Protein 5K7V (pdb70)

Structure (mmCIF, N/CA/C/O backbone):
data_5K7V
#
_entry.id   5K7V
#
_cell.length_a   159.005
_cell.length_b   159.005
_cell.length_c   94.982
_cell.angle_alpha   90.00
_cell.angle_beta   90.00
_cell.angle_gamma   120.00
#
_symmetry.space_group_name_H-M   'P 3 2 1'
#
loop_
_entity.id
_entity.type
_entity.pdbx_description
1 polymer 'Designed protein HR00C3'
2 water water
#
loop_
_atom_site.group_PDB
_atom_site.id
_atom_site.type_symbol
_atom_site.label_atom_id
_atom_site.label_alt_id
_atom_site.label_comp_id
_atom_site.label_asym_id
_atom_site.label_entity_id
_atom_site.label_seq_id
_atom_site.pdbx_PDB_ins_code
_atom_site.Cartn_x
_atom_site.Cartn_y
_atom_site.Cartn_z
_atom_site.occupancy
_atom_site.B_iso_or_equiv
_atom_site.auth_seq_id
_atom_site.auth_comp_id
_atom_site.auth_asym_id
_atom_site.auth_atom_id
_atom_site.pdbx_PDB_model_num
ATOM 1 N N . ILE A 1 2 ? 50.585 -26.320 10.162 1.00 94.19 1 ILE A N 1
ATOM 2 C CA . ILE A 1 2 ? 50.725 -27.682 10.750 1.00 122.14 1 ILE A CA 1
ATOM 3 C C . ILE A 1 2 ? 51.935 -27.725 11.680 1.00 120.04 1 ILE A C 1
ATOM 4 O O . ILE A 1 2 ? 53.071 -27.532 11.247 1.00 108.88 1 ILE A O 1
ATOM 20 N N . GLU A 1 3 ? 51.678 -27.974 12.959 1.00 133.01 2 GLU A N 1
ATOM 21 C CA . GLU A 1 3 ? 52.733 -28.006 13.967 1.00 134.56 2 GLU A CA 1
ATOM 22 C C . GLU A 1 3 ? 53.730 -29.129 13.702 1.00 127.69 2 GLU A C 1
ATOM 23 O O . GLU A 1 3 ? 54.893 -29.033 14.094 1.00 129.12 2 GLU A O 1
ATOM 35 N N . GLU A 1 4 ? 53.266 -30.195 13.054 1.00 128.27 3 GLU A N 1
ATOM 36 C CA . GLU A 1 4 ? 54.134 -31.304 12.670 1.00 124.74 3 GLU A CA 1
ATOM 37 C C . GLU A 1 4 ? 55.326 -30.771 11.891 1.00 92.79 3 GLU A C 1
ATOM 38 O O . GLU A 1 4 ? 56.464 -31.192 12.097 1.00 75.84 3 GLU A O 1
ATOM 50 N N . VAL A 1 5 ? 55.046 -29.838 10.989 1.00 90.45 4 VAL A N 1
ATOM 51 C CA . VAL A 1 5 ? 56.083 -29.204 10.193 1.00 81.05 4 VAL A CA 1
ATOM 52 C C . VAL A 1 5 ? 56.929 -28.282 11.073 1.00 73.84 4 VAL A C 1
ATOM 53 O O . VAL A 1 5 ? 58.139 -28.176 10.889 1.00 62.47 4 VAL A O 1
ATOM 66 N N . VAL A 1 6 ? 56.286 -27.614 12.025 1.00 93.88 5 VAL A N 1
ATOM 67 C CA . VAL A 1 6 ? 56.993 -26.739 12.959 1.00 69.06 5 VAL A CA 1
ATOM 68 C C . VAL A 1 6 ? 57.872 -27.551 13.902 1.00 61.24 5 VAL A C 1
ATOM 69 O O . VAL A 1 6 ? 58.981 -27.141 14.237 1.00 61.82 5 VAL A O 1
ATOM 82 N N . ALA A 1 7 ? 57.365 -28.696 14.340 1.00 60.11 6 ALA A N 1
ATOM 83 C CA . ALA A 1 7 ? 58.138 -29.590 15.188 1.00 56.92 6 ALA A CA 1
ATOM 84 C C . ALA A 1 7 ? 59.332 -30.112 14.401 1.00 63.74 6 ALA A C 1
ATOM 85 O O . ALA A 1 7 ? 60.396 -30.371 14.964 1.00 67.51 6 ALA A O 1
ATOM 92 N N . GLU A 1 8 ? 59.144 -30.274 13.095 1.00 63.48 7 GLU A N 1
ATOM 93 C CA . GLU A 1 8 ? 60.228 -30.685 12.215 1.00 57.37 7 GLU A CA 1
ATOM 94 C C . GLU A 1 8 ? 61.284 -29.582 12.157 1.00 56.75 7 GLU A C 1
ATOM 95 O O . GLU A 1 8 ? 62.479 -29.868 12.111 1.00 59.71 7 GLU A O 1
ATOM 107 N N . MET A 1 9 ? 60.845 -28.326 12.168 1.00 48.74 8 MET A N 1
ATOM 108 C CA . MET A 1 9 ? 61.778 -27.202 12.200 1.00 52.04 8 MET A CA 1
ATOM 109 C C . MET A 1 9 ? 62.586 -27.264 13.488 1.00 62.18 8 MET A C 1
ATOM 110 O O . MET A 1 9 ? 63.791 -27.013 13.494 1.00 68.76 8 MET A O 1
ATOM 124 N N . ILE A 1 10 ? 61.908 -27.601 14.579 1.00 51.46 9 ILE A N 1
ATOM 125 C CA . ILE A 1 10 ? 62.551 -27.735 15.879 1.00 49.94 9 ILE A CA 1
ATOM 126 C C . ILE A 1 10 ? 63.585 -28.861 15.873 1.00 59.80 9 ILE A C 1
ATOM 127 O O . ILE A 1 10 ? 64.695 -28.693 16.377 1.00 55.05 9 ILE A O 1
ATOM 143 N N . ASP A 1 11 ? 63.218 -30.003 15.297 1.00 62.73 10 ASP A N 1
ATOM 144 C CA . ASP A 1 11 ? 64.117 -31.152 15.216 1.00 56.29 10 ASP A CA 1
ATOM 145 C C . ASP A 1 11 ? 65.376 -30.815 14.426 1.00 58.39 10 ASP A C 1
ATOM 146 O O . ASP A 1 11 ? 66.485 -31.184 14.816 1.00 53.38 10 ASP A O 1
ATOM 155 N N . ILE A 1 12 ? 65.191 -30.127 13.306 1.00 62.69 11 ILE A N 1
ATOM 156 C CA . ILE A 1 12 ? 66.299 -29.714 12.454 1.00 54.97 11 ILE A CA 1
ATOM 157 C C . ILE A 1 12 ? 67.290 -28.874 13.250 1.00 55.88 11 ILE A C 1
ATOM 158 O O . ILE A 1 12 ? 68.501 -29.079 13.171 1.00 55.12 11 ILE A O 1
ATOM 174 N N . LEU A 1 13 ? 66.763 -27.925 14.014 1.00 64.54 12 LEU A N 1
ATOM 175 C CA . LEU A 1 13 ? 67.587 -27.071 14.856 1.00 65.81 12 LEU A CA 1
ATOM 176 C C . LEU A 1 13 ? 68.322 -27.904 15.902 1.00 61.02 12 LEU A C 1
ATOM 177 O O . LEU A 1 13 ? 69.506 -27.687 16.168 1.00 59.42 12 LEU A O 1
ATOM 193 N N . ALA A 1 14 ? 67.607 -28.854 16.495 1.00 61.36 13 ALA A N 1
ATOM 194 C CA . ALA A 1 14 ? 68.163 -29.687 17.553 1.00 52.88 13 ALA A CA 1
ATOM 195 C C . ALA A 1 14 ? 69.303 -30.566 17.050 1.00 50.82 13 ALA A C 1
ATOM 196 O O . ALA A 1 14 ? 70.387 -30.569 17.629 1.00 53.80 13 ALA A O 1
ATOM 203 N N . GLU A 1 15 ? 69.065 -31.291 15.962 1.00 61.10 14 GLU A N 1
ATOM 204 C CA . GLU A 1 15 ? 70.060 -32.223 15.439 1.00 64.64 14 GLU A CA 1
ATOM 205 C C . GLU A 1 15 ? 71.334 -31.511 15.004 1.00 64.26 14 GLU A C 1
ATOM 206 O O . GLU A 1 15 ? 72.440 -31.981 15.273 1.00 60.56 14 GLU A O 1
ATOM 218 N N . SER A 1 16 ? 71.176 -30.375 14.337 1.00 66.02 15 SER A N 1
ATOM 219 C CA . SER A 1 16 ? 72.322 -29.591 13.898 1.00 61.62 15 SER A CA 1
ATOM 220 C C . SER A 1 16 ? 73.107 -29.060 15.083 1.00 51.37 15 SER A C 1
ATOM 221 O O . SER A 1 16 ? 74.337 -29.102 15.094 1.00 51.71 15 SER A O 1
ATOM 229 N N . SER A 1 17 ? 72.385 -28.546 16.072 1.00 50.08 16 SER A N 1
ATOM 230 C CA . SER A 1 17 ? 73.013 -28.028 17.273 1.00 44.81 16 SER A CA 1
ATOM 231 C C . SER A 1 17 ? 73.832 -29.132 17.923 1.00 55.98 16 SER A C 1
ATOM 232 O O . SER A 1 17 ? 74.994 -28.930 18.264 1.00 57.21 16 SER A O 1
ATOM 240 N N . LYS A 1 18 ? 73.232 -30.309 18.065 1.00 54.48 17 LYS A N 1
ATOM 241 C CA . LYS A 1 18 ? 73.931 -31.450 18.640 1.00 60.36 17 LYS A CA 1
ATOM 242 C C . LYS A 1 18 ? 75.141 -31.850 17.804 1.00 56.92 17 LYS A C 1
ATOM 243 O O . LYS A 1 18 ? 76.214 -32.127 18.339 1.00 60.68 17 LYS A O 1
ATOM 262 N N . LYS A 1 19 ? 74.961 -31.872 16.488 1.00 53.47 18 LYS A N 1
ATOM 263 C CA . LYS A 1 19 ? 76.034 -32.246 15.577 1.00 60.50 18 LYS A CA 1
ATOM 264 C C . LYS A 1 19 ? 77.187 -31.254 15.675 1.00 51.89 18 LYS A C 1
ATOM 265 O O . LYS A 1 19 ? 78.350 -31.648 15.767 1.00 57.24 18 LYS A O 1
ATOM 284 N N . SER A 1 20 ? 76.855 -29.968 15.660 1.00 46.30 19 SER A N 1
ATOM 285 C CA . SER A 1 20 ? 77.860 -28.918 15.744 1.00 49.00 19 SER A CA 1
ATOM 286 C C . SER A 1 20 ? 78.594 -29.026 17.073 1.00 62.01 19 SER A C 1
ATOM 287 O O . SER A 1 20 ? 79.814 -28.890 17.128 1.00 64.83 19 SER A O 1
ATOM 295 N N . ILE A 1 21 ? 77.840 -29.277 18.138 1.00 61.64 20 ILE A N 1
ATOM 296 C CA . ILE A 1 21 ? 78.411 -29.393 19.475 1.00 55.06 20 ILE A CA 1
ATOM 297 C C . ILE A 1 21 ? 79.459 -30.500 19.492 1.00 50.77 20 ILE A C 1
ATOM 298 O O . ILE A 1 21 ? 80.556 -30.316 20.015 1.00 64.95 20 ILE A O 1
ATOM 314 N N . GLU A 1 22 ? 79.117 -31.649 18.915 1.00 50.70 21 GLU A N 1
ATOM 315 C CA . GLU A 1 22 ? 80.019 -32.795 18.915 1.00 60.20 21 GLU A CA 1
ATOM 316 C C . GLU A 1 22 ? 81.310 -32.523 18.151 1.00 62.27 21 GLU A C 1
ATOM 317 O O . GLU A 1 22 ? 82.399 -32.774 18.663 1.00 68.19 21 GLU A O 1
ATOM 329 N N . GLU A 1 23 ? 81.193 -32.001 16.935 1.00 61.73 22 GLU A N 1
ATOM 330 C CA . GLU A 1 23 ? 82.370 -31.738 16.113 1.00 80.68 22 GLU A CA 1
ATOM 331 C C . GLU A 1 23 ? 83.288 -30.727 16.795 1.00 76.07 22 GLU A C 1
ATOM 332 O O . GLU A 1 23 ? 84.506 -30.906 16.826 1.00 84.51 22 GLU A O 1
ATOM 344 N N . LEU A 1 24 ? 82.696 -29.667 17.337 1.00 65.31 23 LEU A N 1
ATOM 345 C CA . LEU A 1 24 ? 83.456 -28.649 18.054 1.00 87.95 23 LEU A CA 1
ATOM 346 C C . LEU A 1 24 ? 84.167 -29.270 19.245 1.00 75.80 23 LEU A C 1
ATOM 347 O O . LEU A 1 24 ? 85.323 -28.952 19.527 1.00 73.78 23 LEU A O 1
ATOM 363 N N . ALA A 1 25 ? 83.462 -30.147 19.950 1.00 71.50 24 ALA A N 1
ATOM 364 C CA . ALA A 1 25 ? 84.060 -30.895 21.046 1.00 68.42 24 ALA A CA 1
ATOM 365 C C . ALA A 1 25 ? 85.210 -31.748 20.528 1.00 77.30 24 ALA A C 1
ATOM 366 O O . ALA A 1 25 ? 86.282 -31.789 21.131 1.00 84.62 24 ALA A O 1
ATOM 373 N N . ARG A 1 26 ? 84.983 -32.433 19.410 1.00 72.69 25 ARG A N 1
ATOM 374 C CA . ARG A 1 26 ? 86.007 -33.300 18.844 1.00 76.29 25 ARG A CA 1
ATOM 375 C C . ARG A 1 26 ? 87.216 -32.478 18.406 1.00 83.04 25 ARG A C 1
ATOM 376 O O . ARG A 1 26 ? 88.355 -32.932 18.512 1.00 93.00 25 ARG A O 1
ATOM 397 N N . ALA A 1 27 ? 86.965 -31.273 17.905 1.00 79.77 26 ALA A N 1
ATOM 398 C CA . ALA A 1 27 ? 88.042 -30.375 17.504 1.00 77.73 26 ALA A CA 1
ATOM 399 C C . ALA A 1 27 ? 88.872 -29.960 18.716 1.00 91.37 26 ALA A C 1
ATOM 400 O O . ALA A 1 27 ? 90.098 -29.876 18.638 1.00 92.18 26 ALA A O 1
ATOM 407 N N . ALA A 1 28 ? 88.196 -29.704 19.833 1.00 97.70 27 ALA A N 1
ATOM 408 C CA . ALA A 1 28 ? 88.848 -29.217 21.048 1.00 91.88 27 ALA A CA 1
ATOM 409 C C . ALA A 1 28 ? 89.865 -30.221 21.589 1.00 98.09 27 ALA A C 1
ATOM 410 O O . ALA A 1 28 ? 90.874 -29.837 22.180 1.00 91.77 27 ALA A O 1
ATOM 417 N N . ASP A 1 29 ? 89.588 -31.506 21.392 1.00 93.47 28 ASP A N 1
ATOM 418 C CA . ASP A 1 29 ? 90.453 -32.570 21.895 1.00 103.85 28 ASP A CA 1
ATOM 419 C C . ASP A 1 29 ? 91.811 -32.547 21.195 1.00 110.32 28 ASP A C 1
ATOM 420 O O . ASP A 1 29 ? 92.787 -33.107 21.694 1.00 102.03 28 ASP A O 1
ATOM 429 N N . ASN A 1 30 ? 91.859 -31.894 20.037 1.00 125.72 29 ASN A N 1
ATOM 430 C CA . ASN A 1 30 ? 93.067 -31.828 19.223 1.00 128.81 29 ASN A CA 1
ATOM 431 C C . ASN A 1 30 ? 93.833 -30.516 19.406 1.00 129.93 29 ASN A C 1
ATOM 432 O O . ASN A 1 30 ? 94.863 -30.301 18.763 1.00 128.96 29 ASN A O 1
ATOM 443 N N . LYS A 1 31 ? 93.333 -29.649 20.285 1.00 126.19 30 LYS A N 1
ATOM 444 C CA . LYS A 1 31 ? 93.973 -28.360 20.556 1.00 126.11 30 LYS A CA 1
ATOM 445 C C . LYS A 1 31 ? 94.836 -28.376 21.814 1.00 125.79 30 LYS A C 1
ATOM 446 O O . LYS A 1 31 ? 94.605 -29.153 22.742 1.00 118.22 30 LYS A O 1
ATOM 465 N N . THR A 1 32 ? 95.832 -27.495 21.816 1.00 143.64 31 THR A N 1
ATOM 466 C CA . THR A 1 32 ? 96.865 -27.454 22.842 1.00 149.62 31 THR A CA 1
ATOM 467 C C . THR A 1 32 ? 96.638 -26.352 23.880 1.00 150.41 31 THR A C 1
ATOM 468 O O . THR A 1 32 ? 96.468 -26.639 25.065 1.00 147.21 31 THR A O 1
ATOM 479 N N . THR A 1 33 ? 96.630 -25.098 23.437 1.00 144.60 32 THR A N 1
ATOM 480 C CA . THR A 1 33 ? 96.515 -23.963 24.354 1.00 139.49 32 THR A CA 1
ATOM 481 C C . THR A 1 33 ? 95.103 -23.797 24.922 1.00 134.17 32 THR A C 1
ATOM 482 O O . THR A 1 33 ? 94.118 -23.688 24.190 1.00 134.39 32 THR A O 1
ATOM 493 N N . GLU A 1 34 ? 95.046 -23.789 26.252 1.00 129.70 33 GLU A N 1
ATOM 494 C CA . GLU A 1 34 ? 93.809 -23.790 27.037 1.00 116.74 33 GLU A CA 1
ATOM 495 C C . GLU A 1 34 ? 92.792 -22.675 26.767 1.00 105.48 33 GLU A C 1
ATOM 496 O O . GLU A 1 34 ? 91.590 -22.907 26.899 1.00 101.09 33 GLU A O 1
ATOM 508 N N . LYS A 1 35 ? 93.246 -21.479 26.402 1.00 102.64 34 LYS A N 1
ATOM 509 C CA . LYS A 1 35 ? 92.316 -20.383 26.125 1.00 110.05 34 LYS A CA 1
ATOM 510 C C . LYS A 1 35 ? 91.377 -20.795 24.997 1.00 105.83 34 LYS A C 1
ATOM 511 O O . LYS A 1 35 ? 90.183 -20.496 25.031 1.00 101.35 34 LYS A O 1
ATOM 530 N N . ALA A 1 36 ? 91.923 -21.498 24.011 1.00 110.03 35 ALA A N 1
ATOM 531 C CA . ALA A 1 36 ? 91.143 -21.974 22.873 1.00 111.99 35 ALA A CA 1
ATOM 532 C C . ALA A 1 36 ? 90.204 -23.110 23.283 1.00 112.77 35 ALA A C 1
ATOM 533 O O . ALA A 1 36 ? 89.133 -23.280 22.700 1.00 93.13 35 ALA A O 1
ATOM 540 N N . VAL A 1 37 ? 90.614 -23.898 24.272 1.00 113.86 36 VAL A N 1
ATOM 541 C CA . VAL A 1 37 ? 89.773 -24.975 24.786 1.00 87.95 36 VAL A CA 1
ATOM 542 C C . VAL A 1 37 ? 88.550 -24.391 25.480 1.00 81.27 36 VAL A C 1
ATOM 543 O O . VAL A 1 37 ? 87.446 -24.923 25.366 1.00 70.58 36 VAL A O 1
ATOM 556 N N . ALA A 1 38 ? 88.756 -23.295 26.201 1.00 79.77 37 ALA A N 1
ATOM 557 C CA . ALA A 1 38 ? 87.658 -22.587 26.842 1.00 76.67 37 ALA A CA 1
ATOM 558 C C . ALA A 1 38 ? 86.713 -22.037 25.780 1.00 79.85 37 ALA A C 1
ATOM 559 O O . ALA A 1 38 ? 85.496 -22.050 25.955 1.00 80.71 37 ALA A O 1
ATOM 566 N N . GLU A 1 39 ? 87.282 -21.560 24.676 1.00 74.31 38 GLU A N 1
ATOM 567 C CA . GLU A 1 39 ? 86.491 -21.040 23.565 1.00 78.45 38 GLU A CA 1
ATOM 568 C C . GLU A 1 39 ? 85.577 -22.115 22.990 1.00 65.00 38 GLU A C 1
ATOM 569 O O . GLU A 1 39 ? 84.433 -21.839 22.630 1.00 55.49 38 GLU A O 1
ATOM 581 N N . ALA A 1 40 ? 86.088 -23.338 22.899 1.00 63.62 39 ALA A N 1
ATOM 582 C CA . ALA A 1 40 ? 85.291 -24.453 22.410 1.00 56.71 39 ALA A CA 1
ATOM 583 C C . ALA A 1 40 ? 84.099 -24.663 23.334 1.00 60.48 39 ALA A C 1
ATOM 584 O O . ALA A 1 40 ? 82.982 -24.901 22.876 1.00 58.25 39 ALA A O 1
ATOM 591 N N . ILE A 1 41 ? 84.347 -24.577 24.637 1.00 63.28 40 ILE A N 1
ATOM 592 C CA . ILE A 1 41 ? 83.283 -24.672 25.628 1.00 61.52 40 ILE A CA 1
ATOM 593 C C . ILE A 1 41 ? 82.306 -23.507 25.450 1.00 68.30 40 ILE A C 1
ATOM 594 O O . ILE A 1 41 ? 81.090 -23.696 25.495 1.00 70.88 40 ILE A O 1
ATOM 610 N N . GLU A 1 42 ? 82.845 -22.304 25.257 1.00 67.14 41 GLU A N 1
ATOM 611 C CA . GLU A 1 42 ? 82.020 -21.119 25.019 1.00 65.76 41 GLU A CA 1
ATOM 612 C C . GLU A 1 42 ? 81.130 -21.271 23.791 1.00 61.90 41 GLU A C 1
ATOM 613 O O . GLU A 1 42 ? 79.948 -20.931 23.831 1.00 64.19 41 GLU A O 1
ATOM 625 N N . GLU A 1 43 ? 81.702 -21.770 22.699 1.00 62.17 42 GLU A N 1
ATOM 626 C CA . GLU A 1 43 ? 80.934 -21.996 21.479 1.00 66.78 42 GLU A CA 1
ATOM 627 C C . GLU A 1 43 ? 79.792 -22.974 21.734 1.00 61.92 42 GLU A C 1
ATOM 628 O O . GLU A 1 43 ? 78.665 -22.752 21.294 1.00 63.60 42 GLU A O 1
ATOM 640 N N . ILE A 1 44 ? 80.093 -24.057 22.442 1.00 61.22 43 ILE A N 1
ATOM 641 C CA . ILE A 1 44 ? 79.081 -25.040 22.809 1.00 58.72 43 ILE A CA 1
ATOM 642 C C . ILE A 1 44 ? 77.995 -24.397 23.665 1.00 59.09 43 ILE A C 1
ATOM 643 O O . ILE A 1 44 ? 76.804 -24.626 23.450 1.00 57.04 43 ILE A O 1
ATOM 659 N N . ALA A 1 45 ? 78.414 -23.593 24.637 1.00 57.52 44 ALA A N 1
ATOM 660 C CA . ALA A 1 45 ? 77.485 -22.936 25.550 1.00 53.48 44 ALA A CA 1
ATOM 661 C C . ALA A 1 45 ? 76.543 -21.979 24.824 1.00 55.14 44 ALA A C 1
ATOM 662 O O . ALA A 1 45 ? 75.337 -21.975 25.072 1.00 59.80 44 ALA A O 1
ATOM 669 N N . ARG A 1 46 ? 77.097 -21.165 23.932 1.00 50.62 45 ARG A N 1
ATOM 670 C CA . ARG A 1 46 ? 76.306 -20.177 23.208 1.00 54.01 45 ARG A CA 1
ATOM 671 C C . ARG A 1 46 ? 75.348 -20.845 22.224 1.00 59.08 45 ARG A C 1
ATOM 672 O O . ARG A 1 46 ? 74.204 -20.414 22.078 1.00 65.58 45 ARG A O 1
ATOM 693 N N . LEU A 1 47 ? 75.815 -21.893 21.550 1.00 65.58 46 LEU A N 1
ATOM 694 C CA . LEU A 1 47 ? 74.980 -22.627 20.601 1.00 76.63 46 LEU A CA 1
ATOM 695 C C . LEU A 1 47 ? 73.768 -23.240 21.292 1.00 76.14 46 LEU A C 1
ATOM 696 O O . LEU A 1 47 ? 72.638 -23.118 20.815 1.00 72.77 46 LEU A O 1
ATOM 712 N N . ALA A 1 48 ? 74.013 -23.899 22.419 1.00 70.54 47 ALA A N 1
ATOM 713 C CA . ALA A 1 48 ? 72.951 -24.535 23.184 1.00 55.42 47 ALA A CA 1
ATOM 714 C C . ALA A 1 48 ? 71.959 -23.489 23.672 1.00 66.49 47 ALA A C 1
ATOM 715 O O . ALA A 1 48 ? 70.748 -23.680 23.580 1.00 73.57 47 ALA A O 1
ATOM 722 N N . THR A 1 49 ? 72.480 -22.379 24.184 1.00 59.23 48 THR A N 1
ATOM 723 C CA . THR A 1 49 ? 71.636 -21.299 24.677 1.00 51.51 48 THR A CA 1
ATOM 724 C C . THR A 1 49 ? 70.776 -20.735 23.551 1.00 45.45 48 THR A C 1
ATOM 725 O O . THR A 1 49 ? 69.579 -20.521 23.725 1.00 43.56 48 THR A O 1
ATOM 736 N N . ALA A 1 50 ? 71.391 -20.504 22.396 1.00 53.37 49 ALA A N 1
ATOM 737 C CA . ALA A 1 50 ? 70.678 -19.957 21.248 1.00 46.53 49 ALA A CA 1
ATOM 738 C C . ALA A 1 50 ? 69.563 -20.895 20.796 1.00 50.83 49 ALA A C 1
ATOM 739 O O . ALA A 1 50 ? 68.426 -20.471 20.593 1.00 45.88 49 ALA A O 1
ATOM 746 N N . ALA A 1 51 ? 69.901 -22.172 20.644 1.00 57.90 50 ALA A N 1
ATOM 747 C CA . ALA A 1 51 ? 68.948 -23.175 20.179 1.00 47.21 50 ALA A CA 1
ATOM 748 C C . ALA A 1 51 ? 67.775 -23.308 21.142 1.00 46.94 50 ALA A C 1
ATOM 749 O O . ALA A 1 51 ? 66.623 -23.394 20.720 1.00 54.92 50 ALA A O 1
ATOM 756 N N . ILE A 1 52 ? 68.075 -23.325 22.436 1.00 52.76 51 ILE A N 1
ATOM 757 C CA . ILE A 1 52 ? 67.044 -23.423 23.462 1.00 53.08 51 ILE A CA 1
ATOM 758 C C . ILE A 1 52 ? 66.084 -22.243 23.356 1.00 43.33 51 ILE A C 1
ATOM 759 O O . ILE A 1 52 ? 64.868 -22.410 23.441 1.00 51.08 51 ILE A O 1
ATOM 775 N N . GLN A 1 53 ? 66.640 -21.054 23.161 1.00 51.73 52 GLN A N 1
ATOM 776 C CA . GLN A 1 53 ? 65.844 -19.843 23.015 1.00 47.29 52 GLN A CA 1
ATOM 777 C C . GLN A 1 53 ? 64.961 -19.892 21.771 1.00 41.42 52 GLN A C 1
ATOM 778 O O . GLN A 1 53 ? 63.797 -19.492 21.811 1.00 37.92 52 GLN A O 1
ATOM 792 N N . LEU A 1 54 ? 65.519 -20.383 20.668 1.00 42.14 53 LEU A N 1
ATOM 793 C CA . LEU A 1 54 ? 64.770 -20.518 19.422 1.00 39.74 53 LEU A CA 1
ATOM 794 C C . LEU A 1 54 ? 63.639 -21.532 19.552 1.00 40.02 53 LEU A C 1
ATOM 795 O O . LEU A 1 54 ? 62.507 -21.264 19.146 1.00 37.54 53 LEU A O 1
ATOM 811 N N . ILE A 1 55 ? 63.953 -22.701 20.104 1.00 40.12 54 ILE A N 1
ATOM 812 C CA . ILE A 1 55 ? 62.976 -23.778 20.223 1.00 43.81 54 ILE A CA 1
ATOM 813 C C . ILE A 1 55 ? 61.824 -23.355 21.128 1.00 49.48 54 ILE A C 1
ATOM 814 O O . ILE A 1 55 ? 60.660 -23.613 20.822 1.00 53.63 54 ILE A O 1
ATOM 830 N N . GLU A 1 56 ? 62.157 -22.713 22.243 1.00 42.15 55 GLU A N 1
ATOM 831 C CA . GLU A 1 56 ? 61.150 -22.241 23.183 1.00 38.51 55 GLU A CA 1
ATOM 832 C C . GLU A 1 56 ? 60.183 -21.289 22.495 1.00 43.18 55 GLU A C 1
ATOM 833 O O . GLU A 1 56 ? 58.966 -21.446 22.598 1.00 51.65 55 GLU A O 1
ATOM 845 N N . ALA A 1 57 ? 60.731 -20.300 21.797 1.00 54.49 56 ALA A N 1
ATOM 846 C CA . ALA A 1 57 ? 59.911 -19.304 21.119 1.00 67.57 56 ALA A CA 1
ATOM 847 C C . ALA A 1 57 ? 59.024 -19.960 20.069 1.00 65.14 56 ALA A C 1
ATOM 848 O O . ALA A 1 57 ? 57.873 -19.566 19.886 1.00 64.86 56 ALA A O 1
ATOM 855 N N . LEU A 1 58 ? 59.564 -20.969 19.392 1.00 54.46 57 LEU A N 1
ATOM 856 C CA . LEU A 1 58 ? 58.795 -21.739 18.422 1.00 56.00 57 LEU A CA 1
ATOM 857 C C . LEU A 1 58 ? 57.776 -22.625 19.130 1.00 72.12 57 LEU A C 1
ATOM 858 O O . LEU A 1 58 ? 56.658 -22.803 18.648 1.00 87.24 57 LEU A O 1
ATOM 874 N N . ALA A 1 59 ? 58.165 -23.176 20.276 1.00 64.46 58 ALA A N 1
ATOM 875 C CA . ALA A 1 59 ? 57.320 -24.115 21.005 1.00 60.09 58 ALA A CA 1
ATOM 876 C C . ALA A 1 59 ? 56.038 -23.458 21.511 1.00 61.00 58 ALA A C 1
ATOM 877 O O . ALA A 1 59 ? 55.017 -24.127 21.665 1.00 69.80 58 ALA A O 1
ATOM 884 N N . LYS A 1 60 ? 56.091 -22.156 21.782 1.00 59.79 59 LYS A N 1
ATOM 885 C CA . LYS A 1 60 ? 54.906 -21.429 22.237 1.00 64.46 59 LYS A CA 1
ATOM 886 C C . LYS A 1 60 ? 53.819 -21.419 21.168 1.00 86.62 59 LYS A C 1
ATOM 887 O O . LYS A 1 60 ? 52.652 -21.156 21.463 1.00 91.20 59 LYS A O 1
ATOM 906 N N . ASN A 1 61 ? 54.205 -21.711 19.929 1.00 95.78 60 ASN A N 1
ATOM 907 C CA . ASN A 1 61 ? 53.264 -21.722 18.818 1.00 113.63 60 ASN A CA 1
ATOM 908 C C . ASN A 1 61 ? 52.649 -23.105 18.636 1.00 135.95 60 ASN A C 1
ATOM 909 O O . ASN A 1 61 ? 51.966 -23.365 17.644 1.00 137.07 60 ASN A O 1
ATOM 920 N N . LEU A 1 62 ? 52.893 -23.985 19.604 1.00 111.90 61 LEU A N 1
ATOM 921 C CA . LEU A 1 62 ? 52.331 -25.329 19.581 1.00 97.55 61 LEU A CA 1
ATOM 922 C C . LEU A 1 62 ? 51.080 -25.381 20.449 1.00 96.15 61 LEU A C 1
ATOM 923 O O . LEU A 1 62 ? 51.070 -24.859 21.565 1.00 84.62 61 LEU A O 1
ATOM 939 N N . ALA A 1 63 ? 50.028 -26.006 19.928 1.00 119.88 62 ALA A N 1
ATOM 940 C CA . ALA A 1 63 ? 48.788 -26.195 20.674 1.00 103.35 62 ALA A CA 1
ATOM 941 C C . ALA A 1 63 ? 48.696 -27.633 21.169 1.00 94.23 62 ALA A C 1
ATOM 942 O O . ALA A 1 63 ? 48.069 -27.918 22.189 1.00 97.68 62 ALA A O 1
ATOM 949 N N . SER A 1 64 ? 49.332 -28.533 20.428 1.00 96.59 63 SER A N 1
ATOM 950 C CA . SER A 1 64 ? 49.316 -29.957 20.734 1.00 92.15 63 SER A CA 1
ATOM 951 C C . SER A 1 64 ? 50.374 -30.345 21.758 1.00 102.06 63 SER A C 1
ATOM 952 O O . SER A 1 64 ? 51.555 -30.049 21.584 1.00 116.68 63 SER A O 1
ATOM 960 N N . GLU A 1 65 ? 49.942 -31.014 22.823 1.00 75.70 64 GLU A N 1
ATOM 961 C CA . GLU A 1 65 ? 50.846 -31.425 23.889 1.00 79.77 64 GLU A CA 1
ATOM 962 C C . GLU A 1 65 ? 51.858 -32.409 23.330 1.00 83.15 64 GLU A C 1
ATOM 963 O O . GLU A 1 65 ? 53.006 -32.460 23.771 1.00 79.31 64 GLU A O 1
ATOM 975 N N . GLU A 1 66 ? 51.410 -33.193 22.356 1.00 72.72 65 GLU A N 1
ATOM 976 C CA . GLU A 1 66 ? 52.255 -34.181 21.712 1.00 70.22 65 GLU A CA 1
ATOM 977 C C . GLU A 1 66 ? 53.482 -33.503 21.121 1.00 71.27 65 GLU A C 1
ATOM 978 O O . GLU A 1 66 ? 54.606 -33.966 21.299 1.00 72.83 65 GLU A O 1
ATOM 990 N N . PHE A 1 67 ? 53.255 -32.395 20.424 1.00 87.12 66 PHE A N 1
ATOM 991 C CA . PHE A 1 67 ? 54.341 -31.617 19.839 1.00 86.89 66 PHE A CA 1
ATOM 992 C C . PHE A 1 67 ? 55.107 -30.804 20.882 1.00 74.26 66 PHE A C 1
ATOM 993 O O . PHE A 1 67 ? 56.310 -30.585 20.740 1.00 73.24 66 PHE A O 1
ATOM 1010 N N . MET A 1 68 ? 54.416 -30.345 21.921 1.00 66.14 67 MET A N 1
ATOM 1011 C CA . MET A 1 68 ? 55.080 -29.612 22.993 1.00 65.70 67 MET A CA 1
ATOM 1012 C C . MET A 1 68 ? 56.047 -30.534 23.726 1.00 63.55 67 MET A C 1
ATOM 1013 O O . MET A 1 68 ? 57.135 -30.117 24.122 1.00 66.36 67 MET A O 1
ATOM 1027 N N . ALA A 1 69 ? 55.644 -31.788 23.903 1.00 53.99 68 ALA A N 1
ATOM 1028 C CA . ALA A 1 69 ? 56.500 -32.785 24.534 1.00 53.49 68 ALA A CA 1
ATOM 1029 C C . ALA A 1 69 ? 57.732 -33.062 23.676 1.00 67.23 68 ALA A C 1
ATOM 1030 O O . ALA A 1 69 ? 58.820 -33.305 24.200 1.00 78.47 68 ALA A O 1
ATOM 1037 N N . ARG A 1 70 ? 57.556 -33.022 22.359 1.00 55.40 69 ARG A N 1
ATOM 1038 C CA . ARG A 1 70 ? 58.670 -33.191 21.432 1.00 41.25 69 ARG A CA 1
ATOM 1039 C C . ARG A 1 70 ? 59.685 -32.062 21.571 1.00 46.43 69 ARG A C 1
ATOM 1040 O O . ARG A 1 70 ? 60.892 -32.300 21.547 1.00 55.89 69 ARG A O 1
ATOM 1061 N N . ALA A 1 71 ? 59.193 -30.835 21.709 1.00 44.26 70 ALA A N 1
ATOM 1062 C CA . ALA A 1 71 ? 60.070 -29.680 21.855 1.00 39.14 70 ALA A CA 1
ATOM 1063 C C . ALA A 1 71 ? 60.845 -29.758 23.163 1.00 46.57 70 ALA A C 1
ATOM 1064 O O . ALA A 1 71 ? 62.051 -29.519 23.193 1.00 45.88 70 ALA A O 1
ATOM 1071 N N . ILE A 1 72 ? 60.142 -30.095 24.239 1.00 46.45 71 ILE A N 1
ATOM 1072 C CA . ILE A 1 72 ? 60.761 -30.276 25.549 1.00 50.12 71 ILE A CA 1
ATOM 1073 C C . ILE A 1 72 ? 61.751 -31.437 25.531 1.00 46.98 71 ILE A C 1
ATOM 1074 O O . ILE A 1 72 ? 62.836 -31.345 26.102 1.00 38.55 71 ILE A O 1
ATOM 1090 N N . SER A 1 73 ? 61.367 -32.532 24.885 1.00 35.63 72 SER A N 1
ATOM 1091 C CA . SER A 1 73 ? 62.236 -33.697 24.790 1.00 51.94 72 SER A CA 1
ATOM 1092 C C . SER A 1 73 ? 63.533 -33.320 24.083 1.00 43.35 72 SER A C 1
ATOM 1093 O O . SER A 1 73 ? 64.623 -33.677 24.530 1.00 42.08 72 SER A O 1
ATOM 1101 N N . ALA A 1 74 ? 63.402 -32.598 22.976 1.00 45.42 73 ALA A N 1
ATOM 1102 C CA . ALA A 1 74 ? 64.552 -32.133 22.212 1.00 44.50 73 ALA A CA 1
ATOM 1103 C C . ALA A 1 74 ? 65.449 -31.213 23.040 1.00 51.27 73 ALA A C 1
ATOM 1104 O O . ALA A 1 74 ? 66.670 -31.369 23.058 1.00 46.53 73 ALA A O 1
ATOM 1111 N N . ILE A 1 75 ? 64.826 -30.260 23.726 1.00 42.82 74 ILE A N 1
ATOM 1112 C CA . ILE A 1 75 ? 65.540 -29.266 24.525 1.00 40.23 74 ILE A CA 1
ATOM 1113 C C . ILE A 1 75 ? 66.364 -29.891 25.656 1.00 45.25 74 ILE A C 1
ATOM 1114 O O . ILE A 1 75 ? 67.489 -29.463 25.916 1.00 40.84 74 ILE A O 1
ATOM 1130 N N . ALA A 1 76 ? 65.807 -30.891 26.331 1.00 50.21 75 ALA A N 1
ATOM 1131 C CA . ALA A 1 76 ? 66.496 -31.528 27.451 1.00 46.66 75 ALA A CA 1
ATOM 1132 C C . ALA A 1 76 ? 67.768 -32.247 27.005 1.00 53.81 75 ALA A C 1
ATOM 1133 O O . ALA A 1 76 ? 68.810 -32.135 27.652 1.00 59.98 75 ALA A O 1
ATOM 1140 N N . GLU A 1 77 ? 67.681 -32.984 25.901 1.00 46.09 76 GLU A N 1
ATOM 1141 C CA . GLU A 1 77 ? 68.831 -33.717 25.380 1.00 50.09 76 GLU A CA 1
ATOM 1142 C C . GLU A 1 77 ? 69.934 -32.763 24.939 1.00 55.22 76 GLU A C 1
ATOM 1143 O O . GLU A 1 77 ? 71.118 -33.067 25.092 1.00 54.49 76 GLU A O 1
ATOM 1155 N N . LEU A 1 78 ? 69.545 -31.618 24.384 1.00 57.45 77 LEU A N 1
ATOM 1156 C CA . LEU A 1 78 ? 70.513 -30.604 23.984 1.00 50.36 77 LEU A CA 1
ATOM 1157 C C . LEU A 1 78 ? 71.337 -30.203 25.195 1.00 46.51 77 LEU A C 1
ATOM 1158 O O . LEU A 1 78 ? 72.565 -30.139 25.135 1.00 45.47 77 LEU A O 1
ATOM 1174 N N . ALA A 1 79 ? 70.646 -29.937 26.297 1.00 43.45 78 ALA A N 1
ATOM 1175 C CA . ALA A 1 79 ? 71.303 -29.526 27.527 1.00 42.29 78 ALA A CA 1
ATOM 1176 C C . ALA A 1 79 ? 72.234 -30.623 28.033 1.00 48.65 78 ALA A C 1
ATOM 1177 O O . ALA A 1 79 ? 73.405 -30.368 28.306 1.00 45.04 78 ALA A O 1
ATOM 1184 N N . LYS A 1 80 ? 71.720 -31.846 28.131 1.00 51.53 79 LYS A N 1
ATOM 1185 C CA . LYS A 1 80 ? 72.507 -32.962 28.649 1.00 49.28 79 LYS A CA 1
ATOM 1186 C C . LYS A 1 80 ? 73.730 -33.232 27.782 1.00 38.16 79 LYS A C 1
ATOM 1187 O O . LYS A 1 80 ? 74.824 -33.464 28.294 1.00 42.68 79 LYS A O 1
ATOM 1206 N N . LYS A 1 81 ? 73.539 -33.202 26.468 1.00 38.17 80 LYS A N 1
ATOM 1207 C CA . LYS A 1 81 ? 74.632 -33.440 25.535 1.00 36.48 80 LYS A CA 1
ATOM 1208 C C . LYS A 1 81 ? 75.708 -32.370 25.691 1.00 41.53 80 LYS A C 1
ATOM 1209 O O . LYS A 1 81 ? 76.900 -32.676 25.734 1.00 40.01 80 LYS A O 1
ATOM 1228 N N . ALA A 1 82 ? 75.276 -31.116 25.778 1.00 50.95 81 ALA A N 1
ATOM 1229 C CA . ALA A 1 82 ? 76.193 -29.994 25.947 1.00 48.94 81 ALA A CA 1
ATOM 1230 C C . ALA A 1 82 ? 76.938 -30.097 27.274 1.00 45.59 81 ALA A C 1
ATOM 1231 O O . ALA A 1 82 ? 78.147 -29.882 27.332 1.00 49.26 81 ALA A O 1
ATOM 1238 N N . ILE A 1 83 ? 76.209 -30.429 28.335 1.00 34.77 82 ILE A N 1
ATOM 1239 C CA . ILE A 1 83 ? 76.797 -30.550 29.664 1.00 34.03 82 ILE A CA 1
ATOM 1240 C C . ILE A 1 83 ? 77.909 -31.598 29.648 1.00 42.11 82 ILE A C 1
ATOM 1241 O O . ILE A 1 83 ? 79.003 -31.355 30.156 1.00 46.84 82 ILE A O 1
ATOM 1257 N N . GLU A 1 84 ? 77.630 -32.757 29.060 1.00 48.82 83 GLU A N 1
ATOM 1258 C CA . GLU A 1 84 ? 78.636 -33.810 28.936 1.00 46.89 83 GLU A CA 1
ATOM 1259 C C . GLU A 1 84 ? 79.839 -33.373 28.115 1.00 50.83 83 GLU A C 1
ATOM 1260 O O . GLU A 1 84 ? 80.983 -33.605 28.509 1.00 50.86 83 GLU A O 1
ATOM 1272 N N . ALA A 1 85 ? 79.578 -32.746 26.975 1.00 55.38 84 ALA A N 1
ATOM 1273 C CA . ALA A 1 85 ? 80.649 -32.280 26.108 1.00 55.03 84 ALA A CA 1
ATOM 1274 C C . ALA A 1 85 ? 81.540 -31.302 26.860 1.00 49.76 84 ALA A C 1
ATOM 1275 O O . ALA A 1 85 ? 82.762 -31.417 26.834 1.00 57.82 84 ALA A O 1
ATOM 1282 N N . ILE A 1 86 ? 80.917 -30.352 27.547 1.00 46.24 85 ILE A N 1
ATOM 1283 C CA . ILE A 1 86 ? 81.654 -29.354 28.310 1.00 51.72 85 ILE A CA 1
ATOM 1284 C C . ILE A 1 86 ? 82.457 -30.014 29.426 1.00 47.10 85 ILE A C 1
ATOM 1285 O O . ILE A 1 86 ? 83.613 -29.664 29.661 1.00 43.40 85 ILE A O 1
ATOM 1301 N N . TYR A 1 87 ? 81.834 -30.969 30.110 1.00 52.25 86 TYR A N 1
ATOM 1302 C CA . TYR A 1 87 ? 82.469 -31.671 31.223 1.00 53.97 86 TYR A CA 1
ATOM 1303 C C . TYR A 1 87 ? 83.757 -32.395 30.835 1.00 54.14 86 TYR A C 1
ATOM 1304 O O . TYR A 1 87 ? 84.789 -32.222 31.481 1.00 57.60 86 TYR A O 1
ATOM 1322 N N . ARG A 1 88 ? 83.699 -33.215 29.793 1.00 50.51 87 ARG A N 1
ATOM 1323 C CA . ARG A 1 88 ? 84.878 -33.960 29.361 1.00 64.18 87 ARG A CA 1
ATOM 1324 C C . ARG A 1 88 ? 85.971 -33.025 28.847 1.00 67.35 87 ARG A C 1
ATOM 1325 O O . ARG A 1 88 ? 87.158 -33.303 29.016 1.00 61.11 87 ARG A O 1
ATOM 1346 N N . LEU A 1 89 ? 85.576 -31.926 28.214 1.00 69.36 88 LEU A N 1
ATOM 1347 C CA . LEU A 1 89 ? 86.542 -30.914 27.803 1.00 49.56 88 LEU A CA 1
ATOM 1348 C C . LEU A 1 89 ? 87.116 -30.248 29.052 1.00 57.86 88 LEU A C 1
ATOM 1349 O O . LEU A 1 89 ? 88.303 -29.928 29.109 1.00 65.72 88 LEU A O 1
ATOM 1365 N N . ALA A 1 90 ? 86.261 -30.045 30.050 1.00 57.87 89 ALA A N 1
ATOM 1366 C CA . ALA A 1 90 ? 86.656 -29.402 31.300 1.00 52.17 89 ALA A CA 1
ATOM 1367 C C . ALA A 1 90 ? 87.717 -30.208 32.054 1.00 64.40 89 ALA A C 1
ATOM 1368 O O . ALA A 1 90 ? 88.512 -29.642 32.805 1.00 78.84 89 ALA A O 1
ATOM 1375 N N . ASP A 1 91 ? 87.722 -31.524 31.864 1.00 56.79 90 ASP A N 1
ATOM 1376 C CA . ASP A 1 91 ? 88.711 -32.384 32.513 1.00 64.80 90 ASP A CA 1
ATOM 1377 C C . ASP A 1 91 ? 90.138 -32.057 32.070 1.00 67.74 90 ASP A C 1
ATOM 1378 O O . ASP A 1 91 ? 91.102 -32.443 32.731 1.00 92.60 90 ASP A O 1
ATOM 1387 N N . ASN A 1 92 ? 90.264 -31.344 30.955 1.00 57.80 91 ASN A N 1
ATOM 1388 C CA . ASN A 1 92 ? 91.568 -31.028 30.378 1.00 82.11 91 ASN A CA 1
ATOM 1389 C C . ASN A 1 92 ? 92.106 -29.649 30.769 1.00 89.12 91 ASN A C 1
ATOM 1390 O O . ASN A 1 92 ? 93.143 -29.223 30.261 1.00 93.60 91 ASN A O 1
ATOM 1401 N N . HIS A 1 93 ? 91.413 -28.959 31.672 1.00 87.44 92 HIS A N 1
ATOM 1402 C CA . HIS A 1 93 ? 91.864 -27.647 32.131 1.00 90.72 92 HIS A CA 1
ATOM 1403 C C . HIS A 1 93 ? 92.767 -27.757 33.355 1.00 79.96 92 HIS A C 1
ATOM 1404 O O . HIS A 1 93 ? 92.561 -28.609 34.220 1.00 66.41 92 HIS A O 1
ATOM 1418 N N . THR A 1 94 ? 93.769 -26.884 33.409 1.00 89.85 93 THR A N 1
ATOM 1419 C CA . THR A 1 94 ? 94.707 -26.821 34.527 1.00 92.18 93 THR A CA 1
ATOM 1420 C C . THR A 1 94 ? 94.500 -25.570 35.380 1.00 85.67 93 THR A C 1
ATOM 1421 O O . THR A 1 94 ? 94.933 -25.513 36.529 1.00 79.18 93 THR A O 1
ATOM 1432 N N . THR A 1 95 ? 93.860 -24.563 34.798 1.00 83.83 94 THR A N 1
ATOM 1433 C CA . THR A 1 95 ? 93.606 -23.298 35.481 1.00 82.63 94 THR A CA 1
ATOM 1434 C C . THR A 1 95 ? 92.208 -23.275 36.089 1.00 70.52 94 THR A C 1
ATOM 1435 O O . THR A 1 95 ? 91.219 -23.448 35.377 1.00 82.26 94 THR A O 1
ATOM 1446 N N . ASP A 1 96 ? 92.130 -23.067 37.401 1.00 61.34 95 ASP A N 1
ATOM 1447 C CA . ASP A 1 96 ? 90.848 -23.081 38.101 1.00 58.77 95 ASP A CA 1
ATOM 1448 C C . ASP A 1 96 ? 89.880 -22.059 37.518 1.00 66.25 95 ASP A C 1
ATOM 1449 O O . ASP A 1 96 ? 88.668 -22.281 37.513 1.00 67.70 95 ASP A O 1
ATOM 1458 N N . THR A 1 97 ? 90.411 -20.936 37.043 1.00 60.79 96 THR A N 1
ATOM 1459 C CA . THR A 1 97 ? 89.579 -19.899 36.446 1.00 70.63 96 THR A CA 1
ATOM 1460 C C . THR A 1 97 ? 88.794 -20.451 35.261 1.00 69.43 96 THR A C 1
ATOM 1461 O O . THR A 1 97 ? 87.595 -20.210 35.139 1.00 62.45 96 THR A O 1
ATOM 1472 N N . PHE A 1 98 ? 89.468 -21.207 34.400 1.00 68.64 97 PHE A N 1
ATOM 1473 C CA . PHE A 1 98 ? 88.818 -21.780 33.229 1.00 71.21 97 PHE A CA 1
ATOM 1474 C C . PHE A 1 98 ? 87.883 -22.917 33.625 1.00 69.80 97 PHE A C 1
ATOM 1475 O O . PHE A 1 98 ? 86.851 -23.135 32.989 1.00 59.53 97 PHE A O 1
ATOM 1492 N N . MET A 1 99 ? 88.249 -23.644 34.675 1.00 66.98 98 MET A N 1
ATOM 1493 C CA . MET A 1 99 ? 87.400 -24.712 35.185 1.00 72.22 98 MET A CA 1
ATOM 1494 C C . MET A 1 99 ? 86.153 -24.114 35.823 1.00 56.96 98 MET A C 1
ATOM 1495 O O . MET A 1 99 ? 85.067 -24.692 35.757 1.00 44.60 98 MET A O 1
ATOM 1509 N N . ALA A 1 100 ? 86.323 -22.958 36.454 1.00 54.18 99 ALA A N 1
ATOM 1510 C CA . ALA A 1 100 ? 85.203 -22.220 37.023 1.00 52.65 99 ALA A CA 1
ATOM 1511 C C . ALA A 1 100 ? 84.253 -21.749 35.926 1.00 50.16 99 ALA A C 1
ATOM 1512 O O . ALA A 1 100 ? 83.034 -21.777 36.097 1.00 49.47 99 ALA A O 1
ATOM 1519 N N . ARG A 1 101 ? 84.814 -21.316 34.799 1.00 41.19 100 ARG A N 1
ATOM 1520 C CA . ARG A 1 101 ? 84.007 -20.879 33.664 1.00 42.01 100 ARG A CA 1
ATOM 1521 C C . ARG A 1 101 ? 83.214 -22.028 33.059 1.00 50.18 100 ARG A C 1
ATOM 1522 O O . ARG A 1 101 ? 82.061 -21.850 32.665 1.00 65.56 100 ARG A O 1
ATOM 1543 N N . ALA A 1 102 ? 83.830 -23.203 32.976 1.00 37.29 101 ALA A N 1
ATOM 1544 C CA . ALA A 1 102 ? 83.135 -24.378 32.471 1.00 30.81 101 ALA A CA 1
ATOM 1545 C C . ALA A 1 102 ? 81.971 -24.700 33.397 1.00 45.60 101 ALA A C 1
ATOM 1546 O O . ALA A 1 102 ? 80.872 -25.020 32.947 1.00 52.78 101 ALA A O 1
ATOM 1553 N N . ILE A 1 103 ? 82.227 -24.607 34.698 1.00 43.41 102 ILE A N 1
ATOM 1554 C CA . ILE A 1 103 ? 81.190 -24.793 35.704 1.00 47.96 102 ILE A CA 1
ATOM 1555 C C . ILE A 1 103 ? 80.100 -23.736 35.541 1.00 47.31 102 ILE A C 1
ATOM 1556 O O . ILE A 1 103 ? 78.911 -24.046 35.613 1.00 53.39 102 ILE A O 1
ATOM 1572 N N . ALA A 1 104 ? 80.511 -22.491 35.323 1.00 36.61 103 ALA A N 1
ATOM 1573 C CA . ALA A 1 104 ? 79.568 -21.399 35.104 1.00 48.29 103 ALA A CA 1
ATOM 1574 C C . ALA A 1 104 ? 78.667 -21.696 33.909 1.00 52.88 103 ALA A C 1
ATOM 1575 O O . ALA A 1 104 ? 77.451 -21.504 33.968 1.00 40.55 103 ALA A O 1
ATOM 1582 N N . ALA A 1 105 ? 79.281 -22.159 32.826 1.00 52.39 104 ALA A N 1
ATOM 1583 C CA . ALA A 1 105 ? 78.564 -22.469 31.594 1.00 47.40 104 ALA A CA 1
ATOM 1584 C C . ALA A 1 105 ? 77.516 -23.556 31.816 1.00 42.18 104 ALA A C 1
ATOM 1585 O O . ALA A 1 105 ? 76.382 -23.442 31.349 1.00 30.57 104 ALA A O 1
ATOM 1592 N N . ILE A 1 106 ? 77.904 -24.611 32.526 1.00 34.13 105 ILE A N 1
ATOM 1593 C CA . ILE A 1 106 ? 77.001 -25.721 32.809 1.00 41.11 105 ILE A CA 1
ATOM 1594 C C . ILE A 1 106 ? 75.779 -25.233 33.577 1.00 39.81 105 ILE A C 1
ATOM 1595 O O . ILE A 1 106 ? 74.646 -25.582 33.247 1.00 32.75 105 ILE A O 1
ATOM 1611 N N . ALA A 1 107 ? 76.016 -24.418 34.598 1.00 36.49 106 ALA A N 1
ATOM 1612 C CA . ALA A 1 107 ? 74.937 -23.903 35.428 1.00 32.15 106 ALA A CA 1
ATOM 1613 C C . ALA A 1 107 ? 73.974 -23.046 34.611 1.00 41.45 106 ALA A C 1
ATOM 1614 O O . ALA A 1 107 ? 72.760 -23.227 34.678 1.00 51.99 106 ALA A O 1
ATOM 1621 N N . ASN A 1 108 ? 74.522 -22.127 33.826 1.00 32.87 107 ASN A N 1
ATOM 1622 C CA . ASN A 1 108 ? 73.704 -21.219 33.036 1.00 31.39 107 ASN A CA 1
ATOM 1623 C C . ASN A 1 108 ? 72.887 -21.957 31.978 1.00 50.16 107 ASN A C 1
ATOM 1624 O O . ASN A 1 108 ? 71.747 -21.584 31.700 1.00 58.32 107 ASN A O 1
ATOM 1635 N N . LEU A 1 109 ? 73.466 -22.999 31.386 1.00 48.71 108 LEU A N 1
ATOM 1636 C CA . LEU A 1 109 ? 72.729 -23.828 30.438 1.00 40.86 108 LEU A CA 1
ATOM 1637 C C . LEU A 1 109 ? 71.570 -24.511 31.147 1.00 47.74 108 LEU A C 1
ATOM 1638 O O . LEU A 1 109 ? 70.445 -24.530 30.646 1.00 51.77 108 LEU A O 1
ATOM 1654 N N . ALA A 1 110 ? 71.859 -25.075 32.315 1.00 44.14 109 ALA A N 1
ATOM 1655 C CA . ALA A 1 110 ? 70.854 -25.785 33.093 1.00 35.28 109 ALA A CA 1
ATOM 1656 C C . ALA A 1 110 ? 69.722 -24.850 33.502 1.00 36.36 109 ALA A C 1
ATOM 1657 O O . ALA A 1 110 ? 68.550 -25.198 33.375 1.00 42.04 109 ALA A O 1
ATOM 1664 N N . VAL A 1 111 ? 70.073 -23.661 33.982 1.00 45.76 110 VAL A N 1
ATOM 1665 C CA . VAL A 1 111 ? 69.070 -22.676 34.375 1.00 41.63 110 VAL A CA 1
ATOM 1666 C C . VAL A 1 111 ? 68.216 -22.294 33.173 1.00 38.99 110 VAL A C 1
ATOM 1667 O O . VAL A 1 111 ? 66.989 -22.258 33.258 1.00 42.78 110 VAL A O 1
ATOM 1680 N N . THR A 1 112 ? 68.877 -22.018 32.054 1.00 36.13 111 THR A N 1
ATOM 1681 C CA . THR A 1 112 ? 68.188 -21.640 30.828 1.00 43.08 111 THR A CA 1
ATOM 1682 C C . THR A 1 112 ? 67.231 -22.743 30.388 1.00 46.49 111 THR A C 1
ATOM 1683 O O . THR A 1 112 ? 66.068 -22.483 30.077 1.00 55.35 111 THR A O 1
ATOM 1694 N N . ALA A 1 113 ? 67.729 -23.976 30.367 1.00 32.16 112 ALA A N 1
ATOM 1695 C CA . ALA A 1 113 ? 66.937 -25.118 29.928 1.00 34.11 112 ALA A CA 1
ATOM 1696 C C . ALA A 1 113 ? 65.762 -25.382 30.863 1.00 45.07 112 ALA A C 1
ATOM 1697 O O . ALA A 1 113 ? 64.641 -25.606 30.410 1.00 48.21 112 ALA A O 1
ATOM 1704 N N . ILE A 1 114 ? 66.023 -25.347 32.166 1.00 38.71 113 ILE A N 1
ATOM 1705 C CA . ILE A 1 114 ? 64.993 -25.628 33.160 1.00 34.08 113 ILE A CA 1
ATOM 1706 C C . ILE A 1 114 ? 63.862 -24.618 33.054 1.00 103.32 113 ILE A C 1
ATOM 1707 O O . ILE A 1 114 ? 62.689 -24.984 32.996 1.00 29.99 113 ILE A O 1
ATOM 1723 N N . LEU A 1 115 ? 64.229 -23.344 33.022 1.00 29.56 114 LEU A N 1
ATOM 1724 C CA . LEU A 1 115 ? 63.256 -22.266 32.945 1.00 37.30 114 LEU A CA 1
ATOM 1725 C C . LEU A 1 115 ? 62.472 -22.348 31.639 1.00 43.20 114 LEU A C 1
ATOM 1726 O O . LEU A 1 115 ? 61.268 -22.087 31.607 1.00 42.26 114 LEU A O 1
ATOM 1742 N N . ALA A 1 116 ? 63.165 -22.706 30.564 1.00 39.89 115 ALA A N 1
ATOM 1743 C CA . ALA A 1 116 ? 62.526 -22.890 29.269 1.00 38.94 115 ALA A CA 1
ATOM 1744 C C . ALA A 1 116 ? 61.487 -24.006 29.336 1.00 42.16 115 ALA A C 1
ATOM 1745 O O . ALA A 1 116 ? 60.353 -23.835 28.893 1.00 44.77 115 ALA A O 1
ATOM 1752 N N . ILE A 1 117 ? 61.880 -25.144 29.902 1.00 60.29 116 ILE A N 1
ATOM 1753 C CA . ILE A 1 117 ? 60.980 -26.286 30.042 1.00 34.06 116 ILE A CA 1
ATOM 1754 C C . ILE A 1 117 ? 59.801 -25.940 30.940 1.00 36.11 116 ILE A C 1
ATOM 1755 O O . ILE A 1 117 ? 58.660 -26.296 30.647 1.00 40.12 116 ILE A O 1
ATOM 1771 N N . ALA A 1 118 ? 60.087 -25.253 32.040 1.00 33.71 117 ALA A N 1
ATOM 1772 C CA . ALA A 1 118 ? 59.054 -24.838 32.980 1.00 33.28 117 ALA A CA 1
ATOM 1773 C C . ALA A 1 118 ? 58.012 -23.962 32.295 1.00 37.20 117 ALA A C 1
ATOM 1774 O O . ALA A 1 118 ? 56.808 -24.160 32.469 1.00 27.56 117 ALA A O 1
ATOM 1781 N N . ALA A 1 119 ? 58.487 -22.995 31.516 1.00 38.20 118 ALA A N 1
ATOM 1782 C CA . ALA A 1 119 ? 57.609 -22.065 30.817 1.00 40.53 118 ALA A CA 1
ATOM 1783 C C . ALA A 1 119 ? 56.746 -22.788 29.789 1.00 34.15 118 ALA A C 1
ATOM 1784 O O . ALA A 1 119 ? 55.578 -22.453 29.605 1.00 38.73 118 ALA A O 1
ATOM 1791 N N . LEU A 1 120 ? 57.325 -23.781 29.120 1.00 31.64 119 LEU A N 1
ATOM 1792 C CA . LEU A 1 120 ? 56.583 -24.589 28.159 1.00 32.83 119 LEU A CA 1
ATOM 1793 C C . LEU A 1 120 ? 55.606 -25.514 28.874 1.00 38.86 119 LEU A C 1
ATOM 1794 O O . LEU A 1 120 ? 54.456 -25.665 28.461 1.00 32.25 119 LEU A O 1
ATOM 1810 N N . ALA A 1 121 ? 56.078 -26.128 29.953 1.00 49.26 120 ALA A N 1
ATOM 1811 C CA . ALA A 1 121 ? 55.298 -27.114 30.690 1.00 43.28 120 ALA A CA 1
ATOM 1812 C C . ALA A 1 121 ? 54.053 -26.502 31.325 1.00 45.82 120 ALA A C 1
ATOM 1813 O O . ALA A 1 121 ? 53.073 -27.202 31.577 1.00 46.57 120 ALA A O 1
ATOM 1820 N N . SER A 1 122 ? 54.093 -25.198 31.583 1.00 41.54 121 SER A N 1
ATOM 1821 C CA . SER A 1 122 ? 52.961 -24.499 32.186 1.00 45.91 121 SER A CA 1
ATOM 1822 C C . SER A 1 122 ? 51.709 -24.578 31.311 1.00 47.59 121 SER A C 1
ATOM 1823 O O . SER A 1 122 ? 50.595 -24.355 31.789 1.00 34.53 121 SER A O 1
ATOM 1831 N N . ASN A 1 123 ? 51.902 -24.888 30.032 1.00 45.27 122 ASN A N 1
ATOM 1832 C CA . ASN A 1 123 ? 50.808 -24.933 29.066 1.00 50.13 122 ASN A CA 1
ATOM 1833 C C . ASN A 1 123 ? 50.272 -26.344 28.817 1.00 53.33 122 ASN A C 1
ATOM 1834 O O . ASN A 1 123 ? 49.484 -26.554 27.895 1.00 74.46 122 ASN A O 1
ATOM 1845 N N . HIS A 1 124 ? 50.685 -27.303 29.642 1.00 57.48 123 HIS A N 1
ATOM 1846 C CA . HIS A 1 124 ? 50.220 -28.684 29.503 1.00 55.16 123 HIS A CA 1
ATOM 1847 C C . HIS A 1 124 ? 48.997 -28.973 30.362 1.00 49.05 123 HIS A C 1
ATOM 1848 O O . HIS A 1 124 ? 48.936 -28.585 31.528 1.00 56.55 123 HIS A O 1
ATOM 1862 N N . THR A 1 125 ? 48.024 -29.658 29.765 1.00 61.34 124 THR A N 1
ATOM 1863 C CA . THR A 1 125 ? 46.813 -30.067 30.466 1.00 71.41 124 THR A CA 1
ATOM 1864 C C . THR A 1 125 ? 46.912 -31.525 30.908 1.00 62.90 124 THR A C 1
ATOM 1865 O O . THR A 1 125 ? 46.296 -31.923 31.897 1.00 66.13 124 THR A O 1
ATOM 1876 N N . THR A 1 126 ? 47.690 -32.317 30.174 1.00 55.19 125 THR A N 1
ATOM 1877 C CA . THR A 1 126 ? 47.880 -33.724 30.512 1.00 58.70 125 THR A CA 1
ATOM 1878 C C . THR A 1 126 ? 48.975 -33.859 31.558 1.00 66.18 125 THR A C 1
ATOM 1879 O O . THR A 1 126 ? 50.089 -33.369 31.376 1.00 82.48 125 THR A O 1
ATOM 1890 N N . GLU A 1 127 ? 48.647 -34.531 32.653 1.00 63.44 126 GLU A N 1
ATOM 1891 C CA . GLU A 1 127 ? 49.568 -34.677 33.770 1.00 62.40 126 GLU A CA 1
ATOM 1892 C C . GLU A 1 127 ? 50.752 -35.568 33.417 1.00 57.06 126 GLU A C 1
ATOM 1893 O O . GLU A 1 127 ? 51.847 -35.391 33.948 1.00 63.65 126 GLU A O 1
ATOM 1905 N N . GLU A 1 128 ? 50.521 -36.532 32.531 1.00 60.09 127 GLU A N 1
ATOM 1906 C CA . GLU A 1 128 ? 51.579 -37.428 32.081 1.00 65.78 127 GLU A CA 1
ATOM 1907 C C . GLU A 1 128 ? 52.735 -36.618 31.511 1.00 73.77 127 GLU A C 1
ATOM 1908 O O . GLU A 1 128 ? 53.893 -36.825 31.873 1.00 68.16 127 GLU A O 1
ATOM 1920 N N . PHE A 1 129 ? 52.409 -35.695 30.614 1.00 63.30 128 PHE A N 1
ATOM 1921 C CA . PHE A 1 129 ? 53.418 -34.883 29.953 1.00 57.40 128 PHE A CA 1
ATOM 1922 C C . PHE A 1 129 ? 54.071 -33.921 30.937 1.00 58.58 128 PHE A C 1
ATOM 1923 O O . PHE A 1 129 ? 55.257 -33.614 30.819 1.00 60.74 128 PHE A O 1
ATOM 1940 N N . MET A 1 130 ? 53.298 -33.450 31.910 1.00 61.62 129 MET A N 1
ATOM 1941 C CA . MET A 1 130 ? 53.835 -32.573 32.943 1.00 60.21 129 MET A CA 1
ATOM 1942 C C . MET A 1 130 ? 54.809 -33.333 33.837 1.00 59.03 129 MET A C 1
ATOM 1943 O O . MET A 1 130 ? 55.816 -32.781 34.277 1.00 66.45 129 MET A O 1
ATOM 1957 N N . ALA A 1 131 ? 54.508 -34.601 34.099 1.00 56.23 130 ALA A N 1
ATOM 1958 C CA . ALA A 1 131 ? 55.396 -35.444 34.890 1.00 54.27 130 ALA A CA 1
ATOM 1959 C C . ALA A 1 131 ? 56.716 -35.662 34.159 1.00 51.72 130 ALA A C 1
ATOM 1960 O O . ALA A 1 131 ? 57.778 -35.715 34.777 1.00 65.40 130 ALA A O 1
ATOM 1967 N N . ARG A 1 132 ? 56.639 -35.787 32.838 1.00 56.55 131 ARG A N 1
ATOM 1968 C CA . ARG A 1 132 ? 57.831 -35.931 32.011 1.00 57.01 131 ARG A CA 1
ATOM 1969 C C . ARG A 1 132 ? 58.668 -34.656 32.024 1.00 45.52 131 ARG A C 1
ATOM 1970 O O . ARG A 1 132 ? 59.896 -34.713 32.077 1.00 45.70 131 ARG A O 1
ATOM 1991 N N . ALA A 1 133 ? 57.999 -33.507 31.973 1.00 54.43 132 ALA A N 1
ATOM 1992 C CA . ALA A 1 133 ? 58.687 -32.221 32.014 1.00 44.88 132 ALA A CA 1
ATOM 1993 C C . ALA A 1 133 ? 59.346 -32.024 33.373 1.00 47.54 132 ALA A C 1
ATOM 1994 O O . ALA A 1 133 ? 60.482 -31.562 33.462 1.00 50.10 132 ALA A O 1
ATOM 2001 N N . ILE A 1 134 ? 58.619 -32.379 34.427 1.00 50.54 133 ILE A N 1
ATOM 2002 C CA . ILE A 1 134 ? 59.147 -32.321 35.784 1.00 49.79 133 ILE A CA 1
ATOM 2003 C C . ILE A 1 134 ? 60.341 -33.261 35.901 1.00 46.04 133 ILE A C 1
ATOM 2004 O O . ILE A 1 134 ? 61.374 -32.903 36.465 1.00 47.22 133 ILE A O 1
ATOM 2020 N N . SER A 1 135 ? 60.187 -34.463 35.357 1.00 44.83 134 SER A N 1
ATOM 2021 C CA . SER A 1 135 ? 61.250 -35.459 35.367 1.00 49.70 134 SER A CA 1
ATOM 2022 C C . SER A 1 135 ? 62.480 -34.939 34.632 1.00 39.45 134 SER A C 1
ATOM 2023 O O . SER A 1 135 ? 63.609 -35.112 35.093 1.00 47.96 134 SER A O 1
ATOM 2031 N N . ALA A 1 136 ? 62.255 -34.311 33.483 1.00 35.04 135 ALA A N 1
ATOM 2032 C CA . ALA A 1 136 ? 63.342 -33.762 32.684 1.00 42.81 135 ALA A CA 1
ATOM 2033 C C . ALA A 1 136 ? 64.132 -32.736 33.486 1.00 41.22 135 ALA A C 1
ATOM 2034 O O . ALA A 1 136 ? 65.361 -32.771 33.514 1.00 44.80 135 ALA A O 1
ATOM 2041 N N . ILE A 1 137 ? 63.417 -31.829 34.143 1.00 43.10 136 ILE A N 1
ATOM 2042 C CA . ILE A 1 137 ? 64.043 -30.790 34.955 1.00 41.36 136 ILE A CA 1
ATOM 2043 C C . ILE A 1 137 ? 64.888 -31.398 36.067 1.00 36.64 136 ILE A C 1
ATOM 2044 O O . ILE A 1 137 ? 66.020 -30.974 36.297 1.00 41.44 136 ILE A O 1
ATOM 2060 N N . ALA A 1 138 ? 64.334 -32.392 36.752 1.00 37.98 137 ALA A N 1
ATOM 2061 C CA . ALA A 1 138 ? 65.036 -33.048 37.846 1.00 39.90 137 ALA A CA 1
ATOM 2062 C C . ALA A 1 138 ? 66.314 -33.704 37.338 1.00 42.98 137 ALA A C 1
ATOM 2063 O O . ALA A 1 138 ? 67.368 -33.595 37.960 1.00 40.45 137 ALA A O 1
ATOM 2070 N N . GLU A 1 139 ? 66.210 -34.381 36.199 1.00 50.22 138 GLU A N 1
ATOM 2071 C CA . GLU A 1 139 ? 67.351 -35.067 35.610 1.00 47.02 138 GLU A CA 1
ATOM 2072 C C . GLU A 1 139 ? 68.423 -34.072 35.173 1.00 50.61 138 GLU A C 1
ATOM 2073 O O . GLU A 1 139 ? 69.617 -34.320 35.341 1.00 54.55 138 GLU A O 1
ATOM 2085 N N . LEU A 1 140 ? 67.989 -32.948 34.612 1.00 51.60 139 LEU A N 1
ATOM 2086 C CA . LEU A 1 140 ? 68.906 -31.893 34.193 1.00 48.77 139 LEU A CA 1
ATOM 2087 C C . LEU A 1 140 ? 69.648 -31.299 35.382 1.00 46.00 139 LEU A C 1
ATOM 2088 O O . LEU A 1 140 ? 70.862 -31.100 35.333 1.00 55.63 139 LEU A O 1
ATOM 2104 N N . ALA A 1 141 ? 68.907 -31.014 36.448 1.00 46.01 140 ALA A N 1
ATOM 2105 C CA . ALA A 1 141 ? 69.487 -30.429 37.649 1.00 47.16 140 ALA A CA 1
ATOM 2106 C C . ALA A 1 141 ? 70.537 -31.357 38.249 1.00 37.15 140 ALA A C 1
ATOM 2107 O O . ALA A 1 141 ? 71.651 -30.931 38.544 1.00 35.78 140 ALA A O 1
ATOM 2114 N N . LYS A 1 142 ? 70.182 -32.627 38.414 1.00 39.34 141 LYS A N 1
ATOM 2115 C CA . LYS A 1 142 ? 71.094 -33.607 38.995 1.00 42.64 141 LYS A CA 1
ATOM 2116 C C . LYS A 1 142 ? 72.346 -33.770 38.143 1.00 43.05 141 LYS A C 1
ATOM 2117 O O . LYS A 1 142 ? 73.461 -33.829 38.663 1.00 33.10 141 LYS A O 1
ATOM 2136 N N . LYS A 1 143 ? 72.151 -33.830 36.830 1.00 57.30 142 LYS A N 1
ATOM 2137 C CA . LYS A 1 143 ? 73.253 -33.982 35.887 1.00 58.90 142 LYS A CA 1
ATOM 2138 C C . LYS A 1 143 ? 74.218 -32.808 35.971 1.00 53.75 142 LYS A C 1
ATOM 2139 O O . LYS A 1 143 ? 75.431 -32.997 36.072 1.00 59.43 142 LYS A O 1
ATOM 2158 N N . ALA A 1 144 ? 73.674 -31.596 35.926 1.00 33.16 143 ALA A N 1
ATOM 2159 C CA . ALA A 1 144 ? 74.493 -30.393 35.985 1.00 36.90 143 ALA A CA 1
ATOM 2160 C C . ALA A 1 144 ? 75.218 -30.300 37.324 1.00 38.07 143 ALA A C 1
ATOM 2161 O O . ALA A 1 144 ? 76.399 -29.965 37.375 1.00 40.65 143 ALA A O 1
ATOM 2168 N N . ILE A 1 145 ? 74.505 -30.604 38.404 1.00 28.79 144 ILE A N 1
ATOM 2169 C CA . ILE A 1 145 ? 75.075 -30.552 39.747 1.00 32.64 144 ILE A CA 1
ATOM 2170 C C . ILE A 1 145 ? 76.236 -31.539 39.882 1.00 37.78 144 ILE A C 1
ATOM 2171 O O . ILE A 1 145 ? 77.289 -31.194 40.417 1.00 30.01 144 ILE A O 1
ATOM 2187 N N . GLU A 1 146 ? 76.036 -32.764 39.402 1.00 41.04 145 GLU A N 1
ATOM 2188 C CA . GLU A 1 146 ? 77.085 -33.782 39.431 1.00 37.18 145 GLU A CA 1
ATOM 2189 C C . GLU A 1 146 ? 78.321 -33.380 38.639 1.00 37.15 145 GLU A C 1
ATOM 2190 O O . GLU A 1 146 ? 79.447 -33.560 39.105 1.00 37.62 145 GLU A O 1
ATOM 2202 N N . ALA A 1 147 ? 78.111 -32.840 37.445 1.00 29.16 146 ALA A N 1
ATOM 2203 C CA . ALA A 1 147 ? 79.218 -32.394 36.610 1.00 44.72 146 ALA A CA 1
ATOM 2204 C C . ALA A 1 147 ? 80.050 -31.354 37.350 1.00 42.67 146 ALA A C 1
ATOM 2205 O O . ALA A 1 147 ? 81.277 -31.412 37.354 1.00 45.87 146 ALA A O 1
ATOM 2212 N N . ILE A 1 148 ? 79.365 -30.409 37.984 1.00 33.34 147 ILE A N 1
ATOM 2213 C CA . ILE A 1 148 ? 80.022 -29.357 38.747 1.00 34.99 147 ILE A CA 1
ATOM 2214 C C . ILE A 1 148 ? 80.800 -29.920 39.935 1.00 41.21 147 ILE A C 1
ATOM 2215 O O . ILE A 1 148 ? 81.913 -29.475 40.215 1.00 43.24 147 ILE A O 1
ATOM 2231 N N . TYR A 1 149 ? 80.214 -30.883 40.639 1.00 45.80 148 TYR A N 1
ATOM 2232 C CA . TYR A 1 149 ? 80.890 -31.507 41.772 1.00 46.07 148 TYR A CA 1
ATOM 2233 C C . TYR A 1 149 ? 82.218 -32.137 41.375 1.00 59.85 148 TYR A C 1
ATOM 2234 O O . TYR A 1 149 ? 83.243 -31.911 42.019 1.00 57.68 148 TYR A O 1
ATOM 2252 N N . ARG A 1 150 ? 82.187 -32.935 40.314 1.00 53.79 149 ARG A N 1
ATOM 2253 C CA . ARG A 1 150 ? 83.371 -33.641 39.842 1.00 42.31 149 ARG A CA 1
ATOM 2254 C C . ARG A 1 150 ? 84.457 -32.655 39.425 1.00 47.86 149 ARG A C 1
ATOM 2255 O O . ARG A 1 150 ? 85.644 -32.895 39.650 1.00 58.48 149 ARG A O 1
ATOM 2276 N N . LEU A 1 151 ? 84.047 -31.552 38.811 1.00 40.77 150 LEU A N 1
ATOM 2277 C CA . LEU A 1 151 ? 84.982 -30.506 38.417 1.00 58.56 150 LEU A CA 1
ATOM 2278 C C . LEU A 1 151 ? 85.520 -29.774 39.648 1.00 58.41 150 LEU A C 1
ATOM 2279 O O . LEU A 1 151 ? 86.683 -29.371 39.684 1.00 56.47 150 LEU A O 1
ATOM 2295 N N . ALA A 1 152 ? 84.660 -29.598 40.648 1.00 53.91 151 ALA A N 1
ATOM 2296 C CA . ALA A 1 152 ? 85.011 -28.860 41.861 1.00 54.39 151 ALA A CA 1
ATOM 2297 C C . ALA A 1 152 ? 86.154 -29.499 42.653 1.00 51.60 151 ALA A C 1
ATOM 2298 O O . ALA A 1 152 ? 86.927 -28.798 43.304 1.00 48.09 151 ALA A O 1
ATOM 2305 N N . ASP A 1 153 ? 86.260 -30.824 42.595 1.00 53.04 152 ASP A N 1
ATOM 2306 C CA . ASP A 1 153 ? 87.283 -31.550 43.351 1.00 58.63 152 ASP A CA 1
ATOM 2307 C C . ASP A 1 153 ? 88.691 -31.195 42.887 1.00 65.42 152 ASP A C 1
ATOM 2308 O O . ASP A 1 153 ? 89.672 -31.468 43.581 1.00 65.31 152 ASP A O 1
ATOM 2317 N N . ASN A 1 154 ? 88.779 -30.577 41.714 1.00 86.63 153 ASN A N 1
ATOM 2318 C CA . ASN A 1 154 ? 90.055 -30.284 41.083 1.00 86.80 153 ASN A CA 1
ATOM 2319 C C . ASN A 1 154 ? 90.519 -28.851 41.325 1.00 82.46 153 ASN A C 1
ATOM 2320 O O . ASN A 1 154 ? 91.532 -28.423 40.773 1.00 88.35 153 ASN A O 1
ATOM 2331 N N . HIS A 1 155 ? 89.788 -28.116 42.158 1.00 67.63 154 HIS A N 1
ATOM 2332 C CA . HIS A 1 155 ? 90.170 -26.748 42.483 1.00 63.06 154 HIS A CA 1
ATOM 2333 C C . HIS A 1 155 ? 91.064 -26.740 43.714 1.00 66.61 154 HIS A C 1
ATOM 2334 O O . HIS A 1 155 ? 91.008 -27.651 44.541 1.00 65.96 154 HIS A O 1
ATOM 2348 N N . THR A 1 156 ? 91.886 -25.701 43.823 1.00 70.70 155 THR A N 1
ATOM 2349 C CA . THR A 1 156 ? 92.806 -25.545 44.943 1.00 70.18 155 THR A CA 1
ATOM 2350 C C . THR A 1 156 ? 92.378 -24.376 45.823 1.00 66.36 155 THR A C 1
ATOM 2351 O O . THR A 1 156 ? 92.725 -24.303 47.001 1.00 58.17 155 THR A O 1
ATOM 2362 N N . THR A 1 157 ? 91.621 -23.463 45.225 1.00 56.92 156 THR A N 1
ATOM 2363 C CA . THR A 1 157 ? 91.190 -22.242 45.887 1.00 55.81 156 THR A CA 1
ATOM 2364 C C . THR A 1 157 ? 89.789 -22.389 46.477 1.00 59.46 156 THR A C 1
ATOM 2365 O O . THR A 1 157 ? 88.842 -22.715 45.760 1.00 63.95 156 THR A O 1
ATOM 2376 N N . ASP A 1 158 ? 89.665 -22.156 47.782 1.00 54.43 157 ASP A N 1
ATOM 2377 C CA . ASP A 1 158 ? 88.381 -22.277 48.470 1.00 60.82 157 ASP A CA 1
ATOM 2378 C C . ASP A 1 158 ? 87.362 -21.349 47.826 1.00 58.82 157 ASP A C 1
ATOM 2379 O O . ASP A 1 158 ? 86.179 -21.672 47.729 1.00 57.73 157 ASP A O 1
ATOM 2388 N N . LYS A 1 159 ? 87.842 -20.186 47.403 1.00 59.49 158 LYS A N 1
ATOM 2389 C CA . LYS A 1 159 ? 87.010 -19.179 46.764 1.00 59.31 158 LYS A CA 1
ATOM 2390 C C . LYS A 1 159 ? 86.343 -19.732 45.508 1.00 55.80 158 LYS A C 1
ATOM 2391 O O . LYS A 1 159 ? 85.173 -19.454 45.242 1.00 51.23 158 LYS A O 1
ATOM 2410 N N . PHE A 1 160 ? 87.096 -20.516 44.741 1.00 49.99 159 PHE A N 1
ATOM 2411 C CA . PHE A 1 160 ? 86.567 -21.154 43.540 1.00 49.41 159 PHE A CA 1
ATOM 2412 C C . PHE A 1 160 ? 85.657 -22.333 43.878 1.00 45.74 159 PHE A C 1
ATOM 2413 O O . PHE A 1 160 ? 84.675 -22.592 43.182 1.00 41.40 159 PHE A O 1
ATOM 2430 N N . MET A 1 161 ? 85.984 -23.043 44.952 1.00 47.66 160 MET A N 1
ATOM 2431 C CA . MET A 1 161 ? 85.140 -24.132 45.427 1.00 48.55 160 MET A CA 1
ATOM 2432 C C . MET A 1 161 ? 83.843 -23.574 46.001 1.00 42.97 160 MET A C 1
ATOM 2433 O O . MET A 1 161 ? 82.775 -24.160 45.835 1.00 47.04 160 MET A O 1
ATOM 2447 N N . ALA A 1 162 ? 83.949 -22.440 46.685 1.00 43.10 161 ALA A N 1
ATOM 2448 C CA . ALA A 1 162 ? 82.782 -21.751 47.218 1.00 44.76 161 ALA A CA 1
ATOM 2449 C C . ALA A 1 162 ? 81.898 -21.248 46.082 1.00 43.36 161 ALA A C 1
ATOM 2450 O O . ALA A 1 162 ? 80.672 -21.285 46.169 1.00 41.41 161 ALA A O 1
ATOM 2457 N N . ALA A 1 163 ? 82.534 -20.778 45.014 1.00 39.04 162 ALA A N 1
ATOM 2458 C CA . ALA A 1 163 ? 81.816 -20.327 43.829 1.00 39.84 162 ALA A CA 1
ATOM 2459 C C . ALA A 1 163 ? 81.047 -21.480 43.193 1.00 48.93 162 ALA A C 1
ATOM 2460 O O . ALA A 1 163 ? 79.931 -21.298 42.707 1.00 57.03 162 ALA A O 1
ATOM 2467 N N . ALA A 1 164 ? 81.651 -22.664 43.194 1.00 45.13 163 ALA A N 1
ATOM 2468 C CA . ALA A 1 164 ? 80.983 -23.858 42.691 1.00 38.24 163 ALA A CA 1
ATOM 2469 C C . ALA A 1 164 ? 79.775 -24.182 43.560 1.00 49.23 163 ALA A C 1
ATOM 2470 O O . ALA A 1 164 ? 78.708 -24.524 43.052 1.00 44.36 163 ALA A O 1
ATOM 2477 N N . ILE A 1 165 ? 79.954 -24.062 44.873 1.00 55.08 164 ILE A N 1
ATOM 2478 C CA . ILE A 1 165 ? 78.880 -24.303 45.831 1.00 48.58 164 ILE A CA 1
ATOM 2479 C C . ILE A 1 165 ? 77.706 -23.371 45.565 1.00 61.89 164 ILE A C 1
ATOM 2480 O O . ILE A 1 165 ? 76.550 -23.790 45.605 1.00 29.95 164 ILE A O 1
ATOM 2496 N N . GLU A 1 166 ? 78.009 -22.106 45.298 1.00 43.96 165 GLU A N 1
ATOM 2497 C CA . GLU A 1 166 ? 76.976 -21.130 44.986 1.00 46.47 165 GLU A CA 1
ATOM 2498 C C . GLU A 1 166 ? 76.146 -21.581 43.791 1.00 45.30 165 GLU A C 1
ATOM 2499 O O . GLU A 1 166 ? 74.921 -21.629 43.865 1.00 45.25 165 GLU A O 1
ATOM 2511 N N . ALA A 1 167 ? 76.821 -21.948 42.706 1.00 45.93 166 ALA A N 1
ATOM 2512 C CA . ALA A 1 167 ? 76.151 -22.377 41.480 1.00 47.12 166 ALA A CA 1
ATOM 2513 C C . ALA A 1 167 ? 75.226 -23.570 41.715 1.00 82.73 166 ALA A C 1
ATOM 2514 O O . ALA A 1 167 ? 74.103 -23.605 41.212 1.00 34.13 166 ALA A O 1
ATOM 2521 N N . ILE A 1 168 ? 75.710 -24.545 42.477 1.00 43.35 167 ILE A N 1
ATOM 2522 C CA . ILE A 1 168 ? 74.930 -25.733 42.805 1.00 36.35 167 ILE A CA 1
ATOM 2523 C C . ILE A 1 168 ? 73.647 -25.363 43.543 1.00 45.19 167 ILE A C 1
ATOM 2524 O O . ILE A 1 168 ? 72.586 -25.929 43.277 1.00 31.57 167 ILE A O 1
ATOM 2540 N N . ALA A 1 169 ? 73.751 -24.416 44.470 1.00 46.73 168 ALA A N 1
ATOM 2541 C CA . ALA A 1 169 ? 72.610 -24.015 45.286 1.00 42.64 168 ALA A CA 1
ATOM 2542 C C . ALA A 1 169 ? 71.470 -23.495 44.415 1.00 44.80 168 ALA A C 1
ATOM 2543 O O . ALA A 1 169 ? 70.309 -23.848 44.625 1.00 59.50 168 ALA A O 1
ATOM 2550 N N . LEU A 1 170 ? 71.801 -22.659 43.438 1.00 29.70 169 LEU A N 1
ATOM 2551 C CA . LEU A 1 170 ? 70.791 -22.110 42.540 1.00 44.27 169 LEU A CA 1
ATOM 2552 C C . LEU A 1 170 ? 70.148 -23.176 41.674 1.00 46.77 169 LEU A C 1
ATOM 2553 O O . LEU A 1 170 ? 68.940 -23.146 41.438 1.00 53.11 169 LEU A O 1
ATOM 2569 N N . LEU A 1 171 ? 70.960 -24.111 41.195 1.00 38.53 170 LEU A N 1
ATOM 2570 C CA . LEU A 1 171 ? 70.452 -25.207 40.388 1.00 31.72 170 LEU A CA 1
ATOM 2571 C C . LEU A 1 171 ? 69.429 -25.981 41.204 1.00 41.50 170 LEU A C 1
ATOM 2572 O O . LEU A 1 171 ? 68.354 -26.322 40.712 1.00 35.34 170 LEU A O 1
ATOM 2588 N N . ALA A 1 172 ? 69.767 -26.243 42.461 1.00 46.53 171 ALA A N 1
ATOM 2589 C CA . ALA A 1 172 ? 68.861 -26.935 43.362 1.00 42.38 171 ALA A CA 1
ATOM 2590 C C . ALA A 1 172 ? 67.601 -26.116 43.627 1.00 50.10 171 ALA A C 1
ATOM 2591 O O . ALA A 1 172 ? 66.489 -26.629 43.517 1.00 60.00 171 ALA A O 1
ATOM 2598 N N . THR A 1 173 ? 67.775 -24.842 43.962 1.00 51.66 172 THR A N 1
ATOM 2599 C CA . THR A 1 173 ? 66.644 -23.991 44.321 1.00 53.18 172 THR A CA 1
ATOM 2600 C C . THR A 1 173 ? 65.683 -23.811 43.151 1.00 42.91 172 THR A C 1
ATOM 2601 O O . THR A 1 173 ? 64.491 -24.085 43.273 1.00 35.67 172 THR A O 1
ATOM 2612 N N . LEU A 1 174 ? 66.212 -23.372 42.014 1.00 49.07 173 LEU A N 1
ATOM 2613 C CA . LEU A 1 174 ? 65.387 -23.090 40.845 1.00 50.55 173 LEU A CA 1
ATOM 2614 C C . LEU A 1 174 ? 64.693 -24.347 40.332 1.00 45.38 173 LEU A C 1
ATOM 2615 O O . LEU A 1 174 ? 63.519 -24.304 39.959 1.00 35.73 173 LEU A O 1
ATOM 2631 N N . ALA A 1 175 ? 65.416 -25.462 40.310 1.00 39.47 174 ALA A N 1
ATOM 2632 C CA . ALA A 1 175 ? 64.840 -26.725 39.869 1.00 31.55 174 ALA A CA 1
ATOM 2633 C C . ALA A 1 175 ? 63.661 -27.099 40.760 1.00 40.25 174 ALA A C 1
ATOM 2634 O O . ALA A 1 175 ? 62.619 -27.526 40.270 1.00 48.83 174 ALA A O 1
ATOM 2641 N N . ILE A 1 176 ? 63.828 -26.928 42.068 1.00 42.80 175 ILE A N 1
ATOM 2642 C CA . ILE A 1 176 ? 62.754 -27.199 43.020 1.00 41.12 175 ILE A CA 1
ATOM 2643 C C . ILE A 1 176 ? 61.569 -26.276 42.756 1.00 42.95 175 ILE A C 1
ATOM 2644 O O . ILE A 1 176 ? 60.422 -26.720 42.711 1.00 38.32 175 ILE A O 1
ATOM 2660 N N . LEU A 1 177 ? 61.858 -24.991 42.582 1.00 45.10 176 LEU A N 1
ATOM 2661 C CA . LEU A 1 177 ? 60.821 -23.996 42.338 1.00 33.41 176 LEU A CA 1
ATOM 2662 C C . LEU A 1 177 ? 60.112 -24.268 41.018 1.00 39.46 176 LEU A C 1
ATOM 2663 O O . LEU A 1 177 ? 58.889 -24.159 40.930 1.00 47.05 176 LEU A O 1
ATOM 2679 N N . ALA A 1 178 ? 60.884 -24.613 39.991 1.00 42.71 177 ALA A N 1
ATOM 2680 C CA . ALA A 1 178 ? 60.318 -24.956 38.692 1.00 43.14 177 ALA A CA 1
ATOM 2681 C C . ALA A 1 178 ? 59.379 -26.153 38.818 1.00 48.10 177 ALA A C 1
ATOM 2682 O O . ALA A 1 178 ? 58.281 -26.157 38.261 1.00 45.27 177 ALA A O 1
ATOM 2689 N N . ILE A 1 179 ? 59.823 -27.168 39.553 1.00 45.14 178 ILE A N 1
ATOM 2690 C CA . ILE A 1 179 ? 59.017 -28.360 39.793 1.00 48.46 178 ILE A CA 1
ATOM 2691 C C . ILE A 1 179 ? 57.752 -28.013 40.572 1.00 43.21 178 ILE A C 1
ATOM 2692 O O . ILE A 1 179 ? 56.671 -28.523 40.280 1.00 42.65 178 ILE A O 1
ATOM 2708 N N . ALA A 1 180 ? 57.901 -27.140 41.563 1.00 39.09 179 ALA A N 1
ATOM 2709 C CA . ALA A 1 180 ? 56.788 -26.736 42.416 1.00 41.36 179 ALA A CA 1
ATOM 2710 C C . ALA A 1 180 ? 55.642 -26.116 41.622 1.00 43.30 179 ALA A C 1
ATOM 2711 O O . ALA A 1 180 ? 54.479 -26.461 41.831 1.00 45.79 179 ALA A O 1
ATOM 2718 N N . LEU A 1 181 ? 55.974 -25.202 40.715 1.00 39.46 180 LEU A N 1
ATOM 2719 C CA . LEU A 1 181 ? 54.963 -24.514 39.920 1.00 38.26 180 LEU A CA 1
ATOM 2720 C C . LEU A 1 181 ? 54.167 -25.496 39.065 1.00 44.38 180 LEU A C 1
ATOM 2721 O O . LEU A 1 181 ? 52.947 -25.386 38.951 1.00 57.46 180 LEU A O 1
ATOM 2737 N N . LEU A 1 182 ? 54.865 -26.454 38.466 1.00 43.06 181 LEU A N 1
ATOM 2738 C CA . LEU A 1 182 ? 54.226 -27.461 37.625 1.00 37.22 181 LEU A CA 1
ATOM 2739 C C . LEU A 1 182 ? 53.484 -28.504 38.451 1.00 41.16 181 LEU A C 1
ATOM 2740 O O . LEU A 1 182 ? 52.387 -28.929 38.090 1.00 42.57 181 LEU A O 1
ATOM 2756 N N . ALA A 1 183 ? 54.086 -28.911 39.564 1.00 42.03 182 ALA A N 1
ATOM 2757 C CA . ALA A 1 183 ? 53.485 -29.918 40.427 1.00 37.78 182 ALA A CA 1
ATOM 2758 C C . ALA A 1 183 ? 52.186 -29.403 41.034 1.00 48.84 182 ALA A C 1
ATOM 2759 O O . ALA A 1 183 ? 51.274 -30.179 41.319 1.00 51.72 182 ALA A O 1
ATOM 2766 N N . SER A 1 184 ? 52.109 -28.090 41.227 1.00 49.25 183 SER A N 1
ATOM 2767 C CA . SER A 1 184 ? 50.914 -27.464 41.783 1.00 46.49 183 SER A CA 1
ATOM 2768 C C . SER A 1 184 ? 49.714 -27.663 40.860 1.00 36.61 183 SER A C 1
ATOM 2769 O O . SER A 1 184 ? 48.565 -27.541 41.284 1.00 27.63 183 SER A O 1
ATOM 2777 N N . ASN A 1 185 ? 49.997 -27.967 39.597 1.00 55.73 184 ASN A N 1
ATOM 2778 C CA . ASN A 1 185 ? 48.969 -28.076 38.567 1.00 68.04 184 ASN A CA 1
ATOM 2779 C C . ASN A 1 185 ? 48.508 -29.510 38.298 1.00 50.05 184 ASN A C 1
ATOM 2780 O O . ASN A 1 185 ? 47.830 -29.767 37.303 1.00 42.64 184 ASN A O 1
ATOM 2791 N N . HIS A 1 186 ? 48.865 -30.439 39.182 1.00 49.08 185 HIS A N 1
ATOM 2792 C CA . HIS A 1 186 ? 48.440 -31.829 39.030 1.00 57.14 185 HIS A CA 1
ATOM 2793 C C . HIS A 1 186 ? 47.179 -32.134 39.826 1.00 64.05 185 HIS A C 1
ATOM 2794 O O . HIS A 1 186 ? 47.037 -31.716 40.977 1.00 74.94 185 HIS A O 1
ATOM 2808 N N . THR A 1 187 ? 46.269 -32.865 39.191 1.00 58.80 186 THR A N 1
ATOM 2809 C CA . THR A 1 187 ? 45.040 -33.323 39.824 1.00 58.77 186 THR A CA 1
ATOM 2810 C C . THR A 1 187 ? 45.205 -34.784 40.234 1.00 62.80 186 THR A C 1
ATOM 2811 O O . THR A 1 187 ? 44.526 -35.267 41.140 1.00 66.94 186 THR A O 1
ATOM 2822 N N . THR A 1 188 ? 46.113 -35.482 39.555 1.00 61.58 187 THR A N 1
ATOM 2823 C CA . THR A 1 188 ? 46.371 -36.887 39.837 1.00 56.98 187 THR A CA 1
ATOM 2824 C C . THR A 1 188 ? 47.328 -36.990 41.008 1.00 59.82 187 THR A C 1
ATOM 2825 O O . THR A 1 188 ? 48.412 -36.404 41.012 1.00 57.25 187 THR A O 1
ATOM 2836 N N . GLU A 1 189 ? 46.903 -37.752 42.003 1.00 63.88 188 GLU A N 1
ATOM 2837 C CA . GLU A 1 189 ? 47.640 -37.912 43.240 1.00 58.29 188 GLU A CA 1
ATOM 2838 C C . GLU A 1 189 ? 48.950 -38.669 43.052 1.00 55.15 188 GLU A C 1
ATOM 2839 O O . GLU A 1 189 ? 49.952 -38.365 43.699 1.00 56.08 188 GLU A O 1
ATOM 2851 N N . GLU A 1 190 ? 48.930 -39.653 42.159 1.00 60.06 189 GLU A N 1
ATOM 2852 C CA . GLU A 1 190 ? 50.104 -40.469 41.868 1.00 64.63 189 GLU A CA 1
ATOM 2853 C C . GLU A 1 190 ? 51.297 -39.648 41.387 1.00 55.60 189 GLU A C 1
ATOM 2854 O O . GLU A 1 190 ? 52.415 -39.808 41.878 1.00 48.90 189 GLU A O 1
ATOM 2866 N N . PHE A 1 191 ? 51.045 -38.766 40.427 1.00 56.66 190 PHE A N 1
ATOM 2867 C CA . PHE A 1 191 ? 52.097 -37.971 39.810 1.00 53.45 190 PHE A CA 1
ATOM 2868 C C . PHE A 1 191 ? 52.634 -36.934 40.789 1.00 43.60 190 PHE A C 1
ATOM 2869 O O . PHE A 1 191 ? 53.810 -36.570 40.747 1.00 43.11 190 PHE A O 1
ATOM 2886 N N . MET A 1 192 ? 51.759 -36.460 41.666 1.00 49.35 191 MET A N 1
ATOM 2887 C CA . MET A 1 192 ? 52.132 -35.478 42.674 1.00 55.16 191 MET A CA 1
ATOM 2888 C C . MET A 1 192 ? 53.144 -36.059 43.659 1.00 53.54 191 MET A C 1
ATOM 2889 O O . MET A 1 192 ? 54.051 -35.363 44.114 1.00 54.95 191 MET A O 1
ATOM 2903 N N . ALA A 1 193 ? 52.985 -37.339 43.982 1.00 54.14 192 ALA A N 1
ATOM 2904 C CA . ALA A 1 193 ? 53.898 -38.019 44.895 1.00 53.30 192 ALA A CA 1
ATOM 2905 C C . ALA A 1 193 ? 55.302 -38.139 44.308 1.00 44.59 192 ALA A C 1
ATOM 2906 O O . ALA A 1 193 ? 56.294 -38.072 45.033 1.00 54.54 192 ALA A O 1
ATOM 2913 N N . LYS A 1 194 ? 55.384 -38.324 42.995 1.00 32.67 193 LYS A N 1
ATOM 2914 C CA . LYS A 1 194 ? 56.673 -38.426 42.322 1.00 33.99 193 LYS A CA 1
ATOM 2915 C C . LYS A 1 194 ? 57.445 -37.115 42.375 1.00 43.53 193 LYS A C 1
ATOM 2916 O O . LYS A 1 194 ? 58.668 -37.115 42.521 1.00 37.91 193 LYS A O 1
ATOM 2935 N N . ALA A 1 195 ? 56.729 -36.001 42.262 1.00 43.95 194 ALA A N 1
ATOM 2936 C CA . ALA A 1 195 ? 57.359 -34.689 42.331 1.00 39.70 194 ALA A CA 1
ATOM 2937 C C . ALA A 1 195 ? 58.023 -34.515 43.689 1.00 41.39 194 ALA A C 1
ATOM 2938 O O . ALA A 1 195 ? 59.131 -33.990 43.785 1.00 37.95 194 ALA A O 1
ATOM 2945 N N . ILE A 1 196 ? 57.342 -34.970 44.735 1.00 39.62 195 ILE A N 1
ATOM 2946 C CA . ILE A 1 196 ? 57.894 -34.929 46.081 1.00 44.18 195 ILE A CA 1
ATOM 2947 C C . ILE A 1 196 ? 59.163 -35.775 46.143 1.00 42.47 195 ILE A C 1
ATOM 2948 O O . ILE A 1 196 ? 60.162 -35.366 46.733 1.00 39.94 195 ILE A O 1
ATOM 2964 N N . SER A 1 197 ? 59.116 -36.954 45.530 1.00 44.71 196 SER A N 1
ATOM 2965 C CA . SER A 1 197 ? 60.278 -37.835 45.470 1.00 42.97 196 SER A CA 1
ATOM 2966 C C . SER A 1 197 ? 61.426 -37.186 44.702 1.00 41.09 196 SER A C 1
ATOM 2967 O O . SER A 1 197 ? 62.576 -37.217 45.141 1.00 31.90 196 SER A O 1
ATOM 2975 N N . ALA A 1 198 ? 61.103 -36.610 43.547 1.00 33.17 197 ALA A N 1
ATOM 2976 C CA . ALA A 1 198 ? 62.091 -35.930 42.714 1.00 38.65 197 ALA A CA 1
ATOM 2977 C C . ALA A 1 198 ? 62.742 -34.758 43.447 1.00 44.59 197 ALA A C 1
ATOM 2978 O O . ALA A 1 198 ? 63.959 -34.575 43.389 1.00 41.09 197 ALA A O 1
ATOM 2985 N N . ILE A 1 199 ? 61.922 -33.960 44.124 1.00 40.75 198 ILE A N 1
ATOM 2986 C CA . ILE A 1 199 ? 62.414 -32.830 44.904 1.00 41.10 198 ILE A CA 1
ATOM 2987 C C . ILE A 1 199 ? 63.358 -33.307 45.999 1.00 42.64 198 ILE A C 1
ATOM 2988 O O . ILE A 1 199 ? 64.422 -32.724 46.209 1.00 46.21 198 ILE A O 1
ATOM 3004 N N . ALA A 1 200 ? 62.960 -34.367 46.693 1.00 38.00 199 ALA A N 1
ATOM 3005 C CA . ALA A 1 200 ? 63.748 -34.896 47.797 1.00 35.70 199 ALA A CA 1
ATOM 3006 C C . ALA A 1 200 ? 65.126 -35.324 47.312 1.00 43.93 199 ALA A C 1
ATOM 3007 O O . ALA A 1 200 ? 66.130 -35.050 47.965 1.00 52.28 199 ALA A O 1
ATOM 3014 N N . GLU A 1 201 ? 65.176 -35.982 46.159 1.00 39.21 200 GLU A N 1
ATOM 3015 C CA . GLU A 1 201 ? 66.447 -36.429 45.608 1.00 39.79 200 GLU A CA 1
ATOM 3016 C C . GLU A 1 201 ? 67.335 -35.241 45.265 1.00 36.37 200 GLU A C 1
ATOM 3017 O O . GLU A 1 201 ? 68.527 -35.254 45.557 1.00 40.81 200 GLU A O 1
ATOM 3029 N N . LEU A 1 202 ? 66.743 -34.204 44.680 1.00 40.57 201 LEU A N 1
ATOM 3030 C CA . LEU A 1 202 ? 67.489 -32.998 44.334 1.00 43.05 201 LEU A CA 1
ATOM 3031 C C . LEU A 1 202 ? 68.103 -32.384 45.583 1.00 49.36 201 LEU A C 1
ATOM 3032 O O . LEU A 1 202 ? 69.267 -31.981 45.581 1.00 52.97 201 LEU A O 1
ATOM 3048 N N . ALA A 1 203 ? 67.311 -32.316 46.647 1.00 38.18 202 ALA A N 1
ATOM 3049 C CA . ALA A 1 203 ? 67.773 -31.769 47.914 1.00 35.40 202 ALA A CA 1
ATOM 3050 C C . ALA A 1 203 ? 68.961 -32.580 48.420 1.00 38.38 202 ALA A C 1
ATOM 3051 O O . ALA A 1 203 ? 69.993 -32.023 48.785 1.00 37.98 202 ALA A O 1
ATOM 3058 N N . LYS A 1 204 ? 68.810 -33.901 48.427 1.00 35.22 203 LYS A N 1
ATOM 3059 C CA . LYS A 1 204 ? 69.866 -34.793 48.891 1.00 42.60 203 LYS A CA 1
ATOM 3060 C C . LYS A 1 204 ? 71.151 -34.640 48.087 1.00 39.54 203 LYS A C 1
ATOM 3061 O O . LYS A 1 204 ? 72.245 -34.615 48.651 1.00 40.69 203 LYS A O 1
ATOM 3080 N N . LYS A 1 205 ? 71.013 -34.526 46.769 1.00 39.20 204 LYS A N 1
ATOM 3081 C CA . LYS A 1 205 ? 72.170 -34.418 45.890 1.00 31.30 204 LYS A CA 1
ATOM 3082 C C . LYS A 1 205 ? 72.936 -33.124 46.130 1.00 29.49 204 LYS A C 1
ATOM 3083 O O . LYS A 1 205 ? 74.153 -33.138 46.310 1.00 21.95 204 LYS A O 1
ATOM 3102 N N . ALA A 1 206 ? 72.215 -32.008 46.137 1.00 30.81 205 ALA A N 1
ATOM 3103 C CA . ALA A 1 206 ? 72.836 -30.703 46.310 1.00 31.05 205 ALA A CA 1
ATOM 3104 C C . ALA A 1 206 ? 73.491 -30.597 47.679 1.00 33.67 205 ALA A C 1
ATOM 3105 O O . ALA A 1 206 ? 74.615 -30.113 47.804 1.00 38.36 205 ALA A O 1
ATOM 3112 N N . ILE A 1 207 ? 72.783 -31.057 48.704 1.00 41.11 206 ILE A N 1
ATOM 3113 C CA . ILE A 1 207 ? 73.298 -31.024 50.067 1.00 40.04 206 ILE A CA 1
ATOM 3114 C C . ILE A 1 207 ? 74.570 -31.860 50.201 1.00 40.58 206 ILE A C 1
ATOM 3115 O O . ILE A 1 207 ? 75.546 -31.418 50.808 1.00 32.22 206 ILE A O 1
ATOM 3131 N N . GLU A 1 208 ? 74.560 -33.063 49.634 1.00 36.59 207 GLU A N 1
ATOM 3132 C CA . GLU A 1 208 ? 75.722 -33.941 49.710 1.00 36.72 207 GLU A CA 1
ATOM 3133 C C . GLU A 1 208 ? 76.920 -33.352 48.978 1.00 37.67 207 GLU A C 1
ATOM 3134 O O . GLU A 1 208 ? 78.042 -33.385 49.484 1.00 32.27 207 GLU A O 1
ATOM 3146 N N . ALA A 1 209 ? 76.679 -32.830 47.780 1.00 41.99 208 ALA A N 1
ATOM 3147 C CA . ALA A 1 209 ? 77.745 -32.238 46.983 1.00 30.24 208 ALA A CA 1
ATOM 3148 C C . ALA A 1 209 ? 78.391 -31.085 47.737 1.00 32.42 208 ALA A C 1
ATOM 3149 O O . ALA A 1 209 ? 79.606 -31.058 47.920 1.00 41.84 208 ALA A O 1
ATOM 3156 N N . ILE A 1 210 ? 77.568 -30.151 48.201 1.00 35.88 209 ILE A N 1
ATOM 3157 C CA . ILE A 1 210 ? 78.061 -28.978 48.914 1.00 40.01 209 ILE A CA 1
ATOM 3158 C C . ILE A 1 210 ? 78.850 -29.399 50.149 1.00 37.08 209 ILE A C 1
ATOM 3159 O O . ILE A 1 210 ? 79.888 -28.814 50.455 1.00 45.40 209 ILE A O 1
ATOM 3175 N N . TYR A 1 211 ? 78.352 -30.408 50.856 1.00 31.95 210 TYR A N 1
ATOM 3176 C CA . TYR A 1 211 ? 79.061 -30.954 52.007 1.00 41.57 210 TYR A CA 1
ATOM 3177 C C . TYR A 1 211 ? 80.459 -31.420 51.625 1.00 38.31 210 TYR A C 1
ATOM 3178 O O . TYR A 1 211 ? 81.442 -31.099 52.294 1.00 37.18 210 TYR A O 1
ATOM 3196 N N . ARG A 1 212 ? 80.533 -32.191 50.548 1.00 34.76 211 ARG A N 1
ATOM 3197 C CA . ARG A 1 212 ? 81.787 -32.779 50.104 1.00 30.65 211 ARG A CA 1
ATOM 3198 C C . ARG A 1 212 ? 82.787 -31.722 49.625 1.00 38.94 211 ARG A C 1
ATOM 3199 O O . ARG A 1 212 ? 83.989 -31.876 49.835 1.00 47.34 211 ARG A O 1
ATOM 3220 N N . LEU A 1 213 ? 82.309 -30.657 48.982 1.00 40.23 212 LEU A N 1
ATOM 3221 C CA . LEU A 1 213 ? 83.191 -29.535 48.652 1.00 40.64 212 LEU A CA 1
ATOM 3222 C C . LEU A 1 213 ? 83.578 -28.786 49.921 1.00 47.19 212 LEU A C 1
ATOM 3223 O O . LEU A 1 213 ? 84.731 -28.395 50.098 1.00 62.06 212 LEU A O 1
ATOM 3239 N N . ALA A 1 214 ? 82.599 -28.592 50.799 1.00 41.11 213 ALA A N 1
ATOM 3240 C CA . ALA A 1 214 ? 82.794 -27.822 52.021 1.00 36.53 213 ALA A CA 1
ATOM 3241 C C . ALA A 1 214 ? 83.812 -28.485 52.938 1.00 38.59 213 ALA A C 1
ATOM 3242 O O . ALA A 1 214 ? 84.577 -27.807 53.625 1.00 37.98 213 ALA A O 1
ATOM 3249 N N . ASP A 1 215 ? 83.821 -29.814 52.940 1.00 37.40 214 ASP A N 1
ATOM 3250 C CA . ASP A 1 215 ? 84.735 -30.575 53.784 1.00 42.93 214 ASP A CA 1
ATOM 3251 C C . ASP A 1 215 ? 86.184 -30.334 53.368 1.00 46.63 214 ASP A C 1
ATOM 3252 O O . ASP A 1 215 ? 87.112 -30.586 54.138 1.00 40.74 214 ASP A O 1
ATOM 3261 N N . ASN A 1 216 ? 86.365 -29.829 52.151 1.00 45.77 215 ASN A N 1
ATOM 3262 C CA . ASN A 1 216 ? 87.691 -29.559 51.608 1.00 52.06 215 ASN A CA 1
ATOM 3263 C C . ASN A 1 216 ? 88.121 -28.100 51.762 1.00 58.81 215 ASN A C 1
ATOM 3264 O O . ASN A 1 216 ? 89.146 -27.690 51.218 1.00 62.86 215 ASN A O 1
ATOM 3275 N N . HIS A 1 217 ? 87.347 -27.319 52.512 1.00 61.20 216 HIS A N 1
ATOM 3276 C CA . HIS A 1 217 ? 87.699 -25.926 52.766 1.00 49.55 216 HIS A CA 1
ATOM 3277 C C . HIS A 1 217 ? 88.595 -25.825 53.992 1.00 59.13 216 HIS A C 1
ATOM 3278 O O . HIS A 1 217 ? 88.481 -26.624 54.922 1.00 60.03 216 HIS A O 1
ATOM 3292 N N . THR A 1 218 ? 89.485 -24.837 53.983 1.00 66.34 217 THR A N 1
ATOM 3293 C CA . THR A 1 218 ? 90.421 -24.631 55.082 1.00 74.25 217 THR A CA 1
ATOM 3294 C C . THR A 1 218 ? 90.030 -23.387 55.867 1.00 76.41 217 THR A C 1
ATOM 3295 O O . THR A 1 218 ? 90.393 -23.245 57.034 1.00 100.19 217 THR A O 1
ATOM 3306 N N . SER A 1 219 ? 89.281 -2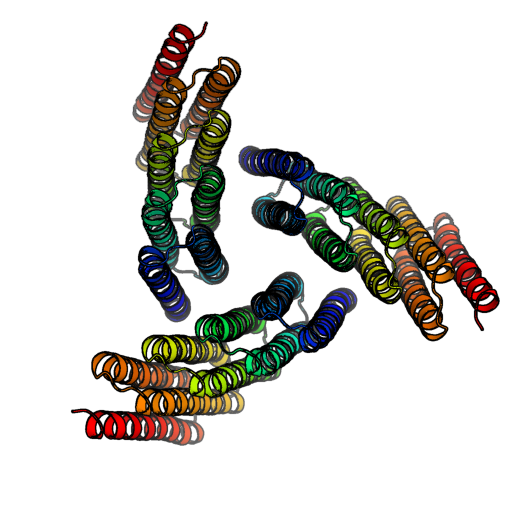2.493 55.224 1.00 58.55 218 SER A N 1
ATOM 3307 C CA . SER A 1 219 ? 88.895 -21.239 55.857 1.00 52.96 218 SER A CA 1
ATOM 3308 C C . SER A 1 219 ? 87.493 -21.344 56.451 1.00 45.53 218 SER A C 1
ATOM 3309 O O . SER A 1 219 ? 86.570 -21.805 55.779 1.00 49.55 218 SER A O 1
ATOM 3317 N N . PRO A 1 220 ? 87.328 -20.910 57.717 1.00 57.47 219 PRO A N 1
ATOM 3318 C CA . PRO A 1 220 ? 86.019 -20.973 58.379 1.00 58.92 219 PRO A CA 1
ATOM 3319 C C . PRO A 1 220 ? 84.930 -20.159 57.684 1.00 58.07 219 PRO A C 1
ATOM 3320 O O . PRO A 1 220 ? 83.779 -20.596 57.659 1.00 53.49 219 PRO A O 1
ATOM 3331 N N . THR A 1 221 ? 85.283 -18.994 57.146 1.00 57.77 220 THR A N 1
ATOM 3332 C CA . THR A 1 221 ? 84.294 -18.098 56.554 1.00 53.12 220 THR A CA 1
ATOM 3333 C C . THR A 1 221 ? 83.508 -18.791 55.444 1.00 55.19 220 THR A C 1
ATOM 3334 O O . THR A 1 221 ? 82.292 -18.638 55.351 1.00 52.10 220 THR A O 1
ATOM 3345 N N . TYR A 1 222 ? 84.205 -19.560 54.614 1.00 57.20 221 TYR A N 1
ATOM 3346 C CA . TYR A 1 222 ? 83.575 -20.227 53.479 1.00 47.85 221 TYR A CA 1
ATOM 3347 C C . TYR A 1 222 ? 82.754 -21.435 53.929 1.00 42.81 221 TYR A C 1
ATOM 3348 O O . TYR A 1 222 ? 81.716 -21.738 53.342 1.00 42.85 221 TYR A O 1
ATOM 3366 N N . ILE A 1 223 ? 83.219 -22.126 54.965 1.00 38.85 222 ILE A N 1
ATOM 3367 C CA . ILE A 1 223 ? 82.500 -23.287 55.476 1.00 41.87 222 ILE A CA 1
ATOM 3368 C C . ILE A 1 223 ? 81.162 -22.841 56.054 1.00 47.43 222 ILE A C 1
ATOM 3369 O O . ILE A 1 223 ? 80.152 -23.531 55.919 1.00 49.99 222 ILE A O 1
ATOM 3385 N N . GLU A 1 224 ? 81.164 -21.682 56.700 1.00 42.30 223 GLU A N 1
ATOM 3386 C CA . GLU A 1 224 ? 79.941 -21.098 57.231 1.00 40.74 223 GLU A CA 1
ATOM 3387 C C . GLU A 1 224 ? 78.970 -20.750 56.106 1.00 49.77 223 GLU A C 1
ATOM 3388 O O . GLU A 1 224 ? 77.756 -20.898 56.250 1.00 49.94 223 GLU A O 1
ATOM 3400 N N . LYS A 1 225 ? 79.514 -20.288 54.984 1.00 51.17 224 LYS A N 1
ATOM 3401 C CA . LYS A 1 225 ? 78.704 -19.995 53.807 1.00 50.78 224 LYS A CA 1
ATOM 3402 C C . LYS A 1 225 ? 78.095 -21.273 53.241 1.00 49.64 224 LYS A C 1
ATOM 3403 O O . LYS A 1 225 ? 76.950 -21.275 52.787 1.00 47.66 224 LYS A O 1
ATOM 3422 N N . ALA A 1 226 ? 78.866 -22.356 53.267 1.00 41.63 225 ALA A N 1
ATOM 3423 C CA . ALA A 1 226 ? 78.384 -23.650 52.795 1.00 39.68 225 ALA A CA 1
ATOM 3424 C C . ALA A 1 226 ? 77.250 -24.160 53.679 1.00 43.62 225 ALA A C 1
ATOM 3425 O O . ALA A 1 226 ? 76.244 -24.668 53.183 1.00 33.30 225 ALA A O 1
ATOM 3432 N N . ILE A 1 227 ? 77.424 -24.022 54.990 1.00 43.84 226 ILE A N 1
ATOM 3433 C CA . ILE A 1 227 ? 76.393 -24.401 55.950 1.00 38.14 226 ILE A CA 1
ATOM 3434 C C . ILE A 1 227 ? 75.118 -23.600 55.728 1.00 36.44 226 ILE A C 1
ATOM 3435 O O . ILE A 1 227 ? 74.020 -24.155 55.709 1.00 41.58 226 ILE A O 1
ATOM 3451 N N . GLU A 1 228 ? 75.276 -22.292 55.564 1.00 42.53 227 GLU A N 1
ATOM 3452 C CA . GLU A 1 228 ? 74.149 -21.410 55.295 1.00 41.81 227 GLU A CA 1
ATOM 3453 C C . GLU A 1 228 ? 73.399 -21.869 54.049 1.00 42.28 227 GLU A C 1
ATOM 3454 O O . GLU A 1 228 ? 72.173 -21.958 54.048 1.00 46.30 227 GLU A O 1
ATOM 3466 N N . ALA A 1 229 ? 74.154 -22.168 52.998 1.00 37.30 228 ALA A N 1
ATOM 3467 C CA . ALA A 1 229 ? 73.588 -22.592 51.721 1.00 46.32 228 ALA A CA 1
ATOM 3468 C C . ALA A 1 229 ? 72.794 -23.894 51.828 1.00 47.17 228 ALA A C 1
ATOM 3469 O O . ALA A 1 229 ? 71.702 -24.007 51.273 1.00 39.46 228 ALA A O 1
ATOM 3476 N N . ILE A 1 230 ? 73.353 -24.874 52.533 1.00 47.11 229 ILE A N 1
ATOM 3477 C CA . ILE A 1 230 ? 72.740 -26.197 52.637 1.00 46.21 229 ILE A CA 1
ATOM 3478 C C . ILE A 1 230 ? 71.343 -26.189 53.252 1.00 44.34 229 ILE A C 1
ATOM 3479 O O . ILE A 1 230 ? 70.414 -26.761 52.682 1.00 53.61 229 ILE A O 1
ATOM 3495 N N . GLU A 1 231 ? 71.185 -25.562 54.410 1.00 35.79 230 GLU A N 1
ATOM 3496 C CA . GLU A 1 231 ? 69.897 -25.593 55.092 1.00 52.58 230 GLU A CA 1
ATOM 3497 C C . GLU A 1 231 ? 68.851 -24.840 54.277 1.00 51.08 230 GLU A C 1
ATOM 3498 O O . GLU A 1 231 ? 67.681 -25.223 54.254 1.00 51.59 230 GLU A O 1
ATOM 3510 N N . LYS A 1 232 ? 69.274 -23.764 53.618 1.00 43.10 231 LYS A N 1
ATOM 3511 C CA . LYS A 1 232 ? 68.371 -22.994 52.771 1.00 45.57 231 LYS A CA 1
ATOM 3512 C C . LYS A 1 232 ? 67.772 -23.902 51.703 1.00 47.67 231 LYS A C 1
ATOM 3513 O O . LYS A 1 232 ? 66.592 -23.789 51.383 1.00 41.55 231 LYS A O 1
ATOM 3532 N N . ILE A 1 233 ? 68.581 -24.813 51.169 1.00 47.20 232 ILE A N 1
ATOM 3533 C CA . ILE A 1 233 ? 68.094 -25.772 50.184 1.00 41.10 232 ILE A CA 1
ATOM 3534 C C . ILE A 1 233 ? 67.021 -26.643 50.824 1.00 52.78 232 ILE A C 1
ATOM 3535 O O . ILE A 1 233 ? 65.968 -26.880 50.232 1.00 44.30 232 ILE A O 1
ATOM 3551 N N . ALA A 1 234 ? 67.296 -27.114 52.037 1.00 43.73 233 ALA A N 1
ATOM 3552 C CA . ALA A 1 234 ? 66.373 -27.993 52.741 1.00 37.95 233 ALA A CA 1
ATOM 3553 C C . ALA A 1 234 ? 65.057 -27.274 53.014 1.00 41.28 233 ALA A C 1
ATOM 3554 O O . ALA A 1 234 ? 63.983 -27.804 52.742 1.00 47.15 233 ALA A O 1
ATOM 3561 N N . ARG A 1 235 ? 65.151 -26.058 53.542 1.00 42.95 234 ARG A N 1
ATOM 3562 C CA . ARG A 1 235 ? 63.969 -25.269 53.874 1.00 42.71 234 ARG A CA 1
ATOM 3563 C C . ARG A 1 235 ? 63.126 -25.004 52.629 1.00 47.35 234 ARG A C 1
ATOM 3564 O O . ARG A 1 235 ? 61.898 -25.052 52.688 1.00 50.18 234 ARG A O 1
ATOM 3585 N N . LYS A 1 236 ? 63.784 -24.724 51.508 1.00 47.83 235 LYS A N 1
ATOM 3586 C CA . LYS A 1 236 ? 63.084 -24.524 50.243 1.00 45.19 235 LYS A CA 1
ATOM 3587 C C . LYS A 1 236 ? 62.332 -25.794 49.853 1.00 48.09 235 LYS A C 1
ATOM 3588 O O . LYS A 1 236 ? 61.152 -25.751 49.504 1.00 45.82 235 LYS A O 1
ATOM 3607 N N . ALA A 1 237 ? 63.033 -26.922 49.918 1.00 44.25 236 ALA A N 1
ATOM 3608 C CA . ALA A 1 237 ? 62.476 -28.216 49.535 1.00 42.18 236 ALA A CA 1
ATOM 3609 C C . ALA A 1 237 ? 61.273 -28.593 50.392 1.00 40.62 236 ALA A C 1
ATOM 3610 O O . ALA A 1 237 ? 60.278 -29.112 49.886 1.00 40.07 236 ALA A O 1
ATOM 3617 N N . ILE A 1 238 ? 61.377 -28.340 51.692 1.00 48.22 237 ILE A N 1
ATOM 3618 C CA . ILE A 1 238 ? 60.304 -28.654 52.627 1.00 46.43 237 ILE A CA 1
ATOM 3619 C C . ILE A 1 238 ? 59.035 -27.882 52.271 1.00 43.00 237 ILE A C 1
ATOM 3620 O O . ILE A 1 238 ? 57.943 -28.450 52.267 1.00 46.62 237 ILE A O 1
ATOM 3636 N N . LYS A 1 239 ? 59.175 -26.594 51.973 1.00 31.53 238 LYS A N 1
ATOM 3637 C CA . LYS A 1 239 ? 58.022 -25.782 51.600 1.00 41.24 238 LYS A CA 1
ATOM 3638 C C . LYS A 1 239 ? 57.354 -26.335 50.349 1.00 43.85 238 LYS A C 1
ATOM 3639 O O . LYS A 1 239 ? 56.128 -26.411 50.271 1.00 44.51 238 LYS A O 1
ATOM 3658 N N . ALA A 1 240 ? 58.169 -26.726 49.375 1.00 51.22 239 ALA A N 1
ATOM 3659 C CA . ALA A 1 240 ? 57.665 -27.285 48.127 1.00 37.18 239 ALA A CA 1
ATOM 3660 C C . ALA A 1 240 ? 56.851 -28.551 48.366 1.00 40.83 239 ALA A C 1
ATOM 3661 O O . ALA A 1 240 ? 55.742 -28.687 47.852 1.00 55.94 239 ALA A O 1
ATOM 3668 N N . ILE A 1 241 ? 57.403 -29.474 49.146 1.00 42.28 240 ILE A N 1
ATOM 3669 C CA . ILE A 1 241 ? 56.707 -30.716 49.455 1.00 51.33 240 ILE A CA 1
ATOM 3670 C C . ILE A 1 241 ? 55.444 -30.441 50.263 1.00 52.87 240 ILE A C 1
ATOM 3671 O O . ILE A 1 241 ? 54.390 -31.019 49.997 1.00 51.58 240 ILE A O 1
ATOM 3687 N N . GLU A 1 242 ? 55.557 -29.556 51.248 1.00 47.87 241 GLU A N 1
ATOM 3688 C CA . GLU A 1 242 ? 54.419 -29.203 52.086 1.00 53.12 241 GLU A CA 1
ATOM 3689 C C . GLU A 1 242 ? 53.277 -28.580 51.287 1.00 57.19 241 GLU A C 1
ATOM 3690 O O . GLU A 1 242 ? 52.145 -29.053 51.355 1.00 58.92 241 GLU A O 1
ATOM 3702 N N . MET A 1 243 ? 53.579 -27.542 50.511 1.00 49.83 242 MET A N 1
ATOM 3703 C CA . MET A 1 243 ? 52.547 -26.830 49.757 1.00 64.99 242 MET A CA 1
ATOM 3704 C C . MET A 1 243 ? 51.820 -27.736 48.770 1.00 64.41 242 MET A C 1
ATOM 3705 O O . MET A 1 243 ? 50.625 -27.567 48.532 1.00 73.28 242 MET A O 1
ATOM 3719 N N . LEU A 1 244 ? 52.537 -28.691 48.191 1.00 54.52 243 LEU A N 1
ATOM 3720 C CA . LEU A 1 244 ? 51.904 -29.667 47.317 1.00 57.36 243 LEU A CA 1
ATOM 3721 C C . LEU A 1 244 ? 51.078 -30.613 48.174 1.00 71.74 243 LEU A C 1
ATOM 3722 O O . LEU A 1 244 ? 49.994 -31.044 47.783 1.00 76.78 243 LEU A O 1
ATOM 3738 N N . ALA A 1 245 ? 51.609 -30.933 49.349 1.00 104.45 244 ALA A N 1
ATOM 3739 C CA . ALA A 1 245 ? 50.915 -31.784 50.301 1.00 76.68 244 ALA A CA 1
ATOM 3740 C C . ALA A 1 245 ? 49.671 -31.076 50.842 1.00 92.41 244 ALA A C 1
ATOM 3741 O O . ALA A 1 245 ? 48.677 -31.716 51.180 1.00 90.03 244 ALA A O 1
ATOM 3748 N N . LYS A 1 246 ? 49.720 -29.750 50.908 1.00 97.19 245 LYS A N 1
ATOM 3749 C CA . LYS A 1 246 ? 48.586 -28.983 51.411 1.00 91.70 245 LYS A CA 1
ATOM 3750 C C . LYS A 1 246 ? 47.343 -29.195 50.549 1.00 81.45 245 LYS A C 1
ATOM 3751 O O . LYS A 1 246 ? 46.218 -29.087 51.041 1.00 88.23 245 LYS A O 1
ATOM 3770 N N . ASN A 1 247 ? 47.550 -29.501 49.269 1.00 94.85 246 ASN A N 1
ATOM 3771 C CA . ASN A 1 247 ? 46.442 -29.649 48.326 1.00 108.53 246 ASN A CA 1
ATOM 3772 C C . ASN A 1 247 ? 46.077 -31.092 47.967 1.00 116.39 246 ASN A C 1
ATOM 3773 O O . ASN A 1 247 ? 45.202 -31.313 47.129 1.00 130.63 246 ASN A O 1
ATOM 3784 N N . ILE A 1 248 ? 46.735 -32.066 48.592 1.00 104.70 247 ILE A N 1
ATOM 3785 C CA . ILE A 1 248 ? 46.407 -33.478 48.373 1.00 117.91 247 ILE A CA 1
ATOM 3786 C C . ILE A 1 248 ? 45.604 -34.015 49.558 1.00 135.87 247 ILE A C 1
ATOM 3787 O O . ILE A 1 248 ? 45.845 -33.625 50.702 1.00 134.50 247 ILE A O 1
ATOM 3803 N N . THR A 1 249 ? 44.651 -34.902 49.280 1.00 142.82 248 THR A N 1
ATOM 3804 C CA . THR A 1 249 ? 43.734 -35.384 50.312 1.00 173.15 248 THR A CA 1
ATOM 3805 C C . THR A 1 249 ? 44.050 -36.757 50.917 1.00 202.78 248 THR A C 1
ATOM 3806 O O . THR A 1 249 ? 43.695 -37.004 52.071 1.00 232.32 248 THR A O 1
ATOM 3817 N N . THR A 1 250 ? 44.706 -37.648 50.177 1.00 151.31 249 THR A N 1
ATOM 3818 C CA . THR A 1 250 ? 44.982 -38.978 50.717 1.00 157.17 249 THR A CA 1
ATOM 3819 C C . THR A 1 250 ? 46.257 -38.945 51.552 1.00 167.30 249 THR A C 1
ATOM 3820 O O . THR A 1 250 ? 47.314 -38.528 51.081 1.00 172.52 249 THR A O 1
ATOM 3831 N N . GLU A 1 251 ? 46.140 -39.396 52.796 1.00 185.51 250 GLU A N 1
ATOM 3832 C CA . GLU A 1 251 ? 47.248 -39.365 53.745 1.00 185.31 250 GLU A CA 1
ATOM 3833 C C . GLU A 1 251 ? 48.335 -40.387 53.430 1.00 165.17 250 GLU A C 1
ATOM 3834 O O . GLU A 1 251 ? 49.493 -40.196 53.803 1.00 165.57 250 GLU A O 1
ATOM 3846 N N . GLU A 1 252 ? 47.954 -41.474 52.763 1.00 137.28 251 GLU A N 1
ATOM 3847 C CA . GLU A 1 252 ? 48.888 -42.551 52.446 1.00 129.22 251 GLU A CA 1
ATOM 3848 C C . GLU A 1 252 ? 50.118 -41.977 51.754 1.00 111.82 251 GLU A C 1
ATOM 3849 O O . GLU A 1 252 ? 51.248 -42.273 52.145 1.00 96.58 251 GLU A O 1
ATOM 3861 N N . TYR A 1 253 ? 49.905 -41.166 50.725 1.00 112.25 252 TYR A N 1
ATOM 3862 C CA . TYR A 1 253 ? 51.025 -40.575 50.008 1.00 99.43 252 TYR A CA 1
ATOM 3863 C C . TYR A 1 253 ? 51.736 -39.509 50.842 1.00 87.77 252 TYR A C 1
ATOM 3864 O O . TYR A 1 253 ? 52.958 -39.386 50.774 1.00 74.36 252 TYR A O 1
ATOM 3882 N N . LYS A 1 254 ? 50.986 -38.742 51.629 1.00 100.10 253 LYS A N 1
ATOM 3883 C CA . LYS A 1 254 ? 51.604 -37.686 52.431 1.00 99.91 253 LYS A CA 1
ATOM 3884 C C . LYS A 1 254 ? 52.482 -38.223 53.557 1.00 85.82 253 LYS A C 1
ATOM 3885 O O . LYS A 1 254 ? 53.447 -37.570 53.943 1.00 90.90 253 LYS A O 1
ATOM 3904 N N . GLU A 1 255 ? 52.146 -39.383 54.110 1.00 85.07 254 GLU A N 1
ATOM 3905 C CA . GLU A 1 255 ? 52.987 -39.965 55.151 1.00 86.05 254 GLU A CA 1
ATOM 3906 C C . GLU A 1 255 ? 54.389 -40.192 54.595 1.00 72.42 254 GLU A C 1
ATOM 3907 O O . GLU A 1 255 ? 55.383 -40.037 55.304 1.00 72.74 254 GLU A O 1
ATOM 3919 N N . LYS A 1 256 ? 54.459 -40.552 53.319 1.00 69.19 255 LYS A N 1
ATOM 3920 C CA . LYS A 1 256 ? 55.734 -40.652 52.619 1.00 61.56 255 LYS A CA 1
ATOM 3921 C C . LYS A 1 256 ? 56.310 -39.256 52.387 1.00 54.40 255 LYS A C 1
ATOM 3922 O O . LYS A 1 256 ? 57.525 -39.064 52.411 1.00 51.38 255 LYS A O 1
ATOM 3941 N N . ALA A 1 257 ? 55.433 -38.286 52.144 1.00 54.03 256 ALA A N 1
ATOM 3942 C CA . ALA A 1 257 ? 55.854 -36.896 51.993 1.00 48.17 256 ALA A CA 1
ATOM 3943 C C . ALA A 1 257 ? 56.418 -36.377 53.311 1.00 48.78 256 ALA A C 1
ATOM 3944 O O . ALA A 1 257 ? 57.419 -35.663 53.329 1.00 51.24 256 ALA A O 1
ATOM 3951 N N . LYS A 1 258 ? 55.761 -36.727 54.413 1.00 59.85 257 LYS A N 1
ATOM 3952 C CA . LYS A 1 258 ? 56.264 -36.392 55.739 1.00 57.90 257 LYS A CA 1
ATOM 3953 C C . LYS A 1 258 ? 57.610 -37.069 55.969 1.00 55.84 257 LYS A C 1
ATOM 3954 O O . LYS A 1 258 ? 58.521 -36.482 56.553 1.00 49.99 257 LYS A O 1
ATOM 3973 N N . SER A 1 259 ? 57.725 -38.311 55.507 1.00 56.96 258 SER A N 1
ATOM 3974 C CA . SER A 1 259 ? 58.984 -39.044 55.575 1.00 60.68 258 SER A CA 1
ATOM 3975 C C . SER A 1 259 ? 60.065 -38.322 54.780 1.00 43.20 258 SER A C 1
ATOM 3976 O O . SER A 1 259 ? 61.204 -38.207 55.230 1.00 52.77 258 SER A O 1
ATOM 3984 N N . ALA A 1 260 ? 59.701 -37.850 53.591 1.00 44.63 259 ALA A N 1
ATOM 3985 C CA . ALA A 1 260 ? 60.625 -37.112 52.735 1.00 54.66 259 ALA A CA 1
ATOM 3986 C C . ALA A 1 260 ? 61.155 -35.862 53.435 1.00 46.29 259 ALA A C 1
ATOM 3987 O O . ALA A 1 260 ? 62.353 -35.586 53.401 1.00 35.84 259 ALA A O 1
ATOM 3994 N N . ILE A 1 261 ? 60.259 -35.111 54.067 1.00 48.91 260 ILE A N 1
ATOM 3995 C CA . ILE A 1 261 ? 60.646 -33.916 54.810 1.00 49.69 260 ILE A CA 1
ATOM 3996 C C . ILE A 1 261 ? 61.650 -34.267 55.903 1.00 58.69 260 ILE A C 1
ATOM 3997 O O . ILE A 1 261 ? 62.683 -33.612 56.043 1.00 54.00 260 ILE A O 1
ATOM 4013 N N . ASP A 1 262 ? 61.335 -35.302 56.674 1.00 54.52 261 ASP A N 1
ATOM 4014 C CA . ASP A 1 262 ? 62.176 -35.723 57.787 1.00 44.71 261 ASP A CA 1
ATOM 4015 C C . ASP A 1 262 ? 63.565 -36.154 57.321 1.00 49.14 261 ASP A C 1
ATOM 4016 O O . ASP A 1 262 ? 64.569 -35.798 57.936 1.00 54.22 261 ASP A O 1
ATOM 4025 N N . GLU A 1 263 ? 63.620 -36.911 56.231 1.00 56.39 262 GLU A N 1
ATOM 4026 C CA . GLU A 1 263 ? 64.894 -37.377 55.690 1.00 56.00 262 GLU A CA 1
ATOM 4027 C C . GLU A 1 263 ? 65.754 -36.204 55.231 1.00 56.35 262 GLU A C 1
ATOM 4028 O O . GLU A 1 263 ? 66.970 -36.206 55.426 1.00 59.56 262 GLU A O 1
ATOM 4040 N N . ILE A 1 264 ? 65.123 -35.209 54.615 1.00 52.41 263 ILE A N 1
ATOM 4041 C CA . ILE A 1 264 ? 65.837 -34.019 54.167 1.00 41.67 263 ILE A CA 1
ATOM 4042 C C . ILE A 1 264 ? 66.424 -33.288 55.371 1.00 42.85 263 ILE A C 1
ATOM 4043 O O . ILE A 1 264 ? 67.577 -32.860 55.337 1.00 42.22 263 ILE A O 1
ATOM 4059 N N . ARG A 1 265 ? 65.632 -33.143 56.432 1.00 47.58 264 ARG A N 1
ATOM 4060 C CA . ARG A 1 265 ? 66.111 -32.481 57.640 1.00 40.85 264 ARG A CA 1
ATOM 4061 C C . ARG A 1 265 ? 67.288 -33.242 58.226 1.00 46.02 264 ARG A C 1
ATOM 4062 O O . ARG A 1 265 ? 68.346 -32.668 58.480 1.00 50.88 264 ARG A O 1
ATOM 4083 N N . GLU A 1 266 ? 67.098 -34.541 58.433 1.00 41.25 265 GLU A N 1
ATOM 4084 C CA . GLU A 1 266 ? 68.101 -35.365 59.092 1.00 40.09 265 GLU A CA 1
ATOM 4085 C C . GLU A 1 266 ? 69.397 -35.406 58.292 1.00 45.10 265 GLU A C 1
ATOM 4086 O O . GLU A 1 266 ? 70.484 -35.386 58.867 1.00 47.96 265 GLU A O 1
ATOM 4098 N N . LYS A 1 267 ? 69.283 -35.469 56.970 1.00 42.75 266 LYS A N 1
ATOM 4099 C CA . LYS A 1 267 ? 70.461 -35.416 56.116 1.00 38.65 266 LYS A CA 1
ATOM 4100 C C . LYS A 1 267 ? 71.156 -34.060 56.215 1.00 43.91 266 LYS A C 1
ATOM 4101 O O . LYS A 1 267 ? 72.381 -33.983 56.322 1.00 40.15 266 LYS A O 1
ATOM 4120 N N . ALA A 1 268 ? 70.365 -32.992 56.184 1.00 39.51 267 ALA A N 1
ATOM 4121 C CA . ALA A 1 268 ? 70.901 -31.638 56.270 1.00 41.76 267 ALA A CA 1
ATOM 4122 C C . ALA A 1 268 ? 71.525 -31.356 57.632 1.00 45.75 267 ALA A C 1
ATOM 4123 O O . ALA A 1 268 ? 72.623 -30.807 57.715 1.00 46.49 267 ALA A O 1
ATOM 4130 N N . LYS A 1 269 ? 70.821 -31.730 58.697 1.00 49.52 268 LYS A N 1
ATOM 4131 C CA . LYS A 1 269 ? 71.324 -31.529 60.051 1.00 48.29 268 LYS A CA 1
ATOM 4132 C C . LYS A 1 269 ? 72.618 -32.301 60.285 1.00 42.86 268 LYS A C 1
ATOM 4133 O O . LYS A 1 269 ? 73.557 -31.783 60.889 1.00 37.75 268 LYS A O 1
ATOM 4152 N N . GLU A 1 270 ? 72.659 -33.540 59.807 1.00 51.42 269 GLU A N 1
ATOM 4153 C CA . GLU A 1 270 ? 73.851 -34.374 59.923 1.00 60.69 269 GLU A CA 1
ATOM 4154 C C . GLU A 1 270 ? 75.026 -33.766 59.161 1.00 54.80 269 GLU A C 1
ATOM 4155 O O . GLU A 1 270 ? 76.147 -33.717 59.667 1.00 54.16 269 GLU A O 1
ATOM 4167 N N . ALA A 1 271 ? 74.763 -33.316 57.938 1.00 51.71 270 ALA A N 1
ATOM 4168 C CA . ALA A 1 271 ? 75.798 -32.728 57.095 1.00 47.65 270 ALA A CA 1
ATOM 4169 C C . ALA A 1 271 ? 76.394 -31.494 57.762 1.00 41.35 270 ALA A C 1
ATOM 4170 O O . ALA A 1 271 ? 77.613 -31.355 57.851 1.00 48.65 270 ALA A O 1
ATOM 4177 N N . ILE A 1 272 ? 75.528 -30.605 58.234 1.00 39.99 271 ILE A N 1
ATOM 4178 C CA . ILE A 1 272 ? 75.966 -29.368 58.868 1.00 42.55 271 ILE A CA 1
ATOM 4179 C C . ILE A 1 272 ? 76.748 -29.726 60.122 1.00 46.28 271 ILE A C 1
ATOM 4180 O O . ILE A 1 272 ? 77.787 -29.134 60.415 1.00 46.03 271 ILE A O 1
ATOM 4196 N N . LYS A 1 273 ? 76.227 -30.697 60.864 1.00 55.30 272 LYS A N 1
ATOM 4197 C CA . LYS A 1 273 ? 76.839 -31.134 62.109 1.00 49.53 272 LYS A CA 1
ATOM 4198 C C . LYS A 1 273 ? 78.264 -31.618 61.871 1.00 52.37 272 LYS A C 1
ATOM 4199 O O . LYS A 1 273 ? 79.173 -31.299 62.638 1.00 51.48 272 LYS A O 1
ATOM 4218 N N . ARG A 1 274 ? 78.455 -32.391 60.806 1.00 54.39 273 ARG A N 1
ATOM 4219 C CA . ARG A 1 274 ? 79.782 -32.861 60.435 1.00 50.54 273 ARG A CA 1
ATOM 4220 C C . ARG A 1 274 ? 80.721 -31.721 60.054 1.00 53.18 273 ARG A C 1
ATOM 4221 O O . ARG A 1 274 ? 81.912 -31.759 60.361 1.00 59.52 273 ARG A O 1
ATOM 4242 N N . LEU A 1 275 ? 80.182 -30.705 59.389 1.00 50.55 274 LEU A N 1
ATOM 4243 C CA . LEU A 1 275 ? 80.990 -29.562 58.985 1.00 55.82 274 LEU A CA 1
ATOM 4244 C C . LEU A 1 275 ? 81.441 -28.707 60.163 1.00 70.74 274 LEU A C 1
ATOM 4245 O O . LEU A 1 275 ? 82.599 -28.305 60.227 1.00 80.14 274 LEU A O 1
ATOM 4261 N N . GLU A 1 276 ? 80.538 -28.453 61.104 1.00 73.42 275 GLU A N 1
ATOM 4262 C CA . GLU A 1 276 ? 80.875 -27.669 62.289 1.00 65.56 275 GLU A CA 1
ATOM 4263 C C . GLU A 1 276 ? 81.886 -28.381 63.185 1.00 79.12 275 GLU A C 1
ATOM 4264 O O . GLU A 1 276 ? 82.750 -27.743 63.785 1.00 86.74 275 GLU A O 1
ATOM 4276 N N . ASP A 1 277 ? 81.779 -29.703 63.264 1.00 73.98 276 ASP A N 1
ATOM 4277 C CA . ASP A 1 277 ? 82.689 -30.498 64.082 1.00 73.98 276 ASP A CA 1
ATOM 4278 C C . ASP A 1 277 ? 84.109 -30.505 63.527 1.00 77.72 276 ASP A C 1
ATOM 4279 O O . ASP A 1 277 ? 85.063 -30.771 64.258 1.00 87.49 276 ASP A O 1
ATOM 4288 N N . ASN A 1 278 ? 84.243 -30.207 62.238 1.00 90.84 277 ASN A N 1
ATOM 4289 C CA . ASN A 1 278 ? 85.550 -30.176 61.589 1.00 99.92 277 ASN A CA 1
ATOM 4290 C C . ASN A 1 278 ? 86.116 -28.760 61.501 1.00 98.90 277 ASN A C 1
ATOM 4291 O O . ASN A 1 278 ? 87.161 -28.539 60.889 1.00 104.56 277 ASN A O 1
ATOM 4302 N N . ARG A 1 279 ? 85.425 -27.808 62.122 1.00 83.89 278 ARG A N 1
ATOM 4303 C CA . ARG A 1 279 ? 85.879 -26.422 62.158 1.00 86.31 278 ARG A CA 1
ATOM 4304 C C . ARG A 1 279 ? 86.714 -26.165 63.402 1.00 99.47 278 ARG A C 1
ATOM 4305 O O . ARG A 1 279 ? 86.556 -26.846 64.417 1.00 98.01 278 ARG A O 1
ATOM 4326 N N . THR A 1 280 ? 87.616 -25.194 63.307 1.00 104.81 279 THR A N 1
ATOM 4327 C CA . THR A 1 280 ? 88.445 -24.797 64.438 1.00 109.46 279 THR A CA 1
ATOM 4328 C C . THR A 1 280 ? 87.953 -23.469 65.007 1.00 118.36 279 THR A C 1
ATOM 4329 O O . THR A 1 280 ? 86.802 -23.085 64.799 1.00 112.11 279 THR A O 1
ATOM 4340 N N . ILE B 1 2 ? 51.422 -19.690 41.844 1.00 78.81 1 ILE B N 1
ATOM 4341 C CA . ILE B 1 2 ? 51.659 -18.646 42.881 1.00 104.82 1 ILE B CA 1
ATOM 4342 C C . ILE B 1 2 ? 52.686 -17.639 42.374 1.00 111.85 1 ILE B C 1
ATOM 4343 O O . ILE B 1 2 ? 53.835 -17.992 42.103 1.00 105.53 1 ILE B O 1
ATOM 4359 N N . GLU B 1 3 ? 52.263 -16.385 42.240 1.00 113.46 2 GLU B N 1
ATOM 4360 C CA . 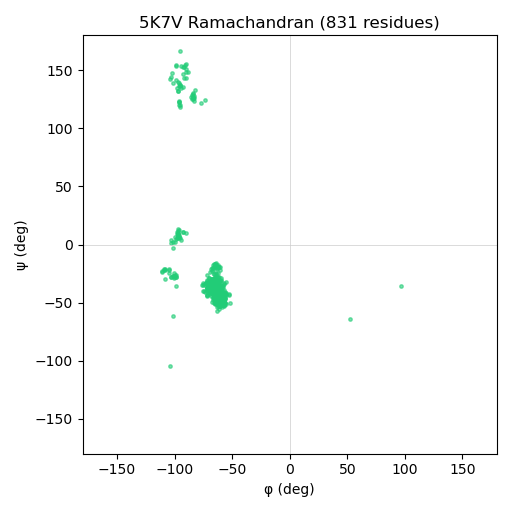GLU B 1 3 ? 53.135 -15.336 41.725 1.00 116.07 2 GLU B CA 1
ATOM 4361 C C . GLU B 1 3 ? 54.313 -15.107 42.665 1.00 113.63 2 GLU B C 1
ATOM 4362 O O . GLU B 1 3 ? 55.402 -14.731 42.231 1.00 113.66 2 GLU B O 1
ATOM 4374 N N . GLU B 1 4 ? 54.079 -15.331 43.955 1.00 132.40 3 GLU B N 1
ATOM 4375 C CA . GLU B 1 4 ? 55.124 -15.230 44.967 1.00 131.84 3 GLU B CA 1
ATOM 4376 C C . GLU B 1 4 ? 56.302 -16.127 44.606 1.00 122.06 3 GLU B C 1
ATOM 4377 O O . GLU B 1 4 ? 57.461 -15.737 44.755 1.00 120.27 3 GLU B O 1
ATOM 4389 N N . VAL B 1 5 ? 55.998 -17.330 44.128 1.00 94.20 4 VAL B N 1
ATOM 4390 C CA . VAL B 1 5 ? 57.031 -18.284 43.748 1.00 82.16 4 VAL B CA 1
ATOM 4391 C C . VAL B 1 5 ? 57.781 -17.810 42.510 1.00 75.76 4 VAL B C 1
ATOM 4392 O O . VAL B 1 5 ? 58.991 -17.986 42.413 1.00 72.36 4 VAL B O 1
ATOM 4405 N N . VAL B 1 6 ? 57.071 -17.204 41.566 1.00 84.63 5 VAL B N 1
ATOM 4406 C CA . VAL B 1 6 ? 57.722 -16.677 40.374 1.00 73.37 5 VAL B CA 1
ATOM 4407 C C . VAL B 1 6 ? 58.595 -15.491 40.767 1.00 61.35 5 VAL B C 1
ATOM 4408 O O . VAL B 1 6 ? 59.711 -15.339 40.272 1.00 54.19 5 VAL B O 1
ATOM 4421 N N . ALA B 1 7 ? 58.079 -14.657 41.663 1.00 71.86 6 ALA B N 1
ATOM 4422 C CA . ALA B 1 7 ? 58.841 -13.531 42.188 1.00 72.12 6 ALA B CA 1
ATOM 4423 C C . ALA B 1 7 ? 60.017 -14.039 43.012 1.00 59.36 6 ALA B C 1
ATOM 4424 O O . ALA B 1 7 ? 61.080 -13.419 43.047 1.00 59.31 6 ALA B O 1
ATOM 4431 N N . GLU B 1 8 ? 59.811 -15.171 43.678 1.00 60.66 7 GLU B N 1
ATOM 4432 C CA . GLU B 1 8 ? 60.861 -15.813 44.460 1.00 55.98 7 GLU B CA 1
ATOM 4433 C C . GLU B 1 8 ? 61.975 -16.313 43.545 1.00 50.15 7 GLU B C 1
ATOM 4434 O O . GLU B 1 8 ? 63.155 -16.221 43.881 1.00 55.31 7 GLU B O 1
ATOM 4446 N N . MET B 1 9 ? 61.590 -16.844 42.390 1.00 58.02 8 MET B N 1
ATOM 4447 C CA . MET B 1 9 ? 62.548 -17.264 41.371 1.00 57.17 8 MET B CA 1
ATOM 4448 C C . MET B 1 9 ? 63.303 -16.054 40.828 1.00 45.87 8 MET B C 1
ATOM 4449 O O . MET B 1 9 ? 64.507 -16.117 40.579 1.00 44.67 8 MET B O 1
ATOM 4463 N N . ILE B 1 10 ? 62.579 -14.955 40.640 1.00 47.07 9 ILE B N 1
ATOM 4464 C CA . ILE B 1 10 ? 63.169 -13.704 40.177 1.00 51.31 9 ILE B CA 1
ATOM 4465 C C . ILE B 1 10 ? 64.196 -13.194 41.184 1.00 56.09 9 ILE B C 1
ATOM 4466 O O . ILE B 1 10 ? 65.270 -12.725 40.804 1.00 52.51 9 ILE B O 1
ATOM 4482 N N . ASP B 1 11 ? 63.857 -13.284 42.466 1.00 45.39 10 ASP B N 1
ATOM 4483 C CA . ASP B 1 11 ? 64.746 -12.833 43.531 1.00 45.75 10 ASP B CA 1
ATOM 4484 C C . ASP B 1 11 ? 66.079 -13.579 43.505 1.00 51.69 10 ASP B C 1
ATOM 4485 O O . ASP B 1 11 ? 67.139 -12.967 43.644 1.00 55.63 10 ASP B O 1
ATOM 4494 N N . ILE B 1 12 ? 66.024 -14.897 43.340 1.00 50.88 11 ILE B N 1
ATOM 4495 C CA . ILE B 1 12 ? 67.235 -15.710 43.276 1.00 53.42 11 ILE B CA 1
ATOM 4496 C C . ILE B 1 12 ? 68.148 -15.260 42.138 1.00 54.32 11 ILE B C 1
ATOM 4497 O O . ILE B 1 12 ? 69.353 -15.092 42.328 1.00 54.44 11 ILE B O 1
ATOM 4513 N N . LEU B 1 13 ? 67.565 -15.059 40.961 1.00 49.61 12 LEU B N 1
ATOM 4514 C CA . LEU B 1 13 ? 68.321 -14.626 39.792 1.00 49.67 12 LEU B CA 1
ATOM 4515 C C . LEU B 1 13 ? 68.969 -13.258 39.973 1.00 58.18 12 LEU B C 1
ATOM 4516 O O . LEU B 1 13 ? 70.124 -13.058 39.594 1.00 53.28 12 LEU B O 1
ATOM 4532 N N . ALA B 1 14 ? 68.224 -12.318 40.543 1.00 54.20 13 ALA B N 1
ATOM 4533 C CA . ALA B 1 14 ? 68.722 -10.958 40.702 1.00 56.99 13 ALA B CA 1
ATOM 4534 C C . ALA B 1 14 ? 69.926 -10.920 41.635 1.00 51.49 13 ALA B C 1
ATOM 4535 O O . ALA B 1 14 ? 70.971 -10.382 41.282 1.00 49.95 13 ALA B O 1
ATOM 4542 N N . GLU B 1 15 ? 69.786 -11.520 42.811 1.00 51.06 14 GLU B N 1
ATOM 4543 C CA . GLU B 1 15 ? 70.850 -11.495 43.806 1.00 56.97 14 GLU B CA 1
ATOM 4544 C C . GLU B 1 15 ? 72.102 -12.200 43.296 1.00 54.19 14 GLU B C 1
ATOM 4545 O O . GLU B 1 15 ? 73.220 -11.734 43.516 1.00 56.26 14 GLU B O 1
ATOM 4557 N N . SER B 1 16 ? 71.909 -13.322 42.613 1.00 52.14 15 SER B N 1
ATOM 4558 C CA . SER B 1 16 ? 73.025 -14.081 42.059 1.00 53.80 15 SER B CA 1
ATOM 4559 C C . SER B 1 16 ? 73.797 -13.328 40.986 1.00 56.34 15 SER B C 1
ATOM 4560 O O . SER B 1 16 ? 75.028 -13.338 40.978 1.00 52.50 15 SER B O 1
ATOM 4568 N N . SER B 1 17 ? 73.074 -12.705 40.062 1.00 64.51 16 SER B N 1
ATOM 4569 C CA . SER B 1 17 ? 73.714 -11.915 39.024 1.00 57.24 16 SER B CA 1
ATOM 4570 C C . SER B 1 17 ? 74.522 -10.828 39.710 1.00 57.40 16 SER B C 1
ATOM 4571 O O . SER B 1 17 ? 75.694 -10.616 39.405 1.00 56.79 16 SER B O 1
ATOM 4579 N N . LYS B 1 18 ? 73.881 -10.166 40.665 1.00 54.59 17 LYS B N 1
ATOM 4580 C CA . LYS B 1 18 ? 74.523 -9.130 41.458 1.00 58.68 17 LYS B CA 1
ATOM 4581 C C . LYS B 1 18 ? 75.696 -9.724 42.235 1.00 53.83 17 LYS B C 1
ATOM 4582 O O . LYS B 1 18 ? 76.741 -9.089 42.373 1.00 59.59 17 LYS B O 1
ATOM 4601 N N . LYS B 1 19 ? 75.518 -10.940 42.743 1.00 47.54 18 LYS B N 1
ATOM 4602 C CA . LYS B 1 19 ? 76.581 -11.626 43.472 1.00 49.00 18 LYS B CA 1
ATOM 4603 C C . LYS B 1 19 ? 77.787 -11.826 42.565 1.00 55.52 18 LYS B C 1
ATOM 4604 O O . LYS B 1 19 ? 78.921 -11.541 42.950 1.00 71.84 18 LYS B O 1
ATOM 4623 N N . SER B 1 20 ? 77.534 -12.322 41.360 1.00 64.02 19 SER B N 1
ATOM 4624 C CA . SER B 1 20 ? 78.595 -12.552 40.390 1.00 64.47 19 SER B CA 1
ATOM 4625 C C . SER B 1 20 ? 79.246 -11.241 39.955 1.00 63.13 19 SER B C 1
ATOM 4626 O O . SER B 1 20 ? 80.469 -11.152 39.862 1.00 65.90 19 SER B O 1
ATOM 4634 N N . ILE B 1 21 ? 78.422 -10.225 39.706 1.00 72.08 20 ILE B N 1
ATOM 4635 C CA . ILE B 1 21 ? 78.906 -8.934 39.218 1.00 73.98 20 ILE B CA 1
ATOM 4636 C C . ILE B 1 21 ? 79.918 -8.312 40.167 1.00 71.25 20 ILE B C 1
ATOM 4637 O O . ILE B 1 21 ? 80.973 -7.847 39.733 1.00 69.09 20 ILE B O 1
ATOM 4653 N N . GLU B 1 22 ? 79.600 -8.296 41.457 1.00 65.36 21 GLU B N 1
ATOM 4654 C CA . GLU B 1 22 ? 80.494 -7.689 42.430 1.00 73.38 21 GLU B CA 1
ATOM 4655 C C . GLU B 1 22 ? 81.800 -8.466 42.433 1.00 81.38 21 GLU B C 1
ATOM 4656 O O . GLU B 1 22 ? 82.878 -7.880 42.366 1.00 78.18 21 GLU B O 1
ATOM 4668 N N . GLU B 1 23 ? 81.692 -9.789 42.468 1.00 79.83 22 GLU B N 1
ATOM 4669 C CA . GLU B 1 23 ? 82.867 -10.650 42.501 1.00 78.96 22 GLU B CA 1
ATOM 4670 C C . GLU B 1 23 ? 83.782 -10.445 41.299 1.00 82.81 22 GLU B C 1
ATOM 4671 O O . GLU B 1 23 ? 85.000 -10.352 41.450 1.00 86.02 22 GLU B O 1
ATOM 4683 N N . LEU B 1 24 ? 83.197 -10.379 40.109 1.00 85.31 23 LEU B N 1
ATOM 4684 C CA . LEU B 1 24 ? 83.972 -10.149 38.896 1.00 87.68 23 LEU B CA 1
ATOM 4685 C C . LEU B 1 24 ? 84.683 -8.798 38.963 1.00 92.82 23 LEU B C 1
ATOM 4686 O O . LEU B 1 24 ? 85.842 -8.678 38.565 1.00 101.76 23 LEU B O 1
ATOM 4702 N N . ALA B 1 25 ? 83.982 -7.785 39.463 1.00 85.66 24 ALA B N 1
ATOM 4703 C CA . ALA B 1 25 ? 84.572 -6.466 39.672 1.00 92.50 24 ALA B CA 1
ATOM 4704 C C . ALA B 1 25 ? 85.739 -6.528 40.657 1.00 99.76 24 ALA B C 1
ATOM 4705 O O . ALA B 1 25 ? 86.795 -5.940 40.421 1.00 100.94 24 ALA B O 1
ATOM 4712 N N . ARG B 1 26 ? 85.534 -7.242 41.760 1.00 84.02 25 ARG B N 1
ATOM 4713 C CA . ARG B 1 26 ? 86.545 -7.375 42.807 1.00 82.62 25 ARG B CA 1
ATOM 4714 C C . ARG B 1 26 ? 87.813 -8.062 42.315 1.00 89.89 25 ARG B C 1
ATOM 4715 O O . ARG B 1 26 ? 88.924 -7.657 42.660 1.00 89.37 25 ARG B O 1
ATOM 4736 N N . ALA B 1 27 ? 87.640 -9.098 41.504 1.00 100.79 26 ALA B N 1
ATOM 4737 C CA . ALA B 1 27 ? 88.768 -9.824 40.937 1.00 101.64 26 ALA B CA 1
ATOM 4738 C C . ALA B 1 27 ? 89.534 -8.963 39.940 1.00 100.25 26 ALA B C 1
ATOM 4739 O O . ALA B 1 27 ? 90.763 -8.958 39.922 1.00 111.44 26 ALA B O 1
ATOM 4746 N N . ALA B 1 28 ? 88.790 -8.224 39.125 1.00 116.01 27 ALA B N 1
ATOM 4747 C CA . ALA B 1 28 ? 89.359 -7.434 38.039 1.00 119.51 27 ALA B CA 1
ATOM 4748 C C . ALA B 1 28 ? 90.307 -6.326 38.505 1.00 123.69 27 ALA B C 1
ATOM 4749 O O . ALA B 1 28 ? 91.269 -5.998 37.811 1.00 122.58 27 ALA B O 1
ATOM 4756 N N . ASP B 1 29 ? 90.037 -5.753 39.673 1.00 108.86 28 ASP B N 1
ATOM 4757 C CA . ASP B 1 29 ? 90.814 -4.615 40.165 1.00 105.23 28 ASP B CA 1
ATOM 4758 C C . ASP B 1 29 ? 92.270 -4.952 40.495 1.00 112.50 28 ASP B C 1
ATOM 4759 O O . ASP B 1 29 ? 93.122 -4.062 40.521 1.00 117.73 28 ASP B O 1
ATOM 4768 N N . ASN B 1 30 ? 92.552 -6.228 40.740 1.00 114.97 29 ASN B N 1
ATOM 4769 C CA . ASN B 1 30 ? 93.893 -6.663 41.129 1.00 115.90 29 ASN B CA 1
ATOM 4770 C C . ASN B 1 30 ? 94.703 -7.298 39.999 1.00 114.58 29 ASN B C 1
ATOM 4771 O O . ASN B 1 30 ? 95.839 -7.721 40.211 1.00 119.08 29 ASN B O 1
ATOM 4782 N N . LYS B 1 31 ? 94.129 -7.349 38.800 1.00 103.60 30 LYS B N 1
ATOM 4783 C CA . LYS B 1 31 ? 94.797 -7.969 37.658 1.00 102.38 30 LYS B CA 1
ATOM 4784 C C . LYS B 1 31 ? 95.468 -6.925 36.768 1.00 113.99 30 LYS B C 1
ATOM 4785 O O . LYS B 1 31 ? 95.060 -5.764 36.740 1.00 112.38 30 LYS B O 1
ATOM 4804 N N . THR B 1 32 ? 96.497 -7.357 36.042 1.00 116.64 31 THR B N 1
ATOM 4805 C CA . THR B 1 32 ? 97.379 -6.443 35.322 1.00 112.83 31 THR B CA 1
ATOM 4806 C C . THR B 1 32 ? 97.100 -6.274 33.826 1.00 96.15 31 THR B C 1
ATOM 4807 O O . THR B 1 32 ? 97.269 -5.177 33.294 1.00 92.83 31 THR B O 1
ATOM 4818 N N . THR B 1 33 ? 96.681 -7.333 33.141 1.00 103.64 32 THR B N 1
ATOM 4819 C CA . THR B 1 33 ? 96.450 -7.236 31.701 1.00 113.55 32 THR B CA 1
ATOM 4820 C C . THR B 1 33 ? 95.130 -6.529 31.403 1.00 103.05 32 THR B C 1
ATOM 4821 O O . THR B 1 33 ? 94.069 -6.958 31.857 1.00 109.67 32 THR B O 1
ATOM 4832 N N . GLU B 1 34 ? 95.213 -5.435 30.648 1.00 101.37 33 GLU B N 1
ATOM 4833 C CA . GLU B 1 34 ? 94.054 -4.595 30.355 1.00 117.09 33 GLU B CA 1
ATOM 4834 C C . GLU B 1 34 ? 92.928 -5.388 29.693 1.00 122.44 33 GLU B C 1
ATOM 4835 O O . GLU B 1 34 ? 91.750 -5.106 29.914 1.00 119.09 33 GLU B O 1
ATOM 4847 N N . LYS B 1 35 ? 93.296 -6.369 28.875 1.00 119.39 34 LYS B N 1
ATOM 4848 C CA . LYS B 1 35 ? 92.318 -7.240 28.229 1.00 118.17 34 LYS B CA 1
ATOM 4849 C C . LYS B 1 35 ? 91.508 -8.048 29.234 1.00 110.58 34 LYS B C 1
ATOM 4850 O O . LYS B 1 35 ? 90.316 -8.277 29.034 1.00 108.22 34 LYS B O 1
ATOM 4869 N N . ALA B 1 36 ? 92.153 -8.486 30.309 1.00 109.47 35 ALA B N 1
ATOM 4870 C CA . ALA B 1 36 ? 91.471 -9.306 31.301 1.00 117.48 35 ALA B CA 1
ATOM 4871 C C . ALA B 1 36 ? 90.419 -8.480 32.028 1.00 119.51 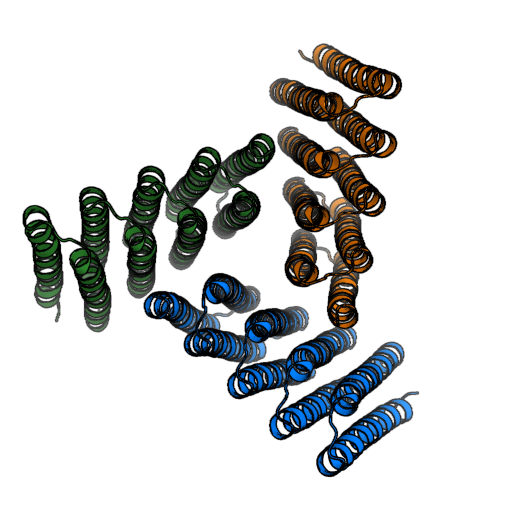35 ALA B C 1
ATOM 4872 O O . ALA B 1 36 ? 89.381 -9.005 32.430 1.00 121.67 35 ALA B O 1
ATOM 4879 N N . VAL B 1 37 ? 90.684 -7.189 32.194 1.00 127.66 36 VAL B N 1
ATOM 4880 C CA . VAL B 1 37 ? 89.698 -6.294 32.785 1.00 129.73 36 VAL B CA 1
ATOM 4881 C C . VAL B 1 37 ? 88.532 -6.129 31.817 1.00 122.57 36 VAL B C 1
ATOM 4882 O O . VAL B 1 37 ? 87.372 -6.124 32.222 1.00 118.79 36 VAL B O 1
ATOM 4895 N N . ALA B 1 38 ? 88.853 -6.008 30.532 1.00 110.09 37 ALA B N 1
ATOM 4896 C CA . ALA B 1 38 ? 87.836 -5.922 29.492 1.00 104.81 37 ALA B CA 1
ATOM 4897 C C . ALA B 1 38 ? 87.041 -7.218 29.417 1.00 102.23 37 ALA B C 1
ATOM 4898 O O . ALA B 1 38 ? 85.830 -7.204 29.203 1.00 103.83 37 ALA B O 1
ATOM 4905 N N . GLU B 1 39 ? 87.733 -8.339 29.586 1.00 104.36 38 GLU B N 1
ATOM 4906 C CA . GLU B 1 39 ? 87.088 -9.645 29.577 1.00 109.42 38 GLU B CA 1
ATOM 4907 C C . GLU B 1 39 ? 86.072 -9.739 30.711 1.00 102.31 38 GLU B C 1
ATOM 4908 O O . GLU B 1 39 ? 84.975 -10.269 30.533 1.00 106.72 38 GLU B O 1
ATOM 4920 N N . ALA B 1 40 ? 86.446 -9.219 31.876 1.00 105.48 39 ALA B N 1
ATOM 4921 C CA . ALA B 1 40 ? 85.550 -9.177 33.027 1.00 95.04 39 ALA B CA 1
ATOM 4922 C C . ALA B 1 40 ? 84.340 -8.298 32.728 1.00 86.44 39 ALA B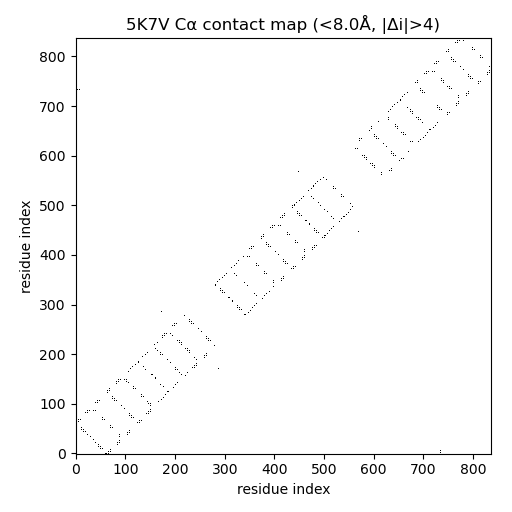 C 1
ATOM 4923 O O . ALA B 1 40 ? 83.213 -8.629 33.089 1.00 89.85 39 ALA B O 1
ATOM 4930 N N . ILE B 1 41 ? 84.587 -7.172 32.067 1.00 87.99 40 ILE B N 1
ATOM 4931 C CA . ILE B 1 41 ? 83.524 -6.250 31.680 1.00 86.27 40 ILE B CA 1
ATOM 4932 C C . ILE B 1 41 ? 82.526 -6.939 30.756 1.00 87.19 40 ILE B C 1
ATOM 4933 O O . ILE B 1 41 ? 81.315 -6.781 30.915 1.00 77.74 40 ILE B O 1
ATOM 4949 N N . GLU B 1 42 ? 83.035 -7.694 29.787 1.00 96.12 41 GLU B N 1
ATOM 4950 C CA . GLU B 1 42 ? 82.176 -8.448 28.883 1.00 89.90 41 GLU B CA 1
ATOM 4951 C C . GLU B 1 42 ? 81.302 -9.401 29.688 1.00 91.98 41 GLU B C 1
ATOM 4952 O O . GLU B 1 42 ? 80.100 -9.516 29.445 1.00 93.95 41 GLU B O 1
ATOM 4964 N N . GLU B 1 43 ? 81.920 -10.083 30.647 1.00 87.67 42 GLU B N 1
ATOM 4965 C CA . GLU B 1 43 ? 81.199 -10.982 31.539 1.00 89.28 42 GLU B CA 1
ATOM 4966 C C . GLU B 1 43 ? 80.135 -10.220 32.327 1.00 86.78 42 GLU B C 1
ATOM 4967 O O . GLU B 1 43 ? 79.006 -10.684 32.461 1.00 81.40 42 GLU B O 1
ATOM 4979 N N . ILE B 1 44 ? 80.492 -9.046 32.839 1.00 80.86 43 ILE B N 1
ATOM 4980 C CA . ILE B 1 44 ? 79.537 -8.218 33.569 1.00 79.02 43 ILE B CA 1
ATOM 4981 C C . ILE B 1 44 ? 78.348 -7.878 32.677 1.00 81.81 43 ILE B C 1
ATOM 4982 O O . ILE B 1 44 ? 77.196 -7.957 33.103 1.00 70.10 43 ILE B O 1
ATOM 4998 N N . ALA B 1 45 ? 78.637 -7.497 31.438 1.00 91.74 44 ALA B N 1
ATOM 4999 C CA . ALA B 1 45 ? 77.595 -7.135 30.487 1.00 87.91 44 ALA B CA 1
ATOM 5000 C C . ALA B 1 45 ? 76.679 -8.314 30.174 1.00 91.22 44 ALA B C 1
ATOM 5001 O O . ALA B 1 45 ? 75.457 -8.172 30.155 1.00 93.56 44 ALA B O 1
ATOM 5008 N N . ARG B 1 46 ? 77.269 -9.480 29.932 1.00 80.71 45 ARG B N 1
ATOM 5009 C CA . ARG B 1 46 ? 76.492 -10.656 29.558 1.00 76.69 45 ARG B CA 1
ATOM 5010 C C . ARG B 1 46 ? 75.624 -11.167 30.702 1.00 74.05 45 ARG B C 1
ATOM 5011 O O . ARG B 1 46 ? 74.456 -11.496 30.500 1.00 75.39 45 ARG B O 1
ATOM 5032 N N . LEU B 1 47 ? 76.196 -11.229 31.900 1.00 69.30 46 LEU B N 1
ATOM 5033 C CA . LEU B 1 47 ? 75.457 -11.673 33.079 1.00 66.88 46 LEU B CA 1
ATOM 5034 C C . LEU B 1 47 ? 74.302 -10.728 33.380 1.00 71.15 46 LEU B C 1
ATOM 5035 O O . LEU B 1 47 ? 73.184 -11.170 33.651 1.00 65.65 46 LEU B O 1
ATOM 5051 N N . ALA B 1 48 ? 74.579 -9.430 33.338 1.00 70.08 47 ALA B N 1
ATOM 5052 C CA . ALA B 1 48 ? 73.557 -8.424 33.586 1.00 63.30 47 ALA B CA 1
ATOM 5053 C C . ALA B 1 48 ? 72.467 -8.562 32.532 1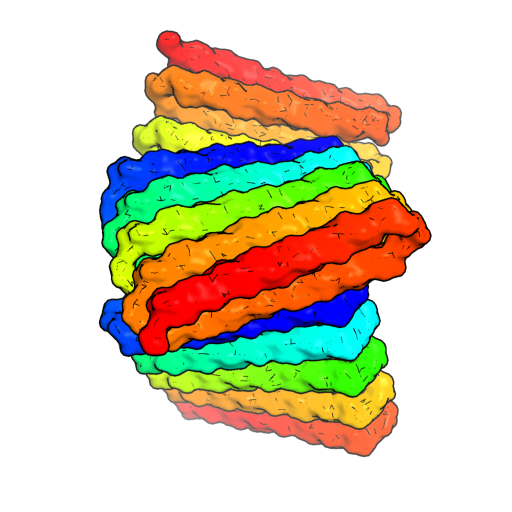.00 71.62 47 ALA B C 1
ATOM 5054 O O . ALA B 1 48 ? 71.275 -8.527 32.841 1.00 79.03 47 ALA B O 1
ATOM 5061 N N . THR B 1 49 ? 72.892 -8.714 31.283 1.00 67.36 48 THR B N 1
ATOM 5062 C CA . THR B 1 49 ? 71.975 -8.912 30.168 1.00 69.78 48 THR B CA 1
ATOM 5063 C C . THR B 1 49 ? 71.200 -10.215 30.346 1.00 56.10 48 THR B C 1
ATOM 5064 O O . THR B 1 49 ? 69.991 -10.267 30.120 1.00 55.01 48 THR B O 1
ATOM 5075 N N . ALA B 1 50 ? 71.911 -11.262 30.752 1.00 53.10 49 ALA B N 1
ATOM 5076 C CA . ALA B 1 50 ? 71.324 -12.588 30.926 1.00 49.11 49 ALA B CA 1
ATOM 5077 C C . ALA B 1 50 ? 70.202 -12.598 31.957 1.00 60.32 49 ALA B C 1
ATOM 5078 O O . ALA B 1 50 ? 69.127 -13.141 31.703 1.00 53.82 49 ALA B O 1
ATOM 5085 N N . ALA B 1 51 ? 70.456 -12.008 33.121 1.00 59.71 50 ALA B N 1
ATOM 5086 C CA . ALA B 1 51 ? 69.470 -11.994 34.195 1.00 47.29 50 ALA B CA 1
ATOM 5087 C C . ALA B 1 51 ? 68.207 -11.272 33.745 1.00 45.42 50 ALA B C 1
ATOM 5088 O O . ALA B 1 51 ? 67.096 -11.735 33.992 1.00 56.20 50 ALA B O 1
ATOM 5095 N N . ILE B 1 52 ? 68.389 -10.138 33.079 1.00 40.29 51 ILE B N 1
ATOM 5096 C CA . ILE B 1 52 ? 67.271 -9.361 32.557 1.00 56.49 51 ILE B CA 1
ATOM 5097 C C . ILE B 1 52 ? 66.473 -10.186 31.550 1.00 55.26 51 ILE B C 1
ATOM 5098 O O . ILE B 1 52 ? 65.243 -10.151 31.540 1.00 48.70 51 ILE B O 1
ATOM 5114 N N . GLN B 1 53 ? 67.182 -10.923 30.702 1.00 43.65 52 GLN B N 1
ATOM 5115 C CA . GLN B 1 53 ? 66.541 -11.768 29.704 1.00 55.46 52 GLN B CA 1
ATOM 5116 C C . GLN B 1 53 ? 65.686 -12.835 30.379 1.00 58.25 52 GLN B C 1
ATOM 5117 O O . GLN B 1 53 ? 64.561 -13.104 29.955 1.00 38.95 52 GLN B O 1
ATOM 5131 N N . LEU B 1 54 ? 66.229 -13.444 31.429 1.00 61.46 53 LEU B N 1
ATOM 5132 C CA . LEU B 1 54 ? 65.504 -14.451 32.196 1.00 54.40 53 LEU B CA 1
ATOM 5133 C C . LEU B 1 54 ? 64.320 -13.854 32.954 1.00 53.53 53 LEU B C 1
ATOM 5134 O O . LEU B 1 54 ? 63.203 -14.367 32.887 1.00 53.69 53 LEU B O 1
ATOM 5150 N N . ILE B 1 55 ? 64.579 -12.764 33.670 1.00 48.85 54 ILE B N 1
ATOM 5151 C CA . ILE B 1 55 ? 63.578 -12.134 34.526 1.00 44.66 54 ILE B CA 1
ATOM 5152 C C . ILE B 1 55 ? 62.388 -11.594 33.742 1.00 50.40 54 ILE B C 1
ATOM 5153 O O . ILE B 1 55 ? 61.243 -11.743 34.169 1.00 53.48 54 ILE B O 1
ATOM 5169 N N . GLU B 1 56 ? 62.659 -10.965 32.604 1.00 58.00 55 GLU B N 1
ATOM 5170 C CA . GLU B 1 56 ? 61.600 -10.388 31.786 1.00 56.12 55 GLU B CA 1
ATOM 5171 C C . GLU B 1 56 ? 60.564 -11.439 31.401 1.00 48.99 55 GLU B C 1
ATOM 5172 O O . GLU B 1 56 ? 59.366 -11.234 31.589 1.00 53.12 55 GLU B O 1
ATOM 5184 N N . ALA B 1 57 ? 61.032 -12.565 30.875 1.00 55.93 56 ALA B N 1
ATOM 5185 C CA . ALA B 1 57 ? 60.143 -13.632 30.431 1.00 64.99 56 ALA B CA 1
ATOM 5186 C C . ALA B 1 57 ? 59.312 -14.176 31.588 1.00 65.73 56 ALA B C 1
ATOM 5187 O O . ALA B 1 57 ? 58.145 -14.528 31.417 1.00 72.14 56 ALA B O 1
ATOM 5194 N N . LEU B 1 58 ? 59.923 -14.243 32.766 1.00 59.23 57 LEU B N 1
ATOM 5195 C CA . LEU B 1 58 ? 59.229 -14.690 33.968 1.00 64.16 57 LEU B CA 1
ATOM 5196 C C . LEU B 1 58 ? 58.226 -13.656 34.471 1.00 72.32 57 LEU B C 1
ATOM 5197 O O . LEU B 1 58 ? 57.132 -14.006 34.914 1.00 89.25 57 LEU B O 1
ATOM 5213 N N . ALA B 1 59 ? 58.603 -12.383 34.398 1.00 74.14 58 ALA B N 1
ATOM 5214 C CA . ALA B 1 59 ? 57.775 -11.304 34.930 1.00 69.72 58 ALA B CA 1
ATOM 5215 C C . ALA B 1 59 ? 56.467 -11.159 34.160 1.00 68.30 58 ALA B C 1
ATOM 5216 O O . ALA B 1 59 ? 55.450 -10.746 34.717 1.00 77.51 58 ALA B O 1
ATOM 5223 N N . LYS B 1 60 ? 56.501 -11.499 32.877 1.00 66.36 59 LYS B N 1
ATOM 5224 C CA . LYS B 1 60 ? 55.320 -11.416 32.025 1.00 68.20 59 LYS B CA 1
ATOM 5225 C C . LYS B 1 60 ? 54.224 -12.380 32.484 1.00 82.78 59 LYS B C 1
ATOM 5226 O O . LYS B 1 60 ? 53.061 -12.236 32.103 1.00 80.45 59 LYS B O 1
ATOM 5245 N N . ASN B 1 61 ? 54.604 -13.360 33.300 1.00 86.72 60 ASN B N 1
ATOM 5246 C CA . ASN B 1 61 ? 53.667 -14.354 33.818 1.00 98.96 60 ASN B CA 1
ATOM 5247 C C . ASN B 1 61 ? 53.066 -13.967 35.175 1.00 95.58 60 ASN B C 1
ATOM 5248 O O . ASN B 1 61 ? 52.413 -14.784 35.824 1.00 106.95 60 ASN B O 1
ATOM 5259 N N . LEU B 1 62 ? 53.284 -12.721 35.593 1.00 76.88 61 LEU B N 1
ATOM 5260 C CA . LEU B 1 62 ? 52.756 -12.215 36.863 1.00 93.49 61 LEU B CA 1
ATOM 5261 C C . LEU B 1 62 ? 51.449 -11.449 36.668 1.00 94.95 61 LEU B C 1
ATOM 5262 O O . LEU B 1 62 ? 51.304 -10.694 35.708 1.00 90.47 61 LEU B O 1
ATOM 5278 N N . ALA B 1 63 ? 50.497 -11.660 37.575 1.00 98.60 62 ALA B N 1
ATOM 5279 C CA . ALA B 1 63 ? 49.216 -10.959 37.524 1.00 96.27 62 ALA B CA 1
ATOM 5280 C C . ALA B 1 63 ? 49.163 -9.792 38.511 1.00 100.48 62 ALA B C 1
ATOM 5281 O O . ALA B 1 63 ? 48.457 -8.811 38.277 1.00 89.64 62 ALA B O 1
ATOM 5288 N N . SER B 1 64 ? 49.909 -9.896 39.608 1.00 93.38 63 SER B N 1
ATOM 5289 C CA . SER B 1 64 ? 49.928 -8.843 40.620 1.00 85.23 63 SER B CA 1
ATOM 5290 C C . SER B 1 64 ? 50.926 -7.759 40.222 1.00 91.07 63 SER B C 1
ATOM 5291 O O . SER B 1 64 ? 52.099 -8.042 39.983 1.00 95.92 63 SER B O 1
ATOM 5299 N N . GLU B 1 65 ? 50.451 -6.520 40.155 1.00 86.46 64 GLU B N 1
ATOM 5300 C CA . GLU B 1 65 ? 51.273 -5.403 39.694 1.00 89.79 64 GLU B CA 1
ATOM 5301 C C . GLU B 1 65 ? 52.447 -5.062 40.614 1.00 91.42 64 GLU B C 1
ATOM 5302 O O . GLU B 1 65 ? 53.501 -4.643 40.139 1.00 87.63 64 GLU B O 1
ATOM 5314 N N . GLU B 1 66 ? 52.264 -5.208 41.922 1.00 101.28 65 GLU B N 1
ATOM 5315 C CA . GLU B 1 66 ? 53.340 -4.915 42.866 1.00 103.43 65 GLU B CA 1
ATOM 5316 C C . GLU B 1 66 ? 54.530 -5.830 42.577 1.00 90.87 65 GLU B C 1
ATOM 5317 O O . GLU B 1 66 ? 55.682 -5.403 42.642 1.00 88.14 65 GLU B O 1
ATOM 5329 N N . PHE B 1 67 ? 54.243 -7.092 42.265 1.00 85.19 66 PHE B N 1
ATOM 5330 C CA . PHE B 1 67 ? 55.292 -8.053 41.938 1.00 83.41 66 PHE B CA 1
ATOM 5331 C C . PHE B 1 67 ? 55.948 -7.661 40.622 1.00 79.76 66 PHE B C 1
ATOM 5332 O O . PHE B 1 67 ? 57.141 -7.885 40.423 1.00 89.13 66 PHE B O 1
ATOM 5349 N N . MET B 1 68 ? 55.163 -7.087 39.718 1.00 79.00 67 MET B N 1
ATOM 5350 C CA . MET B 1 68 ? 55.706 -6.596 38.462 1.00 70.56 67 MET B CA 1
ATOM 5351 C C . MET B 1 68 ? 56.635 -5.425 38.759 1.00 62.69 67 MET B C 1
ATOM 5352 O O . MET B 1 68 ? 57.686 -5.277 38.139 1.00 64.56 67 MET B O 1
ATOM 5366 N N . ALA B 1 69 ? 56.237 -4.596 39.720 1.00 68.74 68 ALA B N 1
ATOM 5367 C CA . ALA B 1 69 ? 57.060 -3.474 40.154 1.00 65.19 68 ALA B CA 1
ATOM 5368 C C . ALA B 1 69 ? 58.343 -3.978 40.810 1.00 69.86 68 ALA B C 1
ATOM 5369 O O . ALA B 1 69 ? 59.389 -3.338 40.699 1.00 67.98 68 ALA B O 1
ATOM 5376 N N . ARG B 1 70 ? 58.264 -5.117 41.497 1.00 69.36 69 ARG B N 1
ATOM 5377 C CA . ARG B 1 70 ? 59.460 -5.718 42.084 1.00 64.06 69 ARG B CA 1
ATOM 5378 C C . ARG B 1 70 ? 60.426 -6.099 40.975 1.00 67.31 69 ARG B C 1
ATOM 5379 O O . ARG B 1 70 ? 61.632 -5.877 41.077 1.00 68.58 69 ARG B O 1
ATOM 5400 N N . ALA B 1 71 ? 59.875 -6.673 39.910 1.00 62.53 70 ALA B N 1
ATOM 5401 C CA . ALA B 1 71 ? 60.666 -7.104 38.768 1.00 50.44 70 ALA B CA 1
ATOM 5402 C C . ALA B 1 71 ? 61.304 -5.904 38.086 1.00 52.60 70 ALA B C 1
ATOM 5403 O O . ALA B 1 71 ? 62.478 -5.940 37.715 1.00 54.74 70 ALA B O 1
ATOM 5410 N N . ILE B 1 72 ? 60.524 -4.840 37.927 1.00 54.60 71 ILE B N 1
ATOM 5411 C CA . ILE B 1 72 ? 61.029 -3.605 37.345 1.00 57.96 71 ILE B CA 1
ATOM 5412 C C . ILE B 1 72 ? 62.148 -3.059 38.223 1.00 57.23 71 ILE B C 1
ATOM 5413 O O . ILE B 1 72 ? 63.187 -2.629 37.724 1.00 58.53 71 ILE B O 1
ATOM 5429 N N . SER B 1 73 ? 61.928 -3.082 39.533 1.00 67.08 72 SER B N 1
ATOM 5430 C CA . SER B 1 73 ? 62.935 -2.636 40.486 1.00 66.85 72 SER B CA 1
ATOM 5431 C C . SER B 1 73 ? 64.186 -3.505 40.405 1.00 61.77 72 SER B C 1
ATOM 5432 O O . SER B 1 73 ? 65.306 -2.994 40.386 1.00 62.60 72 SER B O 1
ATOM 5440 N N . ALA B 1 74 ? 63.986 -4.819 40.357 1.00 65.18 73 ALA B N 1
ATOM 5441 C CA . ALA B 1 74 ? 65.094 -5.765 40.281 1.00 67.61 73 ALA B CA 1
ATOM 5442 C C . ALA B 1 74 ? 65.944 -5.514 39.042 1.00 58.99 73 ALA B C 1
ATOM 5443 O O . ALA B 1 74 ? 67.171 -5.461 39.123 1.00 50.45 73 ALA B O 1
ATOM 5450 N N . ILE B 1 75 ? 65.284 -5.356 37.900 1.00 52.96 74 ILE B N 1
ATOM 5451 C CA . ILE B 1 75 ? 65.976 -5.095 36.644 1.00 51.61 74 ILE B CA 1
ATOM 5452 C C . ILE B 1 75 ? 66.750 -3.788 36.738 1.00 53.51 74 ILE B C 1
ATOM 5453 O O . ILE B 1 75 ? 67.885 -3.691 36.270 1.00 53.11 74 ILE B O 1
ATOM 5469 N N . ALA B 1 76 ? 66.128 -2.787 37.349 1.00 46.78 75 ALA B N 1
ATOM 5470 C CA . ALA B 1 76 ? 66.747 -1.477 37.486 1.00 53.13 75 ALA B CA 1
ATOM 5471 C C . ALA B 1 76 ? 68.001 -1.564 38.344 1.00 59.46 75 ALA B C 1
ATOM 5472 O O . ALA B 1 76 ? 69.032 -0.982 38.011 1.00 57.77 75 ALA B O 1
ATOM 5479 N N . GLU B 1 77 ? 67.908 -2.296 39.448 1.00 60.56 76 GLU B N 1
ATOM 5480 C CA . GLU B 1 77 ? 69.033 -2.442 40.361 1.00 58.34 76 GLU B CA 1
ATOM 5481 C C . GLU B 1 77 ? 70.177 -3.212 39.699 1.00 58.15 76 GLU B C 1
ATOM 5482 O O . GLU B 1 77 ? 71.349 -2.911 39.927 1.00 54.76 76 GLU B O 1
ATOM 5494 N N . LEU B 1 78 ? 69.830 -4.210 38.889 1.00 50.83 77 LEU B N 1
ATOM 5495 C CA . LEU B 1 78 ? 70.827 -4.988 38.156 1.00 55.12 77 LEU B CA 1
ATOM 5496 C C . LEU B 1 78 ? 71.674 -4.114 37.238 1.00 62.55 77 LEU B C 1
ATOM 5497 O O . LEU B 1 78 ? 72.903 -4.204 37.240 1.00 54.98 77 LEU B O 1
ATOM 5513 N N . ALA B 1 79 ? 71.007 -3.268 36.460 1.00 57.45 78 ALA B N 1
ATOM 5514 C CA . ALA B 1 79 ? 71.682 -2.402 35.501 1.00 52.71 78 ALA B CA 1
ATOM 5515 C C . ALA B 1 79 ? 72.635 -1.433 36.191 1.00 55.08 78 ALA B C 1
ATOM 5516 O O . ALA B 1 79 ? 73.795 -1.302 35.797 1.00 49.98 78 ALA B O 1
ATOM 5523 N N . LYS B 1 80 ? 72.141 -0.762 37.225 1.00 58.80 79 LYS B N 1
ATOM 5524 C CA . LYS B 1 80 ? 72.927 0.234 37.942 1.00 64.01 79 LYS B CA 1
ATOM 5525 C C . LYS B 1 80 ? 74.178 -0.382 38.551 1.00 61.59 79 LYS B C 1
ATOM 5526 O O . LYS B 1 80 ? 75.262 0.196 38.490 1.00 54.29 79 LYS B O 1
ATOM 5545 N N . LYS B 1 81 ? 74.014 -1.563 39.136 1.00 57.09 80 LYS B N 1
ATOM 5546 C CA . LYS B 1 81 ? 75.117 -2.258 39.780 1.00 52.91 80 LYS B CA 1
ATOM 5547 C C . LYS B 1 81 ? 76.213 -2.593 38.775 1.00 59.39 80 LYS B C 1
ATOM 5548 O O . LYS B 1 81 ? 77.397 -2.399 39.052 1.00 57.93 80 LYS B O 1
ATOM 5567 N N . ALA B 1 82 ? 75.815 -3.106 37.615 1.00 67.94 81 ALA B N 1
ATOM 5568 C CA . ALA B 1 82 ? 76.769 -3.439 36.565 1.00 59.82 81 ALA B CA 1
ATOM 5569 C C . ALA B 1 82 ? 77.467 -2.186 36.046 1.00 59.27 81 ALA B C 1
ATOM 5570 O O . ALA B 1 82 ? 78.688 -2.164 35.901 1.00 59.96 81 ALA B O 1
ATOM 5577 N N . ILE B 1 83 ? 76.688 -1.140 35.786 1.00 60.08 82 ILE B N 1
ATOM 5578 C CA . ILE B 1 83 ? 77.229 0.114 35.268 1.00 53.57 82 ILE B CA 1
ATOM 5579 C C . ILE B 1 83 ? 78.251 0.708 36.232 1.00 57.13 82 ILE B C 1
ATOM 5580 O O . ILE B 1 83 ? 79.332 1.125 35.817 1.00 55.49 82 ILE B O 1
ATOM 5596 N N . GLU B 1 84 ? 77.906 0.751 37.515 1.00 58.99 83 GLU B N 1
ATOM 5597 C CA . GLU B 1 84 ? 78.814 1.276 38.526 1.00 60.39 83 GLU B CA 1
ATOM 5598 C C . GLU B 1 84 ? 80.092 0.450 38.571 1.00 66.60 83 GLU B C 1
ATOM 5599 O O . GLU B 1 84 ? 81.194 0.997 38.606 1.00 69.25 83 GLU B O 1
ATOM 5611 N N . ALA B 1 85 ? 79.935 -0.870 38.567 1.00 55.21 84 ALA B N 1
ATOM 5612 C CA . ALA B 1 85 ? 81.073 -1.781 38.581 1.00 65.96 84 ALA B CA 1
ATOM 5613 C C . ALA B 1 85 ? 81.964 -1.552 37.364 1.00 59.44 84 ALA B C 1
ATOM 5614 O O . ALA B 1 85 ? 83.185 -1.475 37.484 1.00 67.96 84 ALA B O 1
ATOM 5621 N N . ILE B 1 86 ? 81.341 -1.436 36.195 1.00 53.35 85 ILE B N 1
ATOM 5622 C CA . ILE B 1 86 ? 82.065 -1.227 34.944 1.00 60.02 85 ILE B CA 1
ATOM 5623 C C . ILE B 1 86 ? 82.848 0.085 34.951 1.00 65.63 85 ILE B C 1
ATOM 5624 O O . ILE B 1 86 ? 83.988 0.132 34.487 1.00 66.54 85 ILE B O 1
ATOM 5640 N N . TYR B 1 87 ? 82.236 1.146 35.470 1.00 72.61 86 TYR B N 1
ATOM 5641 C CA . TYR B 1 87 ? 82.886 2.453 35.533 1.00 78.15 86 TYR B CA 1
ATOM 5642 C C . TYR B 1 87 ? 84.201 2.360 36.294 1.00 75.83 86 TYR B C 1
ATOM 5643 O O . TYR B 1 87 ? 85.224 2.889 35.860 1.00 81.06 86 TYR B O 1
ATOM 5661 N N . ARG B 1 88 ? 84.157 1.684 37.437 1.00 74.42 87 ARG B N 1
ATOM 5662 C CA . ARG B 1 88 ? 85.317 1.539 38.304 1.00 71.48 87 ARG B CA 1
ATOM 5663 C C . ARG B 1 88 ? 86.446 0.840 37.562 1.00 76.22 87 ARG B C 1
ATOM 5664 O O . ARG B 1 88 ? 87.618 1.185 37.710 1.00 72.51 87 ARG B O 1
ATOM 5685 N N . LEU B 1 89 ? 86.071 -0.146 36.757 1.00 85.89 88 LEU B N 1
ATOM 5686 C CA . LEU B 1 89 ? 87.017 -0.883 35.933 1.00 80.81 88 LEU B CA 1
ATOM 5687 C C . LEU B 1 89 ? 87.549 -0.028 34.788 1.00 80.55 88 LEU B C 1
ATOM 5688 O O . LEU B 1 89 ? 88.728 -0.093 34.444 1.00 86.29 88 LEU B O 1
ATOM 5704 N N . ALA B 1 90 ? 86.664 0.770 34.199 1.00 79.26 89 ALA B N 1
ATOM 5705 C CA . ALA B 1 90 ? 87.021 1.614 33.066 1.00 84.51 89 ALA B CA 1
ATOM 5706 C C . ALA B 1 90 ? 88.064 2.670 33.429 1.00 80.94 89 ALA B C 1
ATOM 5707 O O . ALA B 1 90 ? 88.868 3.068 32.586 1.00 103.30 89 ALA B O 1
ATOM 5714 N N . ASP B 1 91 ? 88.048 3.124 34.678 1.00 81.80 90 ASP B N 1
ATOM 5715 C CA . ASP B 1 91 ? 89.026 4.103 35.145 1.00 83.56 90 ASP B CA 1
ATOM 5716 C C . ASP B 1 91 ? 90.441 3.532 35.133 1.00 90.41 90 ASP B C 1
ATOM 5717 O O . ASP B 1 91 ? 91.419 4.280 35.178 1.00 91.18 90 ASP B O 1
ATOM 5726 N N . ASN B 1 92 ? 90.543 2.208 35.062 1.00 94.49 91 ASN B N 1
ATOM 5727 C CA . ASN B 1 92 ? 91.833 1.532 35.116 1.00 99.67 91 ASN B CA 1
ATOM 5728 C C . ASN B 1 92 ? 92.383 1.240 33.725 1.00 104.25 91 ASN B C 1
ATOM 5729 O O . ASN B 1 92 ? 93.417 0.587 33.584 1.00 98.99 91 ASN B O 1
ATOM 5740 N N . HIS B 1 93 ? 91.691 1.729 32.699 1.00 117.21 92 HIS B N 1
ATOM 5741 C CA . HIS B 1 93 ? 92.148 1.561 31.325 1.00 118.55 92 HIS B CA 1
ATOM 5742 C C . HIS B 1 93 ? 93.012 2.744 30.909 1.00 120.95 92 HIS B C 1
ATOM 5743 O O . HIS B 1 93 ? 92.742 3.884 31.293 1.00 118.33 92 HIS B O 1
ATOM 5757 N N . THR B 1 94 ? 94.048 2.464 30.125 1.00 114.08 93 THR B N 1
ATOM 5758 C CA . THR B 1 94 ? 94.914 3.501 29.577 1.00 109.36 93 THR B CA 1
ATOM 5759 C C . THR B 1 94 ? 94.672 3.623 28.075 1.00 123.57 93 THR B C 1
ATOM 5760 O O . THR B 1 94 ? 94.963 4.655 27.468 1.00 119.42 93 THR B O 1
ATOM 5771 N N . THR B 1 95 ? 94.133 2.557 27.489 1.00 127.06 94 THR B N 1
ATOM 5772 C CA . THR B 1 95 ? 93.860 2.501 26.057 1.00 121.39 94 THR B CA 1
ATOM 5773 C C . THR B 1 95 ? 92.409 2.855 25.737 1.00 128.78 94 THR B C 1
ATOM 5774 O O . THR B 1 95 ? 91.482 2.190 26.198 1.00 132.26 94 THR B O 1
ATOM 5785 N N . ASP B 1 96 ? 92.228 3.909 24.946 1.00 128.08 95 ASP B N 1
ATOM 5786 C CA . ASP B 1 96 ? 90.902 4.396 24.576 1.00 136.10 95 ASP B CA 1
ATOM 5787 C C . ASP B 1 96 ? 90.072 3.344 23.837 1.00 140.24 95 ASP B C 1
ATOM 5788 O O . ASP B 1 96 ? 88.845 3.337 23.935 1.00 147.85 95 ASP B O 1
ATOM 5797 N N . THR B 1 97 ? 90.742 2.476 23.084 1.00 125.49 96 THR B N 1
ATOM 5798 C CA . THR B 1 97 ? 90.064 1.430 22.320 1.00 130.18 96 THR B CA 1
ATOM 5799 C C . THR B 1 97 ? 89.193 0.567 23.225 1.00 120.88 96 THR B C 1
ATOM 5800 O O . THR B 1 97 ? 88.056 0.240 22.886 1.00 112.83 96 THR B O 1
ATOM 5811 N N . PHE B 1 98 ? 89.740 0.205 24.378 1.00 123.49 97 PHE B N 1
ATOM 5812 C CA . PHE B 1 98 ? 89.036 -0.626 25.343 1.00 124.52 97 PHE B CA 1
ATOM 5813 C C . PHE B 1 98 ? 87.929 0.170 26.019 1.00 122.31 97 PHE B C 1
ATOM 5814 O O . PHE B 1 98 ? 86.889 -0.375 26.391 1.00 119.34 97 PHE B O 1
ATOM 5831 N N . MET B 1 99 ? 88.166 1.467 26.171 1.00 119.47 98 MET B N 1
ATOM 5832 C CA . MET B 1 99 ? 87.190 2.367 26.767 1.00 119.19 98 MET B CA 1
ATOM 5833 C C . MET B 1 99 ? 85.970 2.550 25.871 1.00 103.87 98 MET B C 1
ATOM 5834 O O . MET B 1 99 ? 84.851 2.695 26.361 1.00 98.82 98 MET B O 1
ATOM 5848 N N . ALA B 1 100 ? 86.188 2.546 24.560 1.00 106.41 99 ALA B N 1
ATOM 5849 C CA . ALA B 1 100 ? 85.084 2.628 23.612 1.00 99.62 99 ALA B CA 1
ATOM 5850 C C . ALA B 1 100 ? 84.188 1.404 23.752 1.00 98.07 99 ALA B C 1
ATOM 5851 O O . ALA B 1 100 ? 82.964 1.505 23.669 1.00 94.23 99 ALA B O 1
ATOM 5858 N N . ARG B 1 101 ? 84.807 0.246 23.960 1.00 102.14 100 ARG B N 1
ATOM 5859 C CA . ARG B 1 101 ? 84.062 -0.987 24.182 1.00 99.44 100 ARG B CA 1
ATOM 5860 C C . ARG B 1 101 ? 83.306 -0.923 25.505 1.00 96.45 100 ARG B C 1
ATOM 5861 O O . ARG B 1 101 ? 82.175 -1.399 25.609 1.00 93.72 100 ARG B O 1
ATOM 5882 N N . ALA B 1 102 ? 83.943 -0.339 26.516 1.00 99.33 101 ALA B N 1
ATOM 5883 C CA . ALA B 1 102 ? 83.319 -0.164 27.823 1.00 85.44 101 ALA B CA 1
ATOM 5884 C C . ALA B 1 102 ? 82.093 0.734 27.714 1.00 74.22 101 ALA B C 1
ATOM 5885 O O . ALA B 1 102 ? 81.063 0.475 28.337 1.00 72.90 101 ALA B O 1
ATOM 5892 N N . ILE B 1 103 ? 82.215 1.793 26.922 1.00 74.58 102 ILE B N 1
ATOM 5893 C CA . ILE B 1 103 ? 81.102 2.698 26.669 1.00 76.84 102 ILE B CA 1
ATOM 5894 C C . ILE B 1 103 ? 79.949 1.945 26.015 1.00 81.15 102 ILE B C 1
ATOM 5895 O O . ILE B 1 103 ? 78.789 2.124 26.387 1.00 86.55 102 ILE B O 1
ATOM 5911 N N . ALA B 1 104 ? 80.277 1.104 25.039 1.00 73.35 103 ALA B N 1
ATOM 5912 C CA . ALA B 1 104 ? 79.278 0.292 24.355 1.00 70.96 103 ALA B CA 1
ATOM 5913 C C . ALA B 1 104 ? 78.526 -0.598 25.340 1.00 71.64 103 ALA B C 1
ATOM 5914 O O . ALA B 1 104 ? 77.300 -0.696 25.289 1.00 74.57 103 ALA B O 1
ATOM 5921 N N . ALA B 1 105 ? 79.271 -1.249 26.229 1.00 73.60 104 ALA B N 1
ATOM 5922 C CA . ALA B 1 105 ? 78.685 -2.152 27.215 1.00 74.36 104 ALA B CA 1
ATOM 5923 C C . ALA B 1 105 ? 77.718 -1.422 28.143 1.00 69.81 104 ALA B C 1
ATOM 5924 O O . ALA B 1 105 ? 76.612 -1.900 28.396 1.00 59.22 104 ALA B O 1
ATOM 5931 N N . ILE B 1 106 ? 78.141 -0.267 28.649 1.00 69.32 105 ILE B N 1
ATOM 5932 C CA . ILE B 1 106 ? 77.303 0.530 29.539 1.00 73.22 105 ILE B CA 1
ATOM 5933 C C . ILE B 1 106 ? 76.024 0.923 28.812 1.00 75.34 105 ILE B C 1
ATOM 5934 O O . ILE B 1 106 ? 74.927 0.815 29.358 1.00 81.41 105 ILE B O 1
ATOM 5950 N N . ALA B 1 107 ? 76.181 1.382 27.575 1.00 61.96 106 ALA B N 1
ATOM 5951 C CA . ALA B 1 107 ? 75.051 1.810 26.763 1.00 59.55 106 ALA B CA 1
ATOM 5952 C C . ALA B 1 107 ? 74.094 0.655 26.478 1.00 63.78 106 ALA B C 1
ATOM 5953 O O . ALA B 1 107 ? 72.884 0.784 26.650 1.00 62.58 106 ALA B O 1
ATOM 5960 N N . ASN B 1 108 ? 74.646 -0.478 26.059 1.00 61.77 107 ASN B N 1
ATOM 5961 C CA . ASN B 1 108 ? 73.835 -1.633 25.691 1.00 60.83 107 ASN B CA 1
ATOM 5962 C C . ASN B 1 108 ? 73.050 -2.203 26.868 1.00 69.54 107 ASN B C 1
ATOM 5963 O O . ASN B 1 108 ? 71.915 -2.652 26.703 1.00 66.23 107 ASN B O 1
ATOM 5974 N N . LEU B 1 109 ? 73.652 -2.189 28.052 1.00 83.78 108 LEU B N 1
ATOM 5975 C CA . LEU B 1 109 ? 72.959 -2.635 29.257 1.00 84.74 108 LEU B CA 1
ATOM 5976 C C . LEU B 1 109 ? 71.767 -1.740 29.568 1.00 81.63 108 LEU B C 1
ATOM 5977 O O . LEU B 1 109 ? 70.673 -2.226 29.858 1.00 82.05 108 LEU B O 1
ATOM 5993 N N . ALA B 1 110 ? 71.986 -0.431 29.502 1.00 65.96 109 ALA B N 1
ATOM 5994 C CA . ALA B 1 110 ? 70.940 0.536 29.801 1.00 76.42 109 ALA B CA 1
ATOM 5995 C C . ALA B 1 110 ? 69.771 0.377 28.836 1.00 73.67 109 ALA B C 1
ATOM 5996 O O . ALA B 1 110 ? 68.611 0.393 29.247 1.00 59.58 109 ALA B O 1
ATOM 6003 N N . VAL B 1 111 ? 70.081 0.214 27.554 1.00 62.91 110 VAL B N 1
ATOM 6004 C CA . VAL B 1 111 ? 69.053 0.017 26.539 1.00 54.65 110 VAL B CA 1
ATOM 6005 C C . VAL B 1 111 ? 68.249 -1.241 26.850 1.00 60.88 110 VAL B C 1
ATOM 6006 O O . VAL B 1 111 ? 67.020 -1.232 26.802 1.00 53.01 110 VAL B O 1
ATOM 6019 N N . THR B 1 112 ? 68.957 -2.317 27.177 1.00 70.31 111 THR B N 1
ATOM 6020 C CA . THR B 1 112 ? 68.327 -3.597 27.481 1.00 61.62 111 THR B CA 1
ATOM 6021 C C . THR B 1 112 ? 67.352 -3.490 28.651 1.00 53.10 111 THR B C 1
ATOM 6022 O O . THR B 1 112 ? 66.214 -3.955 28.567 1.00 46.40 111 THR B O 1
ATOM 6033 N N . ALA B 1 113 ? 67.803 -2.873 29.738 1.00 57.93 112 ALA B N 1
ATOM 6034 C CA . ALA B 1 113 ? 66.988 -2.740 30.940 1.00 53.58 112 ALA B CA 1
ATOM 6035 C C . ALA B 1 113 ? 65.764 -1.865 30.690 1.00 52.24 112 ALA B C 1
ATOM 6036 O O . ALA B 1 113 ? 64.654 -2.199 31.105 1.00 49.95 112 ALA B O 1
ATOM 6043 N N . ILE B 1 114 ? 65.975 -0.746 30.006 1.00 58.56 113 ILE B N 1
ATOM 6044 C CA . ILE B 1 114 ? 64.906 0.207 29.738 1.00 49.74 113 ILE B CA 1
ATOM 6045 C C . ILE B 1 114 ? 63.798 -0.439 28.917 1.00 54.42 113 ILE B C 1
ATOM 6046 O O . ILE B 1 114 ? 62.618 -0.336 29.256 1.00 50.22 113 ILE B O 1
ATOM 6062 N N . LEU B 1 115 ? 64.188 -1.105 27.838 1.00 55.95 114 LEU B N 1
ATOM 6063 C CA . LEU B 1 115 ? 63.234 -1.759 26.955 1.00 48.33 114 LEU B CA 1
ATOM 6064 C C . LEU B 1 115 ? 62.490 -2.869 27.688 1.00 44.15 114 LEU B C 1
ATOM 6065 O O . LEU B 1 115 ? 61.293 -3.066 27.483 1.00 54.06 114 LEU B O 1
ATOM 6081 N N . ALA B 1 116 ? 63.208 -3.595 28.540 1.00 43.48 115 ALA B N 1
ATOM 6082 C CA . ALA B 1 116 ? 62.598 -4.650 29.337 1.00 52.37 115 ALA B CA 1
ATOM 6083 C C . ALA B 1 116 ? 61.525 -4.067 30.246 1.00 54.62 115 ALA B C 1
ATOM 6084 O O . ALA B 1 116 ? 60.400 -4.562 30.291 1.00 55.71 115 ALA B O 1
ATOM 6091 N N . ILE B 1 117 ? 61.877 -2.999 30.954 1.00 54.72 116 ILE B N 1
ATOM 6092 C CA . ILE B 1 117 ? 60.943 -2.332 31.851 1.00 53.32 116 ILE B CA 1
ATOM 6093 C C . ILE B 1 117 ? 59.769 -1.775 31.057 1.00 63.37 116 ILE B C 1
ATOM 6094 O O . ILE B 1 117 ? 58.624 -1.856 31.496 1.00 68.36 116 ILE B O 1
ATOM 6110 N N . ALA B 1 118 ? 60.062 -1.205 29.893 1.00 64.29 117 ALA B N 1
ATOM 6111 C CA . ALA B 1 118 ? 59.025 -0.656 29.030 1.00 55.07 117 ALA B CA 1
ATOM 6112 C C . ALA B 1 118 ? 58.003 -1.732 28.676 1.00 54.40 117 ALA B C 1
ATOM 6113 O O . ALA B 1 118 ? 56.797 -1.498 28.742 1.00 66.83 117 ALA B O 1
ATOM 6120 N N . ALA B 1 119 ? 58.494 -2.908 28.298 1.00 50.02 118 ALA B N 1
ATOM 6121 C CA . ALA B 1 119 ? 57.625 -4.021 27.932 1.00 46.11 118 ALA B CA 1
ATOM 6122 C C . ALA B 1 119 ? 56.816 -4.490 29.136 1.00 62.65 118 ALA B C 1
ATOM 6123 O O . ALA B 1 119 ? 55.647 -4.855 29.007 1.00 60.29 118 ALA B O 1
ATOM 6130 N N . LEU B 1 120 ? 57.450 -4.481 30.304 1.00 78.10 119 LEU B N 1
ATOM 6131 C CA . LEU B 1 120 ? 56.787 -4.847 31.552 1.00 67.53 119 LEU B CA 1
ATOM 6132 C C . LEU B 1 120 ? 55.799 -3.774 31.996 1.00 56.47 119 LEU B C 1
ATOM 6133 O O . LEU B 1 120 ? 54.686 -4.077 32.426 1.00 70.98 119 LEU B O 1
ATOM 6149 N N . ALA B 1 121 ? 56.219 -2.519 31.886 1.00 50.74 120 ALA B N 1
ATOM 6150 C CA . ALA B 1 121 ? 55.432 -1.389 32.362 1.00 68.15 120 ALA B CA 1
ATOM 6151 C C . ALA B 1 121 ? 54.119 -1.244 31.595 1.00 74.00 120 ALA B C 1
ATOM 6152 O O . ALA B 1 121 ? 53.153 -0.675 32.104 1.00 72.67 120 ALA B O 1
ATOM 6159 N N . SER B 1 122 ? 54.093 -1.752 30.367 1.00 74.58 121 SER B N 1
ATOM 6160 C CA . SER B 1 122 ? 52.896 -1.693 29.534 1.00 69.91 121 SER B CA 1
ATOM 6161 C C . SER B 1 122 ? 51.715 -2.442 30.155 1.00 74.78 121 SER B C 1
ATOM 6162 O O . SER B 1 122 ? 50.565 -2.208 29.783 1.00 84.00 121 SER B O 1
ATOM 6170 N N . ASN B 1 123 ? 52.002 -3.334 31.099 1.00 84.58 122 ASN B N 1
ATOM 6171 C CA . ASN B 1 123 ? 50.973 -4.180 31.700 1.00 91.49 122 ASN B CA 1
ATOM 6172 C C . ASN B 1 123 ? 50.423 -3.672 33.036 1.00 95.19 122 ASN B C 1
ATOM 6173 O O . ASN B 1 123 ? 49.681 -4.386 33.711 1.00 96.56 122 ASN B O 1
ATOM 6184 N N . HIS B 1 124 ? 50.775 -2.445 33.414 1.00 83.47 123 HIS B N 1
ATOM 6185 C CA . HIS B 1 124 ? 50.245 -1.846 34.639 1.00 79.71 123 HIS B CA 1
ATOM 6186 C C . HIS B 1 124 ? 49.017 -1.003 34.320 1.00 86.00 123 HIS B C 1
ATOM 6187 O O . HIS B 1 124 ? 49.019 -0.224 33.365 1.00 91.59 123 HIS B O 1
ATOM 6201 N N . THR B 1 125 ? 47.972 -1.162 35.128 1.00 78.72 124 THR B N 1
ATOM 6202 C CA . THR B 1 125 ? 46.740 -0.399 34.957 1.00 82.11 124 THR B CA 1
ATOM 6203 C C . THR B 1 125 ? 46.686 0.783 35.916 1.00 88.44 124 THR B C 1
ATOM 6204 O O . THR B 1 125 ? 46.053 1.798 35.627 1.00 100.64 124 THR B O 1
ATOM 6215 N N . THR B 1 126 ? 47.351 0.645 37.058 1.00 79.78 125 THR B N 1
ATOM 6216 C CA . THR B 1 126 ? 47.393 1.713 38.047 1.00 86.41 125 THR B CA 1
ATOM 6217 C C . THR B 1 126 ? 48.509 2.684 37.672 1.00 83.25 125 THR B C 1
ATOM 6218 O O . THR B 1 126 ? 49.634 2.280 37.370 1.00 78.62 125 THR B O 1
ATOM 6229 N N . GLU B 1 127 ? 48.170 3.967 37.651 1.00 74.93 126 GLU B N 1
ATOM 6230 C CA . GLU B 1 127 ? 49.095 5.005 37.222 1.00 74.23 126 GLU B CA 1
ATOM 6231 C C . GLU B 1 127 ? 50.280 5.142 38.170 1.00 71.24 126 GLU B C 1
ATOM 6232 O O . GLU B 1 127 ? 51.373 5.522 37.754 1.00 93.28 126 GLU B O 1
ATOM 6244 N N . GLU B 1 128 ? 50.053 4.841 39.445 1.00 76.38 127 GLU B N 1
ATOM 6245 C CA . GLU B 1 128 ? 51.096 4.952 40.460 1.00 85.80 127 GLU B CA 1
ATOM 6246 C C . GLU B 1 128 ? 52.339 4.122 40.125 1.00 84.41 127 GLU B C 1
ATOM 6247 O O . GLU B 1 128 ? 53.453 4.645 40.136 1.00 93.20 127 GLU B O 1
ATOM 6259 N N . PHE B 1 129 ? 52.156 2.838 39.824 1.00 84.13 128 PHE B N 1
ATOM 6260 C CA . PHE B 1 129 ? 53.292 1.967 39.529 1.00 79.67 128 PHE B CA 1
ATOM 6261 C C . PHE B 1 129 ? 53.946 2.334 38.202 1.00 76.77 128 PHE B C 1
ATOM 6262 O O . PHE B 1 129 ? 55.156 2.177 38.036 1.00 80.46 128 PHE B O 1
ATOM 6279 N N . MET B 1 130 ? 53.149 2.815 37.254 1.00 70.18 129 MET B N 1
ATOM 6280 C CA . MET B 1 130 ? 53.687 3.246 35.970 1.00 67.85 129 MET B CA 1
ATOM 6281 C C . MET B 1 130 ? 54.562 4.483 36.143 1.00 67.36 129 MET B C 1
ATOM 6282 O O . MET B 1 130 ? 55.561 4.644 35.444 1.00 69.04 129 MET B O 1
ATOM 6296 N N . ALA B 1 131 ? 54.183 5.358 37.069 1.00 63.83 130 ALA B N 1
ATOM 6297 C CA . ALA B 1 131 ? 54.989 6.536 37.363 1.00 62.54 130 ALA B CA 1
ATOM 6298 C C . ALA B 1 131 ? 56.332 6.104 37.940 1.00 65.81 130 ALA B C 1
ATOM 6299 O O . ALA B 1 131 ? 57.362 6.722 37.671 1.00 69.84 130 ALA B O 1
ATOM 6306 N N . ARG B 1 132 ? 56.313 5.041 38.740 1.00 66.35 131 ARG B N 1
ATOM 6307 C CA . ARG B 1 132 ? 57.543 4.467 39.274 1.00 69.35 131 ARG B CA 1
ATOM 6308 C C . ARG B 1 132 ? 58.365 3.861 38.145 1.00 61.11 131 ARG B C 1
ATOM 6309 O O . ARG B 1 132 ? 59.590 3.975 38.122 1.00 55.94 131 ARG B O 1
ATOM 6330 N N . ALA B 1 133 ? 57.675 3.217 37.208 1.00 64.60 132 ALA B N 1
ATOM 6331 C CA . ALA B 1 133 ? 58.329 2.591 36.067 1.00 66.87 132 ALA B CA 1
ATOM 6332 C C . ALA B 1 133 ? 58.989 3.643 35.185 1.00 59.93 132 ALA B C 1
ATOM 6333 O O . ALA B 1 133 ? 60.104 3.447 34.704 1.00 68.62 132 ALA B O 1
ATOM 6340 N N . ILE B 1 134 ? 58.291 4.752 34.967 1.00 72.68 133 ILE B N 1
ATOM 6341 C CA . ILE B 1 134 ? 58.849 5.866 34.211 1.00 76.05 133 ILE B CA 1
ATOM 6342 C C . ILE B 1 134 ? 60.071 6.426 34.931 1.00 64.96 133 ILE B C 1
ATOM 6343 O O . ILE B 1 134 ? 61.102 6.691 34.313 1.00 69.29 133 ILE B O 1
ATOM 6359 N N . SER B 1 135 ? 59.945 6.602 36.241 1.00 59.88 134 SER B N 1
ATOM 6360 C CA . SER B 1 135 ? 61.035 7.122 37.058 1.00 59.11 134 SER B CA 1
ATOM 6361 C C . SER B 1 135 ? 62.266 6.225 37.013 1.00 54.29 134 SER B C 1
ATOM 6362 O O . SER B 1 135 ? 63.390 6.710 36.878 1.00 50.17 134 SER B O 1
ATOM 6370 N N . ALA B 1 136 ? 62.048 4.918 37.128 1.00 57.92 135 ALA B N 1
ATOM 6371 C CA . ALA B 1 136 ? 63.141 3.953 37.110 1.00 49.71 135 ALA B CA 1
ATOM 6372 C C . ALA B 1 136 ? 63.927 4.060 35.810 1.00 46.96 135 ALA B C 1
ATOM 6373 O O . ALA B 1 136 ? 65.155 4.116 35.820 1.00 57.42 135 ALA B O 1
ATOM 6380 N N . ILE B 1 137 ? 63.207 4.094 34.696 1.00 48.03 136 ILE B N 1
ATOM 6381 C CA . ILE B 1 137 ? 63.823 4.219 33.381 1.00 48.44 136 ILE B CA 1
ATOM 6382 C C . ILE B 1 137 ? 64.634 5.504 33.273 1.00 44.86 136 ILE B C 1
ATOM 6383 O O . ILE B 1 137 ? 65.760 5.495 32.777 1.00 48.02 136 ILE B O 1
ATOM 6399 N N . ALA B 1 138 ? 64.056 6.606 33.737 1.00 50.27 137 ALA B N 1
ATOM 6400 C CA . ALA B 1 138 ? 64.720 7.902 33.675 1.00 56.42 137 ALA B CA 1
ATOM 6401 C C . ALA B 1 138 ? 66.016 7.912 34.482 1.00 48.53 137 ALA B C 1
ATOM 6402 O O . ALA B 1 138 ? 67.042 8.405 34.013 1.00 40.69 137 ALA B O 1
ATOM 6409 N N . GLU B 1 139 ? 65.970 7.359 35.689 1.00 44.13 138 GLU B N 1
ATOM 6410 C CA . GLU B 1 139 ? 67.142 7.335 36.558 1.00 60.87 138 GLU B CA 1
ATOM 6411 C C . GLU B 1 139 ? 68.238 6.464 35.943 1.00 60.58 138 GLU B C 1
ATOM 6412 O O . GLU B 1 139 ? 69.423 6.784 36.047 1.00 57.36 138 GLU B O 1
ATOM 6424 N N . LEU B 1 140 ? 67.841 5.364 35.308 1.00 56.02 139 LEU B N 1
ATOM 6425 C CA . LEU B 1 140 ? 68.792 4.488 34.629 1.00 47.70 139 LEU B CA 1
ATOM 6426 C C . LEU B 1 140 ? 69.495 5.247 33.516 1.00 39.09 139 LEU B C 1
ATOM 6427 O O . LEU B 1 140 ? 70.713 5.160 33.360 1.00 41.52 139 LEU B O 1
ATOM 6443 N N . ALA B 1 141 ? 68.713 5.986 32.737 1.00 50.90 140 ALA B N 1
ATOM 6444 C CA . ALA B 1 141 ? 69.246 6.769 31.632 1.00 53.21 140 ALA B CA 1
ATOM 6445 C C . ALA B 1 141 ? 70.230 7.821 32.133 1.00 54.97 140 ALA B C 1
ATOM 6446 O O . ALA B 1 141 ? 71.344 7.929 31.622 1.00 46.76 140 ALA B O 1
ATOM 6453 N N . LYS B 1 142 ? 69.819 8.586 33.141 1.00 49.15 141 LYS B N 1
ATOM 6454 C CA . LYS B 1 142 ? 70.660 9.644 33.691 1.00 43.69 141 LYS B CA 1
ATOM 6455 C C . LYS B 1 142 ? 71.950 9.076 34.268 1.00 47.63 141 LYS B C 1
ATOM 6456 O O . LYS B 1 142 ? 73.023 9.652 34.088 1.00 55.23 141 LYS B O 1
ATOM 6475 N N . LYS B 1 143 ? 71.842 7.948 34.964 1.00 48.98 142 LYS B N 1
ATOM 6476 C CA . LYS B 1 143 ? 73.013 7.288 35.529 1.00 58.10 142 LYS B CA 1
ATOM 6477 C C . LYS B 1 143 ? 73.988 6.874 34.436 1.00 55.60 142 LYS B C 1
ATOM 6478 O O . LYS B 1 143 ? 75.189 7.124 34.533 1.00 53.28 142 LYS B O 1
ATOM 6497 N N . ALA B 1 144 ? 73.459 6.243 33.394 1.00 52.34 143 ALA B N 1
ATOM 6498 C CA . ALA B 1 144 ? 74.277 5.766 32.288 1.00 53.49 143 ALA B CA 1
ATOM 6499 C C . ALA B 1 144 ? 74.980 6.927 31.592 1.00 55.88 143 ALA B C 1
ATOM 6500 O O . ALA B 1 144 ? 76.150 6.820 31.225 1.00 60.94 143 ALA B O 1
ATOM 6507 N N . ILE B 1 145 ? 74.263 8.033 31.411 1.00 53.36 144 ILE B N 1
ATOM 6508 C CA . ILE B 1 145 ? 74.819 9.208 30.744 1.00 62.22 144 ILE B CA 1
ATOM 6509 C C . ILE B 1 145 ? 76.028 9.751 31.509 1.00 58.73 144 ILE B C 1
ATOM 6510 O O . ILE B 1 145 ? 77.068 10.029 30.913 1.00 52.70 144 ILE B O 1
ATOM 6526 N N . GLU B 1 146 ? 75.892 9.897 32.824 1.00 56.21 145 GLU B N 1
ATOM 6527 C CA . GLU B 1 146 ? 76.999 10.364 33.657 1.00 53.77 145 GLU B CA 1
ATOM 6528 C C . GLU B 1 146 ? 78.208 9.443 33.632 1.00 63.76 145 GLU B C 1
ATOM 6529 O O . GLU B 1 146 ? 79.341 9.911 33.518 1.00 72.24 145 GLU B O 1
ATOM 6541 N N . ALA B 1 147 ? 77.971 8.141 33.742 1.00 60.83 146 ALA B N 1
ATOM 6542 C CA . ALA B 1 147 ? 79.061 7.177 33.721 1.00 57.66 146 ALA B CA 1
ATOM 6543 C C . ALA B 1 147 ? 79.856 7.300 32.428 1.00 52.21 146 ALA B C 1
ATOM 6544 O O . ALA B 1 147 ? 81.082 7.355 32.449 1.00 53.92 146 ALA B O 1
ATOM 6551 N N . ILE B 1 148 ? 79.149 7.364 31.305 1.00 56.15 147 ILE B N 1
ATOM 6552 C CA . ILE B 1 148 ? 79.791 7.523 30.007 1.00 62.11 147 ILE B CA 1
ATOM 6553 C C . ILE B 1 148 ? 80.500 8.870 29.924 1.00 66.38 147 ILE B C 1
ATOM 6554 O O . ILE B 1 148 ? 81.621 8.963 29.423 1.00 68.83 147 ILE B O 1
ATOM 6570 N N . TYR B 1 149 ? 79.834 9.911 30.415 1.00 65.90 148 TYR B N 1
ATOM 6571 C CA . TYR B 1 149 ? 80.395 11.257 30.414 1.00 62.00 148 TYR B CA 1
ATOM 6572 C C . TYR B 1 149 ? 81.716 11.303 31.179 1.00 58.99 148 TYR B C 1
ATOM 6573 O O . TYR B 1 149 ? 82.698 11.865 30.693 1.00 73.97 148 TYR B O 1
ATOM 6591 N N . ARG B 1 150 ? 81.737 10.722 32.376 1.00 50.10 149 ARG B N 1
ATOM 6592 C CA . ARG B 1 150 ? 82.951 10.705 33.190 1.00 64.36 149 ARG B CA 1
ATOM 6593 C C . ARG B 1 150 ? 84.081 9.969 32.479 1.00 74.35 149 ARG B C 1
ATOM 6594 O O . ARG B 1 150 ? 85.238 10.384 32.532 1.00 70.25 149 ARG B O 1
ATOM 6615 N N . LEU B 1 151 ? 83.735 8.870 31.817 1.00 70.78 150 LEU B N 1
ATOM 6616 C CA . LEU B 1 151 ? 84.714 8.073 31.089 1.00 79.56 150 LEU B CA 1
ATOM 6617 C C . LEU B 1 151 ? 85.205 8.810 29.852 1.00 95.66 150 LEU B C 1
ATOM 6618 O O . LEU B 1 151 ? 86.377 8.721 29.487 1.00 115.34 150 LEU B O 1
ATOM 6634 N N . ALA B 1 152 ? 84.295 9.532 29.208 1.00 81.16 151 ALA B N 1
ATOM 6635 C CA . ALA B 1 152 ? 84.613 10.260 27.989 1.00 97.12 151 ALA B CA 1
ATOM 6636 C C . ALA B 1 152 ? 85.688 11.309 28.257 1.00 103.20 151 ALA B C 1
ATOM 6637 O O . ALA B 1 152 ? 86.486 11.634 27.378 1.00 117.25 151 ALA B O 1
ATOM 6644 N N . ASP B 1 153 ? 85.705 11.832 29.480 1.00 98.97 152 ASP B N 1
ATOM 6645 C CA . ASP B 1 153 ? 86.657 12.868 29.867 1.00 93.98 152 ASP B CA 1
ATOM 6646 C C . ASP B 1 153 ? 88.091 12.343 29.830 1.00 112.14 152 ASP B C 1
ATOM 6647 O O . ASP B 1 153 ? 89.047 13.120 29.819 1.00 121.42 152 ASP B O 1
ATOM 6656 N N . ASN B 1 154 ? 88.228 11.020 29.812 1.00 138.49 153 ASN B N 1
ATOM 6657 C CA . ASN B 1 154 ? 89.529 10.364 29.875 1.00 158.20 153 ASN B CA 1
ATOM 6658 C C . ASN B 1 154 ? 90.048 9.901 28.511 1.00 152.27 153 ASN B C 1
ATOM 6659 O O . ASN B 1 154 ? 91.077 9.231 28.436 1.00 155.44 153 ASN B O 1
ATOM 6670 N N . HIS B 1 155 ? 89.349 10.261 27.436 1.00 160.21 154 HIS B N 1
ATOM 6671 C CA . HIS B 1 155 ? 89.782 9.870 26.095 1.00 173.08 154 HIS B CA 1
ATOM 6672 C C . HIS B 1 155 ? 90.707 10.914 25.480 1.00 211.03 154 HIS B C 1
ATOM 6673 O O . HIS B 1 155 ? 90.669 12.088 25.851 1.00 258.14 154 HIS B O 1
ATOM 6687 N N . THR B 1 156 ? 91.534 10.469 24.537 1.00 180.43 155 THR B N 1
ATOM 6688 C CA . THR B 1 156 ? 92.478 11.341 23.844 1.00 182.66 155 THR B CA 1
ATOM 6689 C C . THR B 1 156 ? 92.084 11.533 22.382 1.00 180.75 155 THR B C 1
ATOM 6690 O O . THR B 1 156 ? 92.450 12.525 21.753 1.00 194.41 155 THR B O 1
ATOM 6701 N N . THR B 1 157 ? 91.333 10.571 21.854 1.00 185.73 156 THR B N 1
ATOM 6702 C CA . THR B 1 157 ? 90.930 10.577 20.453 1.00 167.95 156 THR B CA 1
ATOM 6703 C C . THR B 1 157 ? 89.534 11.165 20.297 1.00 164.34 156 THR B C 1
ATOM 6704 O O . THR B 1 157 ? 88.578 10.682 20.904 1.00 166.57 156 THR B O 1
ATOM 6715 N N . ASP B 1 158 ? 89.426 12.217 19.491 1.00 154.06 157 ASP B N 1
ATOM 6716 C CA . ASP B 1 158 ? 88.152 12.890 19.272 1.00 151.93 157 ASP B CA 1
ATOM 6717 C C . ASP B 1 158 ? 87.132 11.906 18.703 1.00 144.07 157 ASP B C 1
ATOM 6718 O O . ASP B 1 158 ? 85.947 11.967 19.031 1.00 144.88 157 ASP B O 1
ATOM 6727 N N . LYS B 1 159 ? 87.603 11.008 17.842 1.00 130.43 158 LYS B N 1
ATOM 6728 C CA . LYS B 1 159 ? 86.744 10.006 17.220 1.00 129.86 158 LYS B CA 1
ATOM 6729 C C . LYS B 1 159 ? 86.067 9.101 18.245 1.00 140.55 158 LYS B C 1
ATOM 6730 O O . LYS B 1 159 ? 84.901 8.740 18.087 1.00 149.94 158 LYS B O 1
ATOM 6749 N N . PHE B 1 160 ? 86.802 8.734 19.291 1.00 166.06 159 PHE B N 1
ATOM 6750 C CA . PHE B 1 160 ? 86.258 7.880 20.341 1.00 171.65 159 PHE B CA 1
ATOM 6751 C C . PHE B 1 160 ? 85.264 8.642 21.213 1.00 171.14 159 PHE B C 1
ATOM 6752 O O . PHE B 1 160 ? 84.300 8.068 21.720 1.00 175.50 159 PHE B O 1
ATOM 6769 N N . MET B 1 161 ? 85.507 9.936 21.390 1.00 145.20 160 MET B N 1
ATOM 6770 C CA . MET B 1 161 ? 84.571 10.796 22.102 1.00 139.29 160 MET B CA 1
ATOM 6771 C C . MET B 1 161 ? 83.298 10.982 21.284 1.00 121.51 160 MET B C 1
ATOM 6772 O O . MET B 1 161 ? 82.204 11.074 21.837 1.00 116.64 160 MET B O 1
ATOM 6786 N N . ALA B 1 162 ? 83.446 11.046 19.966 1.00 119.00 161 ALA B N 1
ATOM 6787 C CA . ALA B 1 162 ? 82.292 11.154 19.082 1.00 108.40 161 ALA B CA 1
ATOM 6788 C C . ALA B 1 162 ? 81.427 9.908 19.227 1.00 100.63 161 ALA B C 1
ATOM 6789 O O . ALA B 1 162 ? 80.199 9.987 19.203 1.00 83.71 161 ALA B O 1
ATOM 6796 N N . ALA B 1 163 ? 82.075 8.758 19.379 1.00 124.21 162 ALA B N 1
ATOM 6797 C CA . ALA B 1 163 ? 81.369 7.509 19.634 1.00 127.45 162 ALA B CA 1
ATOM 6798 C C . ALA B 1 163 ? 80.653 7.584 20.979 1.00 94.12 162 ALA B C 1
ATOM 6799 O O . ALA B 1 163 ? 79.542 7.078 21.131 1.00 101.20 162 ALA B O 1
ATOM 6806 N N . ALA B 1 164 ? 81.305 8.209 21.956 1.00 105.05 163 ALA B N 1
ATOM 6807 C CA . ALA B 1 164 ? 80.699 8.427 23.265 1.00 93.45 163 ALA B CA 1
ATOM 6808 C C . ALA B 1 164 ? 79.494 9.357 23.148 1.00 74.14 163 ALA B C 1
ATOM 6809 O O . ALA B 1 164 ? 78.463 9.130 23.783 1.00 62.36 163 ALA B O 1
ATOM 6816 N N . ILE B 1 165 ? 79.634 10.406 22.342 1.00 72.90 164 ILE B N 1
ATOM 6817 C CA . ILE B 1 165 ? 78.541 11.345 22.105 1.00 65.37 164 ILE B CA 1
ATOM 6818 C C . ILE B 1 165 ? 77.351 10.596 21.518 1.00 75.88 164 ILE B C 1
ATOM 6819 O O . ILE B 1 165 ? 76.208 10.801 21.928 1.00 67.32 164 ILE B O 1
ATOM 6835 N N . GLU B 1 166 ? 77.635 9.733 20.548 1.00 83.02 165 GLU B N 1
ATOM 6836 C CA . GLU B 1 166 ? 76.615 8.893 19.933 1.00 70.71 165 GLU B CA 1
ATOM 6837 C C . GLU B 1 166 ? 75.932 8.021 20.982 1.00 71.91 165 GLU B C 1
ATOM 6838 O O . GLU B 1 166 ? 74.705 7.932 21.023 1.00 77.23 165 GLU B O 1
ATOM 6850 N N . ALA B 1 167 ? 76.737 7.374 21.820 1.00 62.35 166 ALA B N 1
ATOM 6851 C CA . ALA B 1 167 ? 76.222 6.489 22.859 1.00 74.23 166 ALA B CA 1
ATOM 6852 C C . ALA B 1 167 ? 75.250 7.210 23.792 1.00 73.95 166 ALA B C 1
ATOM 6853 O O . ALA B 1 167 ? 74.193 6.674 24.127 1.00 65.19 166 ALA B O 1
ATOM 6860 N N . ILE B 1 168 ? 75.611 8.418 24.216 1.00 67.21 167 ILE B N 1
ATOM 6861 C CA . ILE B 1 168 ? 74.738 9.217 25.072 1.00 64.91 167 ILE B CA 1
ATOM 6862 C C . ILE B 1 168 ? 73.422 9.517 24.364 1.00 54.54 167 ILE B C 1
ATOM 6863 O O . ILE B 1 168 ? 72.347 9.410 24.953 1.00 49.79 167 ILE B O 1
ATOM 6879 N N . ALA B 1 169 ? 73.526 9.883 23.092 1.00 62.47 168 ALA B N 1
ATOM 6880 C CA . ALA B 1 169 ? 72.371 10.279 22.295 1.00 71.10 168 ALA B CA 1
ATOM 6881 C C . ALA B 1 169 ? 71.335 9.170 22.165 1.00 63.97 168 ALA B C 1
ATOM 6882 O O . ALA B 1 169 ? 70.133 9.414 22.282 1.00 55.58 168 ALA B O 1
ATOM 6889 N N . LEU B 1 170 ? 71.805 7.953 21.919 1.00 73.67 169 LEU B N 1
ATOM 6890 C CA . LEU B 1 170 ? 70.915 6.818 21.718 1.00 69.96 169 LEU B CA 1
ATOM 6891 C C . LEU B 1 170 ? 70.124 6.499 22.983 1.00 66.64 169 LEU B C 1
ATOM 6892 O O . LEU B 1 170 ? 68.926 6.221 22.925 1.00 66.24 169 LEU B O 1
ATOM 6908 N N . LEU B 1 171 ? 70.804 6.544 24.124 1.00 67.38 170 LEU B N 1
ATOM 6909 C CA . LEU B 1 171 ? 70.168 6.315 25.418 1.00 59.34 170 LEU B CA 1
ATOM 6910 C C . LEU B 1 171 ? 69.108 7.361 25.729 1.00 56.73 170 LEU B C 1
ATOM 6911 O O . LEU B 1 171 ? 68.017 7.035 26.197 1.00 46.51 170 LEU B O 1
ATOM 6927 N N . ALA B 1 172 ? 69.441 8.620 25.468 1.00 52.82 171 ALA B N 1
ATOM 6928 C CA . ALA B 1 172 ? 68.517 9.717 25.707 1.00 44.63 171 ALA B CA 1
ATOM 6929 C C . ALA B 1 172 ? 67.273 9.558 24.848 1.00 46.77 171 ALA B C 1
ATOM 6930 O O . ALA B 1 172 ? 66.152 9.678 25.337 1.00 47.16 171 ALA B O 1
ATOM 6937 N N . THR B 1 173 ? 67.475 9.268 23.569 1.00 48.09 172 THR B N 1
ATOM 6938 C CA . THR B 1 173 ? 66.367 9.162 22.632 1.00 57.34 172 THR B CA 1
ATOM 6939 C C . THR B 1 173 ? 65.421 8.032 23.033 1.00 53.07 172 THR B C 1
ATOM 6940 O O . THR B 1 173 ? 64.219 8.246 23.181 1.00 43.76 172 THR B O 1
ATOM 6951 N N . LEU B 1 174 ? 65.972 6.839 23.231 1.00 45.19 173 LEU B N 1
ATOM 6952 C CA . LEU B 1 174 ? 65.161 5.666 23.541 1.00 45.61 173 LEU B CA 1
ATOM 6953 C C . LEU B 1 174 ? 64.415 5.811 24.864 1.00 57.56 173 LEU B C 1
ATOM 6954 O O . LEU B 1 174 ? 63.240 5.453 24.960 1.00 48.74 173 LEU B O 1
ATOM 6970 N N . ALA B 1 175 ? 65.095 6.329 25.883 1.00 62.52 174 ALA B N 1
ATOM 6971 C CA . ALA B 1 175 ? 64.467 6.539 27.182 1.00 42.99 174 ALA B CA 1
ATOM 6972 C C . ALA B 1 175 ? 63.297 7.508 27.056 1.00 47.82 174 ALA B C 1
ATOM 6973 O O . ALA B 1 175 ? 62.231 7.284 27.624 1.00 47.94 174 ALA B O 1
ATOM 6980 N N . ILE B 1 176 ? 63.502 8.580 26.298 1.00 51.15 175 ILE B N 1
ATOM 6981 C CA . ILE B 1 176 ? 62.452 9.563 26.062 1.00 51.48 175 ILE B CA 1
ATOM 6982 C C . ILE B 1 176 ? 61.274 8.906 25.351 1.00 57.77 175 ILE B C 1
ATOM 6983 O O . ILE B 1 176 ? 60.122 9.091 25.741 1.00 63.04 175 ILE B O 1
ATOM 6999 N N . LEU B 1 177 ? 61.569 8.138 24.306 1.00 45.04 176 LEU B N 1
ATOM 7000 C CA . LEU B 1 177 ? 60.528 7.461 23.544 1.00 53.42 176 LEU B CA 1
ATOM 7001 C C . LEU B 1 177 ? 59.820 6.414 24.400 1.00 44.06 176 LEU B C 1
ATOM 7002 O O . LEU B 1 177 ? 58.596 6.293 24.360 1.00 41.13 176 LEU B O 1
ATOM 7018 N N . ALA B 1 178 ? 60.596 5.652 25.166 1.00 42.14 177 ALA B N 1
ATOM 7019 C CA . ALA B 1 178 ? 60.036 4.645 26.061 1.00 46.45 177 ALA B CA 1
ATOM 7020 C C . ALA B 1 178 ? 59.105 5.284 27.085 1.00 47.93 177 ALA B C 1
ATOM 7021 O O . ALA B 1 178 ? 58.014 4.780 27.342 1.00 56.30 177 ALA B O 1
ATOM 7028 N N . ILE B 1 179 ? 59.542 6.398 27.662 1.00 38.96 178 ILE B N 1
ATOM 7029 C CA . ILE B 1 179 ? 58.733 7.128 28.632 1.00 56.66 178 ILE B CA 1
ATOM 7030 C C . ILE B 1 179 ? 57.447 7.631 27.988 1.00 47.61 178 ILE B C 1
ATOM 7031 O O . ILE B 1 179 ? 56.381 7.584 28.601 1.00 56.28 178 ILE B O 1
ATOM 7047 N N . ALA B 1 180 ? 57.553 8.116 26.755 1.00 46.17 179 ALA B N 1
ATOM 7048 C CA . ALA B 1 180 ? 56.395 8.623 26.029 1.00 50.25 179 ALA B CA 1
ATOM 7049 C C . ALA B 1 180 ? 55.336 7.535 25.898 1.00 46.80 179 ALA B C 1
ATOM 7050 O O . ALA B 1 180 ? 54.153 7.773 26.140 1.00 57.93 179 ALA B O 1
ATOM 7057 N N . LEU B 1 181 ? 55.773 6.340 25.512 1.00 47.15 180 LEU B N 1
ATOM 7058 C CA . LEU B 1 181 ? 54.873 5.207 25.340 1.00 50.70 180 LEU B CA 1
ATOM 7059 C C . LEU B 1 181 ? 54.188 4.858 26.655 1.00 51.60 180 LEU B C 1
ATOM 7060 O O . LEU B 1 181 ? 52.999 4.545 26.685 1.00 53.58 180 LEU B O 1
ATOM 7076 N N . LEU B 1 182 ? 54.953 4.907 27.740 1.00 59.54 181 LEU B N 1
ATOM 7077 C CA . LEU B 1 182 ? 54.429 4.597 29.063 1.00 65.02 181 LEU B CA 1
ATOM 7078 C C . LEU B 1 182 ? 53.549 5.735 29.569 1.00 62.43 181 LEU B C 1
ATOM 7079 O O . LEU B 1 182 ? 52.511 5.505 30.189 1.00 57.89 181 LEU B O 1
ATOM 7095 N N . ALA B 1 183 ? 53.980 6.963 29.303 1.00 54.34 182 ALA B N 1
ATOM 7096 C CA . ALA B 1 183 ? 53.245 8.149 29.721 1.00 53.42 182 ALA B CA 1
ATOM 7097 C C . ALA B 1 183 ? 51.900 8.231 29.010 1.00 53.48 182 ALA B C 1
ATOM 7098 O O . ALA B 1 183 ? 50.940 8.789 29.539 1.00 66.40 182 ALA B O 1
ATOM 7105 N N . SER B 1 184 ? 51.838 7.671 27.807 1.00 50.47 183 SER B N 1
ATOM 7106 C CA . SER B 1 184 ? 50.615 7.682 27.011 1.00 64.41 183 SER B CA 1
ATOM 7107 C C . SER B 1 184 ? 49.479 6.934 27.706 1.00 70.78 183 SER B C 1
ATOM 7108 O O . SER B 1 184 ? 48.309 7.129 27.376 1.00 81.97 183 SER B O 1
ATOM 7116 N N . ASN B 1 185 ? 49.830 6.083 28.666 1.00 78.52 184 ASN B N 1
ATOM 7117 C CA . ASN B 1 185 ? 48.857 5.226 29.335 1.00 71.26 184 ASN B CA 1
ATOM 7118 C C . ASN B 1 185 ? 48.354 5.811 30.656 1.00 72.50 184 ASN B C 1
ATOM 7119 O O . ASN B 1 185 ? 47.710 5.115 31.443 1.00 83.05 184 ASN B O 1
ATOM 7130 N N . HIS B 1 186 ? 48.641 7.088 30.890 1.00 89.88 185 HIS B N 1
ATOM 7131 C CA . HIS B 1 186 ? 48.187 7.773 32.097 1.00 91.54 185 HIS B CA 1
ATOM 7132 C C . HIS B 1 186 ? 46.892 8.535 31.827 1.00 93.69 185 HIS B C 1
ATOM 7133 O O . HIS B 1 186 ? 46.758 9.190 30.792 1.00 95.66 185 HIS B O 1
ATOM 7147 N N . THR B 1 187 ? 45.944 8.447 32.757 1.00 86.31 186 THR B N 1
ATOM 7148 C CA . THR B 1 187 ? 44.681 9.173 32.644 1.00 86.17 186 THR B CA 1
ATOM 7149 C C . THR B 1 187 ? 44.684 10.427 33.514 1.00 77.94 186 THR B C 1
ATOM 7150 O O . THR B 1 187 ? 43.990 11.401 33.220 1.00 80.80 186 THR B O 1
ATOM 7161 N N . THR B 1 188 ? 45.471 10.395 34.584 1.00 78.57 187 THR B N 1
ATOM 7162 C CA . THR B 1 188 ? 45.566 11.518 35.508 1.00 83.14 187 THR B CA 1
ATOM 7163 C C . THR B 1 188 ? 46.582 12.531 34.999 1.00 78.35 187 THR B C 1
ATOM 7164 O O . THR B 1 188 ? 47.716 12.182 34.672 1.00 73.88 187 THR B O 1
ATOM 7175 N N . GLU B 1 189 ? 46.158 13.787 34.930 1.00 92.54 188 GLU B N 1
ATOM 7176 C CA . GLU B 1 189 ? 46.987 14.859 34.398 1.00 97.26 188 GLU B CA 1
ATOM 7177 C C . GLU B 1 189 ? 48.195 15.098 35.293 1.00 77.20 188 GLU B C 1
ATOM 7178 O O . GLU B 1 189 ? 49.267 15.466 34.814 1.00 73.59 188 GLU B O 1
ATOM 7190 N N . GLU B 1 190 ? 48.010 14.906 36.594 1.00 87.38 189 GLU B N 1
ATOM 7191 C CA . GLU B 1 190 ? 49.100 15.051 37.546 1.00 95.32 189 GLU B CA 1
ATOM 7192 C C . GLU B 1 190 ? 50.236 14.111 37.145 1.00 92.72 189 GLU B C 1
ATOM 7193 O O . GLU B 1 190 ? 51.397 14.516 37.089 1.00 86.92 189 GLU B O 1
ATOM 7205 N N . PHE B 1 191 ? 49.890 12.859 36.856 1.00 91.61 190 PHE B N 1
ATOM 7206 C CA . PHE B 1 191 ? 50.883 11.855 36.484 1.00 79.59 190 PHE B CA 1
ATOM 7207 C C . PHE B 1 191 ? 51.475 12.082 35.092 1.00 78.37 190 PHE B C 1
ATOM 7208 O O . PHE B 1 191 ? 52.652 11.803 34.866 1.00 76.83 190 PHE B O 1
ATOM 7225 N N . MET B 1 192 ? 50.668 12.583 34.161 1.00 76.51 191 MET B N 1
ATOM 7226 C CA . MET B 1 192 ? 51.156 12.851 32.808 1.00 74.38 191 MET B CA 1
ATOM 7227 C C . MET B 1 192 ? 52.191 13.971 32.797 1.00 74.80 191 MET B C 1
ATOM 7228 O O . MET B 1 192 ? 53.162 13.920 32.042 1.00 80.17 191 MET B O 1
ATOM 7242 N N . ALA B 1 193 ? 51.982 14.978 33.637 1.00 68.73 192 ALA B N 1
ATOM 7243 C CA . ALA B 1 193 ? 52.909 16.100 33.740 1.00 67.24 192 ALA B CA 1
ATOM 7244 C C . ALA B 1 193 ? 54.263 15.656 34.285 1.00 79.74 192 ALA B C 1
ATOM 7245 O O . ALA B 1 193 ? 55.302 16.202 33.915 1.00 74.15 192 ALA B O 1
ATOM 7252 N N . LYS B 1 194 ? 54.243 14.669 35.174 1.00 84.57 193 LYS B N 1
ATOM 7253 C CA . LYS B 1 194 ? 55.469 14.143 35.763 1.00 80.27 193 LYS B CA 1
ATOM 7254 C C . LYS B 1 194 ? 56.339 13.460 34.714 1.00 72.59 193 LYS B C 1
ATOM 7255 O O . LYS B 1 194 ? 57.563 13.579 34.740 1.00 76.84 193 LYS B O 1
ATOM 7274 N N . ALA B 1 195 ? 55.702 12.745 33.792 1.00 68.70 194 ALA B N 1
ATOM 7275 C CA . ALA B 1 195 ? 56.418 12.090 32.704 1.00 60.80 194 ALA B CA 1
ATOM 7276 C C . ALA B 1 195 ? 57.093 13.135 31.826 1.00 59.05 194 ALA B C 1
ATOM 7277 O O . ALA B 1 195 ? 58.220 12.948 31.370 1.00 55.80 194 ALA B O 1
ATOM 7284 N N . ILE B 1 196 ? 56.384 14.234 31.589 1.00 71.07 195 ILE B N 1
ATOM 7285 C CA . ILE B 1 196 ? 56.914 15.351 30.817 1.00 69.05 195 ILE B CA 1
ATOM 7286 C C . ILE B 1 196 ? 58.150 15.922 31.502 1.00 57.36 195 ILE B C 1
ATOM 7287 O O . ILE B 1 196 ? 59.142 16.242 30.848 1.00 53.99 195 ILE B O 1
ATOM 7303 N N . SER B 1 197 ? 58.080 16.046 32.823 1.00 60.82 196 SER B N 1
ATOM 7304 C CA . SER B 1 197 ? 59.200 16.542 33.614 1.00 60.77 196 SER B CA 1
ATOM 7305 C C . SER B 1 197 ? 60.417 15.637 33.472 1.00 52.55 196 SER B C 1
ATOM 7306 O O . SER B 1 197 ? 61.540 16.114 33.304 1.00 55.73 196 SER B O 1
ATOM 7314 N N . ALA B 1 198 ? 60.187 14.330 33.550 1.00 54.14 197 ALA B N 1
ATOM 7315 C CA . ALA B 1 198 ? 61.258 13.350 33.409 1.00 52.50 197 ALA B CA 1
ATOM 7316 C C . ALA B 1 198 ? 61.946 13.490 32.055 1.00 54.99 197 ALA B C 1
ATOM 7317 O O . ALA B 1 198 ? 63.174 13.457 31.969 1.00 51.90 197 ALA B O 1
ATOM 7324 N N . ILE B 1 199 ? 61.148 13.650 31.004 1.00 52.80 198 ILE B N 1
ATOM 7325 C CA . ILE B 1 199 ? 61.679 13.837 29.658 1.00 45.83 198 ILE B CA 1
ATOM 7326 C C . ILE B 1 199 ? 62.551 15.086 29.607 1.00 61.98 198 ILE B C 1
ATOM 7327 O O . ILE B 1 199 ? 63.644 15.067 29.041 1.00 68.74 198 ILE B O 1
ATOM 7343 N N . ALA B 1 200 ? 62.057 16.170 30.196 1.00 51.53 199 ALA B N 1
ATOM 7344 C CA . ALA B 1 200 ? 62.772 17.440 30.184 1.00 45.75 199 ALA B CA 1
ATOM 7345 C C . ALA B 1 200 ? 64.121 17.330 30.884 1.00 47.62 199 ALA B C 1
ATOM 7346 O O . ALA B 1 200 ? 65.127 17.835 30.386 1.00 56.18 199 ALA B O 1
ATOM 7353 N N . GLU B 1 201 ? 64.141 16.665 32.034 1.00 50.15 200 GLU B N 1
ATOM 7354 C CA . GLU B 1 201 ? 65.378 16.489 32.786 1.00 56.82 200 GLU B CA 1
ATOM 7355 C C . GLU B 1 201 ? 66.365 15.637 31.997 1.00 55.94 200 GLU B C 1
ATOM 7356 O O . GLU B 1 201 ? 67.565 15.920 31.976 1.00 43.90 200 GLU B O 1
ATOM 7368 N N . LEU B 1 202 ? 65.854 14.588 31.358 1.00 51.00 201 LEU B N 1
ATOM 7369 C CA . LEU B 1 202 ? 66.677 13.728 30.516 1.00 56.89 201 LEU B CA 1
ATOM 7370 C C . LEU B 1 202 ? 67.277 14.526 29.369 1.00 51.13 201 LEU B C 1
ATOM 7371 O O . LEU B 1 202 ? 68.461 14.391 29.054 1.00 47.32 201 LEU B O 1
ATOM 7387 N N . ALA B 1 203 ? 66.445 15.350 28.742 1.00 49.34 202 ALA B N 1
ATOM 7388 C CA . ALA B 1 203 ? 66.878 16.171 27.620 1.00 52.35 202 ALA B CA 1
ATOM 7389 C C . ALA B 1 203 ? 67.992 17.125 28.035 1.00 50.25 202 ALA B C 1
ATOM 7390 O O . ALA B 1 203 ? 69.043 17.172 27.398 1.00 44.89 202 ALA B O 1
ATOM 7397 N N . LYS B 1 204 ? 67.766 17.868 29.114 1.00 46.45 203 LYS B N 1
ATOM 7398 C CA . LYS B 1 204 ? 68.758 18.820 29.601 1.00 49.65 203 LYS B CA 1
ATOM 7399 C C . LYS B 1 204 ? 70.055 18.109 29.975 1.00 51.97 203 LYS B C 1
ATOM 7400 O O . LYS B 1 204 ? 71.145 18.611 29.699 1.00 48.71 203 LYS B O 1
ATOM 7419 N N . LYS B 1 205 ? 69.937 16.942 30.601 1.00 45.44 204 LYS B N 1
ATOM 7420 C CA . LYS B 1 205 ? 71.111 16.176 31.007 1.00 50.45 204 LYS B CA 1
ATOM 7421 C C . LYS B 1 205 ? 71.925 15.695 29.810 1.00 53.29 204 LYS B C 1
ATOM 7422 O O . LYS B 1 205 ? 73.144 15.868 29.773 1.00 55.60 204 LYS B O 1
ATOM 7441 N N . ALA B 1 206 ? 71.250 15.085 28.841 1.00 46.35 205 ALA B N 1
ATOM 7442 C CA . ALA B 1 206 ? 71.924 14.552 27.664 1.00 41.34 205 ALA B CA 1
ATOM 7443 C C . ALA B 1 206 ? 72.571 15.689 26.887 1.00 57.04 205 ALA B C 1
ATOM 7444 O O . ALA B 1 206 ? 73.709 15.577 26.434 1.00 65.99 205 ALA B O 1
ATOM 7451 N N . ILE B 1 207 ? 71.833 16.783 26.736 1.00 60.80 206 ILE B N 1
ATOM 7452 C CA . ILE B 1 207 ? 72.337 17.965 26.049 1.00 61.21 206 ILE B CA 1
ATOM 7453 C C . ILE B 1 207 ? 73.555 18.509 26.792 1.00 55.00 206 ILE B C 1
ATOM 7454 O O . ILE B 1 207 ? 74.552 18.886 26.177 1.00 63.44 206 ILE B O 1
ATOM 7470 N N . GLU B 1 208 ? 73.464 18.547 28.118 1.00 51.96 207 GLU B N 1
ATOM 7471 C CA . GLU B 1 208 ? 74.543 19.063 28.950 1.00 65.46 207 GLU B CA 1
ATOM 7472 C C . GLU B 1 208 ? 75.812 18.227 28.810 1.00 71.35 207 GLU B C 1
ATOM 7473 O O . GLU B 1 208 ? 76.909 18.770 28.669 1.00 72.03 207 GLU B O 1
ATOM 7485 N N . ALA B 1 209 ? 75.658 16.907 28.857 1.00 65.72 208 ALA B N 1
ATOM 7486 C CA . ALA B 1 209 ? 76.791 15.999 28.720 1.00 61.71 208 ALA B CA 1
ATOM 7487 C C . ALA B 1 209 ? 77.476 16.189 27.371 1.00 73.62 208 ALA B C 1
ATOM 7488 O O . ALA B 1 209 ? 78.689 16.383 27.299 1.00 85.94 208 ALA B O 1
ATOM 7495 N N . ILE B 1 210 ? 76.683 16.133 26.305 1.00 73.48 209 ILE B N 1
ATOM 7496 C CA . ILE B 1 210 ? 77.194 16.261 24.944 1.00 70.72 209 ILE B CA 1
ATOM 7497 C C . ILE B 1 210 ? 77.896 17.598 24.719 1.00 69.74 209 ILE B C 1
ATOM 7498 O O . ILE B 1 210 ? 78.948 17.652 24.082 1.00 80.16 209 ILE B O 1
ATOM 7514 N N . TYR B 1 211 ? 77.308 18.673 25.235 1.00 69.79 210 TYR B N 1
ATOM 7515 C CA . TYR B 1 211 ? 77.911 19.999 25.130 1.00 75.23 210 TYR B CA 1
ATOM 7516 C C . TYR B 1 211 ? 79.305 20.037 25.742 1.00 85.34 210 TYR B C 1
ATOM 7517 O O . TYR B 1 211 ? 80.254 20.522 25.127 1.00 89.00 210 TYR B O 1
ATOM 7535 N N . ARG B 1 212 ? 79.413 19.525 26.961 1.00 89.24 211 ARG B N 1
ATOM 7536 C CA . ARG B 1 212 ? 80.666 19.543 27.699 1.00 99.51 211 ARG B CA 1
ATOM 7537 C C . ARG B 1 212 ? 81.721 18.673 27.029 1.00 96.85 211 ARG B C 1
ATOM 7538 O O . ARG B 1 212 ? 82.910 18.990 27.054 1.00 118.44 211 ARG B O 1
ATOM 7559 N N . LEU B 1 213 ? 81.278 17.573 26.433 1.00 85.12 212 LEU B N 1
ATOM 7560 C CA . LEU B 1 213 ? 82.168 16.695 25.685 1.00 104.32 212 LEU B CA 1
ATOM 7561 C C . LEU B 1 213 ? 82.647 17.363 24.400 1.00 101.68 212 LEU B C 1
ATOM 7562 O O . LEU B 1 213 ? 83.815 17.255 24.026 1.00 114.56 212 LEU B O 1
ATOM 7578 N N . ALA B 1 214 ? 81.730 18.051 23.728 1.00 98.64 213 ALA B N 1
ATOM 7579 C CA . ALA B 1 214 ? 82.020 18.691 22.452 1.00 99.14 213 ALA B CA 1
ATOM 7580 C C . ALA B 1 214 ? 83.077 19.785 22.599 1.00 105.15 213 ALA B C 1
ATOM 7581 O O . ALA B 1 214 ? 83.886 20.001 21.697 1.00 130.15 213 ALA B O 1
ATOM 7588 N N . ASP B 1 215 ? 83.066 20.471 23.738 1.00 108.63 214 ASP B N 1
ATOM 7589 C CA . ASP B 1 215 ? 84.015 21.551 23.996 1.00 120.67 214 ASP B CA 1
ATOM 7590 C C . ASP B 1 215 ? 85.453 21.045 24.068 1.00 133.88 214 ASP B C 1
ATOM 7591 O O . ASP B 1 215 ? 86.396 21.829 23.951 1.00 157.45 214 ASP B O 1
ATOM 7600 N N . ASN B 1 216 ? 85.618 19.738 24.254 1.00 146.17 215 ASN B N 1
ATOM 7601 C CA . ASN B 1 216 ? 86.945 19.143 24.357 1.00 156.88 215 ASN B CA 1
ATOM 7602 C C . ASN B 1 216 ? 87.435 18.582 23.025 1.00 160.46 215 ASN B C 1
ATOM 7603 O O . ASN B 1 216 ? 88.475 17.926 22.965 1.00 176.11 215 ASN B O 1
ATOM 7614 N N . HIS B 1 217 ? 86.687 18.848 21.957 1.00 140.23 216 HIS B N 1
ATOM 7615 C CA . HIS B 1 217 ? 87.100 18.438 20.620 1.00 132.20 216 HIS B CA 1
ATOM 7616 C C . HIS B 1 217 ? 87.934 19.525 19.961 1.00 139.47 216 HIS B C 1
ATOM 7617 O O . HIS B 1 217 ? 87.739 20.715 20.210 1.00 133.13 216 HIS B O 1
ATOM 7631 N N . THR B 1 218 ? 88.862 19.094 19.115 1.00 148.09 217 THR B N 1
ATOM 7632 C CA . THR B 1 218 ? 89.756 19.996 18.402 1.00 148.58 217 THR B CA 1
ATOM 7633 C C . THR B 1 218 ? 89.368 20.035 16.931 1.00 145.50 217 THR B C 1
ATOM 7634 O O . THR B 1 218 ? 89.696 20.985 16.221 1.00 152.59 217 THR B O 1
ATOM 7645 N N . SER B 1 219 ? 88.664 18.999 16.483 1.00 129.83 218 SER B N 1
ATOM 7646 C CA . SER B 1 219 ? 88.290 18.888 15.082 1.00 123.16 218 SER B CA 1
ATOM 7647 C C . SER B 1 219 ? 86.870 19.401 14.843 1.00 110.53 218 SER B C 1
ATOM 7648 O O . SER B 1 219 ? 85.949 19.038 15.576 1.00 99.25 218 SER B O 1
ATOM 7656 N N . PRO B 1 220 ? 86.691 20.258 13.819 1.00 112.61 219 PRO B N 1
ATOM 7657 C CA . PRO B 1 220 ? 85.362 20.789 13.494 1.00 98.73 219 PRO B CA 1
ATOM 7658 C C . PRO B 1 220 ? 84.360 19.708 13.101 1.00 91.33 219 PRO B C 1
ATOM 7659 O O . PRO B 1 220 ? 83.183 19.817 13.443 1.00 96.86 219 PRO B O 1
ATOM 7670 N N . THR B 1 221 ? 84.828 18.686 12.389 1.00 94.21 220 THR B N 1
ATOM 7671 C CA . THR B 1 221 ? 83.949 17.652 11.851 1.00 87.78 220 THR B CA 1
ATOM 7672 C C . THR B 1 221 ? 83.121 16.986 12.946 1.00 87.36 220 THR B C 1
ATOM 7673 O O . THR B 1 221 ? 81.932 16.731 12.764 1.00 84.01 220 THR B O 1
ATOM 7684 N N . TYR B 1 222 ? 83.752 16.710 14.081 1.00 97.31 221 TYR B N 1
ATOM 7685 C CA . TYR B 1 222 ? 83.083 16.030 15.184 1.00 84.91 221 TYR B CA 1
ATOM 7686 C C . TYR B 1 222 ? 82.149 16.977 15.942 1.00 85.61 221 TYR B C 1
ATOM 7687 O O . TYR B 1 222 ? 81.102 16.560 16.434 1.00 84.76 221 TYR B O 1
ATOM 7705 N N . ILE B 1 223 ? 82.534 18.245 16.051 1.00 82.28 222 ILE B N 1
ATOM 7706 C CA . ILE B 1 223 ? 81.693 19.233 16.721 1.00 71.61 222 ILE B CA 1
ATOM 7707 C C . ILE B 1 223 ? 80.419 19.470 15.912 1.00 78.42 222 ILE B C 1
ATOM 7708 O O . ILE B 1 223 ? 79.344 19.674 16.475 1.00 64.20 222 ILE B O 1
ATOM 7724 N N . GLU B 1 224 ? 80.546 19.451 14.590 1.00 78.49 223 GLU B N 1
ATOM 7725 C CA . GLU B 1 224 ? 79.386 19.582 13.716 1.00 84.09 223 GLU B CA 1
ATOM 7726 C C . GLU B 1 224 ? 78.436 18.406 13.929 1.00 78.00 223 GLU B C 1
ATOM 7727 O O . GLU B 1 224 ? 77.216 18.565 13.883 1.00 57.76 223 GLU B O 1
ATOM 7739 N N . LYS B 1 225 ? 79.005 17.226 14.161 1.00 78.25 224 LYS B N 1
ATOM 7740 C CA . LYS B 1 225 ? 78.218 16.046 14.500 1.00 65.15 224 LYS B CA 1
ATOM 7741 C C . LYS B 1 225 ? 77.553 16.240 15.862 1.00 62.28 224 LYS B C 1
ATOM 7742 O O . LYS B 1 225 ? 76.433 15.787 16.087 1.00 47.15 224 LYS B O 1
ATOM 7761 N N . ALA B 1 226 ? 78.262 16.897 16.777 1.00 73.68 225 ALA B N 1
ATOM 7762 C CA . ALA B 1 226 ? 77.733 17.171 18.111 1.00 62.62 225 ALA B CA 1
ATOM 7763 C C . ALA B 1 226 ? 76.524 18.108 18.078 1.00 64.37 225 ALA B C 1
ATOM 7764 O O . ALA B 1 226 ? 75.550 17.883 18.796 1.00 54.58 225 ALA B O 1
ATOM 7771 N N . ILE B 1 227 ? 76.585 19.158 17.260 1.00 63.68 226 ILE B N 1
ATOM 7772 C CA . ILE B 1 227 ? 75.442 20.056 17.103 1.00 57.43 226 ILE B CA 1
ATOM 7773 C C . ILE B 1 227 ? 74.263 19.243 16.594 1.00 56.21 226 ILE B C 1
ATOM 7774 O O . ILE B 1 227 ? 73.141 19.370 17.084 1.00 57.68 226 ILE B O 1
ATOM 7790 N N . GLU B 1 228 ? 74.537 18.415 15.594 1.00 60.12 227 GLU B N 1
ATOM 7791 C CA . GLU B 1 228 ? 73.544 17.513 15.035 1.00 56.76 227 GLU B CA 1
ATOM 7792 C C . GLU B 1 228 ? 72.980 16.610 16.130 1.00 60.96 227 GLU B C 1
ATOM 7793 O O . GLU B 1 228 ? 71.769 16.441 16.239 1.00 54.16 227 GLU B O 1
ATOM 7805 N N . ALA B 1 229 ? 73.863 16.045 16.947 1.00 65.80 228 ALA B N 1
ATOM 7806 C CA . ALA B 1 229 ? 73.447 15.136 18.010 1.00 57.08 228 ALA B CA 1
ATOM 7807 C C . ALA B 1 229 ? 72.531 15.833 19.015 1.00 63.91 228 ALA B C 1
ATOM 7808 O O . ALA B 1 229 ? 71.489 15.295 19.392 1.00 71.29 228 ALA B O 1
ATOM 7815 N N . ILE B 1 230 ? 72.926 17.026 19.447 1.00 57.08 229 ILE B N 1
ATOM 7816 C CA . ILE B 1 230 ? 72.155 17.780 20.430 1.00 51.16 229 ILE B CA 1
ATOM 7817 C C . ILE B 1 230 ? 70.770 18.095 19.880 1.00 54.15 229 ILE B C 1
ATOM 7818 O O . ILE B 1 230 ? 69.759 17.879 20.547 1.00 67.65 229 ILE B O 1
ATOM 7834 N N . GLU B 1 231 ? 70.740 18.607 18.655 1.00 53.51 230 GLU B N 1
ATOM 7835 C CA . GLU B 1 231 ? 69.506 19.084 18.047 1.00 59.48 230 GLU B CA 1
ATOM 7836 C C . GLU B 1 231 ? 68.479 17.976 17.822 1.00 55.43 230 GLU B C 1
ATOM 7837 O O . GLU B 1 231 ? 67.287 18.187 18.037 1.00 53.56 230 GLU B O 1
ATOM 7849 N N . LYS B 1 232 ? 68.931 16.798 17.400 1.00 64.02 231 LYS B N 1
ATOM 7850 C CA . LYS B 1 232 ? 68.021 15.672 17.199 1.00 60.65 231 LYS B CA 1
ATOM 7851 C C . LYS B 1 232 ? 67.297 15.294 18.487 1.00 65.14 231 LYS B C 1
ATOM 7852 O O . LYS B 1 232 ? 66.103 15.005 18.474 1.00 62.67 231 LYS B O 1
ATOM 7871 N N . ILE B 1 233 ? 68.023 15.316 19.599 1.00 62.12 232 ILE B N 1
ATOM 7872 C CA . ILE B 1 233 ? 67.450 14.989 20.900 1.00 46.99 232 ILE B CA 1
ATOM 7873 C C . ILE B 1 233 ? 66.364 15.981 21.299 1.00 51.86 232 ILE B C 1
ATOM 7874 O O . ILE B 1 233 ? 65.298 15.585 21.769 1.00 63.71 232 ILE B O 1
ATOM 7890 N N . ALA B 1 234 ? 66.637 17.267 21.110 1.00 52.10 233 ALA B N 1
ATOM 7891 C CA . ALA B 1 234 ? 65.698 18.313 21.497 1.00 60.34 233 ALA B CA 1
ATOM 7892 C C . ALA B 1 234 ? 64.395 18.169 20.720 1.00 57.44 233 ALA B C 1
ATOM 7893 O O . ALA B 1 234 ? 63.309 18.234 21.293 1.00 64.32 233 ALA B O 1
ATOM 7900 N N . ARG B 1 235 ? 64.515 17.968 19.413 1.00 61.55 234 ARG B N 1
ATOM 7901 C CA . ARG B 1 235 ? 63.357 17.842 18.536 1.00 67.49 234 ARG B CA 1
ATOM 7902 C C . ARG B 1 235 ? 62.471 16.675 18.952 1.00 58.40 234 ARG B C 1
ATOM 7903 O O . ARG B 1 235 ? 61.245 16.783 18.969 1.00 59.00 234 ARG B O 1
ATOM 7924 N N . LYS B 1 236 ? 63.109 15.556 19.279 1.00 52.22 235 LYS B N 1
ATOM 7925 C CA . LYS B 1 236 ? 62.400 14.358 19.706 1.00 54.93 235 LYS B CA 1
ATOM 7926 C C . LYS B 1 236 ? 61.643 14.605 21.005 1.00 58.84 235 LYS B C 1
ATOM 7927 O O . LYS B 1 236 ? 60.461 14.281 21.119 1.00 71.03 235 LYS B O 1
ATOM 7946 N N . ALA B 1 237 ? 62.339 15.180 21.980 1.00 49.01 236 ALA B N 1
ATOM 7947 C CA . ALA B 1 237 ? 61.765 15.439 23.294 1.00 47.94 236 ALA B CA 1
ATOM 7948 C C . ALA B 1 237 ? 60.573 16.391 23.229 1.00 53.74 236 ALA B C 1
ATOM 7949 O O . ALA B 1 237 ? 59.555 16.164 23.882 1.00 64.66 236 ALA B O 1
ATOM 7956 N N . ILE B 1 238 ? 60.702 17.451 22.439 1.00 50.96 237 ILE B N 1
ATOM 7957 C CA . ILE B 1 238 ? 59.636 18.439 22.305 1.00 56.22 237 ILE B CA 1
ATOM 7958 C C . ILE B 1 238 ? 58.361 17.825 21.739 1.00 61.33 237 ILE B C 1
ATOM 7959 O O . ILE B 1 238 ? 57.271 18.039 22.271 1.00 61.59 237 ILE B O 1
ATOM 7975 N N . LYS B 1 239 ? 58.502 17.067 20.658 1.00 59.31 238 LYS B N 1
ATOM 7976 C CA . LYS B 1 239 ? 57.362 16.417 20.025 1.00 57.43 238 LYS B CA 1
ATOM 7977 C C . LYS B 1 239 ? 56.727 15.416 20.981 1.00 63.92 238 LYS B C 1
ATOM 7978 O O . LYS B 1 239 ? 55.504 15.316 21.064 1.00 64.53 238 LYS B O 1
ATOM 7997 N N . ALA B 1 240 ? 57.566 14.684 21.705 1.00 66.14 239 ALA B N 1
ATOM 7998 C CA . ALA B 1 240 ? 57.091 13.711 22.681 1.00 62.01 239 ALA B CA 1
ATOM 7999 C C . ALA B 1 240 ? 56.219 14.384 23.739 1.00 68.61 239 ALA B C 1
ATOM 8000 O O . ALA B 1 240 ? 55.140 13.893 24.066 1.00 78.05 239 ALA B O 1
ATOM 8007 N N . ILE B 1 241 ? 56.689 15.510 24.268 1.00 57.28 240 ILE B N 1
ATOM 8008 C CA . ILE B 1 241 ? 55.939 16.254 25.275 1.00 61.30 240 ILE B CA 1
ATOM 8009 C C . ILE B 1 241 ? 54.619 16.748 24.691 1.00 65.44 240 ILE B C 1
ATOM 8010 O O . ILE B 1 241 ? 53.584 16.701 25.355 1.00 78.89 240 ILE B O 1
ATOM 8026 N N . GLU B 1 242 ? 54.665 17.230 23.454 1.00 71.82 241 GLU B N 1
ATOM 8027 C CA . GLU B 1 242 ? 53.466 17.706 22.771 1.00 72.80 241 GLU B CA 1
ATOM 8028 C C . GLU B 1 242 ? 52.433 16.588 22.639 1.00 81.56 241 GLU B C 1
ATOM 8029 O O . GLU B 1 242 ? 51.257 16.791 22.940 1.00 90.98 241 GLU B O 1
ATOM 8041 N N . MET B 1 243 ? 52.871 15.418 22.178 1.00 78.10 242 MET B N 1
ATOM 8042 C CA . MET B 1 243 ? 51.964 14.291 21.976 1.00 76.38 242 MET B CA 1
ATOM 8043 C C . MET B 1 243 ? 51.262 13.939 23.283 1.00 77.29 242 MET B C 1
ATOM 8044 O O . MET B 1 243 ? 50.097 13.543 23.289 1.00 84.21 242 MET B O 1
ATOM 8058 N N . LEU B 1 244 ? 51.982 14.091 24.389 1.00 68.66 243 LEU B N 1
ATOM 8059 C CA . LEU B 1 244 ? 51.417 13.870 25.712 1.00 71.57 243 LEU B CA 1
ATOM 8060 C C . LEU B 1 244 ? 50.448 14.986 26.085 1.00 81.36 243 LEU B C 1
ATOM 8061 O O . LEU B 1 244 ? 49.422 14.747 26.722 1.00 86.49 243 LEU B O 1
ATOM 8077 N N . ALA B 1 245 ? 50.783 16.208 25.683 1.00 88.85 244 ALA B N 1
ATOM 8078 C CA . ALA B 1 245 ? 49.956 17.370 25.983 1.00 96.49 244 ALA B CA 1
ATOM 8079 C C . ALA B 1 245 ? 48.593 17.352 25.288 1.00 94.01 244 ALA B C 1
ATOM 8080 O O . ALA B 1 245 ? 47.623 17.887 25.823 1.00 100.97 244 ALA B O 1
ATOM 8087 N N . LYS B 1 246 ? 48.511 16.747 24.105 1.00 85.21 245 LYS B N 1
ATOM 8088 C CA . LYS B 1 246 ? 47.238 16.687 23.386 1.00 101.95 245 LYS B CA 1
ATOM 8089 C C . LYS B 1 246 ? 46.164 15.914 24.148 1.00 108.07 245 LYS B C 1
ATOM 8090 O O . LYS B 1 246 ? 44.971 16.136 23.939 1.00 112.86 245 LYS B O 1
ATOM 8109 N N . ASN B 1 247 ? 46.587 15.018 25.034 1.00 108.23 246 ASN B N 1
ATOM 8110 C CA . ASN B 1 247 ? 45.657 14.160 25.765 1.00 115.71 246 ASN B CA 1
ATOM 8111 C C . ASN B 1 247 ? 45.362 14.711 27.157 1.00 122.73 246 ASN B C 1
ATOM 8112 O O . ASN B 1 247 ? 44.722 14.052 27.976 1.00 132.86 246 ASN B O 1
ATOM 8123 N N . ILE B 1 248 ? 45.831 15.930 27.409 1.00 107.97 247 ILE B N 1
ATOM 8124 C CA . ILE B 1 248 ? 45.560 16.630 28.658 1.00 115.79 247 ILE B CA 1
ATOM 8125 C C . ILE B 1 248 ? 44.418 17.610 28.419 1.00 122.76 247 ILE B C 1
ATOM 8126 O O . ILE B 1 248 ? 44.320 18.202 27.345 1.00 114.65 247 ILE B O 1
ATOM 8142 N N . THR B 1 249 ? 43.533 17.740 29.404 1.00 137.83 248 THR B N 1
ATOM 8143 C CA . THR B 1 249 ? 42.369 18.614 29.282 1.00 149.30 248 THR B CA 1
ATOM 8144 C C . THR B 1 249 ? 42.550 19.924 30.051 1.00 131.62 248 THR B C 1
ATOM 8145 O O . THR B 1 249 ? 41.976 20.949 29.684 1.00 127.16 248 THR B O 1
ATOM 8156 N N . THR B 1 250 ? 43.345 19.884 31.116 1.00 129.40 249 THR B N 1
ATOM 8157 C CA . THR B 1 250 ? 43.563 21.060 31.955 1.00 126.96 249 THR B CA 1
ATOM 8158 C C . THR B 1 250 ? 44.680 21.938 31.396 1.00 133.76 249 THR B C 1
ATOM 8159 O O . THR B 1 250 ? 45.788 21.465 31.150 1.00 128.84 249 THR B O 1
ATOM 8170 N N . GLU B 1 251 ? 44.380 23.220 31.211 1.00 140.81 250 GLU B N 1
ATOM 8171 C CA . GLU B 1 251 ? 45.326 24.165 30.622 1.00 146.27 250 GLU B CA 1
ATOM 8172 C C . GLU B 1 251 ? 46.503 24.477 31.545 1.00 129.89 250 GLU B C 1
ATOM 8173 O O . GLU B 1 251 ? 47.593 24.806 31.078 1.00 125.43 250 GLU B O 1
ATOM 8185 N N . GLU B 1 252 ? 46.271 24.392 32.852 1.00 113.63 251 GLU B N 1
ATOM 8186 C CA . GLU B 1 252 ? 47.306 24.680 33.842 1.00 114.56 251 GLU B CA 1
ATOM 8187 C C . GLU B 1 252 ? 48.561 23.842 33.625 1.00 112.73 251 GLU B C 1
ATOM 8188 O O . GLU B 1 252 ? 49.672 24.370 33.568 1.00 107.74 251 GLU B O 1
ATOM 8200 N N . TYR B 1 253 ? 48.373 22.533 33.503 1.00 106.86 252 TYR B N 1
ATOM 8201 C CA . TYR B 1 253 ? 49.489 21.609 33.373 1.00 98.42 252 TYR B CA 1
ATOM 8202 C C . TYR B 1 253 ? 50.165 21.811 32.023 1.00 101.40 252 TYR B C 1
ATOM 8203 O O . TYR B 1 253 ? 51.368 21.602 31.877 1.00 96.36 252 TYR B O 1
ATOM 8221 N N . LYS B 1 254 ? 49.376 22.207 31.031 1.00 116.09 253 LYS B N 1
ATOM 8222 C CA . LYS B 1 254 ? 49.879 22.406 29.679 1.00 119.68 253 LYS B CA 1
ATOM 8223 C C . LYS B 1 254 ? 50.879 23.559 29.638 1.00 106.81 253 LYS B C 1
ATOM 8224 O O . LYS B 1 254 ? 51.848 23.522 28.884 1.00 107.87 253 LYS B O 1
ATOM 8243 N N . GLU B 1 255 ? 50.633 24.584 30.446 1.00 99.09 254 GLU B N 1
ATOM 8244 C CA . GLU B 1 255 ? 51.553 25.713 30.553 1.00 106.84 254 GLU B CA 1
ATOM 8245 C C . GLU B 1 255 ? 52.908 25.256 31.081 1.00 99.17 254 GLU B C 1
ATOM 8246 O O . GLU B 1 255 ? 53.947 25.794 30.699 1.00 84.44 254 GLU B O 1
ATOM 8258 N N . LYS B 1 256 ? 52.889 24.263 31.965 1.00 91.02 255 LYS B N 1
ATOM 8259 C CA . LYS B 1 256 ? 54.121 23.664 32.464 1.00 87.69 255 LYS B CA 1
ATOM 8260 C C . LYS B 1 256 ? 54.799 22.888 31.343 1.00 84.51 255 LYS B C 1
ATOM 8261 O O . LYS B 1 256 ? 56.024 22.870 31.235 1.00 76.57 255 LYS B O 1
ATOM 8280 N N . ALA B 1 257 ? 53.986 22.238 30.516 1.00 92.09 256 ALA B N 1
ATOM 8281 C CA . ALA B 1 257 ? 54.487 21.524 29.349 1.00 84.04 256 ALA B CA 1
ATOM 8282 C C . ALA B 1 257 ? 55.054 22.514 28.342 1.00 73.96 256 ALA B C 1
ATOM 8283 O O . ALA B 1 257 ? 56.106 22.278 27.749 1.00 81.61 256 ALA B O 1
ATOM 8290 N N . LYS B 1 258 ? 54.347 23.624 28.152 1.00 86.98 257 LYS B N 1
ATOM 8291 C CA . LYS B 1 258 ? 54.832 24.696 27.294 1.00 94.75 257 LYS B CA 1
ATOM 8292 C C . LYS B 1 258 ? 56.132 25.241 27.867 1.00 85.16 257 LYS B C 1
ATOM 8293 O O . LYS B 1 258 ? 57.080 25.516 27.133 1.00 92.97 257 LYS B O 1
ATOM 8312 N N . SER B 1 259 ? 56.165 25.391 29.188 1.00 84.53 258 SER B N 1
ATOM 8313 C CA . SER B 1 259 ? 57.376 25.803 29.887 1.00 81.04 258 SER B CA 1
ATOM 8314 C C . SER B 1 259 ? 58.482 24.768 29.722 1.00 72.01 258 SER B C 1
ATOM 8315 O O . SER B 1 259 ? 59.628 25.112 29.439 1.00 63.96 258 SER B O 1
ATOM 8323 N N . ALA B 1 260 ? 58.124 23.498 29.891 1.00 76.29 259 ALA B N 1
ATOM 8324 C CA . ALA B 1 260 ? 59.075 22.401 29.756 1.00 70.65 259 ALA B CA 1
ATOM 8325 C C . ALA B 1 260 ? 59.697 22.390 28.366 1.00 66.29 259 ALA B C 1
ATOM 8326 O O . ALA B 1 260 ? 60.912 22.262 28.223 1.00 63.84 259 ALA B O 1
ATOM 8333 N N . ILE B 1 261 ? 58.857 22.523 27.346 1.00 68.33 260 ILE B N 1
ATOM 8334 C CA . ILE B 1 261 ? 59.331 22.591 25.970 1.00 67.65 260 ILE B CA 1
ATOM 8335 C C . ILE B 1 261 ? 60.276 23.774 25.805 1.00 70.77 260 ILE B C 1
ATOM 8336 O O . ILE B 1 261 ? 61.369 23.633 25.261 1.00 69.49 260 ILE B O 1
ATOM 8352 N N . ASP B 1 262 ? 59.854 24.933 26.300 1.00 81.17 261 ASP B N 1
ATOM 8353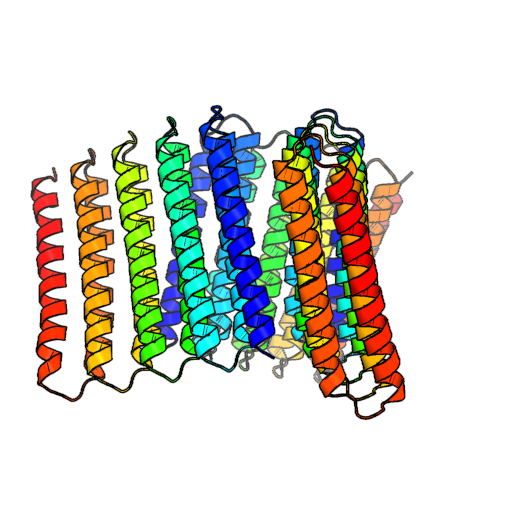 C CA . ASP B 1 262 ? 60.638 26.155 26.173 1.00 79.53 261 ASP B CA 1
ATOM 8354 C C . ASP B 1 262 ? 61.993 26.004 26.853 1.00 80.47 261 ASP B C 1
ATOM 8355 O O . ASP B 1 262 ? 63.012 26.442 26.322 1.00 80.76 261 ASP B O 1
ATOM 8364 N N . GLU B 1 263 ? 62.003 25.379 28.026 1.00 86.28 262 GLU B N 1
ATOM 8365 C CA . GLU B 1 263 ? 63.244 25.161 28.758 1.00 72.08 262 GLU B CA 1
ATOM 8366 C C . GLU B 1 263 ? 64.185 24.263 27.953 1.00 82.41 262 GLU B C 1
ATOM 8367 O O . GLU B 1 263 ? 65.391 24.507 27.902 1.00 88.52 262 GLU B O 1
ATOM 8379 N N . ILE B 1 264 ? 63.631 23.227 27.327 1.00 88.55 263 ILE B N 1
ATOM 8380 C CA . ILE B 1 264 ? 64.417 22.323 26.489 1.00 87.91 263 ILE B CA 1
ATOM 8381 C C . ILE B 1 264 ? 64.978 23.054 25.269 1.00 84.39 263 ILE B C 1
ATOM 8382 O O . ILE B 1 264 ? 66.146 22.885 24.919 1.00 91.32 263 ILE B O 1
ATOM 8398 N N . ARG B 1 265 ? 64.137 23.859 24.625 1.00 77.99 264 ARG B N 1
ATOM 8399 C CA . ARG B 1 265 ? 64.537 24.605 23.434 1.00 82.52 264 ARG B CA 1
ATOM 8400 C C . ARG B 1 265 ? 65.681 25.557 23.750 1.00 92.67 264 ARG B C 1
ATOM 8401 O O . ARG B 1 265 ? 66.716 25.548 23.083 1.00 86.28 264 ARG B O 1
ATOM 8422 N N . GLU B 1 266 ? 65.480 26.375 24.777 1.00 113.98 265 GLU B N 1
ATOM 8423 C CA . GLU B 1 266 ? 66.435 27.410 25.151 1.00 110.87 265 GLU B CA 1
ATOM 8424 C C . GLU B 1 266 ? 67.765 26.785 25.557 1.00 104.80 265 GLU B C 1
ATOM 8425 O O . GLU B 1 266 ? 68.832 27.330 25.274 1.00 109.73 265 GLU B O 1
ATOM 8437 N N . LYS B 1 267 ? 67.689 25.640 26.227 1.00 93.50 266 LYS B N 1
ATOM 8438 C CA . LYS B 1 267 ? 68.878 24.894 26.619 1.00 90.09 266 LYS B CA 1
ATOM 8439 C C . LYS B 1 267 ? 69.663 24.418 25.398 1.00 84.20 266 LYS B C 1
ATOM 8440 O O . LYS B 1 267 ? 70.891 24.499 25.372 1.00 83.53 266 LYS B O 1
ATOM 8459 N N . ALA B 1 268 ? 68.951 23.921 24.391 1.00 88.06 267 ALA B N 1
ATOM 8460 C CA . ALA B 1 268 ? 69.588 23.417 23.178 1.00 97.39 267 ALA B CA 1
ATOM 8461 C C . ALA B 1 268 ? 70.281 24.505 22.359 1.00 89.12 267 ALA B C 1
ATOM 8462 O O . ALA B 1 268 ? 71.429 24.336 21.951 1.00 83.93 267 ALA B O 1
ATOM 8469 N N . LYS B 1 269 ? 69.593 25.618 22.120 1.00 78.78 268 LYS B N 1
ATOM 8470 C CA . LYS B 1 269 ? 70.182 26.718 21.360 1.00 74.60 268 LYS B CA 1
ATOM 8471 C C . LYS B 1 269 ? 71.397 27.280 22.089 1.00 73.41 268 LYS B C 1
ATOM 8472 O O . LYS B 1 269 ? 72.406 27.610 21.466 1.00 68.59 268 LYS B O 1
ATOM 8491 N N . GLU B 1 270 ? 71.292 27.388 23.409 1.00 99.84 269 GLU B N 1
ATOM 8492 C CA . GLU B 1 270 ? 72.403 27.860 24.225 1.00 88.85 269 GLU B CA 1
ATOM 8493 C C . GLU B 1 270 ? 73.591 26.922 24.055 1.00 78.06 269 GLU B C 1
ATOM 8494 O O . GLU B 1 270 ? 74.723 27.367 23.870 1.00 75.47 269 GLU B O 1
ATOM 8506 N N . ALA B 1 271 ? 73.323 25.622 24.124 1.00 83.97 270 ALA B N 1
ATOM 8507 C CA . ALA B 1 271 ? 74.361 24.613 23.960 1.00 81.82 270 ALA B CA 1
ATOM 8508 C C . ALA B 1 271 ? 74.980 24.696 22.568 1.00 80.49 270 ALA B C 1
ATOM 8509 O O . ALA B 1 271 ? 76.200 24.729 22.423 1.00 76.93 270 ALA B O 1
ATOM 8516 N N . ILE B 1 272 ? 74.126 24.740 21.549 1.00 77.58 271 ILE B N 1
ATOM 8517 C CA . ILE B 1 272 ? 74.575 24.755 20.160 1.00 63.88 271 ILE B CA 1
ATOM 8518 C C . ILE B 1 272 ? 75.376 26.014 19.850 1.00 69.67 271 ILE B C 1
ATOM 8519 O O . ILE B 1 272 ? 76.427 25.948 19.213 1.00 76.10 271 ILE B O 1
ATOM 8535 N N . LYS B 1 273 ? 74.870 27.159 20.298 1.00 82.58 272 LYS B N 1
ATOM 8536 C CA . LYS B 1 273 ? 75.502 28.443 20.015 1.00 76.77 272 LYS B CA 1
ATOM 8537 C C . LYS B 1 273 ? 76.926 28.504 20.544 1.00 76.96 272 LYS B C 1
ATOM 8538 O O . LYS B 1 273 ? 77.835 28.984 19.866 1.00 85.23 272 LYS B O 1
ATOM 8557 N N . ARG B 1 274 ? 77.108 28.015 21.764 1.00 73.96 273 ARG B N 1
ATOM 8558 C CA . ARG B 1 274 ? 78.417 27.989 22.396 1.00 81.69 273 ARG B CA 1
ATOM 8559 C C . ARG B 1 274 ? 79.384 27.098 21.620 1.00 80.55 273 ARG B C 1
ATOM 8560 O O . ARG B 1 274 ? 80.579 27.380 21.546 1.00 87.14 273 ARG B O 1
ATOM 8581 N N . LEU B 1 275 ? 78.859 26.019 21.048 1.00 84.77 274 LEU B N 1
ATOM 8582 C CA . LEU B 1 275 ? 79.661 25.122 20.221 1.00 87.10 274 LEU B CA 1
ATOM 8583 C C . LEU B 1 275 ? 80.064 25.796 18.914 1.00 82.89 274 LEU B C 1
ATOM 8584 O O . LEU B 1 275 ? 81.184 25.620 18.434 1.00 96.84 274 LEU B O 1
ATOM 8600 N N . GLU B 1 276 ? 79.145 26.565 18.338 1.00 76.51 275 GLU B N 1
ATOM 8601 C CA . GLU B 1 276 ? 79.429 27.305 17.115 1.00 90.25 275 GLU B CA 1
ATOM 8602 C C . GLU B 1 276 ? 80.527 28.334 17.359 1.00 89.87 275 GLU B C 1
ATOM 8603 O O . GLU B 1 276 ? 81.339 28.613 16.477 1.00 94.15 275 GLU B O 1
ATOM 8615 N N . ASP B 1 277 ? 80.544 28.893 18.563 1.00 87.42 276 ASP B N 1
ATOM 8616 C CA . ASP B 1 277 ? 81.565 29.858 18.947 1.00 96.95 276 ASP B CA 1
ATOM 8617 C C . ASP B 1 277 ? 82.932 29.187 19.038 1.00 95.12 276 ASP B C 1
ATOM 8618 O O . ASP B 1 277 ? 83.965 29.854 18.966 1.00 112.82 276 ASP B O 1
ATOM 8627 N N . ASN B 1 278 ? 82.927 27.865 19.186 1.00 93.45 277 ASN B N 1
ATOM 8628 C CA . ASN B 1 278 ? 84.157 27.093 19.326 1.00 100.60 277 ASN B CA 1
ATOM 8629 C C . ASN B 1 278 ? 84.655 26.456 18.029 1.00 80.87 277 ASN B C 1
ATOM 8630 O O . ASN B 1 278 ? 85.631 25.705 18.044 1.00 78.71 277 ASN B O 1
ATOM 8641 N N . ARG B 1 279 ? 84.002 26.757 16.910 1.00 91.60 278 ARG B N 1
ATOM 8642 C CA . ARG B 1 279 ? 84.426 26.213 15.621 1.00 113.28 278 ARG B CA 1
ATOM 8643 C C . ARG B 1 279 ? 85.384 27.168 14.917 1.00 116.22 278 ARG B C 1
ATOM 8644 O O . ARG B 1 279 ? 85.332 28.380 15.127 1.00 114.34 278 ARG B O 1
ATOM 8665 N N . THR B 1 280 ? 86.254 26.607 14.081 1.00 129.98 279 THR B N 1
ATOM 8666 C CA . THR B 1 280 ? 87.226 27.391 13.327 1.00 134.43 279 THR B CA 1
ATOM 8667 C C . THR B 1 280 ? 86.792 27.534 11.873 1.00 135.92 279 THR B C 1
ATOM 8668 O O . THR B 1 280 ? 85.612 27.393 11.553 1.00 143.06 279 THR B O 1
ATOM 8679 N N . ILE C 1 2 ? 51.294 4.566 20.593 1.00 103.69 1 ILE C N 1
ATOM 8680 C CA . ILE C 1 2 ? 51.468 4.907 19.151 1.00 103.95 1 ILE C CA 1
ATOM 8681 C C . ILE C 1 2 ? 52.600 4.107 18.518 1.00 98.75 1 ILE C C 1
ATOM 8682 O O . ILE C 1 2 ? 53.763 4.224 18.903 1.00 103.24 1 ILE C O 1
ATOM 8698 N N . GLU C 1 3 ? 52.228 3.289 17.541 1.00 94.88 2 GLU C N 1
ATOM 8699 C CA . GLU C 1 3 ? 53.163 2.428 16.836 1.00 92.02 2 GLU C CA 1
ATOM 8700 C C . GLU C 1 3 ? 54.199 3.225 16.048 1.00 96.89 2 GLU C C 1
ATOM 8701 O O . GLU C 1 3 ? 55.313 2.750 15.829 1.00 98.88 2 GLU C O 1
ATOM 8713 N N . GLU C 1 4 ? 53.823 4.427 15.616 1.00 100.40 3 GLU C N 1
ATOM 8714 C CA . GLU C 1 4 ? 54.742 5.316 14.909 1.00 103.78 3 GLU C CA 1
ATOM 8715 C C . GLU C 1 4 ? 56.014 5.503 15.723 1.00 100.92 3 GLU C C 1
ATOM 8716 O O . GLU C 1 4 ? 57.123 5.481 15.188 1.00 116.73 3 GLU C O 1
ATOM 8728 N N . VAL C 1 5 ? 55.836 5.692 17.025 1.00 89.29 4 VAL C N 1
ATOM 8729 C CA . VAL C 1 5 ? 56.953 5.856 17.942 1.00 85.36 4 VAL C CA 1
ATOM 8730 C C . VAL C 1 5 ? 57.712 4.544 18.121 1.00 83.14 4 VAL C C 1
ATOM 8731 O O . VAL C 1 5 ? 58.937 4.540 18.232 1.00 75.49 4 VAL C O 1
ATOM 8744 N N . VAL C 1 6 ? 56.987 3.431 18.140 1.00 83.10 5 VAL C N 1
ATOM 8745 C CA . VAL C 1 6 ? 57.621 2.125 18.272 1.00 84.90 5 VAL C CA 1
ATOM 8746 C C . VAL C 1 6 ? 58.435 1.823 17.021 1.00 85.45 5 VAL C C 1
ATOM 8747 O O . VAL C 1 6 ? 59.538 1.283 17.104 1.00 86.52 5 VAL C O 1
ATOM 8760 N N . ALA C 1 7 ? 57.886 2.177 15.864 1.00 93.99 6 ALA C N 1
ATOM 8761 C CA . ALA C 1 7 ? 58.595 2.011 14.603 1.00 94.76 6 ALA C CA 1
ATOM 8762 C C . ALA C 1 7 ? 59.815 2.922 14.569 1.00 87.90 6 ALA C C 1
ATOM 8763 O O . ALA C 1 7 ? 60.845 2.577 13.989 1.00 82.01 6 ALA C O 1
ATOM 8770 N N . GLU C 1 8 ? 59.693 4.090 15.194 1.00 82.45 7 GLU C N 1
ATOM 8771 C CA . GLU C 1 8 ? 60.810 5.019 15.294 1.00 87.46 7 GLU C CA 1
ATOM 8772 C C . GLU C 1 8 ? 61.922 4.441 16.164 1.00 70.95 7 GLU C C 1
ATOM 8773 O O . GLU C 1 8 ? 63.102 4.599 15.854 1.00 60.54 7 GLU C O 1
ATOM 8785 N N . MET C 1 9 ? 61.548 3.771 17.250 1.00 65.19 8 MET C N 1
ATOM 8786 C CA . MET C 1 9 ? 62.534 3.111 18.097 1.00 69.40 8 MET C CA 1
ATOM 8787 C C . MET C 1 9 ? 63.216 1.991 17.325 1.00 53.70 8 MET C C 1
ATOM 8788 O O . MET C 1 9 ? 64.427 1.808 17.418 1.00 52.17 8 MET C O 1
ATOM 8802 N N . ILE C 1 10 ? 62.427 1.250 16.557 1.00 47.73 9 ILE C N 1
ATOM 8803 C CA . ILE C 1 10 ? 62.956 0.174 15.731 1.00 59.39 9 ILE C CA 1
ATOM 8804 C C . ILE C 1 10 ? 63.921 0.716 14.679 1.00 68.17 9 ILE C C 1
ATOM 8805 O O . ILE C 1 10 ? 64.991 0.147 14.459 1.00 52.58 9 ILE C O 1
ATOM 8821 N N . ASP C 1 11 ? 63.540 1.811 14.028 1.00 71.13 10 ASP C N 1
ATOM 8822 C CA . ASP C 1 11 ? 64.389 2.434 13.018 1.00 69.41 10 ASP C CA 1
ATOM 8823 C C . ASP C 1 11 ? 65.711 2.906 13.621 1.00 68.09 10 ASP C C 1
ATOM 8824 O O . ASP C 1 11 ? 66.779 2.686 13.049 1.00 63.98 10 ASP C O 1
ATOM 8833 N N . ILE C 1 12 ? 65.627 3.564 14.774 1.00 63.00 11 ILE C N 1
ATOM 8834 C CA . ILE C 1 12 ? 66.809 4.052 15.481 1.00 61.64 11 ILE C CA 1
ATOM 8835 C C . ILE C 1 12 ? 67.754 2.902 15.816 1.00 73.01 11 ILE C C 1
ATOM 8836 O O . ILE C 1 12 ? 68.968 3.015 15.643 1.00 73.71 11 ILE C O 1
ATOM 8852 N N . LEU C 1 13 ? 67.188 1.802 16.301 1.00 63.71 12 LEU C N 1
ATOM 8853 C CA . LEU C 1 13 ? 67.968 0.619 16.640 1.00 45.30 12 LEU C CA 1
ATOM 8854 C C . LEU C 1 13 ? 68.698 0.096 15.408 1.00 57.30 12 LEU C C 1
ATOM 8855 O O . LEU C 1 13 ? 69.864 -0.295 15.484 1.00 57.72 12 LEU C O 1
ATOM 8871 N N . ALA C 1 14 ? 68.000 0.086 14.276 1.00 68.87 13 ALA C N 1
ATOM 8872 C CA . ALA C 1 14 ? 68.559 -0.425 13.029 1.00 54.78 13 ALA C CA 1
ATOM 8873 C C . ALA C 1 14 ? 69.736 0.421 12.550 1.00 58.60 13 ALA C C 1
ATOM 8874 O O . ALA C 1 14 ? 70.803 -0.111 12.249 1.00 63.05 13 ALA C O 1
ATOM 8881 N N . GLU C 1 15 ? 69.543 1.736 12.490 1.00 62.88 14 GLU C N 1
ATOM 8882 C CA . GLU C 1 15 ? 70.584 2.635 11.994 1.00 68.28 14 GLU C CA 1
ATOM 8883 C C . GLU C 1 15 ? 71.823 2.581 12.875 1.00 54.39 14 GLU C C 1
ATOM 8884 O O . GLU C 1 15 ? 72.948 2.595 12.376 1.00 71.08 14 GLU C O 1
ATOM 8896 N N . SER C 1 16 ? 71.614 2.520 14.185 1.00 47.63 15 SER C N 1
ATOM 8897 C CA . SER C 1 16 ? 72.725 2.426 15.121 1.00 53.63 15 SER C CA 1
ATOM 8898 C C . SER C 1 16 ? 73.484 1.130 14.878 1.00 54.22 15 SER C C 1
ATOM 8899 O O . SER C 1 16 ? 74.715 1.112 14.854 1.00 56.40 15 SER C O 1
ATOM 8907 N N . SER C 1 17 ? 72.736 0.046 14.703 1.00 49.48 16 SER C N 1
ATOM 8908 C CA . SER C 1 17 ? 73.321 -1.256 14.415 1.00 53.06 16 SER C CA 1
ATOM 8909 C C . SER C 1 17 ? 74.142 -1.219 13.127 1.00 56.22 16 SER C C 1
ATOM 8910 O O . SER C 1 17 ? 75.272 -1.705 13.094 1.00 51.26 16 SER C O 1
ATOM 8918 N N . LYS C 1 18 ? 73.573 -0.641 12.072 1.00 60.94 17 LYS C N 1
ATOM 8919 C CA . LYS C 1 18 ? 74.276 -0.524 10.796 1.00 71.42 17 LYS C CA 1
ATOM 8920 C C . LYS C 1 18 ? 75.544 0.304 10.947 1.00 62.54 17 LYS C C 1
ATOM 8921 O O . LYS C 1 18 ? 76.590 -0.029 10.391 1.00 64.01 17 LYS C O 1
ATOM 8940 N N . LYS C 1 19 ? 75.436 1.387 11.708 1.00 56.81 18 LYS C N 1
ATOM 8941 C CA . LYS C 1 19 ? 76.557 2.286 11.942 1.00 59.15 18 LYS C CA 1
ATOM 8942 C C . LYS C 1 19 ? 77.700 1.559 12.638 1.00 61.60 18 LYS C C 1
ATOM 8943 O O . LYS C 1 19 ? 78.857 1.662 12.229 1.00 59.56 18 LYS C O 1
ATOM 8962 N N . SER C 1 20 ? 77.365 0.822 13.690 1.00 71.03 19 SER C N 1
ATOM 8963 C CA . SER C 1 20 ? 78.357 0.085 14.461 1.00 62.16 19 SER C CA 1
ATOM 8964 C C . SER C 1 20 ? 79.034 -1.020 13.654 1.00 70.21 19 SER C C 1
ATOM 8965 O O . SER C 1 20 ? 80.253 -1.173 13.705 1.00 72.36 19 SER C O 1
ATOM 8973 N N . ILE C 1 21 ? 78.242 -1.780 12.903 1.00 71.62 20 ILE C N 1
ATOM 8974 C CA . ILE C 1 21 ? 78.761 -2.919 12.150 1.00 69.19 20 ILE C CA 1
ATOM 8975 C C . ILE C 1 21 ? 79.836 -2.523 11.141 1.00 71.97 20 ILE C C 1
ATOM 8976 O O . ILE C 1 21 ? 80.910 -3.124 11.109 1.00 77.45 20 ILE C O 1
ATOM 8992 N N . GLU C 1 22 ? 79.554 -1.512 10.327 1.00 71.22 21 GLU C N 1
ATOM 8993 C CA . GLU C 1 22 ? 80.504 -1.081 9.308 1.00 79.53 21 GLU C CA 1
ATOM 8994 C C . GLU C 1 22 ? 81.767 -0.528 9.957 1.00 91.45 21 GLU C C 1
ATOM 8995 O O . GLU C 1 22 ? 82.876 -0.834 9.525 1.00 92.66 21 GLU C O 1
ATOM 9007 N N . GLU C 1 23 ? 81.594 0.298 10.985 1.00 85.23 22 GLU C N 1
ATOM 9008 C CA . GLU C 1 23 ? 82.726 0.914 11.668 1.00 81.96 22 GLU C CA 1
ATOM 9009 C C . GLU C 1 23 ? 83.654 -0.161 12.221 1.00 72.79 22 GLU C C 1
ATOM 9010 O O . GLU C 1 23 ? 84.873 -0.071 12.077 1.00 71.16 22 GLU C O 1
ATOM 9022 N N . LEU C 1 24 ? 83.073 -1.175 12.855 1.00 74.95 23 LEU C N 1
ATOM 9023 C CA . LEU C 1 24 ? 83.852 -2.297 13.362 1.00 88.88 23 LEU C CA 1
ATOM 9024 C C . LEU C 1 24 ? 84.533 -3.013 12.200 1.00 89.86 23 LEU C C 1
ATOM 9025 O O . LEU C 1 24 ? 85.699 -3.397 12.291 1.00 103.36 23 LEU C O 1
ATOM 9041 N N . ALA C 1 25 ? 83.792 -3.193 11.110 1.00 87.94 24 ALA C N 1
ATOM 9042 C CA . ALA C 1 25 ? 84.346 -3.766 9.888 1.00 91.12 24 ALA C CA 1
ATOM 9043 C C . ALA C 1 25 ? 85.467 -2.888 9.339 1.00 90.57 24 ALA C C 1
ATOM 9044 O O . ALA C 1 25 ? 86.520 -3.388 8.943 1.00 91.09 24 ALA C O 1
ATOM 9051 N N . ARG C 1 26 ? 85.230 -1.580 9.311 1.00 85.93 25 ARG C N 1
ATOM 9052 C CA . ARG C 1 26 ? 86.209 -0.635 8.785 1.00 93.54 25 ARG C CA 1
ATOM 9053 C C . ARG C 1 26 ? 87.476 -0.670 9.628 1.00 96.15 25 ARG C C 1
ATOM 9054 O O . ARG C 1 26 ? 88.586 -0.564 9.105 1.00 96.02 25 ARG C O 1
ATOM 9075 N N . ALA C 1 27 ? 87.301 -0.818 10.937 1.00 94.95 26 ALA C N 1
ATOM 9076 C CA . ALA C 1 27 ? 88.431 -0.917 11.848 1.00 100.41 26 ALA C CA 1
ATOM 9077 C C . ALA C 1 27 ? 89.206 -2.199 11.574 1.00 105.40 26 ALA C C 1
ATOM 9078 O O . ALA C 1 27 ? 90.435 -2.203 11.571 1.00 112.68 26 ALA C O 1
ATOM 9085 N N . ALA C 1 28 ? 88.472 -3.279 11.328 1.00 111.85 27 ALA C N 1
ATOM 9086 C CA . ALA C 1 28 ? 89.069 -4.596 11.137 1.00 106.59 27 ALA C CA 1
ATOM 9087 C C . ALA C 1 28 ? 89.989 -4.651 9.918 1.00 112.56 27 ALA C C 1
ATOM 9088 O O . ALA C 1 28 ? 90.983 -5.376 9.920 1.00 119.89 27 ALA C O 1
ATOM 9095 N N . ASP C 1 29 ? 89.657 -3.888 8.880 1.00 115.84 28 ASP C N 1
ATOM 9096 C CA . ASP C 1 29 ? 90.422 -3.927 7.637 1.00 115.21 28 ASP C CA 1
ATOM 9097 C C . ASP C 1 29 ? 91.837 -3.376 7.792 1.00 121.60 28 ASP C C 1
ATOM 9098 O O . ASP C 1 29 ? 92.720 -3.712 7.001 1.00 115.11 28 ASP C O 1
ATOM 9107 N N . ASN C 1 30 ? 92.058 -2.541 8.805 1.00 136.71 29 ASN C N 1
ATOM 9108 C CA . ASN C 1 30 ? 93.379 -1.959 9.023 1.00 140.41 29 ASN C CA 1
ATOM 9109 C C . ASN C 1 30 ? 94.129 -2.675 10.136 1.00 141.22 29 ASN C C 1
ATOM 9110 O O . ASN C 1 30 ? 95.287 -2.360 10.415 1.00 149.41 29 ASN C O 1
ATOM 9121 N N . LYS C 1 31 ? 93.466 -3.642 10.764 1.00 127.00 30 LYS C N 1
ATOM 9122 C CA . LYS C 1 31 ? 94.106 -4.467 11.776 1.00 124.67 30 LYS C CA 1
ATOM 9123 C C . LYS C 1 31 ? 94.442 -5.803 11.132 1.00 117.33 30 LYS C C 1
ATOM 9124 O O . LYS C 1 31 ? 93.716 -6.267 10.252 1.00 112.51 30 LYS C O 1
ATOM 9143 N N . THR C 1 32 ? 95.533 -6.419 11.570 1.00 116.39 31 THR C N 1
ATOM 9144 C CA . THR C 1 32 ? 95.966 -7.689 11.007 1.00 113.38 31 THR C CA 1
ATOM 9145 C C . THR C 1 32 ? 95.582 -8.747 12.030 1.00 102.47 31 THR C C 1
ATOM 9146 O O . THR C 1 32 ? 94.403 -9.073 12.164 1.00 94.53 31 THR C O 1
ATOM 9157 N N . THR C 1 33 ? 96.565 -9.258 12.768 1.00 104.17 32 THR C N 1
ATOM 9158 C CA . THR C 1 33 ? 96.332 -10.271 13.799 1.00 108.30 32 THR C CA 1
ATOM 9159 C C . THR C 1 33 ? 95.550 -11.476 13.280 1.00 112.03 32 THR C C 1
ATOM 9160 O O . THR C 1 33 ? 96.068 -12.593 13.273 1.00 113.31 32 THR C O 1
ATOM 9171 N N . GLU C 1 34 ? 94.302 -11.211 12.887 1.00 112.67 33 GLU C N 1
ATOM 9172 C CA . GLU C 1 34 ? 93.311 -12.186 12.418 1.00 111.55 33 GLU C CA 1
ATOM 9173 C C . GLU C 1 34 ? 92.400 -12.570 13.575 1.00 103.67 33 GLU C C 1
ATOM 9174 O O . GLU C 1 34 ? 91.207 -12.810 13.385 1.00 101.30 33 GLU C O 1
ATOM 9186 N N . LYS C 1 35 ? 92.968 -12.634 14.774 1.00 101.27 34 LYS C N 1
ATOM 9187 C CA . LYS C 1 35 ? 92.183 -12.911 15.967 1.00 109.27 34 LYS C CA 1
ATOM 9188 C C . LYS C 1 35 ? 91.193 -11.774 16.195 1.00 117.64 34 LYS C C 1
ATOM 9189 O O . LYS C 1 35 ? 90.034 -12.001 16.541 1.00 120.62 34 LYS C O 1
ATOM 9208 N N . ALA C 1 36 ? 91.669 -10.548 15.991 1.00 111.47 35 ALA C N 1
ATOM 9209 C CA . ALA C 1 36 ? 90.853 -9.354 16.183 1.00 105.15 35 ALA C CA 1
ATOM 9210 C C . ALA C 1 36 ? 89.817 -9.201 15.076 1.00 91.96 35 ALA C C 1
ATOM 9211 O O . ALA C 1 36 ? 88.722 -8.690 15.306 1.00 94.77 35 ALA C O 1
ATOM 9218 N N . VAL C 1 37 ? 90.169 -9.637 13.871 1.00 91.48 36 VAL C N 1
ATOM 9219 C CA . VAL C 1 37 ? 89.235 -9.601 12.754 1.00 91.57 36 VAL C CA 1
ATOM 9220 C C . VAL C 1 37 ? 88.111 -10.595 13.011 1.00 100.34 36 VAL C C 1
ATOM 9221 O O . VAL C 1 37 ? 86.948 -10.320 12.721 1.00 94.13 36 VAL C O 1
ATOM 9234 N N . ALA C 1 38 ? 88.467 -11.753 13.556 1.00 94.83 37 ALA C N 1
ATOM 9235 C CA . ALA C 1 38 ? 87.474 -12.744 13.945 1.00 87.33 37 ALA C CA 1
ATOM 9236 C C . ALA C 1 38 ? 86.616 -12.184 15.070 1.00 94.62 37 ALA C C 1
ATOM 9237 O O . ALA C 1 38 ? 85.404 -12.399 15.111 1.00 92.28 37 ALA C O 1
ATOM 9244 N N . GLU C 1 39 ? 87.260 -11.463 15.983 1.00 94.68 38 GLU C N 1
ATOM 9245 C CA . GLU C 1 39 ? 86.559 -10.820 17.085 1.00 95.82 38 GLU C CA 1
ATOM 9246 C C . GLU C 1 39 ? 85.565 -9.807 16.538 1.00 94.17 38 GLU C C 1
ATOM 9247 O O . GLU C 1 39 ? 84.437 -9.707 17.018 1.00 98.66 38 GLU C O 1
ATOM 9259 N N . ALA C 1 40 ? 85.989 -9.068 15.518 1.00 88.88 39 ALA C N 1
ATOM 9260 C CA . ALA C 1 40 ? 85.130 -8.086 14.870 1.00 100.19 39 ALA C CA 1
ATOM 9261 C C . ALA C 1 40 ? 83.919 -8.755 14.228 1.00 93.19 39 ALA C C 1
ATOM 9262 O O . ALA C 1 40 ? 82.802 -8.251 14.324 1.00 92.39 39 ALA C O 1
ATOM 9269 N N . ILE C 1 41 ? 84.144 -9.894 13.580 1.00 85.95 40 ILE C N 1
ATOM 9270 C CA . ILE C 1 41 ? 83.060 -10.643 12.951 1.00 83.77 40 ILE C CA 1
ATOM 9271 C C . ILE C 1 41 ? 82.032 -11.086 13.986 1.00 77.68 40 ILE C C 1
ATOM 9272 O O . ILE C 1 41 ? 80.828 -10.936 13.781 1.00 72.03 40 ILE C O 1
ATOM 9288 N N . GLU C 1 42 ? 82.512 -11.636 15.095 1.00 87.98 41 GLU C N 1
ATOM 9289 C CA . GLU C 1 42 ? 81.635 -12.043 16.186 1.00 96.58 41 GLU C CA 1
ATOM 9290 C C . GLU C 1 42 ? 80.863 -10.852 16.753 1.00 81.02 41 GLU C C 1
ATOM 9291 O O . GLU C 1 42 ? 79.669 -10.960 17.030 1.00 77.38 41 GLU C O 1
ATOM 9303 N N . GLU C 1 43 ? 81.549 -9.727 16.938 1.00 88.31 42 GLU C N 1
ATOM 9304 C CA . GLU C 1 43 ? 80.894 -8.510 17.411 1.00 88.20 42 GLU C CA 1
ATOM 9305 C C . GLU C 1 43 ? 79.781 -8.104 16.452 1.00 87.15 42 GLU C C 1
ATOM 9306 O O . GLU C 1 43 ? 78.683 -7.748 16.877 1.00 93.70 42 GLU C O 1
ATOM 9318 N N . ILE C 1 44 ? 80.075 -8.160 15.156 1.00 80.34 43 ILE C N 1
ATOM 9319 C CA . ILE C 1 44 ? 79.087 -7.859 14.126 1.00 69.15 43 ILE C CA 1
ATOM 9320 C C . ILE C 1 44 ? 77.902 -8.807 14.250 1.00 71.84 43 ILE C C 1
ATOM 9321 O O . ILE C 1 44 ? 76.748 -8.387 14.161 1.00 83.06 43 ILE C O 1
ATOM 9337 N N . ALA C 1 45 ? 78.196 -10.086 14.455 1.00 76.52 44 ALA C N 1
ATOM 9338 C CA . ALA C 1 45 ? 77.161 -11.102 14.589 1.00 71.88 44 ALA C CA 1
ATOM 9339 C C . ALA C 1 45 ? 76.279 -10.791 15.792 1.00 75.57 44 ALA C C 1
ATOM 9340 O O . ALA C 1 45 ? 75.054 -10.898 15.721 1.00 82.75 44 ALA C O 1
ATOM 9347 N N . ARG C 1 46 ? 76.910 -10.404 16.895 1.00 64.90 45 ARG C N 1
ATOM 9348 C CA . ARG C 1 46 ? 76.187 -10.111 18.125 1.00 64.48 45 ARG C CA 1
ATOM 9349 C C . ARG C 1 46 ? 75.315 -8.875 17.947 1.00 71.99 45 ARG C C 1
ATOM 9350 O O . ARG C 1 46 ? 74.183 -8.832 18.427 1.00 76.99 45 ARG C O 1
ATOM 9371 N N . LEU C 1 47 ? 75.847 -7.870 17.256 1.00 69.75 46 LEU C N 1
ATOM 9372 C CA . LEU C 1 47 ? 75.109 -6.635 17.019 1.00 73.64 46 LEU C CA 1
ATOM 9373 C C . LEU C 1 47 ? 73.833 -6.904 16.236 1.00 69.53 46 LEU C C 1
ATOM 9374 O O . LEU C 1 47 ? 72.749 -6.458 16.614 1.00 67.07 46 LEU C O 1
ATOM 9390 N N . ALA C 1 48 ? 73.973 -7.643 15.144 1.00 74.58 47 ALA C N 1
ATOM 9391 C CA . ALA C 1 48 ? 72.842 -7.978 14.293 1.00 76.88 47 ALA C CA 1
ATOM 9392 C C . ALA C 1 48 ? 71.827 -8.864 15.010 1.00 69.96 47 ALA C C 1
ATOM 9393 O O . ALA C 1 48 ? 70.627 -8.596 14.969 1.00 69.56 47 ALA C O 1
ATOM 9400 N N . THR C 1 49 ? 72.309 -9.910 15.674 1.00 69.26 48 THR C N 1
ATOM 9401 C CA . THR C 1 49 ? 71.425 -10.826 16.391 1.00 65.02 48 THR C CA 1
ATOM 9402 C C . THR C 1 49 ? 70.695 -10.113 17.522 1.00 62.43 48 THR C C 1
ATOM 9403 O O . THR C 1 49 ? 69.486 -10.273 17.686 1.00 49.65 48 THR C O 1
ATOM 9414 N N . ALA C 1 50 ? 71.432 -9.322 18.294 1.00 63.51 49 ALA C N 1
ATOM 9415 C CA . ALA C 1 50 ? 70.850 -8.595 19.413 1.00 53.47 49 ALA C CA 1
ATOM 9416 C C . ALA C 1 50 ? 69.780 -7.632 18.915 1.00 60.40 49 ALA C C 1
ATOM 9417 O O . ALA C 1 50 ? 68.670 -7.595 19.443 1.00 50.95 49 ALA C O 1
ATOM 9424 N N . ALA C 1 51 ? 70.124 -6.860 17.888 1.00 71.71 50 ALA C N 1
ATOM 9425 C CA . ALA C 1 51 ? 69.215 -5.866 17.330 1.00 64.74 50 ALA C CA 1
ATOM 9426 C C . ALA C 1 51 ? 67.948 -6.511 16.773 1.00 60.58 50 ALA C C 1
ATOM 9427 O O . ALA C 1 51 ? 66.845 -6.021 17.004 1.00 66.18 50 ALA C O 1
ATOM 9434 N N . ILE C 1 52 ? 68.112 -7.615 16.048 1.00 60.07 51 ILE C N 1
ATOM 9435 C CA . ILE C 1 52 ? 66.978 -8.335 15.475 1.00 67.49 51 ILE C CA 1
ATOM 9436 C C . ILE C 1 52 ? 66.037 -8.825 16.572 1.00 60.62 51 ILE C C 1
ATOM 9437 O O . ILE C 1 52 ? 64.814 -8.728 16.443 1.00 63.57 51 ILE C O 1
ATOM 9453 N N . GLN C 1 53 ? 66.611 -9.357 17.646 1.00 51.29 52 GLN C N 1
ATOM 9454 C CA . GLN C 1 53 ? 65.830 -9.837 18.781 1.00 54.91 52 GLN C CA 1
ATOM 9455 C C . GLN C 1 53 ? 65.068 -8.689 19.438 1.00 53.36 52 GLN C C 1
ATOM 9456 O O . GLN C 1 53 ? 63.907 -8.841 19.824 1.00 52.61 52 GLN C O 1
ATOM 9470 N N . LEU C 1 54 ? 65.728 -7.542 19.567 1.00 60.53 53 LEU C N 1
ATOM 9471 C CA . LEU C 1 54 ? 65.097 -6.353 20.132 1.00 62.80 53 LEU C CA 1
ATOM 9472 C C . LEU C 1 54 ? 63.963 -5.880 19.233 1.00 67.09 53 LEU C C 1
ATOM 9473 O O . LEU C 1 54 ? 62.863 -5.588 19.704 1.00 68.56 53 LEU C O 1
ATOM 9489 N N . ILE C 1 55 ? 64.244 -5.800 17.937 1.00 67.00 54 ILE C N 1
ATOM 9490 C CA . ILE C 1 55 ? 63.275 -5.297 16.971 1.00 74.94 54 ILE C CA 1
ATOM 9491 C C . ILE C 1 55 ? 62.038 -6.186 16.915 1.00 78.65 54 ILE C C 1
ATOM 9492 O O . ILE C 1 55 ? 60.915 -5.683 16.864 1.00 86.88 54 ILE C O 1
ATOM 9508 N N . GLU C 1 56 ? 62.240 -7.501 16.916 1.00 67.75 55 GLU C N 1
ATOM 9509 C CA . GLU C 1 56 ? 61.118 -8.432 16.894 1.00 70.08 55 GLU C CA 1
ATOM 9510 C C . GLU C 1 56 ? 60.216 -8.177 18.092 1.00 69.59 55 GLU C C 1
ATOM 9511 O O . GLU C 1 56 ? 59.005 -8.023 17.949 1.00 73.14 55 GLU C O 1
ATOM 9523 N N . ALA C 1 57 ? 60.826 -8.113 19.271 1.00 67.50 56 ALA C N 1
ATOM 9524 C CA . ALA C 1 57 ? 60.089 -7.929 20.514 1.00 63.94 56 ALA C CA 1
ATOM 9525 C C . ALA C 1 57 ? 59.309 -6.620 20.491 1.00 67.40 56 ALA C C 1
ATOM 9526 O O . ALA C 1 57 ? 58.201 -6.542 21.021 1.00 75.32 56 ALA C O 1
ATOM 9533 N N . LEU C 1 58 ? 59.891 -5.594 19.879 1.00 60.32 57 LEU C N 1
ATOM 9534 C CA . LEU C 1 58 ? 59.203 -4.320 19.715 1.00 73.95 57 LEU C CA 1
ATOM 9535 C C . LEU C 1 58 ? 58.096 -4.454 18.675 1.00 76.54 57 LEU C C 1
ATOM 9536 O O . LEU C 1 58 ? 57.006 -3.906 18.832 1.00 76.37 57 LEU C O 1
ATOM 9552 N N . ALA C 1 59 ? 58.392 -5.186 17.608 1.00 72.62 58 ALA C N 1
ATOM 9553 C CA . ALA C 1 59 ? 57.466 -5.347 16.494 1.00 79.01 58 ALA C CA 1
ATOM 9554 C C . ALA C 1 59 ? 56.219 -6.156 16.856 1.00 73.33 58 ALA C C 1
ATOM 9555 O O . ALA C 1 59 ? 55.151 -5.943 16.284 1.00 78.17 58 ALA C O 1
ATOM 9562 N N . LYS C 1 60 ? 56.353 -7.085 17.798 1.00 66.32 59 LYS C N 1
ATOM 9563 C CA . LYS C 1 60 ? 55.231 -7.937 18.188 1.00 78.44 59 LYS C CA 1
ATOM 9564 C C . LYS C 1 60 ? 54.064 -7.175 18.820 1.00 96.69 59 LYS C C 1
ATOM 9565 O O . LYS C 1 60 ? 52.944 -7.686 18.859 1.00 79.76 59 LYS C O 1
ATOM 9584 N N . ASN C 1 61 ? 54.318 -5.963 19.306 1.00 94.86 60 ASN C N 1
ATOM 9585 C CA . ASN C 1 61 ? 53.264 -5.164 19.929 1.00 91.06 60 ASN C CA 1
ATOM 9586 C C . ASN C 1 61 ? 52.589 -4.236 18.923 1.00 94.56 60 ASN C C 1
ATOM 9587 O O . ASN C 1 61 ? 51.816 -3.356 19.303 1.00 104.04 60 ASN C O 1
ATOM 9598 N N . LEU C 1 62 ? 52.877 -4.444 17.641 1.00 91.90 61 LEU C N 1
ATOM 9599 C CA . LEU C 1 62 ? 52.294 -3.629 16.580 1.00 88.00 61 LEU C CA 1
ATOM 9600 C C . LEU C 1 62 ? 51.069 -4.302 15.976 1.00 92.28 61 LEU C C 1
ATOM 9601 O O . LEU C 1 62 ? 51.072 -5.506 15.719 1.00 93.72 61 LEU C O 1
ATOM 9617 N N . ALA C 1 63 ? 50.025 -3.509 15.754 1.00 86.73 62 ALA C N 1
ATOM 9618 C CA . ALA C 1 63 ? 48.798 -3.991 15.132 1.00 82.11 62 ALA C CA 1
ATOM 9619 C C . ALA C 1 63 ? 48.749 -3.585 13.664 1.00 80.95 62 ALA C C 1
ATOM 9620 O O . ALA C 1 63 ? 48.119 -4.256 12.846 1.00 90.02 62 ALA C O 1
ATOM 9627 N N . SER C 1 64 ? 49.421 -2.486 13.334 1.00 80.91 63 SER C N 1
ATOM 9628 C CA . SER C 1 64 ? 49.423 -1.976 11.968 1.00 79.35 63 SER C CA 1
ATOM 9629 C C . SER C 1 64 ? 50.459 -2.702 11.121 1.00 75.56 63 SER C C 1
ATOM 9630 O O . SER C 1 64 ? 51.643 -2.732 11.452 1.00 78.85 63 SER C O 1
ATOM 9638 N N . GLU C 1 65 ? 49.993 -3.281 10.020 1.00 71.63 64 GLU C N 1
ATOM 9639 C CA . GLU C 1 65 ? 50.839 -4.071 9.137 1.00 75.29 64 GLU C CA 1
ATOM 9640 C C . GLU C 1 65 ? 51.905 -3.233 8.437 1.00 69.84 64 GLU C C 1
ATOM 9641 O O . GLU C 1 65 ? 53.004 -3.718 8.168 1.00 71.58 64 GLU C O 1
ATOM 9653 N N . GLU C 1 66 ? 51.575 -1.980 8.142 1.00 69.41 65 GLU C N 1
ATOM 9654 C CA . GLU C 1 66 ? 52.497 -1.085 7.448 1.00 84.83 65 GLU C CA 1
ATOM 9655 C C . GLU C 1 66 ? 53.806 -0.935 8.208 1.00 84.73 65 GLU C C 1
ATOM 9656 O O . GLU C 1 66 ? 54.889 -0.968 7.621 1.00 69.81 65 GLU C O 1
ATOM 9668 N N . PHE C 1 67 ? 53.696 -0.762 9.519 1.00 78.17 66 PHE C N 1
ATOM 9669 C CA . PHE C 1 67 ? 54.864 -0.617 10.372 1.00 69.93 66 PHE C CA 1
ATOM 9670 C C . PHE C 1 67 ? 55.606 -1.942 10.527 1.00 75.04 66 PHE C C 1
ATOM 9671 O O . PHE C 1 67 ? 56.833 -1.965 10.630 1.00 78.92 66 PHE C O 1
ATOM 9688 N N . MET C 1 68 ? 54.860 -3.042 10.535 1.00 69.71 67 MET C N 1
ATOM 9689 C CA . MET C 1 68 ? 55.458 -4.371 10.639 1.00 67.43 67 MET C CA 1
ATOM 9690 C C . MET C 1 68 ? 56.287 -4.731 9.410 1.00 64.48 67 MET C C 1
ATOM 9691 O O . MET C 1 68 ? 57.337 -5.361 9.530 1.00 72.08 67 MET C O 1
ATOM 9705 N N . ALA C 1 69 ? 55.819 -4.336 8.231 1.00 61.51 68 ALA C N 1
ATOM 9706 C CA . ALA C 1 69 ? 56.563 -4.602 7.006 1.00 68.77 68 ALA C CA 1
ATOM 9707 C C . ALA C 1 69 ? 57.893 -3.861 7.039 1.00 67.66 68 ALA C C 1
ATOM 9708 O O . ALA C 1 69 ? 58.905 -4.355 6.542 1.00 68.72 68 ALA C O 1
ATOM 9715 N N . ARG C 1 70 ? 57.881 -2.673 7.634 1.00 74.37 69 ARG C N 1
ATOM 9716 C CA . ARG C 1 70 ? 59.098 -1.897 7.824 1.00 63.01 69 ARG C CA 1
ATOM 9717 C C . ARG C 1 70 ? 60.033 -2.641 8.768 1.00 59.24 69 ARG C C 1
ATOM 9718 O O . ARG C 1 70 ? 61.246 -2.681 8.561 1.00 55.85 69 ARG C O 1
ATOM 9739 N N . ALA C 1 71 ? 59.453 -3.227 9.810 1.00 66.86 70 ALA C N 1
ATOM 9740 C CA . ALA C 1 71 ? 60.216 -3.987 10.788 1.00 59.92 70 ALA C CA 1
ATOM 9741 C C . ALA C 1 71 ? 60.831 -5.215 10.126 1.00 56.82 70 ALA C C 1
ATOM 9742 O O . ALA C 1 71 ? 61.996 -5.539 10.358 1.00 55.22 70 ALA C O 1
ATOM 9749 N N . ILE C 1 72 ? 60.041 -5.892 9.298 1.00 57.12 71 ILE C N 1
ATOM 9750 C CA . ILE C 1 72 ? 60.527 -7.044 8.548 1.00 63.14 71 ILE C CA 1
ATOM 9751 C C . ILE C 1 72 ? 61.655 -6.610 7.617 1.00 60.37 71 ILE C C 1
ATOM 9752 O O . ILE C 1 72 ? 62.680 -7.281 7.511 1.00 61.17 71 ILE C O 1
ATOM 9768 N N . SER C 1 73 ? 61.455 -5.478 6.950 1.00 54.59 72 SER C N 1
ATOM 9769 C CA . SER C 1 73 ? 62.461 -4.920 6.056 1.00 58.47 72 SER C CA 1
ATOM 9770 C C . SER C 1 73 ? 63.740 -4.586 6.816 1.00 68.19 72 SER C C 1
ATOM 9771 O O . SER C 1 73 ? 64.843 -4.863 6.345 1.00 72.29 72 SER C O 1
ATOM 9779 N N . ALA C 1 74 ? 63.582 -3.976 7.987 1.00 58.68 73 ALA C N 1
ATOM 9780 C CA . ALA C 1 74 ? 64.718 -3.610 8.823 1.00 48.44 73 ALA C CA 1
ATOM 9781 C C . ALA C 1 74 ? 65.536 -4.848 9.169 1.00 59.78 73 ALA C C 1
ATOM 9782 O O . ALA C 1 74 ? 66.763 -4.837 9.072 1.00 59.91 73 ALA C O 1
ATOM 9789 N N . ILE C 1 75 ? 64.849 -5.913 9.570 1.00 55.98 74 ILE C N 1
ATOM 9790 C CA . ILE C 1 75 ? 65.508 -7.166 9.915 1.00 49.98 74 ILE C CA 1
ATOM 9791 C C . ILE C 1 75 ? 66.261 -7.699 8.699 1.00 61.65 74 ILE C C 1
ATOM 9792 O O . ILE C 1 75 ? 67.380 -8.197 8.817 1.00 62.52 74 ILE C O 1
ATOM 9808 N N . ALA C 1 76 ? 65.634 -7.596 7.531 1.00 68.98 75 ALA C N 1
ATOM 9809 C CA . ALA C 1 76 ? 66.238 -8.067 6.291 1.00 66.37 75 ALA C CA 1
ATOM 9810 C C . ALA C 1 76 ? 67.494 -7.265 5.954 1.00 66.23 75 ALA C C 1
ATOM 9811 O O . ALA C 1 76 ? 68.514 -7.833 5.565 1.00 74.88 75 ALA C O 1
ATOM 9818 N N . GLU C 1 77 ? 67.413 -5.946 6.106 1.00 62.61 76 GLU C N 1
ATOM 9819 C CA . GLU C 1 77 ? 68.541 -5.064 5.814 1.00 69.07 76 GLU C CA 1
ATOM 9820 C C . GLU C 1 77 ? 69.731 -5.301 6.735 1.00 70.31 76 GLU C C 1
ATOM 9821 O O . GLU C 1 77 ? 70.882 -5.256 6.297 1.00 76.55 76 GLU C O 1
ATOM 9833 N N . LEU C 1 78 ? 69.450 -5.550 8.008 1.00 65.41 77 LEU C N 1
ATOM 9834 C CA . LEU C 1 78 ? 70.497 -5.818 8.988 1.00 61.17 77 LEU C CA 1
ATOM 9835 C C . LEU C 1 78 ? 71.318 -7.036 8.596 1.00 61.79 77 LEU C C 1
ATOM 9836 O O . LEU C 1 78 ? 72.548 -7.010 8.631 1.00 60.38 77 LEU C O 1
ATOM 9852 N N . ALA C 1 79 ? 70.621 -8.104 8.227 1.00 65.24 78 ALA C N 1
ATOM 9853 C CA . ALA C 1 79 ? 71.263 -9.353 7.853 1.00 66.19 78 ALA C CA 1
ATOM 9854 C C . ALA C 1 79 ? 72.169 -9.162 6.643 1.00 68.60 78 ALA C C 1
ATOM 9855 O O . ALA C 1 79 ? 73.325 -9.580 6.658 1.00 75.46 78 ALA C O 1
ATOM 9862 N N . LYS C 1 80 ? 71.648 -8.517 5.605 1.00 56.11 79 LYS C N 1
ATOM 9863 C CA . LYS C 1 80 ? 72.409 -8.321 4.378 1.00 58.89 79 LYS C CA 1
ATOM 9864 C C . LYS C 1 80 ? 73.683 -7.528 4.631 1.00 57.22 79 LYS C C 1
ATOM 9865 O O . LYS C 1 80 ? 74.752 -7.891 4.145 1.00 57.73 79 LYS C O 1
ATOM 9884 N N . LYS C 1 81 ? 73.569 -6.451 5.401 1.00 64.11 80 LYS C N 1
ATOM 9885 C CA . LYS C 1 81 ? 74.724 -5.620 5.717 1.00 64.93 80 LYS C CA 1
ATOM 9886 C C . LYS C 1 81 ? 75.746 -6.407 6.527 1.00 63.34 80 LYS C C 1
ATOM 9887 O O . LYS C 1 81 ? 76.945 -6.355 6.249 1.00 58.99 80 LYS C O 1
ATOM 9906 N N . ALA C 1 82 ? 75.263 -7.129 7.533 1.00 60.89 81 ALA C N 1
ATOM 9907 C CA . ALA C 1 82 ? 76.131 -7.942 8.375 1.00 54.99 81 ALA C CA 1
ATOM 9908 C C . ALA C 1 82 ? 76.776 -9.061 7.567 1.00 57.02 81 ALA C C 1
ATOM 9909 O O . ALA C 1 82 ? 77.982 -9.283 7.657 1.00 63.67 81 ALA C O 1
ATOM 9916 N N . ILE C 1 83 ? 75.971 -9.750 6.766 1.00 51.94 82 ILE C N 1
ATOM 9917 C CA . ILE C 1 83 ? 76.465 -10.850 5.946 1.00 58.46 82 ILE C CA 1
ATOM 9918 C C . ILE C 1 83 ? 77.538 -10.380 4.979 1.00 58.24 82 ILE C C 1
ATOM 9919 O O . ILE C 1 83 ? 78.599 -10.993 4.868 1.00 56.51 82 ILE C O 1
ATOM 9935 N N . GLU C 1 84 ? 77.253 -9.280 4.291 1.00 59.54 83 GLU C N 1
ATOM 9936 C CA . GLU C 1 84 ? 78.164 -8.745 3.293 1.00 61.00 83 GLU C CA 1
ATOM 9937 C C . GLU C 1 84 ? 79.479 -8.369 3.970 1.00 74.75 83 GLU C C 1
ATOM 9938 O O . GLU C 1 84 ? 80.562 -8.675 3.468 1.00 76.30 83 GLU C O 1
ATOM 9950 N N . ALA C 1 85 ? 79.369 -7.696 5.113 1.00 69.61 84 ALA C N 1
ATOM 9951 C CA . ALA C 1 85 ? 80.534 -7.287 5.890 1.00 55.76 84 ALA C CA 1
ATOM 9952 C C . ALA C 1 85 ? 81.365 -8.489 6.326 1.00 66.99 84 ALA C C 1
ATOM 9953 O O . ALA C 1 85 ? 82.585 -8.491 6.177 1.00 65.72 84 ALA C O 1
ATOM 9960 N N . ILE C 1 86 ? 80.700 -9.511 6.856 1.00 68.23 85 ILE C N 1
ATOM 9961 C CA . ILE C 1 86 ? 81.391 -10.711 7.320 1.00 69.33 85 ILE C CA 1
ATOM 9962 C C . ILE C 1 86 ? 82.099 -11.389 6.158 1.00 72.89 85 ILE C C 1
ATOM 9963 O O . ILE C 1 86 ? 83.234 -11.846 6.294 1.00 76.99 85 ILE C O 1
ATOM 9979 N N . TYR C 1 87 ? 81.420 -11.463 5.019 1.00 64.41 86 TYR C N 1
ATOM 9980 C CA . TYR C 1 87 ? 81.997 -12.082 3.835 1.00 71.31 86 TYR C CA 1
ATOM 9981 C C . TYR C 1 87 ? 83.294 -11.406 3.406 1.00 80.16 86 TYR C C 1
ATOM 9982 O O . TYR C 1 87 ? 84.305 -12.076 3.190 1.00 81.52 86 TYR C O 1
ATOM 10000 N N . ARG C 1 88 ? 83.264 -10.083 3.280 1.00 75.70 87 ARG C N 1
ATOM 10001 C CA . ARG C 1 88 ? 84.444 -9.343 2.848 1.00 83.64 87 ARG C CA 1
ATOM 10002 C C . ARG C 1 88 ? 85.579 -9.479 3.858 1.00 89.79 87 ARG C C 1
ATOM 10003 O O . ARG C 1 88 ? 86.745 -9.569 3.478 1.00 97.98 87 ARG C O 1
ATOM 10024 N N . LEU C 1 89 ? 85.235 -9.498 5.141 1.00 84.59 88 LEU C N 1
ATOM 10025 C CA . LEU C 1 89 ? 86.227 -9.700 6.191 1.00 97.63 88 LEU C CA 1
ATOM 10026 C C . LEU C 1 89 ? 86.777 -11.123 6.189 1.00 106.00 88 LEU C C 1
ATOM 10027 O O . LEU C 1 89 ? 87.966 -11.334 6.427 1.00 114.12 88 LEU C O 1
ATOM 10043 N N . ALA C 1 90 ? 85.913 -12.098 5.927 1.00 98.81 89 ALA C N 1
ATOM 10044 C CA . ALA C 1 90 ? 86.333 -13.494 5.917 1.00 99.63 89 ALA C CA 1
ATOM 10045 C C . ALA C 1 90 ? 87.372 -13.728 4.824 1.00 109.17 89 ALA C C 1
ATOM 10046 O O . ALA C 1 90 ? 88.251 -14.578 4.963 1.00 126.08 89 ALA C O 1
ATOM 10053 N N . ASP C 1 91 ? 87.266 -12.965 3.740 1.00 106.60 90 ASP C N 1
ATOM 10054 C CA . ASP C 1 91 ? 88.228 -13.043 2.645 1.00 110.46 90 ASP C CA 1
ATOM 10055 C C . ASP C 1 91 ? 89.622 -12.585 3.074 1.00 125.18 90 ASP C C 1
ATOM 10056 O O . ASP C 1 91 ? 90.607 -12.867 2.391 1.00 123.96 90 ASP C O 1
ATOM 10065 N N . ASN C 1 92 ? 89.704 -11.884 4.204 1.00 149.85 91 ASN C N 1
ATOM 10066 C CA . ASN C 1 92 ? 90.972 -11.325 4.668 1.00 150.60 91 ASN C CA 1
ATOM 10067 C C . ASN C 1 92 ? 91.698 -12.226 5.667 1.00 151.03 91 ASN C C 1
ATOM 10068 O O . ASN C 1 92 ? 92.746 -11.856 6.195 1.00 153.95 91 ASN C O 1
ATOM 10079 N N . HIS C 1 93 ? 91.141 -13.408 5.916 1.00 128.83 92 HIS C N 1
ATOM 10080 C CA . HIS C 1 93 ? 91.767 -14.391 6.799 1.00 123.37 92 HIS C CA 1
ATOM 10081 C C . HIS C 1 93 ? 92.637 -15.362 6.010 1.00 125.46 92 HIS C C 1
ATOM 10082 O O . HIS C 1 93 ? 92.328 -15.692 4.864 1.00 130.56 92 HIS C O 1
ATOM 10096 N N . THR C 1 94 ? 93.721 -15.816 6.634 1.00 121.07 93 THR C N 1
ATOM 10097 C CA . THR C 1 94 ? 94.621 -16.784 6.015 1.00 121.34 93 THR C CA 1
ATOM 10098 C C . THR C 1 94 ? 94.430 -18.167 6.627 1.00 120.63 93 THR C C 1
ATOM 10099 O O . THR C 1 94 ? 94.776 -19.173 6.006 1.00 130.05 93 THR C O 1
ATOM 10110 N N . THR C 1 95 ? 93.874 -18.220 7.836 1.00 121.93 94 THR C N 1
ATOM 10111 C CA . THR C 1 95 ? 93.612 -19.499 8.484 1.00 121.59 94 THR C CA 1
ATOM 10112 C C . THR C 1 95 ? 92.169 -19.877 8.196 1.00 121.01 94 THR C C 1
ATOM 10113 O O . THR C 1 95 ? 91.232 -19.173 8.573 1.00 122.05 94 THR C O 1
ATOM 10124 N N . ASP C 1 96 ? 92.014 -21.003 7.514 1.00 112.35 95 ASP C N 1
ATOM 10125 C CA . ASP C 1 96 ? 90.722 -21.491 7.062 1.00 112.87 95 ASP C CA 1
ATOM 10126 C C . ASP C 1 96 ? 89.735 -21.761 8.193 1.00 121.91 95 ASP C C 1
ATOM 10127 O O . ASP C 1 96 ? 88.524 -21.622 8.013 1.00 120.33 95 ASP C O 1
ATOM 10136 N N . THR C 1 97 ? 90.255 -22.162 9.348 1.00 121.62 96 THR C N 1
ATOM 10137 C CA . THR C 1 97 ? 89.421 -22.457 10.507 1.00 123.11 96 THR C CA 1
ATOM 10138 C C . THR C 1 97 ? 88.558 -21.255 10.873 1.00 117.75 96 THR C C 1
ATOM 10139 O O . THR C 1 97 ? 87.376 -21.400 11.176 1.00 107.19 96 THR C O 1
ATOM 10150 N N . PHE C 1 98 ? 89.150 -20.067 10.829 1.00 115.96 97 PHE C N 1
ATOM 10151 C CA . PHE C 1 98 ? 88.437 -18.848 11.185 1.00 116.22 97 PHE C CA 1
ATOM 10152 C C . PHE C 1 98 ? 87.385 -18.514 10.132 1.00 109.92 97 PHE C C 1
ATOM 10153 O O . PHE C 1 98 ? 86.339 -17.948 10.450 1.00 118.60 97 PHE C O 1
ATOM 10170 N N . MET C 1 99 ? 87.664 -18.861 8.880 1.00 103.07 98 MET C N 1
ATOM 10171 C CA . MET C 1 99 ? 86.689 -18.673 7.811 1.00 113.24 98 MET C CA 1
ATOM 10172 C C . MET C 1 99 ? 85.522 -19.637 8.001 1.00 107.61 98 MET C C 1
ATOM 10173 O O . MET C 1 99 ? 84.375 -19.304 7.703 1.00 109.95 98 MET C O 1
ATOM 10187 N N . ALA C 1 100 ? 85.822 -20.837 8.490 1.00 104.99 99 ALA C N 1
ATOM 10188 C CA . ALA C 1 100 ? 84.787 -21.813 8.814 1.00 98.23 99 ALA C CA 1
ATOM 10189 C C . ALA C 1 100 ? 83.919 -21.286 9.951 1.00 92.58 99 ALA C C 1
ATOM 10190 O O . ALA C 1 100 ? 82.703 -21.474 9.961 1.00 87.96 99 ALA C O 1
ATOM 10197 N N . ARG C 1 101 ? 84.562 -20.631 10.913 1.00 100.06 100 ARG C N 1
ATOM 10198 C CA . ARG C 1 101 ? 83.860 -20.010 12.029 1.00 86.25 100 ARG C CA 1
ATOM 10199 C C . ARG C 1 101 ? 82.993 -18.859 11.528 1.00 85.47 100 ARG C C 1
ATOM 10200 O O . ARG C 1 101 ? 81.889 -18.638 12.025 1.00 77.89 100 ARG C O 1
ATOM 10221 N N . ALA C 1 102 ? 83.508 -18.121 10.549 1.00 90.74 101 ALA C N 1
ATOM 10222 C CA . ALA C 1 102 ? 82.763 -17.030 9.930 1.00 83.23 101 ALA C CA 1
ATOM 10223 C C . ALA C 1 102 ? 81.503 -17.557 9.246 1.00 78.24 101 ALA C C 1
ATOM 10224 O O . ALA C 1 102 ? 80.445 -16.932 9.312 1.00 71.75 101 ALA C O 1
ATOM 10231 N N . ILE C 1 103 ? 81.629 -18.702 8.581 1.00 86.65 102 ILE C N 1
ATOM 10232 C CA . ILE C 1 103 ? 80.488 -19.352 7.943 1.00 80.26 102 ILE C CA 1
ATOM 10233 C C . ILE C 1 103 ? 79.427 -19.694 8.982 1.00 72.49 102 ILE C C 1
ATOM 10234 O O . ILE C 1 103 ? 78.235 -19.488 8.753 1.00 76.92 102 ILE C O 1
ATOM 10250 N N . ALA C 1 104 ? 79.868 -20.221 10.120 1.00 63.33 103 ALA C N 1
ATOM 10251 C CA . ALA C 1 104 ? 78.965 -20.562 11.211 1.00 63.12 103 ALA C CA 1
ATOM 10252 C C . ALA C 1 104 ? 78.170 -19.342 11.662 1.00 68.18 103 ALA C C 1
ATOM 10253 O O . ALA C 1 104 ? 76.960 -19.423 11.866 1.00 62.41 103 ALA C O 1
ATOM 10260 N N . ALA C 1 105 ? 78.855 -18.214 11.819 1.00 66.92 104 ALA C N 1
ATOM 10261 C CA . ALA C 1 105 ? 78.212 -16.986 12.274 1.00 64.31 104 ALA C CA 1
ATOM 10262 C C . ALA C 1 105 ? 77.116 -16.536 11.309 1.00 60.06 104 ALA C C 1
ATOM 10263 O O . ALA C 1 105 ? 76.009 -16.207 11.733 1.00 54.77 104 ALA C O 1
ATOM 10270 N N . ILE C 1 106 ? 77.427 -16.530 10.015 1.00 55.81 105 ILE C N 1
ATOM 10271 C CA . ILE C 1 106 ? 76.460 -16.130 8.995 1.00 55.92 105 ILE C CA 1
ATOM 10272 C C . ILE C 1 106 ? 75.238 -17.041 8.989 1.00 56.68 105 ILE C C 1
ATOM 10273 O O . ILE C 1 106 ? 74.105 -16.565 8.917 1.00 61.67 105 ILE C O 1
ATOM 10289 N N . ALA C 1 107 ? 75.468 -18.348 9.055 1.00 53.59 106 ALA C N 1
ATOM 10290 C CA . ALA C 1 107 ? 74.373 -19.309 9.024 1.00 61.70 106 ALA C CA 1
ATOM 10291 C C . ALA C 1 107 ? 73.449 -19.105 10.218 1.00 54.91 106 ALA C C 1
ATOM 10292 O O . ALA C 1 107 ? 72.232 -19.019 10.062 1.00 54.75 106 ALA C O 1
ATOM 10299 N N . ASN C 1 108 ? 74.031 -19.016 11.409 1.00 62.18 107 ASN C N 1
ATOM 10300 C CA . ASN C 1 108 ? 73.250 -18.818 12.621 1.00 60.41 107 ASN C CA 1
ATOM 10301 C C . ASN C 1 108 ? 72.573 -17.456 12.588 1.00 57.24 107 ASN C C 1
ATOM 10302 O O . ASN C 1 108 ? 71.451 -17.296 13.066 1.00 55.03 107 ASN C O 1
ATOM 10313 N N . LEU C 1 109 ? 73.268 -16.476 12.020 1.00 50.74 108 LEU C N 1
ATOM 10314 C CA . LEU C 1 109 ? 72.709 -15.142 11.847 1.00 57.78 108 LEU C CA 1
ATOM 10315 C C . LEU C 1 109 ? 71.500 -15.167 10.920 1.00 56.63 108 LEU C C 1
ATOM 10316 O O . LEU C 1 109 ? 70.462 -14.577 11.221 1.00 59.11 108 LEU C O 1
ATOM 10332 N N . ALA C 1 110 ? 71.646 -15.854 9.793 1.00 47.71 109 ALA C N 1
ATOM 10333 C CA . ALA C 1 110 ? 70.586 -15.938 8.799 1.00 49.08 109 ALA C CA 1
ATOM 10334 C C . ALA C 1 110 ? 69.344 -16.600 9.384 1.00 47.43 109 ALA C C 1
ATOM 10335 O O . ALA C 1 110 ? 68.223 -16.146 9.154 1.00 50.82 109 ALA C O 1
ATOM 10342 N N . VAL C 1 111 ? 69.549 -17.676 10.137 1.00 44.11 110 VAL C N 1
ATOM 10343 C CA . VAL C 1 111 ? 68.446 -18.387 10.775 1.00 49.78 110 VAL C CA 1
ATOM 10344 C C . VAL C 1 111 ? 67.684 -17.475 11.730 1.00 52.10 110 VAL C C 1
ATOM 10345 O O . VAL C 1 111 ? 66.458 -17.434 11.706 1.00 50.23 110 VAL C O 1
ATOM 10358 N N . THR C 1 112 ? 68.413 -16.727 12.551 1.00 55.74 111 THR C N 1
ATOM 10359 C CA . THR C 1 112 ? 67.786 -15.837 13.521 1.00 54.45 111 THR C CA 1
ATOM 10360 C C . THR C 1 112 ? 66.852 -14.858 12.818 1.00 52.87 111 THR C C 1
ATOM 10361 O O . THR C 1 112 ? 65.718 -14.650 13.250 1.00 59.97 111 THR C O 1
ATOM 10372 N N . ALA C 1 113 ? 67.336 -14.259 11.736 1.00 57.30 112 ALA C N 1
ATOM 10373 C CA . ALA C 1 113 ? 66.549 -13.293 10.981 1.00 54.26 112 ALA C CA 1
ATOM 10374 C C . ALA C 1 113 ? 65.323 -13.946 10.338 1.00 47.23 112 ALA C C 1
ATOM 10375 O O . ALA C 1 113 ? 64.225 -13.393 10.385 1.00 44.36 112 ALA C O 1
ATOM 10382 N N . ILE C 1 114 ? 65.512 -15.121 9.745 1.00 42.55 113 ILE C N 1
ATOM 10383 C CA . ILE C 1 114 ? 64.433 -15.803 9.033 1.00 44.52 113 ILE C CA 1
ATOM 10384 C C . ILE C 1 114 ? 63.261 -16.151 9.951 1.00 48.58 113 ILE C C 1
ATOM 10385 O O . ILE C 1 114 ? 62.112 -15.846 9.631 1.00 54.49 113 ILE C O 1
ATOM 10401 N N . LEU C 1 115 ? 63.546 -16.779 11.087 1.00 48.99 114 LEU C N 1
ATOM 10402 C CA . LEU C 1 115 ? 62.491 -17.140 12.031 1.00 41.78 114 LEU C CA 1
ATOM 10403 C C . LEU C 1 115 ? 61.793 -15.898 12.570 1.00 43.71 114 LEU C C 1
ATOM 10404 O O . LEU C 1 115 ? 60.579 -15.904 12.781 1.00 37.68 114 LEU C O 1
ATOM 10420 N N . ALA C 1 116 ? 62.563 -14.839 12.795 1.00 52.64 115 ALA C N 1
ATOM 10421 C CA . ALA C 1 116 ? 62.007 -13.575 13.264 1.00 51.07 115 ALA C CA 1
ATOM 10422 C C . ALA C 1 116 ? 60.990 -13.032 12.266 1.00 47.95 115 ALA C C 1
ATOM 10423 O O . ALA C 1 116 ? 59.889 -12.635 12.645 1.00 41.54 115 ALA C O 1
ATOM 10430 N N . ILE C 1 117 ? 61.365 -13.016 10.991 1.00 42.96 116 ILE C N 1
ATOM 10431 C CA . ILE C 1 117 ? 60.473 -12.542 9.939 1.00 47.63 116 ILE C CA 1
ATOM 10432 C C . ILE C 1 117 ? 59.236 -13.429 9.865 1.00 47.69 116 ILE C C 1
ATOM 10433 O O . ILE C 1 117 ? 58.117 -12.939 9.722 1.00 53.89 116 ILE C O 1
ATOM 10449 N N . ALA C 1 118 ? 59.452 -14.737 9.958 1.00 43.44 117 ALA C N 1
ATOM 10450 C CA . ALA C 1 118 ? 58.361 -15.703 9.930 1.00 48.54 117 ALA C CA 1
ATOM 10451 C C . ALA C 1 118 ? 57.371 -15.439 11.058 1.00 53.76 117 ALA C C 1
ATOM 10452 O O . ALA C 1 118 ? 56.158 -15.438 10.846 1.00 53.64 117 ALA C O 1
ATOM 10459 N N . ALA C 1 119 ? 57.900 -15.216 12.257 1.00 68.29 118 ALA C N 1
ATOM 10460 C CA . ALA C 1 119 ? 57.072 -14.977 13.433 1.00 71.81 118 ALA C CA 1
ATOM 10461 C C . ALA C 1 119 ? 56.266 -13.687 13.300 1.00 80.32 118 ALA C C 1
ATOM 10462 O O . ALA C 1 119 ? 55.113 -13.624 13.726 1.00 83.29 118 ALA C O 1
ATOM 10469 N N . LEU C 1 120 ? 56.873 -12.661 12.711 1.00 66.15 119 LEU C N 1
ATOM 10470 C CA . LEU C 1 120 ? 56.173 -11.404 12.472 1.00 58.63 119 LEU C CA 1
ATOM 10471 C C . LEU C 1 120 ? 55.149 -11.562 11.359 1.00 71.34 119 LEU C C 1
ATOM 10472 O O . LEU C 1 120 ? 54.012 -11.103 11.471 1.00 80.12 119 LEU C O 1
ATOM 10488 N N . ALA C 1 121 ? 55.564 -12.223 10.284 1.00 68.97 120 ALA C N 1
ATOM 10489 C CA . ALA C 1 121 ? 54.726 -12.378 9.104 1.00 74.94 120 ALA C CA 1
ATOM 10490 C C . ALA C 1 121 ? 53.495 -13.228 9.404 1.00 68.62 120 ALA C C 1
ATOM 10491 O O . ALA C 1 121 ? 52.469 -13.104 8.736 1.00 65.68 120 ALA C O 1
ATOM 10498 N N . SER C 1 122 ? 53.604 -14.093 10.407 1.00 59.16 121 SER C N 1
ATOM 10499 C CA . SER C 1 122 ? 52.491 -14.949 10.803 1.00 68.90 121 SER C CA 1
ATOM 10500 C C . SER C 1 122 ? 51.293 -14.128 11.277 1.00 75.33 121 SER C C 1
ATOM 10501 O O . SER C 1 122 ? 50.168 -14.627 11.314 1.00 95.15 121 SER C O 1
ATOM 10509 N N . ASN C 1 123 ? 51.541 -12.871 11.632 1.00 71.43 122 ASN C N 1
ATOM 10510 C CA . ASN C 1 123 ? 50.501 -12.002 12.171 1.00 88.93 122 ASN C CA 1
ATOM 10511 C C . ASN C 1 123 ? 49.885 -11.099 11.103 1.00 90.38 122 ASN C C 1
ATOM 10512 O O . ASN C 1 123 ? 49.109 -10.195 11.416 1.00 94.26 122 ASN C O 1
ATOM 10523 N N . HIS C 1 124 ? 50.228 -11.355 9.844 1.00 87.85 123 HIS C N 1
ATOM 10524 C CA . HIS C 1 124 ? 49.681 -10.598 8.721 1.00 87.43 123 HIS C CA 1
ATOM 10525 C C . HIS C 1 124 ? 48.474 -11.293 8.103 1.00 84.98 123 HIS C C 1
ATOM 10526 O O . HIS C 1 124 ? 48.482 -12.507 7.895 1.00 87.08 123 HIS C O 1
ATOM 10540 N N . THR C 1 125 ? 47.439 -10.510 7.815 1.00 96.50 124 THR C N 1
ATOM 10541 C CA . THR C 1 125 ? 46.237 -11.014 7.162 1.00 102.96 124 THR C CA 1
ATOM 10542 C C . THR C 1 125 ? 46.296 -10.708 5.667 1.00 95.89 124 THR C C 1
ATOM 10543 O O . THR C 1 125 ? 45.695 -11.409 4.852 1.00 80.83 124 THR C O 1
ATOM 10554 N N . THR C 1 126 ? 47.029 -9.654 5.317 1.00 89.94 125 THR C N 1
ATOM 10555 C CA . THR C 1 126 ? 47.190 -9.243 3.927 1.00 83.09 125 THR C CA 1
ATOM 10556 C C . THR C 1 126 ? 48.297 -10.040 3.245 1.00 84.74 125 THR C C 1
ATOM 10557 O O . THR C 1 126 ? 49.419 -10.117 3.745 1.00 92.82 125 THR C O 1
ATOM 10568 N N . GLU C 1 127 ? 47.971 -10.631 2.099 1.00 93.69 126 GLU C N 1
ATOM 10569 C CA . GLU C 1 127 ? 48.908 -11.484 1.376 1.00 96.36 126 GLU C CA 1
ATOM 10570 C C . GLU C 1 127 ? 50.090 -10.704 0.810 1.00 89.20 126 GLU C C 1
ATOM 10571 O O . GLU C 1 127 ? 51.195 -11.234 0.700 1.00 89.03 126 GLU C O 1
ATOM 10583 N N . GLU C 1 128 ? 49.848 -9.448 0.447 1.00 82.12 127 GLU C N 1
ATOM 10584 C CA . GLU C 1 128 ? 50.887 -8.595 -0.121 1.00 78.75 127 GLU C CA 1
ATOM 10585 C C . GLU C 1 128 ? 52.095 -8.469 0.801 1.00 74.22 127 GLU C C 1
ATOM 10586 O O . GLU C 1 128 ? 53.230 -8.687 0.381 1.00 69.07 127 GLU C O 1
ATOM 10598 N N . PHE C 1 129 ? 51.846 -8.117 2.058 1.00 77.16 128 PHE C N 1
ATOM 10599 C CA . PHE C 1 129 ? 52.926 -7.907 3.012 1.00 78.46 128 PHE C CA 1
ATOM 10600 C C . PHE C 1 129 ? 53.604 -9.230 3.348 1.00 75.58 128 PHE C C 1
ATOM 10601 O O . PHE C 1 129 ? 54.810 -9.277 3.590 1.00 69.22 128 PHE C O 1
ATOM 10618 N N . MET C 1 130 ? 52.824 -10.306 3.358 1.00 74.24 129 MET C N 1
ATOM 10619 C CA . MET C 1 130 ? 53.373 -11.635 3.585 1.00 74.21 129 MET C CA 1
ATOM 10620 C C . MET C 1 130 ? 54.247 -12.044 2.406 1.00 71.46 129 MET C C 1
ATOM 10621 O O . MET C 1 130 ? 55.267 -12.708 2.579 1.00 63.71 129 MET C O 1
ATOM 10635 N N . ALA C 1 131 ? 53.845 -11.636 1.206 1.00 75.53 130 ALA C N 1
ATOM 10636 C CA . ALA C 1 131 ? 54.620 -11.913 0.001 1.00 78.99 130 ALA C CA 1
ATOM 10637 C C . ALA C 1 131 ? 55.971 -11.206 0.047 1.00 72.14 130 ALA C C 1
ATOM 10638 O O . ALA C 1 131 ? 56.972 -11.731 -0.440 1.00 59.85 130 ALA C O 1
ATOM 10645 N N . ARG C 1 132 ? 55.993 -10.014 0.634 1.00 66.02 131 ARG C N 1
ATOM 10646 C CA . ARG C 1 132 ? 57.233 -9.265 0.794 1.00 59.10 131 ARG C CA 1
ATOM 10647 C C . ARG C 1 132 ? 58.170 -10.011 1.735 1.00 46.95 131 ARG C C 1
ATOM 10648 O O . ARG C 1 132 ? 59.380 -10.054 1.518 1.00 48.43 131 ARG C O 1
ATOM 10669 N N . ALA C 1 133 ? 57.598 -10.596 2.782 1.00 49.48 132 ALA C N 1
ATOM 10670 C CA . ALA C 1 133 ? 58.363 -11.380 3.742 1.00 51.16 132 ALA C CA 1
ATOM 10671 C C . ALA C 1 133 ? 58.926 -12.639 3.086 1.00 59.96 132 ALA C C 1
ATOM 10672 O O . ALA C 1 133 ? 60.066 -13.025 3.345 1.00 60.06 132 ALA C O 1
ATOM 10679 N N . ILE C 1 134 ? 58.123 -13.274 2.237 1.00 58.22 133 ILE C N 1
ATOM 10680 C CA . ILE C 1 134 ? 58.557 -14.468 1.518 1.00 55.22 133 ILE C CA 1
ATOM 10681 C C . ILE C 1 134 ? 59.767 -14.161 0.646 1.00 60.33 133 ILE C C 1
ATOM 10682 O O . ILE C 1 134 ? 60.744 -14.910 0.638 1.00 63.57 133 ILE C O 1
ATOM 10698 N N . SER C 1 135 ? 59.691 -13.060 -0.093 1.00 61.42 134 SER C N 1
ATOM 10699 C CA . SER C 1 135 ? 60.796 -12.632 -0.937 1.00 59.62 134 SER C CA 1
ATOM 10700 C C . SER C 1 135 ? 62.015 -12.334 -0.073 1.00 62.42 134 SER C C 1
ATOM 10701 O O . SER C 1 135 ? 63.137 -12.719 -0.407 1.00 53.02 134 SER C O 1
ATOM 10709 N N . ALA C 1 136 ? 61.778 -11.640 1.036 1.00 50.05 135 ALA C N 1
ATOM 10710 C CA . ALA C 1 136 ? 62.842 -11.273 1.962 1.00 51.59 135 ALA C CA 1
ATOM 10711 C C . ALA C 1 136 ? 63.556 -12.503 2.512 1.00 55.29 135 ALA C C 1
ATOM 10712 O O . ALA C 1 136 ? 64.784 -12.562 2.507 1.00 61.32 135 ALA C O 1
ATOM 10719 N N . ILE C 1 137 ? 62.787 -13.484 2.976 1.00 51.32 136 ILE C N 1
ATOM 10720 C CA . ILE C 1 137 ? 63.363 -14.714 3.513 1.00 56.04 136 ILE C CA 1
ATOM 10721 C C . ILE C 1 137 ? 64.194 -15.407 2.444 1.00 58.07 136 ILE C C 1
ATOM 10722 O O . ILE C 1 137 ? 65.310 -15.856 2.707 1.00 74.81 136 ILE C O 1
ATOM 10738 N N . ALA C 1 138 ? 63.642 -15.492 1.240 1.00 62.52 137 ALA C N 1
ATOM 10739 C CA . ALA C 1 138 ? 64.335 -16.125 0.129 1.00 68.60 137 ALA C CA 1
ATOM 10740 C C . ALA C 1 138 ? 65.625 -15.374 -0.172 1.00 61.69 137 ALA C C 1
ATOM 10741 O O . ALA C 1 138 ? 66.675 -15.981 -0.372 1.00 61.18 137 ALA C O 1
ATOM 10748 N N . GLU C 1 139 ? 65.543 -14.048 -0.182 1.00 69.76 138 GLU C N 1
ATOM 10749 C CA . GLU C 1 139 ? 66.699 -13.212 -0.481 1.00 75.43 138 GLU C CA 1
ATOM 10750 C C . GLU C 1 139 ? 67.782 -13.365 0.582 1.00 74.59 138 GLU C C 1
ATOM 10751 O O . GLU C 1 139 ? 68.972 -13.388 0.266 1.00 70.19 138 GLU C O 1
ATOM 10763 N N . LEU C 1 140 ? 67.368 -13.466 1.840 1.00 82.05 139 LEU C N 1
ATOM 10764 C CA . LEU C 1 140 ? 68.310 -13.652 2.936 1.00 80.14 139 LEU C CA 1
ATOM 10765 C C . LEU C 1 140 ? 69.056 -14.972 2.796 1.00 80.90 139 LEU C C 1
ATOM 10766 O O . LEU C 1 140 ? 70.277 -15.025 2.949 1.00 83.24 139 LEU C O 1
ATOM 10782 N N . ALA C 1 141 ? 68.313 -16.036 2.511 1.00 80.21 140 ALA C N 1
ATOM 10783 C CA . ALA C 1 141 ? 68.903 -17.357 2.341 1.00 81.64 140 ALA C CA 1
ATOM 10784 C C . ALA C 1 141 ? 69.875 -17.375 1.163 1.00 68.33 140 ALA C C 1
ATOM 10785 O O . ALA C 1 141 ? 71.013 -17.819 1.296 1.00 65.63 140 ALA C O 1
ATOM 10792 N N . LYS C 1 142 ? 69.424 -16.868 0.020 1.00 57.58 141 LYS C N 1
ATOM 10793 C CA . LYS C 1 142 ? 70.236 -16.856 -1.194 1.00 61.93 141 LYS C CA 1
ATOM 10794 C C . LYS C 1 142 ? 71.512 -16.045 -1.012 1.00 63.97 141 LYS C C 1
ATOM 10795 O O . LYS C 1 142 ? 72.581 -16.444 -1.475 1.00 59.38 141 LYS C O 1
ATOM 10814 N N . LYS C 1 143 ? 71.394 -14.901 -0.347 1.00 66.82 142 LYS C N 1
ATOM 10815 C CA . LYS C 1 143 ? 72.551 -14.056 -0.083 1.00 76.22 142 LYS C CA 1
ATOM 10816 C C . LYS C 1 143 ? 73.557 -14.814 0.777 1.00 79.99 142 LYS C C 1
ATOM 10817 O O . LYS C 1 143 ? 74.748 -14.857 0.469 1.00 88.67 142 LYS C O 1
ATOM 10836 N N . ALA C 1 144 ? 73.062 -15.410 1.858 1.00 65.20 143 ALA C N 1
ATOM 10837 C CA . ALA C 1 144 ? 73.903 -16.159 2.784 1.00 53.83 143 ALA C CA 1
ATOM 10838 C C . ALA C 1 144 ? 74.528 -17.389 2.133 1.00 69.47 143 ALA C C 1
ATOM 10839 O O . ALA C 1 144 ? 75.708 -17.669 2.334 1.00 78.21 143 ALA C O 1
ATOM 10846 N N . ILE C 1 145 ? 73.737 -18.118 1.350 1.00 78.92 144 ILE C N 1
ATOM 10847 C CA . ILE C 1 145 ? 74.218 -19.341 0.712 1.00 70.22 144 ILE C CA 1
ATOM 10848 C C . ILE C 1 145 ? 75.388 -19.069 -0.222 1.00 71.80 144 ILE C C 1
ATOM 10849 O O . ILE C 1 145 ? 76.411 -19.749 -0.153 1.00 81.38 144 ILE C O 1
ATOM 10865 N N . GLU C 1 146 ? 75.240 -18.077 -1.093 1.00 74.52 145 GLU C N 1
ATOM 10866 C CA . GLU C 1 146 ? 76.317 -17.722 -2.007 1.00 71.76 145 GLU C CA 1
ATOM 10867 C C . GLU C 1 146 ? 77.526 -17.225 -1.223 1.00 73.11 145 GLU C C 1
ATOM 10868 O O . GLU C 1 146 ? 78.662 -17.560 -1.548 1.00 76.82 145 GLU C O 1
ATOM 10880 N N . ALA C 1 147 ? 77.278 -16.416 -0.197 1.00 76.25 146 ALA C N 1
ATOM 10881 C CA . ALA C 1 147 ? 78.356 -15.900 0.640 1.00 75.00 146 ALA C CA 1
ATOM 10882 C C . ALA C 1 147 ? 79.165 -17.055 1.222 1.00 73.58 146 ALA C C 1
ATOM 10883 O O . ALA C 1 147 ? 80.393 -17.033 1.200 1.00 69.04 146 ALA C O 1
ATOM 10890 N N . ILE C 1 148 ? 78.471 -18.067 1.734 1.00 73.75 147 ILE C N 1
ATOM 10891 C CA . ILE C 1 148 ? 79.131 -19.257 2.260 1.00 71.29 147 ILE C CA 1
ATOM 10892 C C . ILE C 1 148 ? 79.856 -19.972 1.122 1.00 71.69 147 ILE C C 1
ATOM 10893 O O . ILE C 1 148 ? 80.986 -20.433 1.285 1.00 83.56 147 ILE C O 1
ATOM 10909 N N . TYR C 1 149 ? 79.190 -20.062 -0.026 1.00 67.68 148 TYR C N 1
ATOM 10910 C CA . TYR C 1 149 ? 79.769 -20.664 -1.225 1.00 81.39 148 TYR C CA 1
ATOM 10911 C C . TYR C 1 149 ? 81.063 -19.978 -1.646 1.00 86.77 148 TYR C C 1
ATOM 10912 O O . TYR C 1 149 ? 82.064 -20.639 -1.924 1.00 88.14 148 TYR C O 1
ATOM 10930 N N . ARG C 1 150 ? 81.030 -18.651 -1.698 1.00 76.85 149 ARG C N 1
ATOM 10931 C CA . ARG C 1 150 ? 82.182 -17.861 -2.112 1.00 71.54 149 ARG C CA 1
ATOM 10932 C C . ARG C 1 150 ? 83.386 -18.076 -1.198 1.00 79.17 149 ARG C C 1
ATOM 10933 O O . ARG C 1 150 ? 84.524 -18.130 -1.660 1.00 84.08 149 ARG C O 1
ATOM 10954 N N . LEU C 1 151 ? 83.125 -18.191 0.101 1.00 85.10 150 LEU C N 1
ATOM 10955 C CA . LEU C 1 151 ? 84.180 -18.386 1.093 1.00 92.96 150 LEU C CA 1
ATOM 10956 C C . LEU C 1 151 ? 84.832 -19.764 1.021 1.00 105.43 150 LEU C C 1
ATOM 10957 O O . LEU C 1 151 ? 86.037 -19.899 1.232 1.00 107.61 150 LEU C O 1
ATOM 10973 N N . ALA C 1 152 ? 84.031 -20.782 0.730 1.00 104.12 151 ALA C N 1
ATOM 10974 C CA . ALA C 1 152 ? 84.512 -22.157 0.711 1.00 106.88 151 ALA C CA 1
ATOM 10975 C C . ALA C 1 152 ? 85.614 -22.395 -0.323 1.00 119.16 151 ALA C C 1
ATOM 10976 O O . ALA C 1 152 ? 86.490 -23.236 -0.121 1.00 125.76 151 ALA C O 1
ATOM 10983 N N . ASP C 1 153 ? 85.566 -21.658 -1.426 1.00 113.75 152 ASP C N 1
ATOM 10984 C CA . ASP C 1 153 ? 86.503 -21.864 -2.527 1.00 109.36 152 ASP C CA 1
ATOM 10985 C C . ASP C 1 153 ? 87.971 -21.523 -2.234 1.00 112.81 152 ASP C C 1
ATOM 10986 O O . ASP C 1 153 ? 88.858 -22.002 -2.942 1.00 116.29 152 ASP C O 1
ATOM 10995 N N . ASN C 1 154 ? 88.235 -20.714 -1.208 1.00 116.27 153 ASN C N 1
ATOM 10996 C CA . ASN C 1 154 ? 89.605 -20.254 -0.947 1.00 126.68 153 ASN C CA 1
ATOM 10997 C C . ASN C 1 154 ? 90.340 -20.953 0.205 1.00 127.08 153 ASN C C 1
ATOM 10998 O O . ASN C 1 154 ? 91.486 -20.618 0.501 1.00 124.55 153 ASN C O 1
ATOM 11009 N N . HIS C 1 155 ? 89.688 -21.922 0.840 1.00 133.11 154 HIS C N 1
ATOM 11010 C CA . HIS C 1 155 ? 90.285 -22.681 1.945 1.00 133.76 154 HIS C CA 1
ATOM 11011 C C . HIS C 1 155 ? 90.900 -23.994 1.435 1.00 131.52 154 HIS C C 1
ATOM 11012 O O . HIS C 1 155 ? 90.632 -24.398 0.302 1.00 123.19 154 HIS C O 1
ATOM 11026 N N . THR C 1 156 ? 91.710 -24.657 2.265 1.00 121.81 155 THR C N 1
ATOM 11027 C CA . THR C 1 156 ? 92.405 -25.881 1.847 1.00 131.38 155 THR C CA 1
ATOM 11028 C C . THR C 1 156 ? 91.843 -27.200 2.400 1.00 133.76 155 THR C C 1
ATOM 11029 O O . THR C 1 156 ? 92.074 -28.252 1.802 1.00 136.07 155 THR C O 1
ATOM 11040 N N . THR C 1 157 ? 91.115 -27.167 3.515 1.00 132.32 156 THR C N 1
ATOM 11041 C CA . THR C 1 157 ? 90.604 -28.411 4.102 1.00 150.43 156 THR C CA 1
ATOM 11042 C C . THR C 1 157 ? 89.168 -28.673 3.638 1.00 162.53 156 THR C C 1
ATOM 11043 O O . THR C 1 157 ? 88.262 -27.875 3.868 1.00 163.23 156 THR C O 1
ATOM 11054 N N . ASP C 1 158 ? 88.985 -29.810 2.972 1.00 172.59 157 ASP C N 1
ATOM 11055 C CA . ASP C 1 158 ? 87.707 -30.184 2.366 1.00 187.58 157 ASP C CA 1
ATOM 11056 C C . ASP C 1 158 ? 86.504 -30.362 3.301 1.00 249.85 157 ASP C C 1
ATOM 11057 O O . ASP C 1 158 ? 85.393 -29.984 2.937 1.00 261.80 157 ASP C O 1
ATOM 11066 N N . LYS C 1 159 ? 86.704 -30.937 4.484 1.00 199.71 158 LYS C N 1
ATOM 11067 C CA . LYS C 1 159 ? 85.573 -31.212 5.375 1.00 196.30 158 LYS C CA 1
ATOM 11068 C C . LYS C 1 159 ? 84.823 -29.936 5.762 1.00 177.89 158 LYS C C 1
ATOM 11069 O O . LYS C 1 159 ? 83.619 -29.976 6.004 1.00 167.34 158 LYS C O 1
ATOM 11088 N N . PHE C 1 160 ? 85.520 -28.809 5.840 1.00 178.63 159 PHE C N 1
ATOM 11089 C CA . PHE C 1 160 ? 84.842 -27.560 6.165 1.00 176.13 159 PHE C CA 1
ATOM 11090 C C . PHE C 1 160 ? 83.882 -27.194 5.029 1.00 182.55 159 PHE C C 1
ATOM 11091 O O . PHE C 1 160 ? 82.906 -26.481 5.260 1.00 178.43 159 PHE C O 1
ATOM 11108 N N . MET C 1 161 ? 84.147 -27.660 3.808 1.00 227.45 160 MET C N 1
ATOM 11109 C CA . MET C 1 161 ? 83.176 -27.460 2.734 1.00 225.23 160 MET C CA 1
ATOM 11110 C C . MET C 1 161 ? 81.936 -28.257 3.094 1.00 218.13 160 MET C C 1
ATOM 11111 O O . MET C 1 161 ? 80.817 -27.796 2.904 1.00 220.94 160 MET C O 1
ATOM 11125 N N . ALA C 1 162 ? 82.146 -29.452 3.639 1.00 185.69 161 ALA C N 1
ATOM 11126 C CA . ALA C 1 162 ? 81.036 -30.286 4.079 1.00 171.13 161 ALA C CA 1
ATOM 11127 C C . ALA C 1 162 ? 80.309 -29.610 5.234 1.00 147.72 161 ALA C C 1
ATOM 11128 O O . ALA C 1 162 ? 79.083 -29.672 5.326 1.00 142.89 161 ALA C O 1
ATOM 11135 N N . ALA C 1 163 ? 81.069 -28.972 6.120 1.00 150.53 162 ALA C N 1
ATOM 11136 C CA . ALA C 1 163 ? 80.474 -28.200 7.201 1.00 137.91 162 ALA C CA 1
ATOM 11137 C C . ALA C 1 163 ? 79.705 -27.023 6.612 1.00 130.12 162 ALA C C 1
ATOM 11138 O O . ALA C 1 163 ? 78.616 -26.683 7.075 1.00 123.99 162 ALA C O 1
ATOM 11145 N N . ALA C 1 164 ? 80.285 -26.407 5.586 1.00 141.88 163 ALA C N 1
ATOM 11146 C CA . ALA C 1 164 ? 79.626 -25.327 4.864 1.00 131.37 163 ALA C CA 1
ATOM 11147 C C . ALA C 1 164 ? 78.394 -25.844 4.128 1.00 117.53 163 ALA C C 1
ATOM 11148 O O . ALA C 1 164 ? 77.346 -25.201 4.131 1.00 112.95 163 ALA C O 1
ATOM 11155 N N . ILE C 1 165 ? 78.529 -27.012 3.505 1.00 138.85 164 ILE C N 1
ATOM 11156 C CA . ILE C 1 165 ? 77.425 -27.634 2.779 1.00 127.05 164 ILE C CA 1
ATOM 11157 C C . ILE C 1 165 ? 76.235 -27.884 3.696 1.00 126.17 164 ILE C C 1
ATOM 11158 O O . ILE C 1 165 ? 75.094 -27.604 3.327 1.00 125.32 164 ILE C O 1
ATOM 11174 N N . GLU C 1 166 ? 76.498 -28.419 4.883 1.00 107.33 165 GLU C N 1
ATOM 11175 C CA . GLU C 1 166 ? 75.438 -28.627 5.859 1.00 88.19 165 GLU C CA 1
ATOM 11176 C C . GLU C 1 166 ? 74.776 -27.299 6.206 1.00 91.67 165 GLU C C 1
ATOM 11177 O O . GLU C 1 166 ? 73.555 -27.183 6.159 1.00 92.95 165 GLU C O 1
ATOM 11189 N N . ALA C 1 167 ? 75.586 -26.294 6.521 1.00 85.69 166 ALA C N 1
ATOM 11190 C CA . ALA C 1 167 ? 75.068 -24.979 6.885 1.00 77.39 166 ALA C CA 1
ATOM 11191 C C . ALA C 1 167 ? 74.175 -24.453 5.768 1.00 74.97 166 ALA C C 1
ATOM 11192 O O . ALA C 1 167 ? 73.104 -23.904 6.021 1.00 81.37 166 ALA C O 1
ATOM 11199 N N . ILE C 1 168 ? 74.630 -24.625 4.532 1.00 70.13 167 ILE C N 1
ATOM 11200 C CA . ILE C 1 168 ? 73.848 -24.240 3.365 1.00 67.22 167 ILE C CA 1
ATOM 11201 C C . ILE C 1 168 ? 72.533 -25.010 3.350 1.00 62.53 167 ILE C C 1
ATOM 11202 O O . ILE C 1 168 ? 71.482 -24.446 3.047 1.00 62.96 167 ILE C O 1
ATOM 11218 N N . ALA C 1 169 ? 72.597 -26.299 3.671 1.00 69.52 168 ALA C N 1
ATOM 11219 C CA . ALA C 1 169 ? 71.409 -27.145 3.647 1.00 70.60 168 ALA C CA 1
ATOM 11220 C C . ALA C 1 169 ? 70.354 -26.631 4.622 1.00 58.25 168 ALA C C 1
ATOM 11221 O O . ALA C 1 169 ? 69.179 -26.552 4.275 1.00 60.70 168 ALA C O 1
ATOM 11228 N N . LEU C 1 170 ? 70.772 -26.269 5.832 1.00 56.62 169 LEU C N 1
ATOM 11229 C CA . LEU C 1 170 ? 69.832 -25.768 6.830 1.00 53.17 169 LEU C CA 1
ATOM 11230 C C . LEU C 1 170 ? 69.187 -24.457 6.426 1.00 65.03 169 LEU C C 1
ATOM 11231 O O . LEU C 1 170 ? 67.999 -24.252 6.659 1.00 63.98 169 LEU C O 1
ATOM 11247 N N . LEU C 1 171 ? 69.975 -23.566 5.837 1.00 69.03 170 LEU C N 1
ATOM 11248 C CA . LEU C 1 171 ? 69.447 -22.293 5.374 1.00 63.28 170 LEU C CA 1
ATOM 11249 C C . LEU C 1 171 ? 68.370 -22.572 4.340 1.00 59.20 170 LEU C C 1
ATOM 11250 O O . LEU C 1 171 ? 67.284 -21.994 4.381 1.00 53.87 170 LEU C O 1
ATOM 11266 N N . ALA C 1 172 ? 68.677 -23.480 3.423 1.00 46.12 171 ALA C N 1
ATOM 11267 C CA . ALA C 1 172 ? 67.714 -23.915 2.428 1.00 58.81 171 ALA C CA 1
ATOM 11268 C C . ALA C 1 172 ? 66.564 -24.605 3.142 1.00 59.63 171 ALA C C 1
ATOM 11269 O O . ALA C 1 172 ? 65.396 -24.338 2.868 1.00 71.68 171 ALA C O 1
ATOM 11276 N N . THR C 1 173 ? 66.912 -25.481 4.077 1.00 52.03 172 THR C N 1
ATOM 11277 C CA . THR C 1 173 ? 65.928 -26.282 4.789 1.00 49.79 172 THR C CA 1
ATOM 11278 C C . THR C 1 173 ? 64.952 -25.416 5.580 1.00 55.66 172 THR C C 1
ATOM 11279 O O . THR C 1 173 ? 63.738 -25.509 5.400 1.00 45.72 172 THR C O 1
ATOM 11290 N N . LEU C 1 174 ? 65.492 -24.569 6.448 1.00 64.21 173 LEU C N 1
ATOM 11291 C CA . LEU C 1 174 ? 64.678 -23.725 7.314 1.00 63.92 173 LEU C CA 1
ATOM 11292 C C . LEU C 1 174 ? 63.872 -22.702 6.517 1.00 57.69 173 LEU C C 1
ATOM 11293 O O . LEU C 1 174 ? 62.706 -22.447 6.823 1.00 43.74 173 LEU C O 1
ATOM 11309 N N . ALA C 1 175 ? 64.502 -22.113 5.505 1.00 57.26 174 ALA C N 1
ATOM 11310 C CA . ALA C 1 175 ? 63.839 -21.128 4.656 1.00 51.10 174 ALA C CA 1
ATOM 11311 C C . ALA C 1 175 ? 62.614 -21.722 3.963 1.00 52.88 174 ALA C C 1
ATOM 11312 O O . ALA C 1 175 ? 61.572 -21.075 3.879 1.00 46.08 174 ALA C O 1
ATOM 11319 N N . ILE C 1 176 ? 62.739 -22.952 3.475 1.00 47.46 175 ILE C N 1
ATOM 11320 C CA . ILE C 1 176 ? 61.622 -23.624 2.817 1.00 49.71 175 ILE C CA 1
ATOM 11321 C C . ILE C 1 176 ? 60.441 -23.781 3.765 1.00 49.97 175 ILE C C 1
ATOM 11322 O O . ILE C 1 176 ? 59.306 -23.469 3.407 1.00 56.43 175 ILE C O 1
ATOM 11338 N N . LEU C 1 177 ? 60.708 -24.263 4.974 1.00 45.40 176 LEU C N 1
ATOM 11339 C CA . LEU C 1 177 ? 59.646 -24.466 5.949 1.00 51.67 176 LEU C CA 1
ATOM 11340 C C . LEU C 1 177 ? 59.040 -23.132 6.365 1.00 55.57 176 LEU C C 1
ATOM 11341 O O . LEU C 1 177 ? 57.820 -22.999 6.440 1.00 57.70 176 LEU C O 1
ATOM 11357 N N . ALA C 1 178 ? 59.890 -22.138 6.604 1.00 49.06 177 ALA C N 1
ATOM 11358 C CA . ALA C 1 178 ? 59.416 -20.808 6.966 1.00 44.93 177 ALA C CA 1
ATOM 11359 C C . ALA C 1 178 ? 58.505 -20.277 5.865 1.00 54.25 177 ALA C C 1
ATOM 11360 O O . ALA C 1 178 ? 57.445 -19.716 6.136 1.00 59.85 177 ALA C O 1
ATOM 11367 N N . ILE C 1 179 ? 58.929 -20.467 4.620 1.00 61.61 178 ILE C N 1
ATOM 11368 C CA . ILE C 1 179 ? 58.132 -20.077 3.464 1.00 57.25 178 ILE C CA 1
ATOM 11369 C C . ILE C 1 179 ? 56.820 -20.858 3.435 1.00 65.33 178 ILE C C 1
ATOM 11370 O O . ILE C 1 179 ? 55.765 -20.298 3.132 1.00 66.78 178 ILE C O 1
ATOM 11386 N N . ALA C 1 180 ? 56.891 -22.148 3.749 1.00 63.48 179 ALA C N 1
ATOM 11387 C CA . ALA C 1 180 ? 55.709 -23.005 3.757 1.00 63.88 179 ALA C CA 1
ATOM 11388 C C . ALA C 1 180 ? 54.652 -22.502 4.740 1.00 64.91 179 ALA C C 1
ATOM 11389 O O . ALA C 1 180 ? 53.475 -22.413 4.397 1.00 64.35 179 ALA C O 1
ATOM 11396 N N . LEU C 1 181 ? 55.074 -22.174 5.960 1.00 82.20 180 LEU C N 1
ATOM 11397 C CA . LEU C 1 181 ? 54.149 -21.686 6.982 1.00 86.14 180 LEU C CA 1
ATOM 11398 C C . LEU C 1 181 ? 53.455 -20.393 6.577 1.00 82.99 180 LEU C C 1
ATOM 11399 O O . LEU C 1 181 ? 52.259 -20.223 6.809 1.00 87.02 180 LEU C O 1
ATOM 11415 N N . LEU C 1 182 ? 54.210 -19.484 5.974 1.00 67.73 181 LEU C N 1
ATOM 11416 C CA . LEU C 1 182 ? 53.665 -18.198 5.568 1.00 71.21 181 LEU C CA 1
ATOM 11417 C C . LEU C 1 182 ? 52.759 -18.348 4.353 1.00 73.40 181 LEU C C 1
ATOM 11418 O O . LEU C 1 182 ? 51.703 -17.721 4.272 1.00 80.51 181 LEU C O 1
ATOM 11434 N N . ALA C 1 183 ? 53.175 -19.185 3.411 1.00 68.44 182 ALA C N 1
ATOM 11435 C CA . ALA C 1 183 ? 52.392 -19.430 2.208 1.00 73.29 182 ALA C CA 1
ATOM 11436 C C . ALA C 1 183 ? 51.081 -20.138 2.541 1.00 77.87 182 ALA C C 1
ATOM 11437 O O . ALA C 1 183 ? 50.081 -19.972 1.843 1.00 96.26 182 ALA C O 1
ATOM 11444 N N . SER C 1 184 ? 51.093 -20.925 3.612 1.00 85.45 183 SER C N 1
ATOM 11445 C CA . SER C 1 184 ? 49.917 -21.684 4.028 1.00 78.72 183 SER C CA 1
ATOM 11446 C C . SER C 1 184 ? 48.730 -20.804 4.417 1.00 89.36 183 SER C C 1
ATOM 11447 O O . SER C 1 184 ? 47.588 -21.266 4.415 1.00 79.12 183 SER C O 1
ATOM 11455 N N . ASN C 1 185 ? 48.997 -19.543 4.744 1.00 95.15 184 ASN C N 1
ATOM 11456 C CA . ASN C 1 185 ? 47.955 -18.644 5.236 1.00 88.14 184 ASN C CA 1
ATOM 11457 C C . ASN C 1 185 ? 47.371 -17.755 4.140 1.00 102.01 184 ASN C C 1
ATOM 11458 O O . ASN C 1 185 ? 46.639 -16.806 4.425 1.00 101.62 184 ASN C O 1
ATOM 11469 N N . HIS C 1 186 ? 47.692 -18.073 2.889 1.00 122.32 185 HIS C N 1
ATOM 11470 C CA . HIS C 1 186 ? 47.188 -17.328 1.738 1.00 127.62 185 HIS C CA 1
ATOM 11471 C C . HIS C 1 186 ? 45.966 -17.997 1.113 1.00 128.89 185 HIS C C 1
ATOM 11472 O O . HIS C 1 186 ? 45.903 -19.221 1.009 1.00 133.90 185 HIS C O 1
ATOM 11486 N N . THR C 1 187 ? 44.992 -17.183 0.715 1.00 116.47 186 THR C N 1
ATOM 11487 C CA . THR C 1 187 ? 43.784 -17.680 0.062 1.00 127.56 186 THR C CA 1
ATOM 11488 C C . THR C 1 187 ? 43.838 -17.525 -1.460 1.00 121.80 186 THR C C 1
ATOM 11489 O O . THR C 1 187 ? 43.184 -18.273 -2.187 1.00 136.19 186 THR C O 1
ATOM 11500 N N . THR C 1 188 ? 44.616 -16.557 -1.937 1.00 112.92 187 THR C N 1
ATOM 11501 C CA . THR C 1 188 ? 44.737 -16.298 -3.372 1.00 110.40 187 THR C CA 1
ATOM 11502 C C . THR C 1 188 ? 45.779 -17.215 -4.015 1.00 93.94 187 THR C C 1
ATOM 11503 O O . THR C 1 188 ? 46.909 -17.320 -3.539 1.00 98.97 187 THR C O 1
ATOM 11514 N N . GLU C 1 189 ? 45.383 -17.874 -5.100 1.00 98.71 188 GLU C N 1
ATOM 11515 C CA . GLU C 1 189 ? 46.232 -18.855 -5.774 1.00 106.40 188 GLU C CA 1
ATOM 11516 C C . GLU C 1 189 ? 47.490 -18.289 -6.430 1.00 95.29 188 GLU C C 1
ATOM 11517 O O . GLU C 1 189 ? 48.533 -18.943 -6.431 1.00 94.04 188 GLU C O 1
ATOM 11529 N N . GLU C 1 190 ? 47.392 -17.089 -6.993 1.00 86.54 189 GLU C N 1
ATOM 11530 C CA . GLU C 1 190 ? 48.530 -16.471 -7.674 1.00 78.50 189 GLU C CA 1
ATOM 11531 C C . GLU C 1 190 ? 49.729 -16.331 -6.738 1.00 76.87 189 GLU C C 1
ATOM 11532 O O . GLU C 1 190 ? 50.862 -16.617 -7.126 1.00 70.51 189 GLU C O 1
ATOM 11544 N N . PHE C 1 191 ? 49.480 -15.886 -5.511 1.00 86.34 190 PHE C N 1
ATOM 11545 C CA . PHE C 1 191 ? 50.554 -15.653 -4.555 1.00 78.72 190 PHE C CA 1
ATOM 11546 C C . PHE C 1 191 ? 51.201 -16.963 -4.126 1.00 64.35 190 PHE C C 1
ATOM 11547 O O . PHE C 1 191 ? 52.399 -17.009 -3.847 1.00 54.30 190 PHE C O 1
ATOM 11564 N N . MET C 1 192 ? 50.410 -18.027 -4.070 1.00 66.36 191 MET C N 1
ATOM 11565 C CA . MET C 1 192 ? 50.946 -19.334 -3.716 1.00 69.88 191 MET C CA 1
ATOM 11566 C C . MET C 1 192 ? 51.913 -19.791 -4.799 1.00 66.85 191 MET C C 1
ATOM 11567 O O . MET C 1 192 ? 52.936 -20.409 -4.508 1.00 72.31 191 MET C O 1
ATOM 11581 N N . ALA C 1 193 ? 51.584 -19.481 -6.048 1.00 67.22 192 ALA C N 1
ATOM 11582 C CA . ALA C 1 193 ? 52.454 -19.818 -7.166 1.00 59.18 192 ALA C CA 1
ATOM 11583 C C . ALA C 1 193 ? 53.753 -19.026 -7.065 1.00 51.72 192 ALA C C 1
ATOM 11584 O O . ALA C 1 193 ? 54.821 -19.523 -7.424 1.00 49.32 192 ALA C O 1
ATOM 11591 N N . LYS C 1 194 ? 53.658 -17.793 -6.575 1.00 53.84 193 LYS C N 1
ATOM 11592 C CA . LYS C 1 194 ? 54.841 -16.962 -6.383 1.00 53.76 193 LYS C CA 1
ATOM 11593 C C . LYS C 1 194 ? 55.725 -17.568 -5.300 1.00 54.50 193 LYS C C 1
ATOM 11594 O O . LYS C 1 194 ? 56.951 -17.569 -5.411 1.00 43.23 193 LYS C O 1
ATOM 11613 N N . ALA C 1 195 ? 55.090 -18.075 -4.248 1.00 54.90 194 ALA C N 1
ATOM 11614 C CA . ALA C 1 195 ? 55.804 -18.728 -3.158 1.00 63.42 194 ALA C CA 1
ATOM 11615 C C . ALA C 1 195 ? 56.494 -20.004 -3.630 1.00 64.29 194 ALA C C 1
ATOM 11616 O O . ALA C 1 195 ? 57.632 -20.280 -3.253 1.00 63.16 194 ALA C O 1
ATOM 11623 N N . ILE C 1 196 ? 55.797 -20.779 -4.455 1.00 45.92 195 ILE C N 1
ATOM 11624 C CA . ILE C 1 196 ? 56.356 -22.002 -5.020 1.00 48.04 195 ILE C CA 1
ATOM 11625 C C . ILE C 1 196 ? 57.577 -21.681 -5.874 1.00 55.29 195 ILE C C 1
ATOM 11626 O O . ILE C 1 196 ? 58.580 -22.392 -5.830 1.00 62.60 195 ILE C O 1
ATOM 11642 N N . SER C 1 197 ? 57.482 -20.610 -6.655 1.00 56.85 196 SER C N 1
ATOM 11643 C CA . SER C 1 197 ? 58.596 -20.169 -7.483 1.00 48.58 196 SER C CA 1
ATOM 11644 C C . SER C 1 197 ? 59.792 -19.832 -6.601 1.00 54.71 196 SER C C 1
ATOM 11645 O O . SER C 1 197 ? 60.924 -20.207 -6.906 1.00 64.68 196 SER C O 1
ATOM 11653 N N . ALA C 1 198 ? 59.532 -19.118 -5.510 1.00 49.12 197 ALA C N 1
ATOM 11654 C CA . ALA C 1 198 ? 60.578 -18.762 -4.558 1.00 53.48 197 ALA C CA 1
ATOM 11655 C C . ALA C 1 198 ? 61.236 -20.018 -3.992 1.00 57.97 197 ALA C C 1
ATOM 11656 O O . ALA C 1 198 ? 62.460 -20.085 -3.871 1.00 54.62 197 ALA C O 1
ATOM 11663 N N . ILE C 1 199 ? 60.418 -21.007 -3.641 1.00 62.37 198 ILE C N 1
ATOM 11664 C CA . ILE C 1 199 ? 60.923 -22.279 -3.133 1.00 60.05 198 ILE C CA 1
ATOM 11665 C C . ILE C 1 199 ? 61.808 -22.948 -4.175 1.00 68.11 198 ILE C C 1
ATOM 11666 O O . ILE C 1 199 ? 62.897 -23.431 -3.863 1.00 73.41 198 ILE C O 1
ATOM 11682 N N . ALA C 1 200 ? 61.329 -22.969 -5.415 1.00 52.28 199 ALA C N 1
ATOM 11683 C CA . ALA C 1 200 ? 62.048 -23.611 -6.506 1.00 61.33 199 ALA C CA 1
ATOM 11684 C C . ALA C 1 200 ? 63.404 -22.956 -6.718 1.00 63.96 199 ALA C C 1
ATOM 11685 O O . ALA C 1 200 ? 64.408 -23.639 -6.926 1.00 75.69 199 ALA C O 1
ATOM 11692 N N . GLU C 1 201 ? 63.429 -21.629 -6.661 1.00 55.91 200 GLU C N 1
ATOM 11693 C CA . GLU C 1 201 ? 64.667 -20.885 -6.843 1.00 63.71 200 GLU C CA 1
ATOM 11694 C C . GLU C 1 201 ? 65.654 -21.198 -5.724 1.00 65.38 200 GLU C C 1
ATOM 11695 O O . GLU C 1 201 ? 66.842 -21.386 -5.976 1.00 73.53 200 GLU C O 1
ATOM 11707 N N . LEU C 1 202 ? 65.159 -21.263 -4.491 1.00 52.09 201 LEU C N 1
ATOM 11708 C CA . LEU C 1 202 ? 66.004 -21.601 -3.351 1.00 58.41 201 LEU C CA 1
ATOM 11709 C C . LEU C 1 202 ? 66.605 -22.994 -3.486 1.00 69.53 201 LEU C C 1
ATOM 11710 O O . LEU C 1 202 ? 67.800 -23.187 -3.257 1.00 69.02 201 LEU C O 1
ATOM 11726 N N . ALA C 1 203 ? 65.775 -23.961 -3.861 1.00 64.20 202 ALA C N 1
ATOM 11727 C CA . ALA C 1 203 ? 66.230 -25.338 -3.995 1.00 64.16 202 ALA C CA 1
ATOM 11728 C C . ALA C 1 203 ? 67.328 -25.455 -5.045 1.00 62.05 202 ALA C C 1
ATOM 11729 O O . ALA C 1 203 ? 68.408 -25.968 -4.764 1.00 57.65 202 ALA C O 1
ATOM 11736 N N . LYS C 1 204 ? 67.062 -24.947 -6.244 1.00 66.87 203 LYS C N 1
ATOM 11737 C CA . LYS C 1 204 ? 68.040 -25.000 -7.324 1.00 71.70 203 LYS C CA 1
ATOM 11738 C C . LYS C 1 204 ? 69.300 -24.244 -6.923 1.00 76.29 203 LYS C C 1
ATOM 11739 O O . LYS C 1 204 ? 70.416 -24.665 -7.229 1.00 81.35 203 LYS C O 1
ATOM 11758 N N . LYS C 1 205 ? 69.108 -23.125 -6.233 1.00 67.36 204 LYS C N 1
ATOM 11759 C CA . LYS C 1 205 ? 70.214 -22.285 -5.796 1.00 61.84 204 LYS C CA 1
ATOM 11760 C C . LYS C 1 205 ? 71.093 -23.059 -4.816 1.00 64.71 204 LYS C C 1
ATOM 11761 O O . LYS C 1 205 ? 72.312 -23.118 -4.975 1.00 64.01 204 LYS C O 1
ATOM 11780 N N . ALA C 1 206 ? 70.464 -23.650 -3.804 1.00 73.95 205 ALA C N 1
ATOM 11781 C CA . ALA C 1 206 ? 71.179 -24.414 -2.786 1.00 74.78 205 ALA C CA 1
ATOM 11782 C C . ALA C 1 206 ? 71.815 -25.681 -3.357 1.00 79.98 205 ALA C C 1
ATOM 11783 O O . ALA C 1 206 ? 72.971 -25.990 -3.069 1.00 74.82 205 ALA C O 1
ATOM 11790 N N . ILE C 1 207 ? 71.051 -26.406 -4.168 1.00 85.37 206 ILE C N 1
ATOM 11791 C CA . ILE C 1 207 ? 71.520 -27.651 -4.770 1.00 84.10 206 ILE C CA 1
ATOM 11792 C C . ILE C 1 207 ? 72.733 -27.423 -5.663 1.00 81.72 206 ILE C C 1
ATOM 11793 O O . ILE C 1 207 ? 73.696 -28.189 -5.619 1.00 78.18 206 ILE C O 1
ATOM 11809 N N . GLU C 1 208 ? 72.681 -26.375 -6.478 1.00 75.43 207 GLU C N 1
ATOM 11810 C CA . GLU C 1 208 ? 73.773 -26.077 -7.394 1.00 71.20 207 GLU C CA 1
ATOM 11811 C C . GLU C 1 208 ? 75.039 -25.767 -6.612 1.00 84.12 207 GLU C C 1
ATOM 11812 O O . GLU C 1 208 ? 76.126 -26.212 -6.976 1.00 110.88 207 GLU C O 1
ATOM 11824 N N . ALA C 1 209 ? 74.892 -24.988 -5.546 1.00 79.32 208 ALA C N 1
ATOM 11825 C CA . ALA C 1 209 ? 76.029 -24.619 -4.717 1.00 74.84 208 ALA C CA 1
ATOM 11826 C C . ALA C 1 209 ? 76.710 -25.869 -4.177 1.00 85.54 208 ALA C C 1
ATOM 11827 O O . ALA C 1 209 ? 77.907 -26.055 -4.372 1.00 99.86 208 ALA C O 1
ATOM 11834 N N . ILE C 1 210 ? 75.931 -26.749 -3.555 1.00 95.89 209 ILE C N 1
ATOM 11835 C CA . ILE C 1 210 ? 76.472 -27.965 -2.957 1.00 99.01 209 ILE C CA 1
ATOM 11836 C C . ILE C 1 210 ? 77.200 -28.783 -4.015 1.00 100.41 209 ILE C C 1
ATOM 11837 O O . ILE C 1 210 ? 78.271 -29.335 -3.762 1.00 96.90 209 ILE C O 1
ATOM 11853 N N . TYR C 1 211 ? 76.604 -28.860 -5.199 1.00 100.32 210 TYR C N 1
ATOM 11854 C CA . TYR C 1 211 ? 77.224 -29.535 -6.331 1.00 107.19 210 TYR C CA 1
ATOM 11855 C C . TYR C 1 211 ? 78.584 -28.919 -6.665 1.00 121.13 210 TYR C C 1
ATOM 11856 O O . TYR C 1 211 ? 79.565 -29.638 -6.855 1.00 135.98 210 TYR C O 1
ATOM 11874 N N . ARG C 1 212 ? 78.638 -27.591 -6.736 1.00 103.51 211 ARG C N 1
ATOM 11875 C CA . ARG C 1 212 ? 79.867 -26.894 -7.111 1.00 106.42 211 ARG C CA 1
ATOM 11876 C C . ARG C 1 212 ? 80.979 -27.119 -6.092 1.00 132.39 211 ARG C C 1
ATOM 11877 O O . ARG C 1 212 ? 82.153 -27.179 -6.451 1.00 149.22 211 ARG C O 1
ATOM 11898 N N . LEU C 1 213 ? 80.612 -27.232 -4.821 1.00 134.03 212 LEU C N 1
ATOM 11899 C CA . LEU C 1 213 ? 81.583 -27.566 -3.786 1.00 136.88 212 LEU C CA 1
ATOM 11900 C C . LEU C 1 213 ? 82.108 -28.991 -3.945 1.00 157.72 212 LEU C C 1
ATOM 11901 O O . LEU C 1 213 ? 83.297 -29.239 -3.757 1.00 173.32 212 LEU C O 1
ATOM 11917 N N . ALA C 1 214 ? 81.227 -29.917 -4.309 1.00 160.70 213 ALA C N 1
ATOM 11918 C CA . ALA C 1 214 ? 81.586 -31.332 -4.380 1.00 172.27 213 ALA C CA 1
ATOM 11919 C C . ALA C 1 214 ? 82.686 -31.641 -5.398 1.00 182.20 213 ALA C C 1
ATOM 11920 O O . ALA C 1 214 ? 83.518 -32.515 -5.159 1.00 196.33 213 ALA C O 1
ATOM 11927 N N . ASP C 1 215 ? 82.698 -30.941 -6.528 1.00 175.62 214 ASP C N 1
ATOM 11928 C CA . ASP C 1 215 ? 83.720 -31.189 -7.545 1.00 186.71 214 ASP C CA 1
ATOM 11929 C C . ASP C 1 215 ? 85.109 -30.793 -7.041 1.00 189.96 214 ASP C C 1
ATOM 11930 O O . ASP C 1 215 ? 86.123 -31.218 -7.596 1.00 190.36 214 ASP C O 1
ATOM 11939 N N . ASN C 1 216 ? 85.144 -29.981 -5.987 1.00 187.80 215 ASN C N 1
ATOM 11940 C CA . ASN C 1 216 ? 86.399 -29.519 -5.403 1.00 195.86 215 ASN C CA 1
ATOM 11941 C C . ASN C 1 216 ? 86.812 -30.373 -4.202 1.00 205.10 215 ASN C C 1
ATOM 11942 O O . ASN C 1 216 ? 87.771 -30.049 -3.500 1.00 206.62 215 ASN C O 1
ATOM 11953 N N . HIS C 1 217 ? 86.084 -31.464 -3.977 1.00 220.90 216 HIS C N 1
ATOM 11954 C CA . HIS C 1 217 ? 86.387 -32.404 -2.898 1.00 222.63 216 HIS C CA 1
ATOM 11955 C C . HIS C 1 217 ? 87.331 -33.484 -3.418 1.00 229.18 216 HIS C C 1
ATOM 11956 O O . HIS C 1 217 ? 87.302 -33.812 -4.605 1.00 231.20 216 HIS C O 1
ATOM 11970 N N . THR C 1 218 ? 88.162 -34.037 -2.537 1.00 197.89 217 THR C N 1
ATOM 11971 C CA . THR C 1 218 ? 89.175 -35.000 -2.960 1.00 187.68 217 THR C CA 1
ATOM 11972 C C . THR C 1 218 ? 88.923 -36.458 -2.560 1.00 177.52 217 THR C C 1
ATOM 11973 O O . THR C 1 218 ? 89.328 -37.371 -3.277 1.00 169.99 217 THR C O 1
ATOM 11984 N N . SER C 1 219 ? 88.243 -36.671 -1.435 1.00 175.89 218 SER C N 1
ATOM 11985 C CA . SER C 1 219 ? 87.974 -38.023 -0.911 1.00 184.53 218 SER C CA 1
ATOM 11986 C C . SER C 1 219 ? 86.521 -38.479 -1.153 1.00 194.74 218 SER C C 1
ATOM 11987 O O . SER C 1 219 ? 85.600 -37.665 -1.055 1.00 202.45 218 SER C O 1
ATOM 11995 N N . PRO C 1 220 ? 86.313 -39.780 -1.462 1.00 195.35 219 PRO C N 1
ATOM 11996 C CA . PRO C 1 220 ? 84.989 -40.307 -1.849 1.00 209.57 219 PRO C CA 1
ATOM 11997 C C . PRO C 1 220 ? 83.784 -40.124 -0.904 1.00 259.98 219 PRO C C 1
ATOM 11998 O O . PRO C 1 220 ? 82.703 -39.841 -1.421 1.00 264.27 219 PRO C O 1
ATOM 12009 N N . THR C 1 221 ? 83.935 -40.283 0.410 1.00 256.64 220 THR C N 1
ATOM 12010 C CA . THR C 1 221 ? 82.777 -40.225 1.313 1.00 240.13 220 THR C CA 1
ATOM 12011 C C . THR C 1 221 ? 82.029 -38.883 1.256 1.00 210.40 220 THR C C 1
ATOM 12012 O O . THR C 1 221 ? 80.823 -38.839 1.497 1.00 222.23 220 THR C O 1
ATOM 12023 N N . TYR C 1 222 ? 82.735 -37.798 0.944 1.00 214.26 221 TYR C N 1
ATOM 12024 C CA . TYR C 1 222 ? 82.159 -36.456 1.055 1.00 212.72 221 TYR C CA 1
ATOM 12025 C C . TYR C 1 222 ? 81.049 -36.184 0.051 1.00 204.34 221 TYR C C 1
ATOM 12026 O O . TYR C 1 222 ? 80.060 -35.526 0.374 1.00 182.71 221 TYR C O 1
ATOM 12044 N N . ILE C 1 223 ? 81.212 -36.692 -1.164 1.00 271.01 222 ILE C N 1
ATOM 12045 C CA . ILE C 1 223 ? 80.227 -36.473 -2.211 1.00 241.60 222 ILE C CA 1
ATOM 12046 C C . ILE C 1 223 ? 78.929 -37.189 -1.864 1.00 225.96 222 ILE C C 1
ATOM 12047 O O . ILE C 1 223 ? 77.846 -36.671 -2.117 1.00 221.66 222 ILE C O 1
ATOM 12063 N N . GLU C 1 224 ? 79.038 -38.365 -1.255 1.00 203.07 223 GLU C N 1
ATOM 12064 C CA . GLU C 1 224 ? 77.857 -39.097 -0.815 1.00 189.78 223 GLU C CA 1
ATOM 12065 C C . GLU C 1 224 ? 77.088 -38.292 0.229 1.00 160.00 223 GLU C C 1
ATOM 12066 O O . GLU C 1 224 ? 75.858 -38.298 0.245 1.00 140.29 223 GLU C O 1
ATOM 12078 N N . LYS C 1 225 ? 77.817 -37.603 1.103 1.00 144.92 224 LYS C N 1
ATOM 12079 C CA . LYS C 1 225 ? 77.194 -36.713 2.076 1.00 133.60 224 LYS C CA 1
ATOM 12080 C C . LYS C 1 225 ? 76.568 -35.512 1.376 1.00 127.79 224 LYS C C 1
ATOM 12081 O O . LYS C 1 225 ? 75.500 -35.040 1.765 1.00 118.38 224 LYS C O 1
ATOM 12100 N N . ALA C 1 226 ? 77.248 -35.008 0.351 1.00 130.81 225 ALA C N 1
ATOM 12101 C CA . ALA C 1 226 ? 76.727 -33.897 -0.434 1.00 131.17 225 ALA C CA 1
ATOM 12102 C C . ALA C 1 226 ? 75.465 -34.354 -1.150 1.00 129.73 225 ALA C C 1
ATOM 12103 O O . ALA C 1 226 ? 74.471 -33.632 -1.209 1.00 127.56 225 ALA C O 1
ATOM 12110 N N . ILE C 1 227 ? 75.524 -35.564 -1.695 1.00 129.74 226 ILE C N 1
ATOM 12111 C CA . ILE C 1 227 ? 74.373 -36.186 -2.333 1.00 119.00 226 ILE C CA 1
ATOM 12112 C C . ILE C 1 227 ? 73.250 -36.329 -1.315 1.00 110.02 226 ILE C C 1
ATOM 12113 O O . ILE C 1 227 ? 72.094 -36.022 -1.601 1.00 110.62 226 ILE C O 1
ATOM 12129 N N . GLU C 1 228 ? 73.609 -36.804 -0.127 1.00 123.87 227 GLU C N 1
ATOM 12130 C CA . GLU C 1 228 ? 72.664 -36.937 0.972 1.00 115.15 227 GLU C CA 1
ATOM 12131 C C . GLU C 1 228 ? 72.014 -35.590 1.278 1.00 115.04 227 GLU C C 1
ATOM 12132 O O . GLU C 1 228 ? 70.796 -35.499 1.432 1.00 117.83 227 GLU C O 1
ATOM 12144 N N . ALA C 1 229 ? 72.837 -34.549 1.365 1.00 107.78 228 ALA C N 1
ATOM 12145 C CA . ALA C 1 229 ? 72.359 -33.205 1.672 1.00 108.97 228 ALA C CA 1
ATOM 12146 C C . ALA C 1 229 ? 71.402 -32.682 0.602 1.00 102.74 228 ALA C C 1
ATOM 12147 O O . ALA C 1 229 ? 70.345 -32.135 0.918 1.00 99.94 228 ALA C O 1
ATOM 12154 N N . ILE C 1 230 ? 71.780 -32.852 -0.662 1.00 99.00 229 ILE C N 1
ATOM 12155 C CA . ILE C 1 230 ? 70.990 -32.352 -1.784 1.00 92.96 229 ILE C CA 1
ATOM 12156 C C . ILE C 1 230 ? 69.593 -32.958 -1.816 1.00 97.41 229 ILE C C 1
ATOM 12157 O O . ILE C 1 230 ? 68.598 -32.245 -1.939 1.00 102.07 229 ILE C O 1
ATOM 12173 N N . GLU C 1 231 ? 69.527 -34.279 -1.711 1.00 98.61 230 GLU C N 1
ATOM 12174 C CA . GLU C 1 231 ? 68.268 -34.992 -1.865 1.00 95.92 230 GLU C CA 1
ATOM 12175 C C . GLU C 1 231 ? 67.262 -34.671 -0.764 1.00 87.42 230 GLU C C 1
ATOM 12176 O O . GLU C 1 231 ? 66.064 -34.558 -1.025 1.00 78.94 230 GLU C O 1
ATOM 12188 N N . LYS C 1 232 ? 67.752 -34.533 0.465 1.00 83.40 231 LYS C N 1
ATOM 12189 C CA . LYS C 1 232 ? 66.894 -34.204 1.597 1.00 87.43 231 LYS C CA 1
ATOM 12190 C C . LYS C 1 232 ? 66.202 -32.869 1.354 1.00 83.65 231 LYS C C 1
ATOM 12191 O O . LYS C 1 232 ? 65.025 -32.696 1.671 1.00 87.45 231 LYS C O 1
ATOM 12210 N N . ILE C 1 233 ? 66.950 -31.928 0.788 1.00 84.01 232 ILE C N 1
ATOM 12211 C CA . ILE C 1 233 ? 66.415 -30.620 0.438 1.00 82.65 232 ILE C CA 1
ATOM 12212 C C . ILE C 1 233 ? 65.340 -30.759 -0.632 1.00 72.86 232 ILE C C 1
ATOM 12213 O O . ILE C 1 233 ? 64.262 -30.175 -0.527 1.00 66.87 232 ILE C O 1
ATOM 12229 N N . ALA C 1 234 ? 65.644 -31.546 -1.659 1.00 72.20 233 ALA C N 1
ATOM 12230 C CA . ALA C 1 234 ? 64.750 -31.711 -2.798 1.00 77.22 233 ALA C CA 1
ATOM 12231 C C . ALA C 1 234 ? 63.415 -32.348 -2.424 1.00 85.29 233 ALA C C 1
ATOM 12232 O O . ALA C 1 234 ? 62.360 -31.837 -2.794 1.00 78.61 233 ALA C O 1
ATOM 12239 N N . ARG C 1 235 ? 63.458 -33.454 -1.687 1.00 81.87 234 ARG C N 1
ATOM 12240 C CA . ARG C 1 235 ? 62.236 -34.169 -1.331 1.00 81.88 234 ARG C CA 1
ATOM 12241 C C . ARG C 1 235 ? 61.287 -33.299 -0.516 1.00 80.84 234 ARG C C 1
ATOM 12242 O O . ARG C 1 235 ? 60.079 -33.288 -0.756 1.00 77.68 234 ARG C O 1
ATOM 12263 N N . LYS C 1 236 ? 61.839 -32.573 0.448 1.00 83.70 235 LYS C N 1
ATOM 12264 C CA . LYS C 1 236 ? 61.049 -31.675 1.280 1.00 82.49 235 LYS C CA 1
ATOM 12265 C C . LYS C 1 236 ? 60.441 -30.518 0.493 1.00 64.80 235 LYS C C 1
ATOM 12266 O O . LYS C 1 236 ? 59.257 -30.218 0.643 1.00 66.73 235 LYS C O 1
ATOM 12285 N N . ALA C 1 237 ? 61.258 -29.860 -0.327 1.00 69.50 236 ALA C N 1
ATOM 12286 C CA . ALA C 1 237 ? 60.797 -28.713 -1.104 1.00 68.86 236 ALA C CA 1
ATOM 12287 C C . ALA C 1 237 ? 59.649 -29.159 -1.990 1.00 70.59 236 ALA C C 1
ATOM 12288 O O . ALA C 1 237 ? 58.643 -28.465 -2.125 1.00 61.49 236 ALA C O 1
ATOM 12295 N N . ILE C 1 238 ? 59.813 -30.332 -2.588 1.00 77.06 237 ILE C N 1
ATOM 12296 C CA . ILE C 1 238 ? 58.776 -30.921 -3.416 1.00 64.93 237 ILE C CA 1
ATOM 12297 C C . ILE C 1 238 ? 57.544 -31.156 -2.556 1.00 63.25 237 ILE C C 1
ATOM 12298 O O . ILE C 1 238 ? 56.435 -30.785 -2.929 1.00 67.58 237 ILE C O 1
ATOM 12314 N N . LYS C 1 239 ? 57.762 -31.739 -1.381 1.00 66.16 238 LYS C N 1
ATOM 12315 C CA . LYS C 1 239 ? 56.677 -32.033 -0.454 1.00 67.91 238 LYS C CA 1
ATOM 12316 C C . LYS C 1 239 ? 55.971 -30.752 -0.028 1.00 70.71 238 LYS C C 1
ATOM 12317 O O . LYS C 1 239 ? 54.743 -30.704 0.038 1.00 73.19 238 LYS C O 1
ATOM 12336 N N . ALA C 1 240 ? 56.754 -29.719 0.264 1.00 66.32 239 ALA C N 1
ATOM 12337 C CA . ALA C 1 240 ? 56.200 -28.422 0.628 1.00 57.84 239 ALA C CA 1
ATOM 12338 C C . ALA C 1 240 ? 55.363 -27.889 -0.525 1.00 58.06 239 ALA C C 1
ATOM 12339 O O . ALA C 1 240 ? 54.227 -27.462 -0.336 1.00 59.98 239 ALA C O 1
ATOM 12346 N N . ILE C 1 241 ? 55.930 -27.938 -1.726 1.00 59.13 240 ILE C N 1
ATOM 12347 C CA . ILE C 1 241 ? 55.235 -27.488 -2.925 1.00 64.18 240 ILE C CA 1
ATOM 12348 C C . ILE C 1 241 ? 54.003 -28.350 -3.159 1.00 67.58 240 ILE C C 1
ATOM 12349 O O . ILE C 1 241 ? 52.946 -27.839 -3.533 1.00 64.00 240 ILE C O 1
ATOM 12365 N N . GLU C 1 242 ? 54.143 -29.655 -2.943 1.00 68.74 241 GLU C N 1
ATOM 12366 C CA . GLU C 1 242 ? 53.022 -30.570 -3.108 1.00 71.96 241 GLU C CA 1
ATOM 12367 C C . GLU C 1 242 ? 51.886 -30.161 -2.183 1.00 76.02 241 GLU C C 1
ATOM 12368 O O . GLU C 1 242 ? 50.764 -29.938 -2.633 1.00 68.52 241 GLU C O 1
ATOM 12380 N N . MET C 1 243 ? 52.199 -30.028 -0.896 1.00 71.31 242 MET C N 1
ATOM 12381 C CA . MET C 1 243 ? 51.203 -29.679 0.113 1.00 71.96 242 MET C CA 1
ATOM 12382 C C . MET C 1 243 ? 50.578 -28.311 -0.151 1.00 77.84 242 MET C C 1
ATOM 12383 O O . MET C 1 243 ? 49.410 -28.090 0.156 1.00 92.45 242 MET C O 1
ATOM 12397 N N . LEU C 1 244 ? 51.365 -27.385 -0.688 1.00 73.70 243 LEU C N 1
ATOM 12398 C CA . LEU C 1 244 ? 50.841 -26.075 -1.067 1.00 85.43 243 LEU C CA 1
ATOM 12399 C C . LEU C 1 244 ? 49.973 -26.176 -2.322 1.00 91.51 243 LEU C C 1
ATOM 12400 O O . LEU C 1 244 ? 48.977 -25.465 -2.453 1.00 93.29 243 LEU C O 1
ATOM 12416 N N . ALA C 1 245 ? 50.359 -27.052 -3.244 1.00 83.54 244 ALA C N 1
ATOM 12417 C CA . ALA C 1 245 ? 49.584 -27.271 -4.463 1.00 95.67 244 ALA C CA 1
ATOM 12418 C C . ALA C 1 245 ? 48.227 -27.874 -4.112 1.00 92.01 244 ALA C C 1
ATOM 12419 O O . ALA C 1 245 ? 47.245 -27.688 -4.831 1.00 95.48 244 ALA C O 1
ATOM 12426 N N . LYS C 1 246 ? 48.188 -28.603 -3.000 1.00 87.44 245 LYS C N 1
ATOM 12427 C CA . LYS C 1 246 ? 46.963 -29.229 -2.510 1.00 90.05 245 LYS C CA 1
ATOM 12428 C C . LYS C 1 246 ? 45.899 -28.172 -2.219 1.00 106.28 245 LYS C C 1
ATOM 12429 O O . LYS C 1 246 ? 44.705 -28.472 -2.192 1.00 123.59 245 LYS C O 1
ATOM 12448 N N . ASN C 1 247 ? 46.342 -26.935 -2.007 1.00 119.49 246 ASN C N 1
ATOM 12449 C CA . ASN C 1 247 ? 45.458 -25.850 -1.599 1.00 128.49 246 ASN C CA 1
ATOM 12450 C C . ASN C 1 247 ? 44.984 -24.997 -2.776 1.00 146.40 246 ASN C C 1
ATOM 12451 O O . ASN C 1 247 ? 44.330 -23.972 -2.580 1.00 153.19 246 ASN C O 1
ATOM 12462 N N . ILE C 1 248 ? 45.313 -25.425 -3.993 1.00 132.20 247 ILE C N 1
ATOM 12463 C CA . ILE C 1 248 ? 44.862 -24.736 -5.202 1.00 135.07 247 ILE C CA 1
ATOM 12464 C C . ILE C 1 248 ? 43.687 -25.476 -5.844 1.00 140.37 247 ILE C C 1
ATOM 12465 O O . ILE C 1 248 ? 43.681 -26.706 -5.910 1.00 140.00 247 ILE C O 1
ATOM 12481 N N . THR C 1 249 ? 42.699 -24.715 -6.313 1.00 133.33 248 THR C N 1
ATOM 12482 C CA . THR C 1 249 ? 41.499 -25.280 -6.931 1.00 134.28 248 THR C CA 1
ATOM 12483 C C . THR C 1 249 ? 41.526 -25.128 -8.457 1.00 126.76 248 THR C C 1
ATOM 12484 O O . THR C 1 249 ? 40.891 -25.895 -9.179 1.00 131.81 248 THR C O 1
ATOM 12495 N N . THR C 1 250 ? 42.270 -24.133 -8.932 1.00 123.20 249 THR C N 1
ATOM 12496 C CA . THR C 1 250 ? 42.350 -23.797 -10.356 1.00 115.90 249 THR C CA 1
ATOM 12497 C C . THR C 1 250 ? 43.345 -24.676 -11.109 1.00 115.64 249 THR C C 1
ATOM 12498 O O . THR C 1 250 ? 44.452 -24.900 -10.639 1.00 125.67 249 THR C O 1
ATOM 12509 N N . GLU C 1 251 ? 42.921 -25.196 -12.260 1.00 110.19 250 GLU C N 1
ATOM 12510 C CA . GLU C 1 251 ? 43.717 -26.137 -13.054 1.00 114.59 250 GLU C CA 1
ATOM 12511 C C . GLU C 1 251 ? 44.975 -25.525 -13.698 1.00 113.32 250 GLU C C 1
ATOM 12512 O O . GLU C 1 251 ? 45.970 -26.222 -13.896 1.00 110.09 250 GLU C O 1
ATOM 12524 N N . GLU C 1 252 ? 44.935 -24.235 -14.019 1.00 112.76 251 GLU C N 1
ATOM 12525 C CA . GLU C 1 252 ? 46.070 -23.554 -14.652 1.00 109.79 251 GLU C CA 1
ATOM 12526 C C . GLU C 1 252 ? 47.397 -23.612 -13.879 1.00 110.86 251 GLU C C 1
ATOM 12527 O O . GLU C 1 252 ? 48.427 -24.013 -14.424 1.00 111.49 251 GLU C O 1
ATOM 12539 N N . TYR C 1 253 ? 47.360 -23.215 -12.610 1.00 106.95 252 TYR C N 1
ATOM 12540 C CA . TYR C 1 253 ? 48.565 -23.071 -11.783 1.00 106.27 252 TYR C CA 1
ATOM 12541 C C . TYR C 1 253 ? 49.272 -24.371 -11.387 1.00 100.06 252 TYR C C 1
ATOM 12542 O O . TYR C 1 253 ? 50.486 -24.387 -11.186 1.00 98.10 252 TYR C O 1
ATOM 12560 N N . LYS C 1 254 ? 48.511 -25.452 -11.278 1.00 94.52 253 LYS C N 1
ATOM 12561 C CA . LYS C 1 254 ? 49.028 -26.723 -10.792 1.00 99.87 253 LYS C CA 1
ATOM 12562 C C . LYS C 1 254 ? 50.114 -27.286 -11.692 1.00 94.30 253 LYS C C 1
ATOM 12563 O O . LYS C 1 254 ? 51.092 -27.852 -11.208 1.00 89.03 253 LYS C O 1
ATOM 12582 N N . GLU C 1 255 ? 49.968 -27.098 -12.998 1.00 91.40 254 GLU C N 1
ATOM 12583 C CA . GLU C 1 255 ? 50.963 -27.592 -13.940 1.00 89.61 254 GLU C CA 1
ATOM 12584 C C . GLU C 1 255 ? 52.319 -26.954 -13.675 1.00 86.04 254 GLU C C 1
ATOM 12585 O O . GLU C 1 255 ? 53.356 -27.599 -13.824 1.00 85.18 254 GLU C O 1
ATOM 12597 N N . LYS C 1 256 ? 52.306 -25.690 -13.268 1.00 88.55 255 LYS C N 1
ATOM 12598 C CA . LYS C 1 256 ? 53.531 -25.010 -12.869 1.00 86.08 255 LYS C CA 1
ATOM 12599 C C . LYS C 1 256 ? 54.084 -25.543 -11.551 1.00 75.45 255 LYS C C 1
ATOM 12600 O O . LYS C 1 256 ? 55.299 -25.595 -11.368 1.00 79.58 255 LYS C O 1
ATOM 12619 N N . ALA C 1 257 ? 53.206 -25.924 -10.628 1.00 75.40 256 ALA C N 1
ATOM 12620 C CA . ALA C 1 257 ? 53.664 -26.507 -9.371 1.00 91.47 256 ALA C CA 1
ATOM 12621 C C . ALA C 1 257 ? 54.345 -27.847 -9.636 1.00 84.07 256 ALA C C 1
ATOM 12622 O O . ALA C 1 257 ? 55.420 -28.117 -9.105 1.00 81.67 256 ALA C O 1
ATOM 12629 N N . LYS C 1 258 ? 53.722 -28.682 -10.462 1.00 79.47 257 LYS C N 1
ATOM 12630 C CA . LYS C 1 258 ? 54.360 -29.917 -10.913 1.00 91.75 257 LYS C CA 1
ATOM 12631 C C . LYS C 1 258 ? 55.585 -29.602 -11.765 1.00 78.79 257 LYS C C 1
ATOM 12632 O O . LYS C 1 258 ? 56.585 -30.317 -11.707 1.00 74.66 257 LYS C O 1
ATOM 12651 N N . SER C 1 259 ? 55.500 -28.544 -12.568 1.00 73.00 258 SER C N 1
ATOM 12652 C CA . SER C 1 259 ? 56.645 -28.108 -13.360 1.00 74.71 258 SER C CA 1
ATOM 12653 C C . SER C 1 259 ? 57.798 -27.776 -12.425 1.00 76.13 258 SER C C 1
ATOM 12654 O O . SER C 1 259 ? 58.942 -28.152 -12.680 1.00 77.18 258 SER C O 1
ATOM 12662 N N . ALA C 1 260 ? 57.490 -27.063 -11.346 1.00 83.79 259 ALA C N 1
ATOM 12663 C CA . ALA C 1 260 ? 58.491 -26.744 -10.339 1.00 74.61 259 ALA C CA 1
ATOM 12664 C C . ALA C 1 260 ? 59.051 -28.039 -9.763 1.00 70.81 259 ALA C C 1
ATOM 12665 O O . ALA C 1 260 ? 60.262 -28.198 -9.641 1.00 77.06 259 ALA C O 1
ATOM 12672 N N . ILE C 1 261 ? 58.160 -28.968 -9.428 1.00 69.81 260 ILE C N 1
ATOM 12673 C CA . ILE C 1 261 ? 58.567 -30.266 -8.905 1.00 77.39 260 ILE C CA 1
ATOM 12674 C C . ILE C 1 261 ? 59.462 -30.993 -9.901 1.00 83.86 260 ILE C C 1
ATOM 12675 O O . ILE C 1 261 ? 60.534 -31.477 -9.544 1.00 80.32 260 ILE C O 1
ATOM 12691 N N . ASP C 1 262 ? 59.020 -31.053 -11.153 1.00 89.15 261 ASP C N 1
ATOM 12692 C CA . ASP C 1 262 ? 59.755 -31.768 -12.187 1.00 82.03 261 ASP C CA 1
ATOM 12693 C C . ASP C 1 262 ? 61.137 -31.162 -12.394 1.00 85.13 261 ASP C C 1
ATOM 12694 O O . ASP C 1 262 ? 62.129 -31.883 -12.513 1.00 78.93 261 ASP C O 1
ATOM 12703 N N . GLU C 1 263 ? 61.200 -29.834 -12.433 1.00 88.77 262 GLU C N 1
ATOM 12704 C CA . GLU C 1 263 ? 62.472 -29.144 -12.601 1.00 86.96 262 GLU C CA 1
ATOM 12705 C C . GLU C 1 263 ? 63.389 -29.378 -11.403 1.00 80.54 262 GLU C C 1
ATOM 12706 O O . GLU C 1 263 ? 64.576 -29.634 -11.568 1.00 84.04 262 GLU C O 1
ATOM 12718 N N . ILE C 1 264 ? 62.831 -29.323 -10.200 1.00 73.29 263 ILE C N 1
ATOM 12719 C CA . ILE C 1 264 ? 63.623 -29.534 -8.991 1.00 84.89 263 ILE C CA 1
ATOM 12720 C C . ILE C 1 264 ? 64.209 -30.943 -8.938 1.00 85.63 263 ILE C C 1
ATOM 12721 O O . ILE C 1 264 ? 65.385 -31.116 -8.618 1.00 77.55 263 ILE C O 1
ATOM 12737 N N . ARG C 1 265 ? 63.393 -31.944 -9.251 1.00 80.62 264 ARG C N 1
ATOM 12738 C CA . ARG C 1 265 ? 63.846 -33.330 -9.207 1.00 76.79 264 ARG C CA 1
ATOM 12739 C C . ARG C 1 265 ? 64.972 -33.635 -10.190 1.00 85.76 264 ARG C C 1
ATOM 12740 O O . ARG C 1 265 ? 66.046 -34.083 -9.793 1.00 83.77 264 ARG C O 1
ATOM 12761 N N . GLU C 1 266 ? 64.725 -33.379 -11.471 1.00 91.29 265 GLU C N 1
ATOM 12762 C CA . GLU C 1 266 ? 65.673 -33.741 -12.520 1.00 95.28 265 GLU C CA 1
ATOM 12763 C C . GLU C 1 266 ? 66.981 -32.957 -12.461 1.00 91.77 265 GLU C C 1
ATOM 12764 O O . GLU C 1 266 ? 68.054 -33.516 -12.683 1.00 100.95 265 GLU C O 1
ATOM 12776 N N . LYS C 1 267 ? 66.891 -31.665 -12.166 1.00 82.45 266 LYS C N 1
ATOM 12777 C CA . LYS C 1 267 ? 68.082 -30.834 -12.021 1.00 94.82 266 LYS C CA 1
ATOM 12778 C C . LYS C 1 267 ? 68.901 -31.324 -10.829 1.00 90.13 266 LYS C C 1
ATOM 12779 O O . LYS C 1 267 ? 70.131 -31.336 -10.872 1.00 92.02 266 LYS C O 1
ATOM 12798 N N . ALA C 1 268 ? 68.216 -31.704 -9.755 1.00 87.19 267 ALA C N 1
ATOM 12799 C CA . ALA C 1 268 ? 68.889 -32.263 -8.591 1.00 94.91 267 ALA C CA 1
ATOM 12800 C C . ALA C 1 268 ? 69.533 -33.577 -9.014 1.00 105.09 267 ALA C C 1
ATOM 12801 O O . ALA C 1 268 ? 70.680 -33.865 -8.671 1.00 105.31 267 ALA C O 1
ATOM 12808 N N . LYS C 1 269 ? 68.773 -34.370 -9.763 1.00 107.59 268 LYS C N 1
ATOM 12809 C CA . LYS C 1 269 ? 69.254 -35.635 -10.306 1.00 103.20 268 LYS C CA 1
ATOM 12810 C C . LYS C 1 269 ? 70.438 -35.373 -11.229 1.00 93.68 268 LYS C C 1
ATOM 12811 O O . LYS C 1 269 ? 71.421 -36.113 -11.230 1.00 104.44 268 LYS C O 1
ATOM 12830 N N . GLU C 1 270 ? 70.322 -34.306 -12.014 1.00 92.74 269 GLU C N 1
ATOM 12831 C CA . GLU C 1 270 ? 71.370 -33.890 -12.938 1.00 99.69 269 GLU C CA 1
ATOM 12832 C C . GLU C 1 270 ? 72.666 -33.553 -12.210 1.00 99.25 269 GLU C C 1
ATOM 12833 O O . GLU C 1 270 ? 73.747 -33.983 -12.615 1.00 100.64 269 GLU C O 1
ATOM 12845 N N . ALA C 1 271 ? 72.550 -32.777 -11.139 1.00 99.31 270 ALA C N 1
ATOM 12846 C CA . ALA C 1 271 ? 73.708 -32.366 -10.357 1.00 102.21 270 ALA C CA 1
ATOM 12847 C C . ALA C 1 271 ? 74.425 -33.559 -9.736 1.00 103.58 270 ALA C C 1
ATOM 12848 O O . ALA C 1 271 ? 75.640 -33.701 -9.855 1.00 119.38 270 ALA C O 1
ATOM 12855 N N . ILE C 1 272 ? 73.654 -34.418 -9.081 1.00 96.70 271 ILE C N 1
ATOM 12856 C CA . ILE C 1 272 ? 74.200 -35.553 -8.346 1.00 118.89 271 ILE C CA 1
ATOM 12857 C C . ILE C 1 272 ? 74.917 -36.622 -9.168 1.00 109.99 271 ILE C C 1
ATOM 12858 O O . ILE C 1 272 ? 76.012 -37.049 -8.819 1.00 108.19 271 ILE C O 1
ATOM 12874 N N . LYS C 1 273 ? 74.293 -37.074 -10.243 1.00 100.89 272 LYS C N 1
ATOM 12875 C CA . LYS C 1 273 ? 74.857 -38.160 -11.037 1.00 118.67 272 LYS C CA 1
ATOM 12876 C C . LYS C 1 273 ? 76.200 -37.796 -11.682 1.00 129.16 272 LYS C C 1
ATOM 12877 O O . LYS C 1 273 ? 77.089 -38.638 -11.768 1.00 134.17 272 LYS C O 1
ATOM 12896 N N . ARG C 1 274 ? 76.351 -36.565 -12.156 1.00 130.42 273 ARG C N 1
ATOM 12897 C CA . ARG C 1 274 ? 77.650 -36.124 -12.661 1.00 134.10 273 ARG C CA 1
ATOM 12898 C C . ARG C 1 274 ? 78.704 -36.179 -11.558 1.00 132.13 273 ARG C C 1
ATOM 12899 O O . ARG C 1 274 ? 79.886 -36.383 -11.832 1.00 140.37 273 ARG C O 1
ATOM 12920 N N . LEU C 1 275 ? 78.288 -35.977 -10.312 1.00 130.43 274 LEU C N 1
ATOM 12921 C CA . LEU C 1 275 ? 79.219 -36.101 -9.199 1.00 133.87 274 LEU C CA 1
ATOM 12922 C C . LEU C 1 275 ? 79.657 -37.562 -9.135 1.00 140.12 274 LEU C C 1
ATOM 12923 O O . LEU C 1 275 ? 80.809 -37.849 -8.811 1.00 147.20 274 LEU C O 1
ATOM 12939 N N . GLU C 1 276 ? 78.740 -38.484 -9.430 1.00 139.25 275 GLU C N 1
ATOM 12940 C CA . GLU C 1 276 ? 79.103 -39.898 -9.486 1.00 147.73 275 GLU C CA 1
ATOM 12941 C C . GLU C 1 276 ? 80.112 -40.096 -10.617 1.00 147.02 275 GLU C C 1
ATOM 12942 O O . GLU C 1 276 ? 80.990 -40.952 -10.533 1.00 149.55 275 GLU C O 1
ATOM 12954 N N . ASP C 1 277 ? 79.972 -39.324 -11.691 1.00 151.94 276 ASP C N 1
ATOM 12955 C CA . ASP C 1 277 ? 80.942 -39.383 -12.781 1.00 148.35 276 ASP C CA 1
ATOM 12956 C C . ASP C 1 277 ? 82.263 -38.784 -12.296 1.00 148.11 276 ASP C C 1
ATOM 12957 O O . ASP C 1 277 ? 83.328 -39.090 -12.833 1.00 144.69 276 ASP C O 1
ATOM 12966 N N . ASN C 1 278 ? 82.178 -37.935 -11.273 1.00 155.22 277 ASN C N 1
ATOM 12967 C CA . ASN C 1 278 ? 83.357 -37.339 -10.649 1.00 158.38 277 ASN C CA 1
ATOM 12968 C C . ASN C 1 278 ? 83.717 -38.108 -9.380 1.00 155.12 277 ASN C C 1
ATOM 12969 O O . ASN C 1 278 ? 84.625 -37.731 -8.636 1.00 147.41 277 ASN C O 1
ATOM 12980 N N . ARG C 1 279 ? 82.976 -39.187 -9.150 1.00 155.07 278 ARG C N 1
ATOM 12981 C CA . ARG C 1 279 ? 83.164 -40.066 -8.005 1.00 162.38 278 ARG C CA 1
ATOM 12982 C C . ARG C 1 279 ? 84.063 -41.229 -8.394 1.00 165.88 278 ARG C C 1
ATOM 12983 O O . ARG C 1 279 ? 84.123 -41.615 -9.563 1.00 163.85 278 ARG C O 1
ATOM 13004 N N . THR C 1 280 ? 84.756 -41.785 -7.409 1.00 181.44 279 THR C N 1
ATOM 13005 C CA . THR C 1 280 ? 85.656 -42.903 -7.640 1.00 185.24 279 THR C CA 1
ATOM 13006 C C . THR C 1 280 ? 85.035 -44.221 -7.187 1.00 181.57 279 THR C C 1
ATOM 13007 O O . THR C 1 280 ? 83.814 -44.341 -7.084 1.00 175.25 279 THR C O 1
#

Foldseek 3Di:
DCVVLLVVLVVLLVVLLVVLVVLLVVLVVDDDVVVLLVSLVVNLVSLLVSLVVLLVSLVVDLDLVSLLSSLVSNLVSLLSSLVSLLVSLVPDDDLVSNLSSLVSNLVSLLSSLVSLLVSLLNDPDLVSLLVSLVSNLVSLLSSLVSLLVSLVNDDDLVSLLSSLVSNLCSLLSSLVSLLSSLLNDPDPVSNLVSLVSNLVSLLSSLVSLLVSLLPDDDPVSVVVSLVSNVVSLVSSLCSLVVSVVPDDDVVSVVVSVVSNVVSCVSSVVSNVVSVVSHD/DVVVLLVVLVVLLVVLLVLLVVLLVVLVPDDDLVSLLVSLVVNLCSLLVSLVVLLVSLVPDDDVVSLLVSLVSNLVSLLSSLVSLLVSLVVDLDLVSVLVSLVSNLVSLLSSLVSLLVSLVPDLDLVSLLVSLVSNLVSLLSSLVSLLVSLVNDDDLVSNLSSLVSNLVSLLSSLVSLLSSLLSDLDLVSNLSSLVSNLVSLLSSLVSLLVSLLPDPDQVSLVVSLVSNVVSLVSSLVSLVVSLVSDDDVVSVVVSVVSNVSSVVSSCVSNVVSVVSHD/DVVVLLVVLVVLLVVLLVQLVVLLVVLVPDAPLVSLLVSLVVNLCSLLVSLVVLLVSLVPDPDLVSLLSSLVSNLVSLLSSLVSLLVSLVRDPALVSVLVSLVSSLVSLLSSLVSLLVSLLSDLDLVSLLSSLVSLLVSLLSSLVSLLVSLVPDDDLVSLLVSLVSNLVSLVSSLVSLLSSLVSDLDPVSVLVSLVSNLCSLLSSLVSLLVSLLVDDDAVSLVSSLVSSVVSLVVSLVSLVVSLVSDDDPVSNVSSVVSNVCSVVSSVVSNVVSVVVHD

B-factor: mean 87.72, std 37.82, range [21.89, 377.97]

Sequence (837 aa):
IEEVVAEMIDILAESSKKSIEELARAADNKTTEKAVAEAIEEIARLATAAIQLIEALAKNLASEEFMARAISAIAELAKKAIEAIYRLADNHTTDTFMARAIAAIANLAVTAILAIAALASNHTTEEFMARAISAIAELAKKAIEAIYRLADNHTTDKFMAAAIEAIALLATLAILAIALLASNHTTEEFMAKAISAIAELAKKAIEAIYRLADNHTSPTYIEKAIEAIEKIARKAIKAIEMLAKNITTEEYKEKAKSAIDEIREKAKEAIKRLEDNRTIEEVVAEMIDILAESSKKSIEELARAADNKTTEKAVAEAIEEIARLATAAIQLIEALAKNLASEEFMARAISAIAELAKKAIEAIYRLADNHTTDTFMARAIAAIANLAVTAILAIAALASNHTTEEFMARAISAIAELAKKAIEAIYRLADNHTTDKFMAAAIEAIALLATLAILAIALLASNHTTEEFMAKAISAIAELAKKAIEAIYRLADNHTSPTYIEKAIEAIEKIARKAIKAIEMLAKNITTEEYKEKAKSAIDEIREKAKEAIKRLEDNRTIEEVVAEMIDILAESSKKSIEELARAADNKTTEKAVAEAIEEIARLATAAIQLIEALAKNLASEEFMARAISAIAELAKKAIEAIYRLADNHTTDTFMARAIAAIANLAVTAILAIAALASNHTTEEFMARAISAIAELAKKAIEAIYRLADNHTTDKFMAAAIEAIALLATLAILAIALLASNHTTEEFMAKAISAIAELAKKAIEAIYRLADNHTSPTYIEKAIEAIEKIARKAIKAIEMLAKNITTEEYKEKAKSAIDEIREKAKEAIKRLEDNRT

Radius of gyration: 28.12 Å; Cα contacts (8 Å, |Δi|>4): 1055; chains: 3; bounding box: 56×73×79 Å

Solvent-accessible surface area: 35828 Å² total; per-residue (Å²): 137,56,113,26,14,4,80,2,2,46,28,15,7,112,31,10,69,122,41,0,79,67,49,11,143,42,6,93,128,114,128,96,34,89,36,11,7,65,13,4,49,26,0,13,120,38,0,38,39,7,1,58,39,0,39,60,27,1,143,103,12,88,40,29,104,33,8,22,116,0,10,69,17,0,10,86,0,0,49,57,0,0,43,14,0,37,161,5,0,75,94,11,124,54,19,54,29,5,23,60,1,5,48,10,0,9,81,1,0,13,16,0,0,10,4,0,12,31,4,0,70,93,12,119,50,24,82,49,5,21,145,0,7,62,16,0,6,83,0,0,56,69,0,2,68,6,0,24,123,0,0,72,86,13,122,53,18,87,55,8,10,43,2,7,60,20,0,16,38,0,0,11,0,0,0,11,0,0,14,41,3,0,67,79,10,122,52,37,72,53,10,20,114,2,12,59,17,0,5,74,0,0,61,83,0,0,60,7,0,48,109,0,0,70,91,15,124,32,57,82,54,15,80,100,1,28,95,18,0,59,108,2,4,146,43,0,20,81,7,0,66,84,8,13,151,124,20,121,51,98,126,65,38,102,146,3,110,48,12,18,73,87,0,116,99,57,1,107,89,10,27,134,122,4,82,106,98,60,164,129,61,111,15,14,6,34,1,4,68,43,13,8,114,28,12,59,105,41,0,53,60,38,6,152,37,4,75,130,130,134,85,41,115,30,8,8,42,10,5,56,30,0,17,121,33,0,53,39,5,3,69,27,0,42,53,18,0,109,99,10,84,47,36,68,41,9,17,111,0,7,59,17,0,5,77,0,0,45,54,0,1,66,5,0,42,129,0,0,66,83,15,131,53,14,63,46,4,24,66,2,5,46,7,0,11,83,1,0,16,31,0,1,15,4,0,16,38,0,0,68,79,8,121,51,26,95,35,3,22,146,0,6,61,15,0,6,70,0,0,57,71,0,0,47,10,0,34,115,0,0,72,84,16,120,53,24,92,51,8,9,40,0,5,72,9,0,18,56,0,0,15,3,0,0,10,0,0,11,37,4,0,53,71,10,114,54,28,75,47,9,14,104,1,5,56,12,0,5,94,0,0,63,48,0,0,46,1,0,50,109,0,0,53,85,14,121,35,47,78,45,5,86,108,0,30,96,18,0,61,90,1,7,123,66,0,18,109,4,0,47,86,7,18,161,101,4,120,50,115,113,46,43,100,118,2,109,48,10,13,67,84,0,106,95,59,7,110,86,5,36,142,120,0,83,103,75,75,150,122,53,107,12,7,4,48,2,4,42,25,19,12,111,29,7,72,107,39,0,68,52,53,6,166,47,2,92,140,100,116,100,25,152,16,7,16,55,9,5,77,23,0,17,131,44,0,33,42,8,2,89,50,0,42,61,22,0,144,88,13,87,47,34,120,42,7,20,111,1,6,58,13,0,12,85,1,0,57,76,0,1,65,2,0,36,136,3,0,64,98,12,124,60,24,56,42,7,18,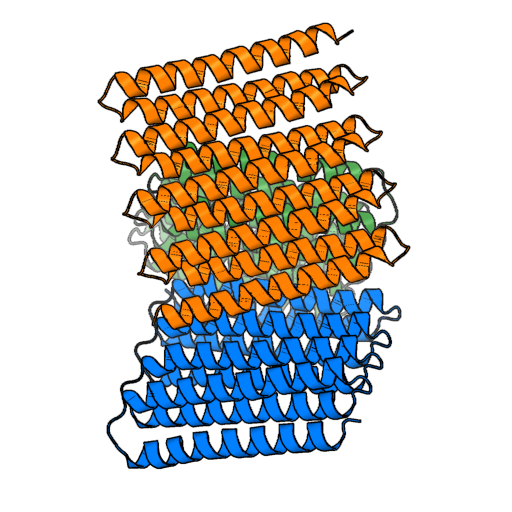72,3,9,48,20,0,11,68,2,0,11,22,0,0,12,6,0,11,43,1,0,60,92,8,122,56,27,88,37,0,27,138,0,9,64,13,0,5,76,1,0,46,98,0,0,66,7,0,40,100,1,2,71,111,25,120,52,29,92,60,6,3,48,0,3,52,16,0,12,38,0,0,18,0,0,0,8,0,0,9,46,2,0,55,84,10,129,54,31,75,39,4,21,119,2,7,52,13,0,8,90,0,0,60,52,0,6,80,6,0,48,104,0,1,72,83,20,124,45,68,77,50,9,80,73,1,32,92,13,0,81,112,2,7,140,24,0,10,114,5,0,67,64,7,9,156,87,15,126,52,116,114,56,63,109,133,2,89,47,9,11,82,87,0,109,103,110,5,86,110,14,25,119,144,0,93,112,87,94,144

Nearest PDB structures (foldseek):
  5k7v-assembly1_B  TM=9.990E-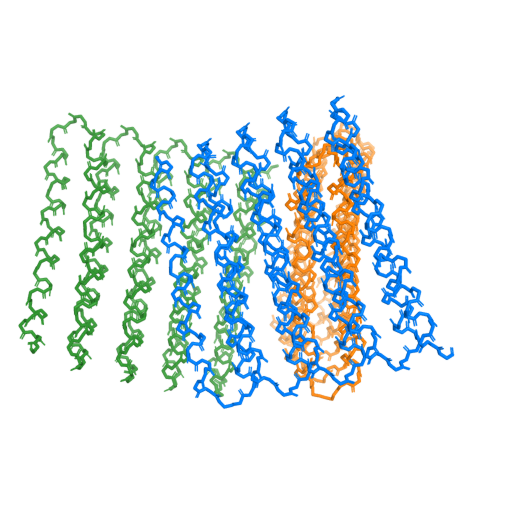01  e=7.418E-29  synthetic construct
  6vfk-assembly1_B  TM=9.840E-01  e=8.886E-25  synthetic construct
  6u1s-assembly1_A  TM=7.829E-01  e=2.294E-12  synthetic construct
  8ga7-assembly1_A  TM=5.426E-01  e=4.941E-08  synthetic construct
  4xl5-assembly1_C  TM=1.877E-01  e=7.419E-02  synthetic construct

Secondary structure (DSSP, 8-state):
-HHHHHHHHHHHHHHHHHHHHHHHHHHTT--SHHHHHHHHHHHHHHHHHHHHHHHHHHTT---HHHHHHHHHHHHHHHHHHHHHHHHHHTT---HHHHHHHHHHHHHHHHHHHHHHHHHHTT---HHHHHHHHHHHHHHHHHHHHHHHHHHTT---HHHHHHHHHHHHHHHHHHHHHHHHHHTT---HHHHHHHHHHHHHHHHHHHHHHHHHHTT---HHHHHHHHHHHHHHHHHHHHHHHHHHHT---HHHHHHHHHHHHHHHHHHHHHHHHHHHT--/-HHHHHHHHHHHHHHHHHHHHHHHHHHTT---HHHHHHHHHHHHHHHHHHHHHHHHHHTT---HHHHHHHHHHHHHHHHHHHHHHHHHHTT---HHHHHHHHHHHHHHHHHHHHHHHHHHTT--SHHHHHHHHHHHHHHHHHHHHHHHHHHTT---HHHHHHHHHHHHHHHHHHHHHHHHHHTT---HHHHHHHHHHHHHHHHHHHHHHHHHHTT---HHHHHHHHHHHHHHHHHHHHHHHHHHTT---HHHHHHHHHHHHHHHHHHHHHHHHHHTT--/-HHHHHHHHHHHHHHHHHHHHHHHHHHTT--TTHHHHHHHHHHHHHHHHHHHHHHHHHTT---HHHHHHHHHHHHHHHHHHHHHHHHHHTT-S-HHHHHHHHHHHHHHHHHHHHHHHHHHTT---HHHHHHHHHHHHHHHHHHHHHHHHHHTT-S-THHHHHHHHHHHHHHHHHHHHHHHHHTT---HHHHHHHHHHHHHHHHHHHHHHHHHHTT--SHHHHHHHHHHHHHHHHHHHHHHHHHHTT---HHHHHHHHHHHHHHHHHHHHHHHHHHHT--